Protein AF-A0A6P0WWN7-F1 (afdb_monomer_lite)

pLDDT: mean 86.45, std 11.98, range [37.53, 98.56]

Sequence (821 aa):
MISVLFDEAHQELFRLPSPSGESETAQQSALRQVLESELNWSSAEIKTHSGEPGSLTSEILIDDGDRIKYKILVLLAPTCGFTLQEIQTILEFVALGGSLLVAVNYESLRRLEQGGDNSTNELMGKFRLKFKQLYSYPPDTIEDFVPHYLTSEVNRCYFYEPIYLKVLPEKLPDKLLYPPSVVAKLPKTGDACLVAAELEEGGRVVAIADHIIFEDNYLQYGNNQQLVLNIFRWLAAQNFIDCFDAQINTEVLDGVATTFSISLSNPHGTRLEYIDCLLESDSGVEIAEPSAKVIRSLAPYREAKLEWQVKPTQLGTHKLKLIVDRLKTPNPLFFDTVAQFQCIPNVEIDLVIQNHHENVPELLEIGKPVEVKAVFRPKTDVVASSVQLSVATSSPQLVVEPIEQSETNYRWRLTAQEAGAGTIALVVKETGQRISRLIQVRPSVQAQIAEIEKTIVNPLKDEIRRRVVELQCGLEAESIQQISFRICTPEALVSQIYSGSLQEKLLELLRVARMEEQENLPLVRQLLRYIAPTFSPTNGCYLPYDPQLASHLAQEHRAYRDNLAQNLLSIEGSDQIWLEQNIAALILHEQYGHGFFFTQTTLGKQLAILHRQGMTRNANPKSMRSPYPRKLYEEYQNAIRALWDSAVIVNEGFATWLELTILPLLSGVIGQAALRRRDFLFNRDDGLYLLSQDSQYFQQFPPFGNSRYQEGCQLFQRIQEYFGSKSGIRAVVQAMIEITDIDVGITENQNQVQFSLSQETLMDSLLDPTEDDALADKRLRHIYSELGRLYNREKEKSQNRYNFVLNEDMVNLYNIHEQPE

Secondary structure (DSSP, 8-state):
---EEEE-TT--SS-PPPTT---TT-PPPHHHHHHHHHTT-TT--EEEE---TT---HHHHEETTTEES-SEEEEES--SPPPHHHHHHHHHHHHTT-EEEEE--HHHHHHHHHTT--HHHHHHHTTTEEEE---SPPPSEE-EE-SSGGGTT-S-EE-SS--EEEEP-SPPPTTBSSPPEEEEE-TTT--EEEEEEEBTTS-EEEEES-SGGGSHHHHTSTTHHHHHHHHHHHHTT--S-EEEEEE--SEEETT--EEEEEEEE--SSS-EEEEEEEEEE-TTEEEPSPSEEEEEEE-TT-EEEEEEEEEE-SSEEEEEEEEEEETT-S--EEEEEEEEEEEE-SEEEEEEEE-TTS---SEEETT--EEEEEEEEE-SSS-PPP--EEEEES-TTEEEEEEEEETTEEEEEEEE-SSEEEEEEEEETTT--EEEEEEEEE--HHHHHHHHIIIIIHHHHHHHHHHHHHTTSSTT-HHHHTS-EEEE-HHHHHHHH--HHHHHHHHHHHHHHTT--S--HHHHHHHHHHSS-EEETTTEEEEE--HHHHHHHHHH-GGGHHHHHHHTT--GGG-HHHHHHHHHHHIIIIIIIIHHHHHHSHHHHHHHHHHHTT--TT--GGGS-TTTTHHHHHHHHHHHHHHHHHHHHHHHHHHHHHHHHHGGGSTTTGGGHHHHHHHHHHHS--HHHHHHHS-HHHHHS--SSS-TTHHHHHHHHHHHHHHHHHHHHHHHHHHHHHHT-----EEEETTEEEESS-HHHHHHHHH-TT--TT-HHHHHHHHHHHHHHHHHHHHHHHHHHHHHHHHHHHHHHHTTS----

Structure (mmCIF, N/CA/C/O backbone):
data_AF-A0A6P0WWN7-F1
#
_entry.id   AF-A0A6P0WWN7-F1
#
loop_
_atom_site.group_PDB
_atom_site.id
_atom_site.type_symbol
_atom_site.label_atom_id
_atom_site.label_alt_id
_atom_site.label_comp_id
_atom_site.label_asym_id
_atom_site.label_entity_id
_atom_site.label_seq_id
_atom_site.pdbx_PDB_ins_code
_atom_site.Cartn_x
_atom_site.Cartn_y
_atom_site.Cartn_z
_atom_site.occupancy
_atom_site.B_iso_or_equiv
_atom_site.auth_seq_id
_atom_site.auth_comp_id
_atom_site.auth_asym_id
_atom_site.auth_atom_id
_atom_site.pdbx_PDB_model_num
ATOM 1 N N . MET A 1 1 ? -34.026 -21.543 19.845 1.00 68.56 1 MET A N 1
ATOM 2 C CA . MET A 1 1 ? -32.974 -22.441 19.329 1.00 68.56 1 MET A CA 1
ATOM 3 C C . MET A 1 1 ? -32.150 -21.605 18.369 1.00 68.56 1 MET A C 1
ATOM 5 O O . MET A 1 1 ? -32.758 -20.902 17.574 1.00 68.56 1 MET A O 1
ATOM 9 N N . ILE A 1 2 ? -30.829 -21.562 18.530 1.00 85.31 2 ILE A N 1
ATOM 10 C CA . ILE A 1 2 ? -29.953 -20.799 17.631 1.00 85.31 2 ILE A CA 1
ATOM 11 C C . ILE A 1 2 ? -29.559 -21.738 16.500 1.00 85.31 2 ILE A C 1
ATOM 13 O O . ILE A 1 2 ? -29.220 -22.884 16.760 1.00 85.31 2 ILE A O 1
ATOM 17 N N . SER A 1 3 ? -29.675 -21.283 15.264 1.00 91.06 3 SER A N 1
ATOM 18 C CA . SER A 1 3 ? -29.338 -22.032 14.055 1.00 91.06 3 SER A CA 1
ATOM 19 C C . SER A 1 3 ? -28.276 -21.250 13.289 1.00 91.06 3 SER A C 1
ATOM 21 O O . SER A 1 3 ? -28.343 -20.019 13.220 1.00 91.06 3 SER A O 1
ATOM 23 N N . VAL A 1 4 ? -27.275 -21.950 12.759 1.00 93.62 4 VAL A N 1
ATOM 24 C CA . VAL A 1 4 ? -26.111 -21.339 12.104 1.00 93.62 4 VAL A CA 1
ATOM 25 C C . VAL A 1 4 ? -25.914 -21.995 10.748 1.00 93.62 4 VAL A C 1
ATOM 27 O O . VAL A 1 4 ? -25.832 -23.220 10.660 1.00 93.62 4 VAL A O 1
ATOM 30 N N . LEU A 1 5 ? -25.830 -21.179 9.705 1.00 94.31 5 LEU A N 1
ATOM 31 C CA . LEU A 1 5 ? -25.534 -21.621 8.352 1.00 94.31 5 LEU A CA 1
ATOM 32 C C . LEU A 1 5 ? -24.128 -21.165 7.967 1.00 94.31 5 LEU A C 1
ATOM 34 O O . LEU A 1 5 ? -23.871 -19.965 7.889 1.00 94.31 5 LEU A O 1
ATOM 38 N N . PHE A 1 6 ? -23.239 -22.124 7.735 1.00 94.06 6 PHE A N 1
ATOM 39 C CA . PHE A 1 6 ? -21.957 -21.894 7.079 1.00 94.06 6 PHE A CA 1
ATOM 40 C C . PHE A 1 6 ? -22.164 -22.024 5.576 1.00 94.06 6 PHE A C 1
ATOM 42 O O . PHE A 1 6 ? -22.673 -23.044 5.103 1.00 94.06 6 PHE A O 1
ATOM 49 N N . ASP A 1 7 ? -21.810 -20.982 4.841 1.00 93.38 7 ASP A N 1
ATOM 50 C CA . ASP A 1 7 ? -21.835 -21.040 3.390 1.00 93.38 7 ASP A CA 1
ATOM 51 C C . ASP A 1 7 ? -20.585 -21.753 2.865 1.00 93.38 7 ASP A C 1
ATOM 53 O O . ASP A 1 7 ? -19.483 -21.556 3.377 1.00 93.38 7 ASP A O 1
ATOM 57 N N . GLU A 1 8 ? -20.783 -22.628 1.883 1.00 90.44 8 GLU A N 1
ATOM 58 C CA . GLU A 1 8 ? -19.719 -23.275 1.107 1.00 90.44 8 GLU A CA 1
ATOM 59 C C . GLU A 1 8 ? -19.952 -23.117 -0.410 1.00 90.44 8 GLU A C 1
ATOM 61 O O . GLU A 1 8 ? -19.145 -23.592 -1.221 1.00 90.44 8 GLU A O 1
ATOM 66 N N . ALA A 1 9 ? -21.059 -22.471 -0.812 1.00 89.19 9 ALA A N 1
ATOM 67 C CA . ALA A 1 9 ? -21.437 -22.292 -2.209 1.00 89.19 9 ALA A CA 1
ATOM 68 C C . ALA A 1 9 ? -20.529 -21.290 -2.935 1.00 89.19 9 ALA A C 1
ATOM 70 O O . ALA A 1 9 ? -20.397 -21.356 -4.161 1.00 89.19 9 ALA A O 1
ATOM 71 N N . HIS A 1 10 ? -19.853 -20.410 -2.187 1.00 93.12 10 HIS A N 1
ATOM 72 C CA . HIS A 1 10 ? -18.960 -19.391 -2.728 1.00 93.12 10 HIS A CA 1
ATOM 73 C C . HIS A 1 10 ? -17.475 -19.776 -2.647 1.00 93.12 10 HIS A C 1
ATOM 75 O O . HIS A 1 10 ? -16.575 -18.924 -2.690 1.00 93.12 10 HIS A O 1
ATOM 81 N N . GLN A 1 11 ? -17.213 -21.087 -2.583 1.00 91.81 11 GLN A N 1
ATOM 82 C CA . GLN A 1 11 ? -15.876 -21.674 -2.529 1.00 91.81 11 GLN A CA 1
ATOM 83 C C . GLN A 1 11 ? -15.031 -21.083 -1.396 1.00 91.81 11 GLN A C 1
ATOM 85 O O . GLN A 1 11 ? -13.862 -20.735 -1.584 1.00 91.81 11 GLN A O 1
ATOM 90 N N . GLU A 1 12 ? -15.637 -20.973 -0.225 1.00 91.12 12 GLU A N 1
ATOM 91 C CA . GLU A 1 12 ? -15.016 -20.549 1.018 1.00 91.12 12 GLU A CA 1
ATOM 92 C C . GLU A 1 12 ? -13.716 -21.325 1.255 1.00 91.12 12 GLU A C 1
ATOM 94 O O . GLU A 1 12 ? -13.661 -22.555 1.090 1.00 91.12 12 GLU A O 1
ATOM 99 N N . LEU A 1 13 ? -12.649 -20.593 1.603 1.00 90.50 13 LEU A N 1
ATOM 100 C CA . LEU A 1 13 ? -11.352 -21.199 1.928 1.00 90.50 13 LEU A CA 1
ATOM 101 C C . LEU A 1 13 ? -11.443 -22.055 3.191 1.00 90.50 13 LEU A C 1
ATOM 103 O O . LEU A 1 13 ? -10.806 -23.106 3.259 1.00 90.50 13 LEU A O 1
ATOM 107 N N . PHE A 1 14 ? -12.268 -21.637 4.152 1.00 89.69 14 PHE A N 1
ATOM 108 C CA . PHE A 1 14 ? -12.571 -22.419 5.338 1.00 89.69 14 PHE A CA 1
ATOM 109 C C . PHE A 1 14 ? -13.917 -23.117 5.186 1.00 89.69 14 PHE A C 1
ATOM 111 O O . PHE A 1 14 ? -14.944 -22.474 4.988 1.00 89.69 14 PHE A O 1
ATOM 118 N N . ARG A 1 15 ? -13.906 -24.442 5.327 1.00 86.44 15 ARG A N 1
ATOM 119 C CA . ARG A 1 15 ? -15.102 -25.286 5.255 1.00 86.44 15 ARG A CA 1
ATOM 120 C C . ARG A 1 15 ? -15.263 -26.046 6.549 1.00 86.44 15 ARG A C 1
ATOM 122 O O . ARG A 1 15 ? -14.288 -26.592 7.071 1.00 86.44 15 ARG A O 1
ATOM 129 N N . LEU A 1 16 ? -16.490 -26.103 7.053 1.00 84.12 16 LEU A N 1
ATOM 130 C CA . LEU A 1 16 ? -16.763 -26.837 8.277 1.00 84.12 16 LEU A CA 1
ATOM 131 C C . LEU A 1 16 ? -16.957 -28.317 7.910 1.00 84.12 16 LEU A C 1
ATOM 133 O O . LEU A 1 16 ? -17.865 -28.629 7.144 1.00 84.12 16 LEU A O 1
ATOM 137 N N . PRO A 1 17 ? -16.155 -29.261 8.439 1.00 79.38 17 PRO A N 1
ATOM 138 C CA . PRO A 1 17 ? -16.274 -30.667 8.067 1.00 79.38 17 PRO A CA 1
ATOM 139 C C . PRO A 1 17 ? -17.701 -31.198 8.273 1.00 79.38 17 PRO A C 1
ATOM 141 O O . PRO A 1 17 ? -18.273 -31.076 9.364 1.00 79.38 17 PRO A O 1
ATOM 144 N N . SER A 1 18 ? -18.274 -31.806 7.228 1.00 71.00 18 SER A N 1
ATOM 145 C CA . SER A 1 18 ? -19.610 -32.403 7.308 1.00 71.00 18 SER A CA 1
ATOM 146 C C . SER A 1 18 ? -19.619 -33.579 8.296 1.00 71.00 18 SER A C 1
ATOM 148 O O . SER A 1 18 ? -18.732 -34.435 8.240 1.00 71.00 18 SER A O 1
ATOM 150 N N . PRO A 1 19 ? -20.643 -33.688 9.163 1.00 65.75 19 PRO A N 1
ATOM 151 C CA . PRO A 1 19 ? -20.742 -34.773 10.136 1.00 65.75 19 PRO A CA 1
ATOM 152 C C . PRO A 1 19 ? -20.982 -36.152 9.494 1.00 65.75 19 PRO A C 1
ATOM 154 O O . PRO A 1 19 ? -20.869 -37.160 10.184 1.00 65.75 19 PRO A O 1
ATOM 157 N N . SER A 1 20 ? -21.322 -36.218 8.199 1.00 61.06 20 SER A N 1
ATOM 158 C CA . SER A 1 20 ? -21.669 -37.458 7.488 1.00 61.06 20 SER A CA 1
ATOM 159 C C . SER A 1 20 ? -20.521 -38.085 6.684 1.00 61.06 20 SER A C 1
ATOM 161 O O . SER A 1 20 ? -20.768 -39.005 5.908 1.00 61.06 20 SER A O 1
ATOM 163 N N . GLY A 1 21 ? -19.284 -37.587 6.798 1.00 56.12 21 GLY A N 1
ATOM 164 C CA . GLY A 1 21 ? -18.141 -38.159 6.079 1.00 56.12 21 GLY A CA 1
ATOM 165 C C . GLY A 1 21 ? -17.732 -39.526 6.641 1.00 56.12 21 GLY A C 1
ATOM 166 O O . GLY A 1 21 ? -17.258 -39.598 7.767 1.00 56.12 21 GLY A O 1
ATOM 167 N N . GLU A 1 22 ? -17.855 -40.597 5.848 1.00 48.31 22 GLU A N 1
ATOM 168 C CA . GLU A 1 22 ? -17.536 -42.007 6.186 1.00 48.31 22 GLU A CA 1
ATOM 169 C C . GLU A 1 22 ? -16.037 -42.306 6.447 1.00 48.31 22 GLU A C 1
ATOM 171 O O . GLU A 1 22 ? -15.592 -43.451 6.388 1.00 48.31 22 GLU A O 1
ATOM 176 N N . SER A 1 23 ? -15.223 -41.293 6.737 1.00 49.47 23 SER A N 1
ATOM 177 C CA . SER A 1 23 ? -13.811 -41.463 7.074 1.00 49.47 23 SER A CA 1
ATOM 178 C C . SER A 1 23 ? -13.655 -41.610 8.589 1.00 49.47 23 SER A C 1
ATOM 180 O O . SER A 1 23 ? -13.867 -40.652 9.329 1.00 49.47 23 SER A O 1
ATOM 182 N N . GLU A 1 24 ? -13.225 -42.789 9.057 1.00 41.97 24 GLU A N 1
ATOM 183 C CA . GLU A 1 24 ? -12.901 -43.080 10.471 1.00 41.97 24 GLU A CA 1
ATOM 184 C C . GLU A 1 24 ? -11.798 -42.168 11.065 1.00 41.97 24 GLU A C 1
ATOM 186 O O . GLU A 1 24 ? -11.500 -42.248 12.255 1.00 41.97 24 GLU A O 1
ATOM 191 N N . THR A 1 25 ? -11.212 -41.263 10.272 1.00 44.72 25 THR A N 1
ATOM 192 C CA . THR A 1 25 ? -10.236 -40.254 10.713 1.00 44.72 25 THR A CA 1
ATOM 193 C C . THR A 1 25 ? -10.739 -38.810 10.619 1.00 44.72 25 THR A C 1
ATOM 195 O O . THR A 1 25 ? -9.932 -37.892 10.760 1.00 44.72 25 THR A O 1
ATOM 198 N N . ALA A 1 26 ? -12.031 -38.566 10.371 1.00 50.28 26 ALA A N 1
ATOM 199 C CA . ALA A 1 26 ? -12.594 -37.215 10.357 1.00 50.28 26 ALA A CA 1
ATOM 200 C C . ALA A 1 26 ? -12.625 -36.630 11.783 1.00 50.28 26 ALA A C 1
ATOM 202 O O . ALA A 1 26 ? -13.614 -36.745 12.505 1.00 50.28 26 ALA A O 1
ATOM 203 N N . GLN A 1 27 ? -11.509 -36.031 12.211 1.00 58.41 27 GLN A N 1
ATOM 204 C CA . GLN A 1 27 ? -11.463 -35.201 13.412 1.00 58.41 27 GLN A CA 1
ATOM 205 C C . GLN A 1 27 ? -12.552 -34.125 13.291 1.00 58.41 27 GLN A C 1
ATOM 207 O O . GLN A 1 27 ? -12.606 -33.395 12.301 1.00 58.41 27 GLN A O 1
ATOM 212 N N . GLN A 1 28 ? -13.459 -34.071 14.270 1.00 65.62 28 GLN A N 1
ATOM 213 C CA . GLN A 1 28 ? -14.425 -32.979 14.372 1.00 65.62 28 GLN A CA 1
ATOM 214 C C . GLN A 1 28 ? -13.653 -31.662 14.483 1.00 65.62 28 GLN A C 1
ATOM 216 O O . GLN A 1 28 ? -12.717 -31.582 15.277 1.00 65.62 28 GLN A O 1
ATOM 221 N N . SER A 1 29 ? -14.043 -30.647 13.703 1.00 85.06 29 SER A N 1
ATOM 222 C CA . SER A 1 29 ? -13.402 -29.330 13.786 1.00 85.06 29 SER A CA 1
ATOM 223 C C . SER A 1 29 ? -13.492 -28.786 15.211 1.00 85.06 29 SER A C 1
ATOM 225 O O . SER A 1 29 ? -14.560 -28.820 15.836 1.00 85.06 29 SER A O 1
ATOM 227 N N . ALA A 1 30 ? -12.377 -28.251 15.704 1.00 90.06 30 ALA A N 1
ATOM 228 C CA . ALA A 1 30 ? -12.287 -27.629 17.018 1.00 90.06 30 ALA A CA 1
ATOM 229 C C . ALA A 1 30 ? -13.291 -26.475 17.156 1.00 90.06 30 ALA A C 1
ATOM 231 O O . ALA A 1 30 ? -13.909 -26.329 18.210 1.00 90.06 30 ALA A O 1
ATOM 232 N N . LEU A 1 31 ? -13.528 -25.710 16.081 1.00 91.12 31 LEU A N 1
ATOM 233 C CA . LEU A 1 31 ? -14.557 -24.668 16.057 1.00 91.12 31 LEU A CA 1
ATOM 234 C C . LEU A 1 31 ? -15.942 -25.242 16.363 1.00 91.12 31 LEU A C 1
ATOM 236 O O . LEU A 1 31 ? -16.648 -24.722 17.225 1.00 91.12 31 LEU A O 1
ATOM 240 N N . ARG A 1 32 ? -16.331 -26.332 15.691 1.00 89.81 32 ARG A N 1
ATOM 241 C CA . ARG A 1 32 ? -17.635 -26.971 15.916 1.00 89.81 32 ARG A CA 1
ATOM 242 C C . ARG A 1 32 ? -17.779 -27.438 17.360 1.00 89.81 32 ARG A C 1
ATOM 244 O O . ARG A 1 32 ? -18.803 -27.165 17.981 1.00 89.81 32 ARG A O 1
ATOM 251 N N . GLN A 1 33 ? -16.746 -28.091 17.890 1.00 89.69 33 GLN A N 1
ATOM 252 C CA . GLN A 1 33 ? -16.733 -28.561 19.271 1.00 89.69 33 GLN A CA 1
ATOM 253 C C . GLN A 1 33 ? -16.911 -27.398 20.255 1.00 89.69 33 GLN A C 1
ATOM 255 O O . GLN A 1 33 ? -17.764 -27.482 21.133 1.00 89.69 33 GLN A O 1
ATOM 260 N N . VAL A 1 34 ? -16.163 -26.305 20.069 1.00 90.81 34 VAL A N 1
ATOM 261 C CA . VAL A 1 34 ? -16.252 -25.093 20.897 1.00 90.81 34 VAL A CA 1
ATOM 262 C C . VAL A 1 34 ? -17.655 -24.484 20.843 1.00 90.81 34 VAL A C 1
ATOM 264 O O . VAL A 1 34 ? -18.214 -24.148 21.886 1.00 90.81 34 VAL A O 1
ATOM 267 N N . LEU A 1 35 ? -18.260 -24.373 19.656 1.00 90.25 35 LEU A N 1
ATOM 268 C CA . LEU A 1 35 ? -19.618 -23.842 19.523 1.00 90.25 35 LEU A CA 1
ATOM 269 C C . LEU A 1 35 ? -20.650 -24.746 20.214 1.00 90.25 35 LEU A C 1
ATOM 271 O O . LEU A 1 35 ? -21.510 -24.250 20.938 1.00 90.25 35 LEU A O 1
ATOM 275 N N . GLU A 1 36 ? -20.565 -26.066 20.042 1.00 88.62 36 GLU A N 1
ATOM 276 C CA . GLU A 1 36 ? -21.511 -27.012 20.644 1.00 88.62 36 GLU A CA 1
ATOM 277 C C . GLU A 1 36 ? -21.377 -27.081 22.178 1.00 88.62 36 GLU A C 1
ATOM 279 O O . GLU A 1 36 ? -22.400 -27.059 22.873 1.00 88.62 36 GLU A O 1
ATOM 284 N N . SER A 1 37 ? -20.148 -27.121 22.714 1.00 87.06 37 SER A N 1
ATOM 285 C CA . SER A 1 37 ? -19.891 -27.288 24.152 1.00 87.06 37 SER A CA 1
ATOM 286 C C . SER A 1 37 ? -20.036 -25.997 24.957 1.00 87.06 37 SER A C 1
ATOM 288 O O . SER A 1 37 ? -20.686 -26.004 25.999 1.00 87.06 37 SER A O 1
ATOM 290 N N . GLU A 1 38 ? -19.472 -24.881 24.488 1.00 83.88 38 GLU A N 1
ATOM 291 C CA . GLU A 1 38 ? -19.372 -23.637 25.275 1.00 83.88 38 GLU A CA 1
ATOM 292 C C . GLU A 1 38 ? -20.583 -22.711 25.112 1.00 83.88 38 GLU A C 1
ATOM 294 O O . GLU A 1 38 ? -20.821 -21.816 25.935 1.00 83.88 38 GLU A O 1
ATOM 299 N N . LEU A 1 39 ? -21.363 -22.893 24.042 1.00 83.62 39 LEU A N 1
ATOM 300 C CA . LEU A 1 39 ? -22.593 -22.129 23.815 1.00 83.62 39 LEU A CA 1
ATOM 301 C C . LEU A 1 39 ? -23.855 -22.927 24.168 1.00 83.62 39 LEU A C 1
ATOM 303 O O . LEU A 1 39 ? -24.960 -22.387 24.078 1.00 83.62 39 LEU A O 1
ATOM 307 N N . ASN A 1 40 ? -23.710 -24.184 24.618 1.00 77.56 40 ASN A N 1
ATOM 308 C CA . ASN A 1 40 ? -24.814 -25.133 24.815 1.00 77.56 40 ASN A CA 1
ATOM 309 C C . ASN A 1 40 ? -25.702 -25.242 23.567 1.00 77.56 40 ASN A C 1
ATOM 311 O O . ASN A 1 40 ? -26.930 -25.337 23.632 1.00 77.56 40 ASN A O 1
ATOM 315 N N . TRP A 1 41 ? -25.060 -25.215 22.405 1.00 78.44 41 TRP A N 1
ATOM 316 C CA . TRP A 1 41 ? -25.688 -25.332 21.095 1.00 78.44 41 TRP A CA 1
ATOM 317 C C . TRP A 1 41 ? -25.783 -26.794 20.648 1.00 78.44 41 TRP A C 1
ATOM 319 O O . TRP A 1 41 ? -25.926 -27.076 19.468 1.00 78.44 41 TRP A O 1
ATOM 329 N N . SER A 1 42 ? -25.791 -27.743 21.586 1.00 53.34 42 SER A N 1
ATOM 330 C CA . SER A 1 42 ? -26.008 -29.173 21.321 1.00 53.34 42 SER A CA 1
ATOM 331 C C . SER A 1 42 ? -27.348 -29.483 20.634 1.00 53.34 42 SER A C 1
ATOM 333 O O . SER A 1 42 ? -27.533 -30.571 20.097 1.00 53.34 42 SER A O 1
ATOM 335 N N . SER A 1 43 ? -28.278 -28.521 20.617 1.00 48.72 43 SER A N 1
ATOM 336 C CA . SER A 1 43 ? -29.521 -28.555 19.842 1.00 48.72 43 SER A CA 1
ATOM 337 C C . SER A 1 43 ? -29.561 -27.537 18.690 1.00 48.72 43 SER A C 1
ATOM 339 O O . SER A 1 43 ? -30.631 -27.309 18.135 1.00 48.72 43 SER A O 1
ATOM 341 N N . ALA A 1 44 ? -28.468 -26.829 18.402 1.00 58.56 44 ALA A N 1
ATOM 342 C CA . ALA A 1 44 ? -28.383 -25.880 17.299 1.00 58.56 44 ALA A CA 1
ATOM 343 C C . ALA A 1 44 ? -28.210 -26.628 15.982 1.00 58.56 44 ALA A C 1
ATOM 345 O O . ALA A 1 44 ? -27.388 -27.535 15.863 1.00 58.56 44 ALA A O 1
ATOM 346 N N . GLU A 1 45 ? -28.966 -26.220 14.971 1.00 70.06 45 GLU A N 1
ATOM 347 C CA . GLU A 1 45 ? -28.790 -26.741 13.625 1.00 70.06 45 GLU A CA 1
ATOM 348 C C . GLU A 1 45 ? -27.614 -25.999 12.972 1.00 70.06 45 GLU A C 1
ATOM 350 O O . GLU A 1 45 ? -27.794 -24.925 12.398 1.00 70.06 45 GLU A O 1
ATOM 355 N N . ILE A 1 46 ? -26.396 -26.525 13.152 1.00 73.19 46 ILE A N 1
ATOM 356 C CA . ILE A 1 46 ? -25.211 -26.099 12.398 1.00 73.19 46 ILE A CA 1
ATOM 357 C C . ILE A 1 46 ? -25.231 -26.844 11.064 1.00 73.19 46 ILE A C 1
ATOM 359 O O . ILE A 1 46 ? -25.050 -28.066 11.027 1.00 73.19 46 ILE A O 1
ATOM 363 N N . LYS A 1 47 ? -25.472 -26.109 9.980 1.00 81.56 47 LYS A N 1
ATOM 364 C CA . LYS A 1 47 ? -25.545 -26.640 8.616 1.00 81.56 47 LYS A CA 1
ATOM 365 C C . LYS A 1 47 ? -24.510 -25.990 7.714 1.00 81.56 47 LYS A C 1
ATOM 367 O O . LYS A 1 47 ? -24.115 -24.849 7.932 1.00 81.56 47 LYS A O 1
ATOM 372 N N . THR A 1 48 ? -24.127 -26.731 6.687 1.00 75.12 48 THR A N 1
ATOM 373 C CA . THR A 1 48 ? -23.313 -26.265 5.567 1.00 75.12 48 THR A CA 1
ATOM 374 C C . THR A 1 48 ? -24.192 -26.182 4.323 1.00 75.12 48 THR A C 1
ATOM 376 O O . THR A 1 48 ? -25.005 -27.082 4.085 1.00 75.12 48 THR A O 1
ATOM 379 N N . HIS A 1 49 ? -24.048 -25.123 3.530 1.00 79.94 49 HIS A N 1
ATOM 380 C CA . HIS A 1 49 ? -24.727 -24.977 2.240 1.00 79.94 49 HIS A CA 1
ATOM 381 C C . HIS A 1 49 ? -23.729 -25.144 1.093 1.00 79.94 49 HIS A C 1
ATOM 383 O O . HIS A 1 49 ? -22.882 -24.287 0.897 1.00 79.94 49 HIS A O 1
ATOM 389 N N . SER A 1 50 ? -23.815 -26.243 0.339 1.00 74.31 50 SER A N 1
ATOM 390 C CA . SER A 1 50 ? -22.831 -26.624 -0.691 1.00 74.31 50 SER A CA 1
ATOM 391 C C . SER A 1 50 ? -23.357 -26.520 -2.135 1.00 74.31 50 SER A C 1
ATOM 393 O O . SER A 1 50 ? -23.039 -27.355 -2.983 1.00 74.31 50 SER A O 1
ATOM 395 N N . GLY A 1 51 ? -24.199 -25.520 -2.419 1.00 73.88 51 GLY A N 1
ATOM 396 C CA . GLY A 1 51 ? -24.757 -25.277 -3.758 1.00 73.88 51 GLY A CA 1
ATOM 397 C C . GLY A 1 51 ? -23.784 -24.620 -4.751 1.00 73.88 51 GLY A C 1
ATOM 398 O O . GLY A 1 51 ? -22.630 -24.354 -4.436 1.00 73.88 51 GLY A O 1
ATOM 399 N N . GLU A 1 52 ? -24.254 -24.347 -5.973 1.00 74.50 52 GLU A N 1
ATOM 400 C CA . GLU A 1 52 ? -23.536 -23.487 -6.932 1.00 74.50 52 GLU A CA 1
ATOM 401 C C . GLU A 1 52 ? -23.725 -21.995 -6.577 1.00 74.50 52 GLU A C 1
ATOM 403 O O . GLU A 1 52 ? -24.722 -21.656 -5.930 1.00 74.50 52 GLU A O 1
ATOM 408 N N . PRO A 1 53 ? -22.836 -21.080 -7.007 1.00 68.31 53 PRO A N 1
ATOM 409 C CA . PRO A 1 53 ? -23.065 -19.639 -6.875 1.00 68.31 53 PRO A CA 1
ATOM 410 C C . PRO A 1 53 ? -24.431 -19.235 -7.453 1.00 68.31 53 PRO A C 1
ATOM 412 O O . PRO A 1 53 ? -24.816 -19.704 -8.526 1.00 68.31 53 PRO A O 1
ATOM 415 N N . GLY A 1 54 ? -25.184 -18.386 -6.754 1.00 66.50 54 GLY A N 1
ATOM 416 C CA . GLY A 1 54 ? -26.589 -18.089 -7.067 1.00 66.50 54 GLY A CA 1
ATOM 417 C C . GLY A 1 54 ? -27.600 -18.930 -6.278 1.00 66.50 54 GLY A C 1
ATOM 418 O O . GLY A 1 54 ? -28.806 -18.716 -6.411 1.00 66.50 54 GLY A O 1
ATOM 419 N N . SER A 1 55 ? -27.147 -19.891 -5.469 1.00 82.69 55 SER A N 1
ATOM 420 C CA . SER A 1 55 ? -28.028 -20.787 -4.713 1.00 82.69 55 SER A CA 1
ATOM 421 C C . SER A 1 55 ? -28.443 -20.254 -3.343 1.00 82.69 55 SER A C 1
ATOM 423 O O . SER A 1 55 ? -29.364 -20.828 -2.762 1.00 82.69 55 SER A O 1
ATOM 425 N N . LEU A 1 56 ? -27.837 -19.175 -2.826 1.00 86.94 56 LEU A N 1
ATOM 426 C CA . LEU A 1 56 ? -28.219 -18.589 -1.537 1.00 86.94 56 LEU A CA 1
ATOM 427 C C . LEU A 1 56 ? -29.517 -17.769 -1.671 1.00 86.94 56 LEU A C 1
ATOM 429 O O . LEU A 1 56 ? -29.521 -16.540 -1.725 1.00 86.94 56 LEU A O 1
ATOM 433 N N . THR A 1 57 ? -30.643 -18.472 -1.764 1.00 89.94 57 THR A N 1
ATOM 434 C CA . THR A 1 57 ? -31.967 -17.881 -1.998 1.00 89.94 57 THR A CA 1
ATOM 435 C C . THR A 1 57 ? -32.697 -17.545 -0.700 1.00 89.94 57 THR A C 1
ATOM 437 O O . THR A 1 57 ? -32.389 -18.068 0.377 1.00 89.94 57 THR A O 1
ATOM 440 N N . SER A 1 58 ? -33.725 -16.693 -0.800 1.00 88.75 58 SER A N 1
ATOM 441 C CA . SER A 1 58 ? -34.585 -16.374 0.342 1.00 88.75 58 SER A CA 1
ATOM 442 C C . SER A 1 58 ? -35.220 -17.632 0.931 1.00 88.75 58 SER A C 1
ATOM 444 O O . SER A 1 58 ? -35.312 -17.717 2.141 1.00 88.75 58 SER A O 1
ATOM 446 N N . GLU A 1 59 ? -35.527 -18.658 0.132 1.00 88.44 59 GLU A N 1
ATOM 447 C CA . GLU A 1 59 ? -36.069 -19.943 0.608 1.00 88.44 59 GLU A CA 1
ATOM 448 C C . GLU A 1 59 ? -35.104 -20.731 1.508 1.00 88.44 59 GLU A C 1
ATOM 450 O O . GLU A 1 59 ? -35.537 -21.620 2.241 1.00 88.44 59 GLU A O 1
ATOM 455 N N . ILE A 1 60 ? -33.800 -20.440 1.469 1.00 89.56 60 ILE A N 1
ATOM 456 C CA . ILE A 1 60 ? -32.810 -21.056 2.361 1.00 89.56 60 ILE A CA 1
ATOM 457 C C . ILE A 1 60 ? -32.762 -20.309 3.691 1.00 89.56 60 ILE A C 1
ATOM 459 O O . ILE A 1 60 ? -32.762 -20.935 4.749 1.00 89.56 60 ILE A O 1
ATOM 463 N N . LEU A 1 61 ? -32.732 -18.976 3.652 1.00 91.19 61 LEU A N 1
ATOM 464 C CA . LEU A 1 61 ? -32.533 -18.146 4.844 1.00 91.19 61 LEU A CA 1
ATOM 465 C C . LEU A 1 61 ? -33.840 -17.768 5.559 1.00 91.19 61 LEU A C 1
ATOM 467 O O . LEU A 1 61 ? -33.825 -17.519 6.765 1.00 91.19 61 LEU A O 1
ATOM 471 N N . ILE A 1 62 ? -34.956 -17.732 4.832 1.00 90.06 62 ILE A N 1
ATOM 472 C CA . ILE A 1 62 ? -36.255 -17.176 5.226 1.00 90.06 62 ILE A CA 1
ATOM 473 C C . ILE A 1 62 ? -37.365 -18.186 4.853 1.00 90.06 62 ILE A C 1
ATOM 475 O O . ILE A 1 62 ? -37.396 -18.741 3.758 1.00 90.06 62 ILE A O 1
ATOM 479 N N . ASP A 1 63 ? -38.257 -18.504 5.791 1.00 87.81 63 ASP A N 1
ATOM 480 C CA . ASP A 1 63 ? -39.445 -19.346 5.559 1.00 87.81 63 ASP A CA 1
ATOM 481 C C . ASP A 1 63 ? -40.598 -18.549 4.914 1.00 87.81 63 ASP A C 1
ATOM 483 O O . ASP A 1 63 ? -40.583 -17.320 4.933 1.00 87.81 63 ASP A O 1
ATOM 487 N N . ASP A 1 64 ? -41.648 -19.245 4.445 1.00 76.81 64 ASP A N 1
ATOM 488 C CA . ASP A 1 64 ? -42.865 -18.720 3.771 1.00 76.81 64 ASP A CA 1
ATOM 489 C C . ASP A 1 64 ? -43.746 -17.746 4.607 1.00 76.81 64 ASP A C 1
ATOM 491 O O . ASP A 1 64 ? -44.942 -17.579 4.372 1.00 76.81 64 ASP A O 1
ATOM 495 N N . GLY A 1 65 ? -43.185 -17.072 5.608 1.00 81.94 65 GLY A N 1
ATOM 496 C CA . GLY A 1 65 ? -43.854 -16.052 6.414 1.00 81.94 65 GLY A CA 1
ATOM 497 C C . GLY A 1 65 ? -42.889 -15.026 7.001 1.00 81.94 65 GLY A C 1
ATOM 498 O O . GLY A 1 65 ? -43.088 -14.623 8.147 1.00 81.94 65 GLY A O 1
ATOM 499 N N . ASP A 1 66 ? -41.830 -14.679 6.261 1.00 84.38 66 ASP A N 1
ATOM 500 C CA . ASP A 1 66 ? -40.786 -13.715 6.649 1.00 84.38 66 ASP A CA 1
ATOM 501 C C . ASP A 1 66 ? -40.097 -14.058 7.979 1.00 84.38 66 ASP A C 1
ATOM 503 O O . ASP A 1 66 ? -39.647 -13.195 8.734 1.00 84.38 66 ASP A O 1
ATOM 507 N N . ARG A 1 67 ? -40.028 -15.354 8.300 1.00 88.81 67 ARG A N 1
ATOM 508 C CA . ARG A 1 67 ? -39.341 -15.852 9.494 1.00 88.81 67 ARG A CA 1
ATOM 509 C C . ARG A 1 67 ? -37.954 -16.332 9.115 1.00 88.81 67 ARG A C 1
ATOM 511 O O . ARG A 1 67 ? -37.819 -17.186 8.246 1.00 88.81 67 ARG A O 1
ATOM 518 N N . ILE A 1 68 ? -36.936 -15.828 9.801 1.00 91.81 68 ILE A N 1
ATOM 519 C CA . ILE A 1 68 ? -35.559 -16.298 9.633 1.00 91.81 68 ILE A CA 1
ATOM 520 C C . ILE A 1 68 ? -35.441 -17.781 10.036 1.00 91.81 68 ILE A C 1
ATOM 522 O O . ILE A 1 68 ? -35.831 -18.159 11.143 1.00 91.81 68 ILE A O 1
ATOM 526 N N . LYS A 1 69 ? -34.904 -18.626 9.146 1.00 91.56 69 LYS A N 1
ATOM 527 C CA . LYS A 1 69 ? -34.635 -20.053 9.427 1.00 91.56 69 LYS A CA 1
ATOM 528 C C . LYS A 1 69 ? -33.364 -20.230 10.240 1.00 91.56 69 LYS A C 1
ATOM 530 O O . LYS A 1 69 ? -33.310 -21.003 11.200 1.00 91.56 69 LYS A O 1
ATOM 535 N N . TYR A 1 70 ? -32.336 -19.486 9.845 1.00 93.31 70 TYR A N 1
ATOM 536 C CA . TYR A 1 70 ? -31.035 -19.449 10.496 1.00 93.31 70 TYR A CA 1
ATOM 537 C C . TYR A 1 70 ? -30.909 -18.160 11.294 1.00 93.31 70 TYR A C 1
ATOM 539 O O . TYR A 1 70 ? -31.327 -17.107 10.835 1.00 93.31 70 TYR A O 1
ATOM 547 N N . LYS A 1 71 ? -30.352 -18.207 12.504 1.00 94.69 71 LYS A N 1
ATOM 548 C CA . LYS A 1 71 ? -30.068 -16.974 13.249 1.00 94.69 71 LYS A CA 1
ATOM 549 C C . LYS A 1 71 ? -28.793 -16.304 12.738 1.00 94.69 71 LYS A C 1
ATOM 551 O O . LYS A 1 71 ? -28.720 -15.079 12.748 1.00 94.69 71 LYS A O 1
ATOM 556 N N . ILE A 1 72 ? -27.809 -17.093 12.309 1.00 97.06 72 ILE A N 1
ATOM 557 C CA . ILE A 1 72 ? -26.499 -16.603 11.873 1.00 97.06 72 ILE A CA 1
ATOM 558 C C . ILE A 1 72 ? -26.155 -17.201 10.506 1.00 97.06 72 ILE A C 1
ATOM 560 O O . ILE A 1 72 ? -26.185 -18.420 10.353 1.00 97.06 72 ILE A O 1
ATOM 564 N N . LEU A 1 73 ? -25.801 -16.347 9.547 1.00 97.56 73 LEU A N 1
ATOM 565 C CA . LEU A 1 73 ? -25.139 -16.705 8.293 1.00 97.56 73 LEU A CA 1
ATOM 566 C C . LEU A 1 73 ? -23.644 -16.391 8.411 1.00 97.56 73 LEU A C 1
ATOM 568 O O . LEU A 1 73 ? -23.269 -15.304 8.856 1.00 97.56 73 LEU A O 1
ATOM 572 N N . VAL A 1 74 ? -22.799 -17.338 8.016 1.00 97.56 74 VAL A N 1
ATOM 573 C CA . VAL A 1 74 ? -21.344 -17.271 8.162 1.00 97.56 74 VAL A CA 1
ATOM 574 C C . VAL A 1 74 ? -20.679 -17.414 6.793 1.00 97.56 74 VAL A C 1
ATOM 576 O O . VAL A 1 74 ? -20.787 -18.464 6.166 1.00 97.56 74 VAL A O 1
ATOM 579 N N . LEU A 1 75 ? -19.983 -16.359 6.361 1.00 96.88 75 LEU A N 1
ATOM 580 C CA . LEU A 1 75 ? -19.222 -16.276 5.111 1.00 96.88 75 LEU A CA 1
ATOM 581 C C . LEU A 1 75 ? -17.723 -16.180 5.449 1.00 96.88 75 LEU A C 1
ATOM 583 O O . LEU A 1 75 ? -17.226 -15.106 5.808 1.00 96.88 75 LEU A O 1
ATOM 587 N N . LEU A 1 76 ? -17.000 -17.302 5.390 1.00 95.69 76 LEU A N 1
ATOM 588 C CA . LEU A 1 76 ? -15.587 -17.377 5.791 1.00 95.69 76 LEU A CA 1
ATOM 589 C C . LEU A 1 76 ? -14.679 -17.517 4.571 1.00 95.69 76 LEU A C 1
ATOM 591 O O . LEU A 1 76 ? -14.456 -18.602 4.047 1.00 95.69 76 LEU A O 1
ATOM 595 N N . ALA A 1 77 ? -14.110 -16.388 4.162 1.00 94.69 77 ALA A N 1
ATOM 596 C CA . ALA A 1 77 ? -13.185 -16.254 3.048 1.00 94.69 77 ALA A CA 1
ATOM 597 C C . ALA A 1 77 ? -13.768 -16.745 1.706 1.00 94.69 77 ALA A C 1
ATOM 599 O O . ALA A 1 77 ? -13.176 -17.631 1.081 1.00 94.69 77 ALA A O 1
ATOM 600 N N . PRO A 1 78 ? -14.899 -16.167 1.239 1.00 95.50 78 PRO A N 1
ATOM 601 C CA . PRO A 1 78 ? -15.463 -16.480 -0.074 1.00 95.50 78 PRO A CA 1
ATOM 602 C C . PRO A 1 78 ? -14.452 -16.162 -1.182 1.00 95.50 78 PRO A C 1
ATOM 604 O O . PRO A 1 78 ? -13.757 -15.142 -1.123 1.00 95.50 78 PRO A O 1
ATOM 607 N N . THR A 1 79 ? -14.359 -17.026 -2.194 1.00 94.12 79 THR A N 1
ATOM 608 C CA . THR A 1 79 ? -13.395 -16.865 -3.302 1.00 94.12 79 THR A CA 1
ATOM 609 C C . THR A 1 79 ? -14.040 -16.685 -4.670 1.00 94.12 79 THR A C 1
ATOM 611 O O . THR A 1 79 ? -13.352 -16.284 -5.610 1.00 94.12 79 THR A O 1
ATOM 614 N N . CYS A 1 80 ? -15.354 -16.885 -4.778 1.00 91.88 80 CYS A N 1
ATOM 615 C CA . CYS A 1 80 ? -16.161 -16.393 -5.890 1.00 91.88 80 CYS A CA 1
ATOM 616 C C . CYS A 1 80 ? -17.240 -15.428 -5.390 1.00 91.88 80 CYS A C 1
ATOM 618 O O . CYS A 1 80 ? -17.575 -15.421 -4.206 1.00 91.88 80 CYS A O 1
ATOM 620 N N . GLY A 1 81 ? -17.741 -14.567 -6.273 1.00 89.62 81 GLY A N 1
ATOM 621 C CA . GLY A 1 81 ? -18.678 -13.536 -5.858 1.00 89.62 81 GLY A CA 1
ATOM 622 C C . GLY A 1 81 ? -20.140 -13.938 -5.847 1.00 89.62 81 GLY A C 1
ATOM 623 O O . GLY A 1 81 ? -20.537 -14.975 -6.372 1.00 89.62 81 GLY A O 1
ATOM 624 N N . PHE A 1 82 ? -20.918 -13.038 -5.259 1.00 94.12 82 PHE A N 1
ATOM 625 C CA . PHE A 1 82 ? -22.356 -13.114 -5.069 1.00 94.12 82 PHE A CA 1
ATOM 626 C C . PHE A 1 82 ? -23.094 -12.456 -6.232 1.00 94.12 82 PHE A C 1
ATOM 628 O O . PHE A 1 82 ? -22.728 -11.380 -6.719 1.00 94.12 82 PHE A O 1
ATOM 635 N N . THR A 1 83 ? -24.206 -13.057 -6.630 1.00 93.88 83 THR A N 1
ATOM 636 C CA . THR A 1 83 ? -25.166 -12.418 -7.529 1.00 93.88 83 THR A CA 1
ATOM 637 C C . THR A 1 83 ? -25.885 -11.259 -6.827 1.00 93.88 83 THR A C 1
ATOM 639 O O . THR A 1 83 ? -26.011 -11.215 -5.602 1.00 93.88 83 THR A O 1
ATOM 642 N N . LEU A 1 84 ? -26.437 -10.315 -7.600 1.00 92.88 84 LEU A N 1
ATOM 643 C CA . LEU A 1 84 ? -27.242 -9.219 -7.035 1.00 92.88 84 LEU A CA 1
ATOM 644 C C . LEU A 1 84 ? -28.452 -9.726 -6.235 1.00 92.88 84 LEU A C 1
ATOM 646 O O . LEU A 1 84 ? -28.863 -9.078 -5.274 1.00 92.88 84 LEU A O 1
ATOM 650 N N . GLN A 1 85 ? -29.016 -10.869 -6.634 1.00 94.31 85 GLN A N 1
ATOM 651 C CA . GLN A 1 85 ? -30.132 -11.493 -5.934 1.00 94.31 85 GLN A CA 1
ATOM 652 C C . GLN A 1 85 ? -29.697 -12.028 -4.568 1.00 94.31 85 GLN A C 1
ATOM 654 O O . GLN A 1 85 ? -30.377 -11.758 -3.586 1.00 94.31 85 GLN A O 1
ATOM 659 N N . GLU A 1 86 ? -28.549 -12.700 -4.480 1.00 95.69 86 GLU A N 1
ATOM 660 C CA . GLU A 1 86 ? -28.006 -13.176 -3.201 1.00 95.69 86 GLU A CA 1
ATOM 661 C C . GLU A 1 86 ? -27.669 -12.019 -2.268 1.00 95.69 86 GLU A C 1
ATOM 663 O O . GLU A 1 86 ? -28.035 -12.055 -1.097 1.00 95.69 86 GLU A O 1
ATOM 668 N N . ILE A 1 87 ? -27.052 -10.949 -2.787 1.00 96.06 87 ILE A N 1
ATOM 669 C CA . ILE A 1 87 ? -26.815 -9.733 -2.000 1.00 96.06 87 ILE A CA 1
ATOM 670 C C . ILE A 1 87 ? -28.142 -9.220 -1.434 1.00 96.06 87 ILE A C 1
ATOM 672 O O . ILE A 1 87 ? -28.235 -8.962 -0.237 1.00 96.06 87 ILE A O 1
ATOM 676 N N . GLN A 1 88 ? -29.182 -9.100 -2.263 1.00 94.75 88 GLN A N 1
ATOM 677 C CA . GLN A 1 88 ? -30.494 -8.634 -1.817 1.00 94.75 88 GLN A CA 1
ATOM 678 C C . GLN A 1 88 ? -31.112 -9.565 -0.762 1.00 94.75 88 GLN A C 1
ATOM 680 O O . GLN A 1 88 ? -31.589 -9.084 0.264 1.00 94.75 88 GLN A O 1
ATOM 685 N N . THR A 1 89 ? -31.031 -10.879 -0.964 1.00 95.50 89 THR A N 1
ATOM 686 C CA . THR A 1 89 ? -31.488 -11.893 -0.009 1.00 95.50 89 THR A CA 1
ATOM 687 C C . THR A 1 89 ? -30.751 -11.792 1.331 1.00 95.50 89 THR A C 1
ATOM 689 O O . THR A 1 89 ? -31.392 -11.833 2.380 1.00 95.50 89 THR A O 1
ATOM 692 N N . ILE A 1 90 ? -29.426 -11.604 1.335 1.00 96.69 90 ILE A N 1
ATOM 693 C CA . ILE A 1 90 ? -28.642 -11.422 2.568 1.00 96.69 90 ILE A CA 1
ATOM 694 C C . ILE A 1 90 ? -29.063 -10.132 3.283 1.00 96.69 90 ILE A C 1
ATOM 696 O O . ILE A 1 90 ? -29.208 -10.117 4.505 1.00 96.69 90 ILE A O 1
ATOM 700 N N . LEU A 1 91 ? -29.289 -9.042 2.545 1.00 95.50 91 LEU A N 1
ATOM 701 C CA . LEU A 1 91 ? -29.743 -7.779 3.133 1.00 95.50 91 LEU A CA 1
ATOM 702 C C . LEU A 1 91 ? -31.134 -7.903 3.758 1.00 95.50 91 LEU A C 1
ATOM 704 O O . LEU A 1 91 ? -31.357 -7.366 4.840 1.00 95.50 91 LEU A O 1
ATOM 708 N N . GLU A 1 92 ? -32.056 -8.603 3.098 1.00 94.75 92 GLU A N 1
ATOM 709 C CA . GLU A 1 92 ? -33.390 -8.903 3.631 1.00 94.75 92 GLU A CA 1
ATOM 710 C C . GLU A 1 92 ? -33.300 -9.769 4.886 1.00 94.75 92 GLU A C 1
ATOM 712 O O . GLU A 1 92 ? -33.904 -9.439 5.904 1.00 94.75 92 GLU A O 1
ATOM 717 N N . PHE A 1 93 ? -32.474 -10.814 4.849 1.00 96.38 93 PHE A N 1
ATOM 718 C CA . PHE A 1 93 ? -32.198 -11.673 5.993 1.00 96.38 93 PHE A CA 1
ATOM 719 C C . PHE A 1 93 ? -31.717 -10.876 7.216 1.00 96.38 93 PHE A C 1
ATOM 721 O O . PHE A 1 93 ? -32.276 -11.019 8.306 1.00 96.38 93 PHE A O 1
ATOM 728 N N . VAL A 1 94 ? -30.725 -9.995 7.044 1.00 96.06 94 VAL A N 1
ATOM 729 C CA . VAL A 1 94 ? -30.217 -9.154 8.140 1.00 96.06 94 VAL A CA 1
ATOM 730 C C . VAL A 1 94 ? -31.266 -8.127 8.581 1.00 96.06 94 VAL A C 1
ATOM 732 O O . VAL A 1 94 ? -31.440 -7.899 9.777 1.00 96.06 94 VAL A O 1
ATOM 735 N N . ALA A 1 95 ? -32.020 -7.540 7.648 1.00 93.38 95 ALA A N 1
ATOM 736 C CA . ALA A 1 95 ? -33.088 -6.591 7.967 1.00 93.38 95 ALA A CA 1
ATOM 737 C C . ALA A 1 95 ? -34.252 -7.219 8.756 1.00 93.38 95 ALA A C 1
ATOM 739 O O . ALA A 1 95 ? -34.923 -6.502 9.488 1.00 93.38 95 ALA A O 1
ATOM 740 N N . LEU A 1 96 ? -34.470 -8.533 8.647 1.00 94.38 96 LEU A N 1
ATOM 741 C CA . LEU A 1 96 ? -35.448 -9.294 9.438 1.00 94.38 96 LEU A CA 1
ATOM 742 C C . LEU A 1 96 ? -34.897 -9.763 10.801 1.00 94.38 96 LEU A C 1
ATOM 744 O O . LEU A 1 96 ? -35.495 -10.613 11.464 1.00 94.38 96 LEU A O 1
ATOM 748 N N . GLY A 1 97 ? -33.742 -9.243 11.225 1.00 94.38 97 GLY A N 1
ATOM 749 C CA . GLY A 1 97 ? -33.107 -9.594 12.496 1.00 94.38 97 GLY A CA 1
ATOM 750 C C . GLY A 1 97 ? -32.163 -10.799 12.417 1.00 94.38 97 GLY A C 1
ATOM 751 O O . GLY A 1 97 ? -31.727 -11.305 13.456 1.00 94.38 97 GLY A O 1
ATOM 752 N N . GLY A 1 98 ? -31.847 -11.286 11.214 1.00 96.69 98 GLY A N 1
ATOM 753 C CA . GLY A 1 98 ? -30.757 -12.231 10.984 1.00 96.69 98 GLY A CA 1
ATOM 754 C C . GLY A 1 98 ? -29.387 -11.599 11.244 1.00 96.69 98 GLY A C 1
ATOM 755 O O . GLY A 1 98 ? -29.227 -10.377 11.207 1.00 96.69 98 GLY A O 1
ATOM 756 N N . SER A 1 99 ? -28.387 -12.432 11.514 1.00 97.81 99 SER A N 1
ATOM 757 C CA . SER A 1 99 ? -27.029 -11.970 11.802 1.00 97.81 99 SER A CA 1
ATOM 758 C C . SER A 1 99 ? -26.028 -12.504 10.785 1.00 97.81 99 SER A C 1
ATOM 760 O O . SER A 1 99 ? -26.104 -13.663 10.389 1.00 97.81 99 SER A O 1
ATOM 762 N N . LEU A 1 100 ? -25.075 -11.673 10.379 1.00 98.38 100 LEU A N 1
ATOM 763 C CA . LEU A 1 100 ? -24.089 -11.965 9.346 1.00 98.38 100 LEU A CA 1
ATOM 764 C C . LEU A 1 100 ? -22.668 -11.873 9.911 1.00 98.38 100 LEU A C 1
ATOM 766 O O . LEU A 1 100 ? -22.274 -10.852 10.473 1.00 98.38 100 LEU A O 1
ATOM 770 N N . LEU A 1 101 ? -21.880 -12.923 9.712 1.00 98.50 101 LEU A N 1
ATOM 771 C CA . LEU A 1 101 ? -20.436 -12.915 9.919 1.00 98.50 101 LEU A CA 1
ATOM 772 C C . LEU A 1 101 ? -19.742 -12.974 8.561 1.00 98.50 101 LEU A C 1
ATOM 774 O O . LEU A 1 101 ? -19.966 -13.919 7.810 1.00 98.50 101 LEU A O 1
ATOM 778 N N . VAL A 1 102 ? -18.878 -12.002 8.272 1.00 98.38 102 VAL A N 1
ATOM 779 C CA . VAL A 1 102 ? -18.019 -12.014 7.082 1.00 98.38 102 VAL A CA 1
ATOM 780 C C . VAL A 1 102 ? -16.566 -11.896 7.513 1.00 98.38 102 VAL A C 1
ATOM 782 O O . VAL A 1 102 ? -16.163 -10.872 8.061 1.00 98.38 102 VAL A O 1
ATOM 785 N N . ALA A 1 103 ? -15.764 -12.923 7.255 1.00 97.88 103 ALA A N 1
ATOM 786 C CA . ALA A 1 103 ? -14.324 -12.872 7.482 1.00 97.88 103 ALA A CA 1
ATOM 787 C C . ALA A 1 103 ? -13.597 -13.040 6.152 1.00 97.88 103 ALA A C 1
ATOM 789 O O . ALA A 1 103 ? -13.880 -13.973 5.411 1.00 97.88 103 ALA A O 1
ATOM 790 N N . VAL A 1 104 ? -12.681 -12.136 5.826 1.00 96.81 104 VAL A N 1
ATOM 791 C CA . VAL A 1 104 ? -11.922 -12.159 4.568 1.00 96.81 104 VAL A CA 1
ATOM 792 C C . VAL A 1 104 ? -10.466 -11.922 4.921 1.00 96.81 104 VAL A C 1
ATOM 794 O O . VAL A 1 104 ? -10.182 -11.049 5.728 1.00 96.81 104 VAL A O 1
ATOM 797 N N . ASN A 1 105 ? -9.555 -12.680 4.322 1.00 94.88 105 ASN A N 1
ATOM 798 C CA . ASN A 1 105 ? -8.109 -12.480 4.442 1.00 94.88 105 ASN A CA 1
ATOM 799 C C . ASN A 1 105 ? -7.506 -12.064 3.090 1.00 94.88 105 ASN A C 1
ATOM 801 O O . ASN A 1 105 ? -8.224 -11.885 2.101 1.00 94.88 105 ASN A O 1
ATOM 805 N N . TYR A 1 106 ? -6.180 -11.929 3.025 1.00 92.94 106 TYR A N 1
ATOM 806 C CA . TYR A 1 106 ? -5.506 -11.523 1.793 1.00 92.94 106 TYR A CA 1
ATOM 807 C C . TYR A 1 106 ? -5.785 -12.468 0.613 1.00 92.94 106 TYR A C 1
ATOM 809 O O . TYR A 1 106 ? -6.135 -12.000 -0.471 1.00 92.94 106 TYR A O 1
ATOM 817 N N . GLU A 1 107 ? -5.684 -13.785 0.815 1.00 93.31 107 GLU A N 1
ATOM 818 C CA . GLU A 1 107 ? -5.835 -14.763 -0.269 1.00 93.31 107 GLU A CA 1
ATOM 819 C C . GLU A 1 107 ? -7.248 -14.775 -0.869 1.00 93.31 107 GLU A C 1
ATOM 821 O O . GLU A 1 107 ? -7.397 -14.801 -2.093 1.00 93.31 107 GLU A O 1
ATOM 826 N N . SER A 1 108 ? -8.289 -14.711 -0.034 1.00 94.69 108 SER A N 1
ATOM 827 C CA . SER A 1 108 ? -9.678 -14.654 -0.518 1.00 94.69 108 SER A CA 1
ATOM 828 C C . SER A 1 108 ? -9.970 -13.361 -1.276 1.00 94.69 108 SER A C 1
ATOM 830 O O . SER A 1 108 ? -10.493 -13.411 -2.392 1.00 94.69 108 SER A O 1
ATOM 832 N N . LEU A 1 109 ? -9.542 -12.209 -0.745 1.00 94.31 109 LEU A N 1
ATOM 833 C CA . LEU A 1 109 ? -9.683 -10.929 -1.443 1.00 94.31 109 LEU A CA 1
ATOM 834 C C . LEU A 1 109 ? -8.936 -10.934 -2.787 1.00 94.31 109 LEU A C 1
ATOM 836 O O . LEU A 1 109 ? -9.485 -10.501 -3.800 1.00 94.31 109 LEU A O 1
ATOM 840 N N . ARG A 1 110 ? -7.712 -11.477 -2.821 1.00 90.62 110 ARG A N 1
ATOM 841 C CA . ARG A 1 110 ? -6.890 -11.583 -4.034 1.00 90.62 110 ARG A CA 1
ATOM 842 C C . ARG A 1 110 ? -7.579 -12.404 -5.125 1.00 90.62 110 ARG A C 1
ATOM 844 O O . ARG A 1 110 ? -7.540 -11.999 -6.286 1.00 90.62 110 ARG A O 1
ATOM 851 N N . ARG A 1 111 ? -8.202 -13.537 -4.782 1.00 91.06 111 ARG A N 1
ATOM 852 C CA . ARG A 1 111 ? -8.926 -14.385 -5.750 1.00 91.06 111 ARG A CA 1
ATOM 853 C C . ARG A 1 111 ? -10.146 -13.678 -6.334 1.00 91.06 111 ARG A C 1
ATOM 855 O O . ARG A 1 111 ? -10.316 -13.693 -7.552 1.00 91.06 111 ARG A O 1
ATOM 862 N N . LEU A 1 112 ? -10.928 -12.995 -5.494 1.00 89.19 112 LEU A N 1
ATOM 863 C CA . LEU A 1 112 ? -12.066 -12.186 -5.943 1.00 89.19 112 LEU A CA 1
ATOM 864 C C . LEU A 1 112 ? -11.614 -11.075 -6.903 1.00 89.19 112 LEU A C 1
ATOM 866 O O . LEU A 1 112 ? -12.154 -10.936 -8.001 1.00 89.19 112 LEU A O 1
ATOM 870 N N . GLU A 1 113 ? -10.557 -10.339 -6.545 1.00 86.38 113 GLU A N 1
ATOM 871 C CA . GLU A 1 113 ? -10.005 -9.273 -7.387 1.00 86.38 113 GLU A CA 1
ATOM 872 C C . GLU A 1 113 ? -9.454 -9.798 -8.723 1.00 86.38 113 GLU A C 1
ATOM 874 O O . GLU A 1 113 ? -9.651 -9.159 -9.761 1.00 86.38 113 GLU A O 1
ATOM 879 N N . GLN A 1 114 ? -8.803 -10.968 -8.731 1.00 83.19 114 GLN A N 1
ATOM 880 C CA . GLN A 1 114 ? -8.321 -11.627 -9.953 1.00 83.19 114 GLN A CA 1
ATOM 881 C C . GLN A 1 114 ? -9.465 -12.085 -10.863 1.00 83.19 114 GLN A C 1
ATOM 883 O O . GLN A 1 114 ? -9.357 -11.950 -12.082 1.00 83.19 114 GLN A O 1
ATOM 888 N N . GLY A 1 115 ? -10.577 -12.550 -10.286 1.00 81.25 115 GLY A N 1
ATOM 889 C CA . GLY A 1 115 ? -11.826 -12.809 -11.011 1.00 81.25 115 GLY A CA 1
ATOM 890 C C . GLY A 1 115 ? -12.525 -11.534 -11.501 1.00 81.25 115 GLY A C 1
ATOM 891 O O . GLY A 1 115 ? -13.491 -11.596 -12.259 1.00 81.25 115 GLY A O 1
ATOM 892 N N . GLY A 1 116 ? -12.034 -10.356 -11.098 1.00 81.00 116 GLY A N 1
ATOM 893 C CA . GLY A 1 116 ? -12.658 -9.072 -11.385 1.00 81.00 116 GLY A CA 1
ATOM 894 C C . GLY A 1 116 ? -13.988 -8.880 -10.657 1.00 81.00 116 GLY A C 1
ATOM 895 O O . GLY A 1 116 ? -14.801 -8.075 -11.122 1.00 81.00 116 GLY A O 1
ATOM 896 N N . ASP A 1 117 ? -14.201 -9.609 -9.567 1.00 86.62 117 ASP A N 1
ATOM 897 C CA . ASP A 1 117 ? -15.401 -9.594 -8.750 1.00 86.62 117 ASP A CA 1
ATOM 898 C C . ASP A 1 117 ? -15.256 -8.596 -7.593 1.00 86.62 117 ASP A C 1
ATOM 900 O O . ASP A 1 117 ? -14.197 -8.470 -6.978 1.00 86.62 117 ASP A O 1
ATOM 904 N N . ASN A 1 118 ? -16.320 -7.850 -7.308 1.00 89.56 118 ASN A N 1
ATOM 905 C CA . ASN A 1 118 ? -16.370 -6.889 -6.207 1.00 89.56 118 ASN A CA 1
ATOM 906 C C . ASN A 1 118 ? -17.645 -7.051 -5.358 1.00 89.56 118 ASN A C 1
ATOM 908 O O . ASN A 1 118 ? -17.906 -6.226 -4.487 1.00 89.56 118 ASN A O 1
ATOM 912 N N . SER A 1 119 ? -18.420 -8.112 -5.579 1.00 94.06 119 SER A N 1
ATOM 913 C CA . SER A 1 119 ? -19.709 -8.379 -4.930 1.00 94.06 119 SER A CA 1
ATOM 914 C C . SER A 1 119 ? -19.612 -8.449 -3.402 1.00 94.06 119 SER A C 1
ATOM 916 O O . SER A 1 119 ? -20.454 -7.874 -2.719 1.00 94.06 119 SER A O 1
ATOM 918 N N . THR A 1 120 ? -18.547 -9.031 -2.838 1.00 95.38 120 THR A N 1
ATOM 919 C CA . THR A 1 120 ? -18.301 -9.020 -1.382 1.00 95.38 120 THR A CA 1
ATOM 920 C C . THR A 1 120 ? -18.207 -7.591 -0.849 1.00 95.38 120 THR A C 1
ATOM 922 O O . THR A 1 120 ? -18.818 -7.246 0.158 1.00 95.38 120 THR A O 1
ATOM 925 N N . ASN A 1 121 ? -17.488 -6.712 -1.549 1.00 95.69 121 ASN A N 1
ATOM 926 C CA . ASN A 1 121 ? -17.392 -5.297 -1.190 1.00 95.69 121 ASN A CA 1
ATOM 927 C C . ASN A 1 121 ? -18.674 -4.513 -1.510 1.00 95.69 121 ASN A C 1
ATOM 929 O O . ASN A 1 121 ? -18.944 -3.512 -0.850 1.00 95.69 121 ASN A O 1
ATOM 933 N N . GLU A 1 122 ? -19.471 -4.938 -2.492 1.00 94.94 122 GLU A N 1
ATOM 934 C CA . GLU A 1 122 ? -20.803 -4.378 -2.749 1.00 94.94 122 GLU A CA 1
ATOM 935 C C . GLU A 1 122 ? -21.784 -4.719 -1.623 1.00 94.94 122 GLU A C 1
ATOM 937 O O . GLU A 1 122 ? -22.489 -3.821 -1.157 1.00 94.94 122 GLU A O 1
ATOM 942 N N . LEU A 1 123 ? -21.773 -5.965 -1.132 1.00 95.75 123 LEU A N 1
ATOM 943 C CA . LEU A 1 123 ? -22.517 -6.408 0.048 1.00 95.75 123 LEU A CA 1
ATOM 944 C C . LEU A 1 123 ? -22.077 -5.620 1.285 1.00 95.75 123 LEU A C 1
ATOM 946 O O . LEU A 1 123 ? -22.896 -4.962 1.926 1.00 95.75 123 LEU A O 1
ATOM 950 N N . MET A 1 124 ? -20.776 -5.609 1.585 1.00 96.56 124 MET A N 1
ATOM 951 C CA . MET A 1 124 ? -20.249 -4.897 2.753 1.00 96.56 124 MET A CA 1
ATOM 952 C C . MET A 1 124 ? -20.451 -3.383 2.674 1.00 96.56 124 MET A C 1
ATOM 954 O O . MET A 1 124 ? -20.660 -2.734 3.703 1.00 96.56 124 MET A O 1
ATOM 958 N N . GLY A 1 125 ? -20.482 -2.816 1.466 1.00 94.44 125 GLY A N 1
ATOM 959 C CA . GLY A 1 125 ? -20.781 -1.405 1.241 1.00 94.44 125 GLY A CA 1
ATOM 960 C C . GLY A 1 125 ? -22.155 -0.999 1.781 1.00 94.44 125 GLY A C 1
ATOM 961 O O . GLY A 1 125 ? -22.305 0.119 2.275 1.00 94.44 125 GLY A O 1
ATOM 962 N N . LYS A 1 126 ? -23.135 -1.916 1.795 1.00 93.75 126 LYS A N 1
ATOM 963 C CA . LYS A 1 126 ? -24.465 -1.689 2.396 1.00 93.75 126 LYS A CA 1
ATOM 964 C C . LYS A 1 126 ? -24.423 -1.555 3.915 1.00 93.75 126 LYS A C 1
ATOM 966 O O . LYS A 1 126 ? -25.289 -0.905 4.491 1.00 93.75 126 LYS A O 1
ATOM 971 N N . PHE A 1 127 ? -23.377 -2.089 4.538 1.00 93.69 127 PHE A N 1
ATOM 972 C CA . PHE A 1 127 ? -23.074 -1.943 5.960 1.00 93.69 127 PHE A CA 1
ATOM 973 C C . PHE A 1 127 ? -21.996 -0.879 6.225 1.00 93.69 127 PHE A C 1
ATOM 975 O O . PHE A 1 127 ? -21.473 -0.792 7.331 1.00 93.69 127 PHE A O 1
ATOM 982 N N . ARG A 1 128 ? -21.677 -0.037 5.226 1.00 93.44 128 ARG A N 1
ATOM 983 C CA . ARG A 1 128 ? -20.635 1.008 5.262 1.00 93.44 128 ARG A CA 1
ATOM 984 C C . ARG A 1 128 ? -19.216 0.477 5.469 1.00 93.44 128 ARG A C 1
ATOM 986 O O . ARG A 1 128 ? -18.361 1.195 5.987 1.00 93.44 128 ARG A O 1
ATOM 993 N N . LEU A 1 129 ? -18.949 -0.748 5.037 1.00 95.62 129 LEU A N 1
ATOM 994 C CA . LEU A 1 129 ? -17.647 -1.391 5.164 1.00 95.62 129 LEU A CA 1
ATOM 995 C C . LEU A 1 129 ? -17.073 -1.711 3.789 1.00 95.62 129 LEU A C 1
ATOM 997 O O . LEU A 1 129 ? -17.797 -1.971 2.832 1.00 95.62 129 LEU A O 1
ATOM 1001 N N . LYS A 1 130 ? -15.748 -1.682 3.684 1.00 95.94 130 LYS A N 1
ATOM 1002 C CA . LYS A 1 130 ? -15.030 -2.125 2.493 1.00 95.94 130 LYS A CA 1
ATOM 1003 C C . LYS A 1 130 ? -13.739 -2.819 2.894 1.00 95.94 130 LYS A C 1
ATOM 1005 O O . LYS A 1 130 ? -12.900 -2.209 3.553 1.00 95.94 130 LYS A O 1
ATOM 1010 N N . PHE A 1 131 ? -13.571 -4.056 2.453 1.00 96.06 131 PHE A N 1
ATOM 1011 C CA . PHE A 1 131 ? -12.327 -4.801 2.565 1.00 96.06 131 PHE A CA 1
ATOM 1012 C C . PHE A 1 131 ? -11.274 -4.220 1.619 1.00 96.06 131 PHE A C 1
ATOM 1014 O O . PHE A 1 131 ? -11.563 -3.893 0.460 1.00 96.06 131 PHE A O 1
ATOM 1021 N N . LYS A 1 132 ? -10.050 -4.069 2.121 1.00 94.00 132 LYS A N 1
ATOM 1022 C CA . LYS A 1 132 ? -8.906 -3.557 1.370 1.00 94.00 132 LYS A CA 1
ATOM 1023 C C . LYS A 1 132 ? -7.644 -4.336 1.693 1.00 94.00 132 LYS A C 1
ATOM 1025 O O . LYS A 1 132 ? -7.377 -4.626 2.852 1.00 94.00 132 LYS A O 1
ATOM 1030 N N . GLN A 1 133 ? -6.840 -4.594 0.667 1.00 92.31 133 GLN A N 1
ATOM 1031 C CA . GLN A 1 133 ? -5.535 -5.223 0.822 1.00 92.31 133 GLN A CA 1
ATOM 1032 C C . GLN A 1 133 ? -4.631 -4.411 1.762 1.00 92.31 133 GLN A C 1
ATOM 1034 O O . GLN A 1 133 ? -4.441 -3.211 1.554 1.00 92.31 133 GLN A O 1
ATOM 1039 N N . LEU A 1 134 ? -4.032 -5.089 2.742 1.00 91.19 134 LEU A N 1
ATOM 1040 C CA . LEU A 1 134 ? -2.912 -4.569 3.517 1.00 91.19 134 LEU A CA 1
ATOM 1041 C C . LEU A 1 134 ? -1.626 -4.719 2.693 1.00 91.19 134 LEU A C 1
ATOM 1043 O O . LEU A 1 134 ? -1.343 -5.796 2.171 1.00 91.19 134 LEU A O 1
ATOM 1047 N N . TYR A 1 135 ? -0.873 -3.631 2.531 1.00 89.94 135 TYR A N 1
ATOM 1048 C CA . TYR A 1 135 ? 0.379 -3.644 1.764 1.00 89.94 135 TYR A CA 1
ATOM 1049 C C . TYR A 1 135 ? 1.633 -3.685 2.636 1.00 89.94 135 TYR A C 1
ATOM 1051 O O . TYR A 1 135 ? 2.698 -4.009 2.115 1.00 89.94 135 TYR A O 1
ATOM 1059 N N . SER A 1 136 ? 1.525 -3.326 3.918 1.00 88.62 136 SER A N 1
ATOM 1060 C CA . SER A 1 136 ? 2.622 -3.430 4.882 1.00 88.62 136 SER A CA 1
ATOM 1061 C C . SER A 1 136 ? 2.828 -4.879 5.303 1.00 88.62 136 SER A C 1
ATOM 1063 O O . SER A 1 136 ? 1.951 -5.718 5.083 1.00 88.62 136 SER A O 1
ATOM 1065 N N . TYR A 1 137 ? 3.955 -5.160 5.954 1.00 87.25 137 TYR A N 1
ATOM 1066 C CA . TYR A 1 137 ? 4.181 -6.456 6.565 1.00 87.25 137 TYR A CA 1
ATOM 1067 C C . TYR A 1 137 ? 3.025 -6.772 7.535 1.00 87.25 137 TYR A C 1
ATOM 1069 O O . TYR A 1 137 ? 2.663 -5.917 8.358 1.00 87.25 137 TYR A O 1
ATOM 1077 N N . PRO A 1 138 ? 2.389 -7.948 7.407 1.00 85.94 138 PRO A N 1
ATOM 1078 C CA . PRO A 1 138 ? 1.238 -8.301 8.219 1.00 85.94 138 PRO A CA 1
ATOM 1079 C C . PRO A 1 138 ? 1.639 -8.434 9.694 1.00 85.94 138 PRO A C 1
ATOM 1081 O O . PRO A 1 138 ? 2.644 -9.070 10.000 1.00 85.94 138 PRO A O 1
ATOM 1084 N N . PRO A 1 139 ? 0.875 -7.861 10.633 1.00 87.88 139 PRO A N 1
ATOM 1085 C CA . PRO A 1 139 ? 1.147 -8.066 12.045 1.00 87.88 139 PRO A CA 1
ATOM 1086 C C . PRO A 1 139 ? 0.791 -9.491 12.468 1.00 87.88 139 PRO A C 1
ATOM 1088 O O . PRO A 1 139 ? -0.291 -9.976 12.146 1.00 87.88 139 PRO A O 1
ATOM 1091 N N . ASP A 1 140 ? 1.662 -10.119 13.257 1.00 84.94 140 ASP A N 1
ATOM 1092 C CA . ASP A 1 140 ? 1.406 -11.461 13.798 1.00 84.94 140 ASP A CA 1
ATOM 1093 C C . ASP A 1 140 ? 0.299 -11.450 14.864 1.00 84.94 140 ASP A C 1
ATOM 1095 O O . ASP A 1 140 ? -0.420 -12.435 15.044 1.00 84.94 140 ASP A O 1
ATOM 1099 N N . THR A 1 141 ? 0.165 -10.337 15.600 1.00 93.00 141 THR A N 1
ATOM 1100 C CA . THR A 1 141 ? -0.827 -10.196 16.670 1.00 93.00 141 THR A CA 1
ATOM 1101 C C . THR A 1 141 ? -1.506 -8.838 16.720 1.00 93.00 141 THR A C 1
ATOM 1103 O O . THR A 1 141 ? -0.901 -7.804 16.438 1.00 93.00 141 THR A O 1
ATOM 1106 N N . ILE A 1 142 ? -2.766 -8.859 17.151 1.00 94.44 142 ILE A N 1
ATOM 1107 C CA . ILE A 1 142 ? -3.609 -7.694 17.415 1.00 94.44 142 ILE A CA 1
ATOM 1108 C C . ILE A 1 142 ? -3.795 -7.562 18.922 1.00 94.44 142 ILE A C 1
ATOM 1110 O O . ILE A 1 142 ? -4.203 -8.524 19.571 1.00 94.44 142 ILE A O 1
ATOM 1114 N N . GLU A 1 143 ? -3.493 -6.380 19.456 1.00 94.38 143 GLU A N 1
ATOM 1115 C CA . GLU A 1 143 ? -3.602 -6.048 20.888 1.00 94.38 143 GLU A CA 1
ATOM 1116 C C . GLU A 1 143 ? -4.402 -4.749 21.129 1.00 94.38 143 GLU A C 1
ATOM 1118 O O . GLU A 1 143 ? -4.797 -4.466 22.257 1.00 94.38 143 GLU A O 1
ATOM 1123 N N . ASP A 1 144 ? -4.670 -3.962 20.076 1.00 92.56 144 ASP A N 1
ATOM 1124 C CA . ASP A 1 144 ? -5.461 -2.726 20.148 1.00 92.56 144 ASP A CA 1
ATOM 1125 C C . ASP A 1 144 ? -6.955 -3.041 19.980 1.00 92.56 144 ASP A C 1
ATOM 1127 O O . ASP A 1 144 ? -7.500 -3.046 18.869 1.00 92.56 144 ASP A O 1
ATOM 1131 N N . PHE A 1 145 ? -7.594 -3.359 21.107 1.00 94.44 145 PHE A N 1
ATOM 1132 C CA . PHE A 1 145 ? -9.022 -3.639 21.215 1.00 94.44 145 PHE A CA 1
ATOM 1133 C C . PHE A 1 145 ? -9.758 -2.484 21.892 1.00 94.44 145 PHE A C 1
ATOM 1135 O O . PHE A 1 145 ? -9.382 -2.015 22.966 1.00 94.44 145 PHE A O 1
ATOM 1142 N N . VAL A 1 146 ? -10.864 -2.063 21.286 1.00 93.31 146 VAL A N 1
ATOM 1143 C CA . VAL A 1 146 ? -11.793 -1.092 21.866 1.00 93.31 146 VAL A CA 1
ATOM 1144 C C . VAL A 1 146 ? -12.800 -1.842 22.747 1.00 93.31 146 VAL A C 1
ATOM 1146 O O . VAL A 1 146 ? -13.197 -2.961 22.399 1.00 93.31 146 VAL A O 1
ATOM 1149 N N . PRO A 1 147 ? -13.254 -1.260 23.872 1.00 93.56 147 PRO A N 1
ATOM 1150 C CA . PRO A 1 147 ? -14.290 -1.870 24.697 1.00 93.56 147 PRO A CA 1
ATOM 1151 C C . PRO A 1 147 ? -15.559 -2.139 23.893 1.00 93.56 147 PRO A C 1
ATOM 1153 O O . PRO A 1 147 ? -16.194 -1.216 23.389 1.00 93.56 147 PRO A O 1
ATOM 1156 N N . HIS A 1 148 ? -15.901 -3.418 23.783 1.00 95.56 148 HIS A N 1
ATOM 1157 C CA . HIS A 1 148 ? -17.107 -3.947 23.159 1.00 95.56 148 HIS A CA 1
ATOM 1158 C C . HIS A 1 148 ? -17.399 -5.312 23.773 1.00 95.56 148 HIS A C 1
ATOM 1160 O O . HIS A 1 148 ? -16.477 -6.003 24.187 1.00 95.56 148 HIS A O 1
ATOM 1166 N N . TYR A 1 149 ? -18.642 -5.797 23.753 1.00 96.06 149 TYR A N 1
ATOM 1167 C CA . TYR A 1 149 ? -18.918 -7.180 24.175 1.00 96.06 149 TYR A CA 1
ATOM 1168 C C . TYR A 1 149 ? -18.001 -8.221 23.490 1.00 96.06 149 TYR A C 1
ATOM 1170 O O . TYR A 1 149 ? -17.624 -9.218 24.099 1.00 96.06 149 TYR A O 1
ATOM 1178 N N . LEU A 1 150 ? -17.587 -7.956 22.242 1.00 97.25 150 LEU A N 1
ATOM 1179 C CA . LEU A 1 150 ? -16.724 -8.837 21.456 1.00 97.25 150 LEU A CA 1
ATOM 1180 C C . LEU A 1 150 ? -15.330 -9.000 22.075 1.00 97.25 150 LEU A C 1
ATOM 1182 O O . LEU A 1 150 ? -14.709 -10.045 21.906 1.00 97.25 150 LEU A O 1
ATOM 1186 N N . THR A 1 151 ? -14.853 -7.994 22.806 1.00 96.88 151 THR A N 1
ATOM 1187 C CA . THR A 1 151 ? -13.481 -7.909 23.324 1.00 96.88 151 THR A CA 1
ATOM 1188 C C . THR A 1 151 ? -13.377 -8.236 24.811 1.00 96.88 151 THR A C 1
ATOM 1190 O O . THR A 1 151 ? -12.303 -8.118 25.395 1.00 96.88 151 THR A O 1
ATOM 1193 N N . SER A 1 152 ? -14.468 -8.692 25.437 1.00 96.38 152 SER A N 1
ATOM 1194 C CA . SER A 1 152 ? -14.428 -9.180 26.817 1.00 96.38 152 SER A CA 1
ATOM 1195 C C . SER A 1 152 ? -13.484 -10.379 26.933 1.00 96.38 152 SER A C 1
ATOM 1197 O O . SER A 1 152 ? -13.661 -11.366 26.221 1.00 96.38 152 SER A O 1
ATOM 1199 N N . GLU A 1 153 ? -12.513 -10.305 27.843 1.00 96.19 153 GLU A N 1
ATOM 1200 C CA . GLU A 1 153 ? -11.455 -11.310 28.049 1.00 96.19 153 GLU A CA 1
ATOM 1201 C C . GLU A 1 153 ? -10.552 -11.535 26.817 1.00 96.19 153 GLU A C 1
ATOM 1203 O O . GLU A 1 153 ? -9.890 -12.565 26.690 1.00 96.19 153 GLU A O 1
ATOM 1208 N N . VAL A 1 154 ? -10.497 -10.558 25.906 1.00 96.88 154 VAL A N 1
ATOM 1209 C CA . VAL A 1 154 ? -9.637 -10.579 24.717 1.00 96.88 154 VAL A CA 1
ATOM 1210 C C . VAL A 1 154 ? -8.617 -9.454 24.835 1.00 96.88 154 VAL A C 1
ATOM 1212 O O . VAL A 1 154 ? -8.959 -8.281 24.712 1.00 96.88 154 VAL A O 1
ATOM 1215 N N . ASN A 1 155 ? -7.355 -9.809 25.069 1.00 93.81 155 ASN A N 1
ATOM 1216 C CA . ASN A 1 155 ? -6.248 -8.849 25.101 1.00 93.81 155 ASN A CA 1
ATOM 1217 C C . ASN A 1 155 ? -5.255 -9.055 23.950 1.00 93.81 155 ASN A C 1
ATOM 1219 O O . ASN A 1 155 ? -4.512 -8.134 23.614 1.00 93.81 155 ASN A O 1
ATOM 1223 N N . ARG A 1 156 ? -5.263 -10.237 23.322 1.00 95.81 156 ARG A N 1
ATOM 1224 C CA . ARG A 1 156 ? -4.373 -10.565 22.212 1.00 95.81 156 ARG A CA 1
ATOM 1225 C C . ARG A 1 156 ? -4.986 -11.603 21.280 1.00 95.81 156 ARG A C 1
ATOM 1227 O O . ARG A 1 156 ? -5.339 -12.693 21.722 1.00 95.81 156 ARG A O 1
ATOM 1234 N N . CYS A 1 157 ? -5.015 -11.322 19.983 1.00 96.31 157 CYS A N 1
ATOM 1235 C CA . CYS A 1 157 ? -5.406 -12.288 18.949 1.00 96.31 157 CYS A CA 1
ATOM 1236 C C . CYS A 1 157 ? -4.306 -12.470 17.910 1.00 96.31 157 CYS A C 1
ATOM 1238 O O . CYS A 1 157 ? -3.519 -11.555 17.676 1.00 96.31 157 CYS A O 1
ATOM 1240 N N . TYR A 1 158 ? -4.274 -13.642 17.283 1.00 95.19 158 TYR A N 1
ATOM 1241 C CA . TYR A 1 158 ? -3.340 -13.966 16.205 1.00 95.19 158 TYR A CA 1
ATOM 1242 C C . TYR A 1 158 ? -4.050 -13.910 14.862 1.00 95.19 158 TYR A C 1
ATOM 1244 O O . TYR A 1 158 ? -5.105 -14.523 14.707 1.00 95.19 158 TYR A O 1
ATOM 1252 N N . PHE A 1 159 ? -3.451 -13.184 13.925 1.00 92.38 159 PHE A N 1
ATOM 1253 C CA . PHE A 1 159 ? -3.907 -13.036 12.546 1.00 92.38 159 PHE A CA 1
ATOM 1254 C C . PHE A 1 159 ? -2.762 -13.489 11.626 1.00 92.38 159 PHE A C 1
ATOM 1256 O O . PHE A 1 159 ? -1.591 -13.435 12.002 1.00 92.38 159 PHE A O 1
ATOM 1263 N N . TYR A 1 160 ? -3.089 -13.951 10.428 1.00 90.50 160 TYR A N 1
ATOM 1264 C CA . TYR A 1 160 ? -2.158 -14.394 9.405 1.00 90.50 160 TYR A CA 1
ATOM 1265 C C . TYR A 1 160 ? -2.538 -13.773 8.062 1.00 90.50 160 TYR A C 1
ATOM 1267 O O . TYR A 1 160 ? -3.590 -14.055 7.492 1.00 90.50 160 TYR A O 1
ATOM 1275 N N . GLU A 1 161 ? -1.657 -12.910 7.553 1.00 88.44 161 GLU A N 1
ATOM 1276 C CA . GLU A 1 161 ? -1.901 -12.124 6.337 1.00 88.44 161 GLU A CA 1
ATOM 1277 C C . GLU A 1 161 ? -3.262 -11.385 6.348 1.00 88.44 161 GLU A C 1
ATOM 1279 O O . GLU A 1 161 ? -4.064 -11.521 5.409 1.00 88.44 161 GLU A O 1
ATOM 1284 N N . PRO A 1 162 ? -3.555 -10.593 7.403 1.00 93.38 162 PRO A N 1
ATOM 1285 C CA . PRO A 1 162 ? -4.795 -9.850 7.469 1.00 93.38 162 PRO A CA 1
ATOM 1286 C C . PRO A 1 162 ? -4.882 -8.811 6.356 1.00 93.38 162 PRO A C 1
ATOM 1288 O O . PRO A 1 162 ? -3.890 -8.253 5.883 1.00 93.38 162 PRO A O 1
ATOM 1291 N N . ILE A 1 163 ? -6.113 -8.500 5.988 1.00 94.50 163 ILE A N 1
ATOM 1292 C CA . ILE A 1 163 ? -6.449 -7.297 5.228 1.00 94.50 163 ILE A CA 1
ATOM 1293 C C . ILE A 1 163 ? -6.835 -6.181 6.208 1.00 94.50 163 ILE A C 1
ATOM 1295 O O . ILE A 1 163 ? -6.542 -6.259 7.400 1.00 94.50 163 ILE A O 1
ATOM 1299 N N . TYR A 1 164 ? -7.497 -5.126 5.743 1.00 95.25 164 TYR A N 1
ATOM 1300 C CA . TYR A 1 164 ? -8.139 -4.171 6.643 1.00 95.25 164 TYR A CA 1
ATOM 1301 C C . TYR A 1 164 ? -9.518 -3.740 6.145 1.00 95.25 164 TYR A C 1
ATOM 1303 O O . TYR A 1 164 ? -9.887 -3.912 4.980 1.00 95.25 164 TYR A O 1
ATOM 1311 N N . LEU A 1 165 ? -10.294 -3.174 7.063 1.00 96.50 165 LEU A N 1
ATOM 1312 C CA . LEU A 1 165 ? -11.651 -2.690 6.869 1.00 96.50 165 LEU A CA 1
ATOM 1313 C C . LEU A 1 165 ? -11.647 -1.162 6.826 1.00 96.50 165 LEU A C 1
ATOM 1315 O O . LEU A 1 165 ? -11.298 -0.487 7.792 1.00 96.50 165 LEU A O 1
ATOM 1319 N N . LYS A 1 166 ? -12.091 -0.593 5.706 1.00 95.44 166 LYS A N 1
ATOM 1320 C CA . LYS A 1 166 ? -12.369 0.840 5.597 1.00 95.44 166 LYS A CA 1
ATOM 1321 C C . LYS A 1 166 ? -13.835 1.109 5.925 1.00 95.44 166 LYS A C 1
ATOM 1323 O O . LYS A 1 166 ? -14.719 0.642 5.208 1.00 95.44 166 LYS A O 1
ATOM 1328 N N . VAL A 1 167 ? -14.083 1.933 6.942 1.00 94.25 167 VAL A N 1
ATOM 1329 C CA . VAL A 1 167 ? -15.421 2.470 7.236 1.00 94.25 167 VAL A CA 1
ATOM 1330 C C . VAL A 1 167 ? -15.724 3.626 6.272 1.00 94.25 167 VAL A C 1
ATOM 1332 O O . VAL A 1 167 ? -14.941 4.570 6.143 1.00 94.25 167 VAL A O 1
ATOM 1335 N N . LEU A 1 168 ? -16.835 3.541 5.538 1.00 90.81 168 LEU A N 1
ATOM 1336 C CA . LEU A 1 168 ? -17.205 4.500 4.491 1.00 90.81 168 LEU A CA 1
ATOM 1337 C C . LEU A 1 168 ? -17.899 5.745 5.086 1.00 90.81 168 LEU A C 1
ATOM 1339 O O . LEU A 1 168 ? -18.822 5.592 5.886 1.00 90.81 168 LEU A O 1
ATOM 1343 N N . PRO A 1 169 ? -17.529 6.980 4.686 1.00 78.94 169 PRO A N 1
ATOM 1344 C CA . PRO A 1 169 ? -17.984 8.226 5.325 1.00 78.94 169 PRO A CA 1
ATOM 1345 C C . PRO A 1 169 ? -19.407 8.695 4.951 1.00 78.94 169 PRO A C 1
ATOM 1347 O O . PRO A 1 169 ? -19.839 9.734 5.440 1.00 78.94 169 PRO A O 1
ATOM 1350 N N . GLU A 1 170 ? -20.131 7.978 4.088 1.00 73.06 170 GLU A N 1
ATOM 1351 C CA . GLU A 1 170 ? -21.447 8.388 3.562 1.00 73.06 170 GLU A CA 1
ATOM 1352 C C . GLU A 1 170 ? -22.530 8.553 4.651 1.00 73.06 170 GLU A C 1
ATOM 1354 O O . GLU A 1 170 ? -22.401 8.030 5.760 1.00 73.06 170 GLU A O 1
ATOM 1359 N N . LYS A 1 171 ? -23.611 9.297 4.345 1.00 70.81 171 LYS A N 1
ATOM 1360 C CA . LYS A 1 171 ? -24.766 9.439 5.253 1.00 70.81 171 LYS A CA 1
ATOM 1361 C C . LYS A 1 171 ? -25.278 8.053 5.655 1.00 70.81 171 LYS A C 1
ATOM 1363 O O . LYS A 1 171 ? -25.334 7.160 4.814 1.00 70.81 171 LYS A O 1
ATOM 1368 N N . LEU A 1 172 ? -25.645 7.898 6.930 1.00 63.59 172 LEU A N 1
ATOM 1369 C CA . LEU A 1 172 ? -26.264 6.674 7.440 1.00 63.59 172 LEU A CA 1
ATOM 1370 C C . LEU A 1 172 ? -27.434 6.287 6.515 1.00 63.59 172 LEU A C 1
ATOM 1372 O O . LEU A 1 172 ? -28.304 7.130 6.291 1.00 63.59 172 LEU A O 1
ATOM 1376 N N . PRO A 1 173 ? -27.449 5.068 5.945 1.00 63.78 173 PRO A N 1
ATOM 1377 C CA . PRO A 1 173 ? -28.658 4.507 5.363 1.00 63.78 173 PRO A CA 1
ATOM 1378 C C . PRO A 1 173 ? -29.771 4.554 6.410 1.00 63.78 173 PRO A C 1
ATOM 1380 O O . PRO A 1 173 ? -29.490 4.335 7.587 1.00 63.78 173 PRO A O 1
ATOM 1383 N N . ASP A 1 174 ? -31.018 4.749 5.982 1.00 62.31 174 ASP A N 1
ATOM 1384 C CA . ASP A 1 174 ? -32.180 4.912 6.875 1.00 62.31 174 ASP A CA 1
ATOM 1385 C C . ASP A 1 174 ? -32.401 3.749 7.872 1.00 62.31 174 ASP A C 1
ATOM 1387 O O . ASP A 1 174 ? -33.246 3.869 8.744 1.00 62.31 174 ASP A O 1
ATOM 1391 N N . LYS A 1 175 ? -31.676 2.624 7.748 1.00 68.12 175 LYS A N 1
ATOM 1392 C CA . LYS A 1 175 ? -31.871 1.382 8.522 1.00 68.12 175 LYS A CA 1
ATOM 1393 C C . LYS A 1 175 ? -30.748 1.026 9.512 1.00 68.12 175 LYS A C 1
ATOM 1395 O O . LYS A 1 175 ? -30.860 0.014 10.205 1.00 68.12 175 LYS A O 1
ATOM 1400 N N . LEU A 1 176 ? -29.639 1.774 9.547 1.00 71.31 176 LEU A N 1
ATOM 1401 C CA . LEU A 1 176 ? -28.576 1.548 10.540 1.00 71.31 176 LEU A CA 1
ATOM 1402 C C . LEU A 1 176 ? -28.883 2.356 11.806 1.00 71.31 176 LEU A C 1
ATOM 1404 O O . LEU A 1 176 ? -28.938 3.582 11.732 1.00 71.31 176 LEU A O 1
ATOM 1408 N N . LEU A 1 177 ? -29.017 1.679 12.955 1.00 65.69 177 LEU A N 1
ATOM 1409 C CA . LEU A 1 177 ? -29.233 2.334 14.257 1.00 65.69 177 LEU A CA 1
ATOM 1410 C C . LEU A 1 177 ? -28.058 3.241 14.627 1.00 65.69 177 LEU A C 1
ATOM 1412 O O . LEU A 1 177 ? -28.239 4.352 15.122 1.00 65.69 177 LEU A O 1
ATOM 1416 N N . TYR A 1 178 ? -26.847 2.742 14.372 1.00 75.94 178 TYR A N 1
ATOM 1417 C CA . TYR A 1 178 ? -25.590 3.351 14.784 1.00 75.94 178 TYR A CA 1
ATOM 1418 C C . TYR A 1 178 ? -24.548 3.261 13.659 1.00 75.94 178 TYR A C 1
ATOM 1420 O O . TYR A 1 178 ? -24.630 2.381 12.793 1.00 75.94 178 TYR A O 1
ATOM 1428 N N . PRO A 1 179 ? -23.549 4.164 13.627 1.00 84.56 179 PRO A N 1
ATOM 1429 C CA . PRO A 1 179 ? -22.369 3.954 12.796 1.00 84.56 179 PRO A CA 1
ATOM 1430 C C . PRO A 1 179 ? -21.668 2.637 13.186 1.00 84.56 179 PRO A C 1
ATOM 1432 O O . PRO A 1 179 ? -21.682 2.283 14.363 1.00 84.56 179 PRO A O 1
ATOM 1435 N N . PRO A 1 180 ? -21.034 1.920 12.237 1.00 91.81 180 PRO A N 1
ATOM 1436 C CA . PRO A 1 180 ? -20.281 0.713 12.565 1.00 91.81 180 PRO A CA 1
ATOM 1437 C C . PRO A 1 180 ? -19.203 0.981 13.624 1.00 91.81 180 PRO A C 1
ATOM 1439 O O . PRO A 1 180 ? -18.401 1.910 13.483 1.00 91.81 180 PRO A O 1
ATOM 1442 N N . SER A 1 181 ? -19.168 0.143 14.654 1.00 93.06 181 SER A N 1
ATOM 1443 C CA . SER A 1 181 ? -18.220 0.206 15.762 1.00 93.06 181 SER A CA 1
ATOM 1444 C C . SER A 1 181 ? -16.919 -0.486 15.372 1.00 93.06 181 SER A C 1
ATOM 1446 O O . SER A 1 181 ? -16.899 -1.694 15.137 1.00 93.06 181 SER A O 1
ATOM 1448 N N . VAL A 1 182 ? -15.816 0.264 15.311 1.00 95.94 182 VAL A N 1
ATOM 1449 C CA . VAL A 1 182 ? -14.474 -0.318 15.159 1.00 95.94 182 VAL A CA 1
ATOM 1450 C C . VAL A 1 182 ? -14.078 -0.962 16.482 1.00 95.94 182 VAL A C 1
ATOM 1452 O O . VAL A 1 182 ? -13.927 -0.271 17.485 1.00 95.94 182 VAL A O 1
ATOM 1455 N N . VAL A 1 183 ? -13.920 -2.282 16.472 1.00 96.75 183 VAL A N 1
ATOM 1456 C CA . VAL A 1 183 ? -13.696 -3.096 17.672 1.00 96.75 183 VAL A CA 1
ATOM 1457 C C . VAL A 1 183 ? -12.219 -3.425 17.864 1.00 96.75 183 VAL A C 1
ATOM 1459 O O . VAL A 1 183 ? -11.753 -3.477 18.996 1.00 96.75 183 VAL A O 1
ATOM 1462 N N . ALA A 1 184 ? -11.473 -3.620 16.777 1.00 96.50 184 ALA A N 1
ATOM 1463 C CA . ALA A 1 184 ? -10.028 -3.828 16.830 1.00 96.50 184 ALA A CA 1
ATOM 1464 C C . ALA A 1 184 ? -9.326 -3.153 15.650 1.00 96.50 184 ALA A C 1
ATOM 1466 O O . ALA A 1 184 ? -9.914 -3.005 14.567 1.00 96.50 184 ALA A O 1
ATOM 1467 N N . LYS A 1 185 ? -8.067 -2.759 15.860 1.00 95.75 185 LYS A N 1
ATOM 1468 C CA . LYS A 1 185 ? -7.228 -2.095 14.856 1.00 95.75 185 LYS A CA 1
ATOM 1469 C C . LYS A 1 185 ? -5.910 -2.827 14.639 1.00 95.75 185 LYS A C 1
ATOM 1471 O O . LYS A 1 185 ? -5.342 -3.409 15.559 1.00 95.75 185 LYS A O 1
ATOM 1476 N N . LEU A 1 186 ? -5.407 -2.759 13.411 1.00 92.62 186 LEU A N 1
ATOM 1477 C CA . LEU A 1 186 ? -4.068 -3.212 13.074 1.00 92.62 186 LEU A CA 1
ATOM 1478 C C . LEU A 1 186 ? -3.024 -2.323 13.770 1.00 92.62 186 LEU A C 1
ATOM 1480 O O . LEU A 1 186 ? -3.141 -1.091 13.728 1.00 92.62 186 LEU A O 1
ATOM 1484 N N . PRO A 1 187 ? -1.972 -2.912 14.365 1.00 87.38 187 PRO A N 1
ATOM 1485 C CA . PRO A 1 187 ? -0.854 -2.143 14.890 1.00 87.38 187 PRO A CA 1
ATOM 1486 C C . PRO A 1 187 ? -0.159 -1.356 13.769 1.00 87.38 187 PRO A C 1
ATOM 1488 O O . PRO A 1 187 ? -0.193 -1.731 12.598 1.00 87.38 187 PRO A O 1
ATOM 1491 N N . LYS A 1 188 ? 0.508 -0.262 14.149 1.00 82.06 188 LYS A N 1
ATOM 1492 C CA . LYS A 1 188 ? 1.207 0.704 13.278 1.00 82.06 188 LYS A CA 1
ATOM 1493 C C . LYS A 1 188 ? 0.311 1.507 12.328 1.00 82.06 188 LYS A C 1
ATOM 1495 O O . LYS A 1 188 ? 0.461 2.724 12.283 1.00 82.06 188 LYS A O 1
ATOM 1500 N N . THR A 1 189 ? -0.600 0.879 11.579 1.00 84.69 189 THR A N 1
ATOM 1501 C CA . THR A 1 189 ? -1.455 1.608 10.624 1.00 84.69 189 THR A CA 1
ATOM 1502 C C . THR A 1 189 ? -2.681 2.232 11.284 1.00 84.69 189 THR A C 1
ATOM 1504 O O . THR A 1 189 ? -3.147 3.276 10.831 1.00 84.69 189 THR A O 1
ATOM 1507 N N . GLY A 1 190 ? -3.193 1.622 12.361 1.00 89.94 190 GLY A N 1
ATOM 1508 C CA . GLY A 1 190 ? -4.428 2.050 13.020 1.00 89.94 190 GLY A CA 1
ATOM 1509 C C . GLY A 1 190 ? -5.694 1.765 12.203 1.00 89.94 190 GLY A C 1
ATOM 1510 O O . GLY A 1 190 ? -6.778 2.216 12.584 1.00 89.94 190 GLY A O 1
ATOM 1511 N N . ASP A 1 191 ? -5.574 1.033 11.091 1.00 92.88 191 ASP A N 1
ATOM 1512 C CA . ASP A 1 191 ? -6.708 0.623 10.265 1.00 92.88 191 ASP A CA 1
ATOM 1513 C C . ASP A 1 191 ? -7.547 -0.435 10.990 1.00 92.88 191 ASP A C 1
ATOM 1515 O O . ASP A 1 191 ? -7.018 -1.262 11.728 1.00 92.88 191 ASP A O 1
ATOM 1519 N N . ALA A 1 192 ? -8.863 -0.444 10.781 1.00 96.31 192 ALA A N 1
ATOM 1520 C CA . ALA A 1 192 ? -9.734 -1.409 11.448 1.00 96.31 192 ALA A CA 1
ATOM 1521 C C . ALA A 1 192 ? -9.503 -2.836 10.918 1.00 96.31 192 ALA A C 1
ATOM 1523 O O . ALA A 1 192 ? -9.439 -3.044 9.707 1.00 96.31 192 ALA A O 1
ATOM 1524 N N . CYS A 1 193 ? -9.450 -3.828 11.808 1.00 96.81 193 CYS A N 1
ATOM 1525 C CA . CYS A 1 193 ? -9.399 -5.253 11.449 1.00 96.81 193 CYS A CA 1
ATOM 1526 C C . CYS A 1 193 ? -10.600 -6.061 11.965 1.00 96.81 193 CYS A C 1
ATOM 1528 O O . CYS A 1 193 ? -10.844 -7.165 11.485 1.00 96.81 193 CYS A O 1
ATOM 1530 N N . LEU A 1 194 ? -11.385 -5.498 12.886 1.00 97.94 194 LEU A N 1
ATOM 1531 C CA . LEU A 1 194 ? -12.648 -6.061 13.360 1.00 97.94 194 LEU A CA 1
ATOM 1532 C C . LEU A 1 194 ? -13.668 -4.935 13.520 1.00 97.94 194 LEU A C 1
ATOM 1534 O O . LEU A 1 194 ? -13.401 -3.946 14.209 1.00 97.94 194 LEU A O 1
ATOM 1538 N N . VAL A 1 195 ? -14.831 -5.077 12.888 1.00 97.88 195 VAL A N 1
ATOM 1539 C CA . VAL A 1 195 ? -15.912 -4.084 12.936 1.00 97.88 195 VAL A CA 1
ATOM 1540 C C . VAL A 1 195 ? -17.246 -4.775 13.200 1.00 97.88 195 VAL A C 1
ATOM 1542 O O . VAL A 1 195 ? -17.529 -5.820 12.616 1.00 97.88 195 VAL A O 1
ATOM 1545 N N . ALA A 1 196 ? -18.068 -4.174 14.058 1.00 97.00 196 ALA A N 1
ATOM 1546 C CA . ALA A 1 196 ? -19.421 -4.623 14.370 1.00 97.00 196 ALA A CA 1
ATOM 1547 C C . ALA A 1 196 ? -20.453 -3.562 13.953 1.00 97.00 196 ALA A C 1
ATOM 1549 O O . ALA A 1 196 ? -20.203 -2.365 14.080 1.00 97.00 196 ALA A O 1
ATOM 1550 N N . ALA A 1 197 ? -21.613 -3.979 13.451 1.00 94.56 197 ALA A N 1
ATOM 1551 C CA . ALA A 1 197 ? -22.720 -3.092 13.095 1.00 94.56 197 ALA A CA 1
ATOM 1552 C C . ALA A 1 197 ? -24.071 -3.706 13.490 1.00 94.56 197 ALA A C 1
ATOM 1554 O O . ALA A 1 197 ? -24.255 -4.918 13.386 1.00 94.56 197 ALA A O 1
ATOM 1555 N N . GLU A 1 198 ? -25.019 -2.869 13.914 1.00 92.12 198 GLU A N 1
ATOM 1556 C CA . GLU A 1 198 ? -26.364 -3.280 14.338 1.00 92.12 198 GLU A CA 1
ATOM 1557 C C . GLU A 1 198 ? -27.450 -2.458 13.616 1.00 92.12 198 GLU A C 1
ATOM 1559 O O . GLU A 1 198 ? -27.297 -1.255 13.377 1.00 92.12 198 GLU A O 1
ATOM 1564 N N . LEU A 1 199 ? -28.537 -3.130 13.229 1.00 90.56 199 LEU A N 1
ATOM 1565 C CA . LEU A 1 199 ? -29.693 -2.588 12.507 1.00 90.56 199 LEU A CA 1
ATOM 1566 C C . LEU A 1 199 ? -30.922 -2.495 13.425 1.00 90.56 199 LEU A C 1
ATOM 1568 O O . LEU A 1 199 ? -31.005 -3.211 14.420 1.00 90.56 199 LEU A O 1
ATOM 1572 N N . GLU A 1 200 ? -31.902 -1.659 13.056 1.00 82.62 200 GLU A N 1
ATOM 1573 C CA . GLU A 1 200 ? -33.093 -1.336 13.877 1.00 82.62 200 GLU A CA 1
ATOM 1574 C C . GLU A 1 200 ? -33.874 -2.556 14.377 1.00 82.62 200 GLU A C 1
ATOM 1576 O O . GLU A 1 200 ? -34.279 -2.601 15.536 1.00 82.62 200 GLU A O 1
ATOM 1581 N N . GLU A 1 201 ? -34.009 -3.581 13.539 1.00 84.50 201 GLU A N 1
ATOM 1582 C CA . GLU A 1 201 ? -34.744 -4.813 13.851 1.00 84.50 201 GLU A CA 1
ATOM 1583 C C . GLU A 1 201 ? -33.876 -5.871 14.572 1.00 84.50 201 GLU A C 1
ATOM 1585 O O . GLU A 1 201 ? -34.216 -7.054 14.632 1.00 84.50 201 GLU A O 1
ATOM 1590 N N . GLY A 1 202 ? -32.717 -5.472 15.112 1.00 88.19 202 GLY A N 1
ATOM 1591 C CA . GLY A 1 202 ? -31.787 -6.352 15.830 1.00 88.19 202 GLY A CA 1
ATOM 1592 C C . GLY A 1 202 ? -30.907 -7.219 14.925 1.00 88.19 202 GLY A C 1
ATOM 1593 O O . GLY A 1 202 ? -30.295 -8.182 15.398 1.00 88.19 202 GLY A O 1
ATOM 1594 N N . GLY A 1 203 ? -30.851 -6.903 13.628 1.00 94.12 203 GLY A N 1
ATOM 1595 C CA . GLY A 1 203 ? -29.916 -7.516 12.687 1.00 94.12 203 GLY A CA 1
ATOM 1596 C C . GLY A 1 203 ? -28.486 -7.095 12.999 1.00 94.12 203 GLY A C 1
ATOM 1597 O O . GLY A 1 203 ? -28.235 -5.925 13.284 1.00 94.12 203 GLY A O 1
ATOM 1598 N N . ARG A 1 204 ? -27.539 -8.033 12.966 1.00 96.69 204 ARG A N 1
ATOM 1599 C CA . ARG A 1 204 ? -26.154 -7.787 13.402 1.00 96.69 204 ARG A CA 1
ATOM 1600 C C . ARG A 1 204 ? -25.150 -8.236 12.370 1.00 96.69 204 ARG A C 1
ATOM 1602 O O . ARG A 1 204 ? -25.305 -9.299 11.784 1.00 96.69 204 ARG A O 1
ATOM 1609 N N . VAL A 1 205 ? -24.099 -7.454 12.180 1.00 97.75 205 VAL A N 1
ATOM 1610 C CA . VAL A 1 205 ? -23.030 -7.757 11.232 1.00 97.75 205 VAL A CA 1
ATOM 1611 C C . VAL A 1 205 ? -21.689 -7.667 11.936 1.00 97.75 205 VAL A C 1
ATOM 1613 O O . VAL A 1 205 ? -21.391 -6.656 12.568 1.00 97.75 205 VAL A O 1
ATOM 1616 N N . VAL A 1 206 ? -20.872 -8.708 11.808 1.00 98.56 206 VAL A N 1
ATOM 1617 C CA . VAL A 1 206 ? -19.456 -8.681 12.186 1.00 98.56 206 VAL A CA 1
ATOM 1618 C C . VAL A 1 206 ? -18.622 -8.882 10.930 1.00 98.56 206 VAL A C 1
ATOM 1620 O O . VAL A 1 206 ? -18.828 -9.842 10.189 1.00 98.56 206 VAL A O 1
ATOM 1623 N N . ALA A 1 207 ? -17.676 -7.975 10.705 1.00 98.44 207 ALA A N 1
ATOM 1624 C CA . ALA A 1 207 ? -16.697 -8.070 9.636 1.00 98.44 207 ALA A CA 1
ATOM 1625 C C . ALA A 1 207 ? -15.293 -8.213 10.227 1.00 98.44 207 ALA A C 1
ATOM 1627 O O . ALA A 1 207 ? -14.900 -7.411 11.078 1.00 98.44 207 ALA A O 1
ATOM 1628 N N . ILE A 1 208 ? -14.542 -9.211 9.765 1.00 97.94 208 ILE A N 1
ATOM 1629 C CA . ILE A 1 208 ? -13.196 -9.527 10.257 1.00 97.94 208 ILE A CA 1
ATOM 1630 C C . ILE A 1 208 ? -12.225 -9.541 9.089 1.00 97.94 208 ILE A C 1
ATOM 1632 O O . ILE A 1 208 ? -12.511 -10.089 8.025 1.00 97.94 208 ILE A O 1
ATOM 1636 N N . ALA A 1 209 ? -11.068 -8.932 9.296 1.00 96.25 209 ALA A N 1
ATOM 1637 C CA . ALA A 1 209 ? -10.017 -8.821 8.302 1.00 96.25 209 ALA A CA 1
ATOM 1638 C C . ALA A 1 209 ? -9.120 -10.065 8.192 1.00 96.25 209 ALA A C 1
ATOM 1640 O O . ALA A 1 209 ? -8.080 -10.011 7.535 1.00 96.25 209 ALA A O 1
ATOM 1641 N N . ASP A 1 210 ? -9.515 -11.162 8.839 1.00 96.19 210 ASP A N 1
ATOM 1642 C CA . ASP A 1 210 ? -8.915 -12.474 8.669 1.00 96.19 210 ASP A CA 1
ATOM 1643 C C . ASP A 1 210 ? -9.868 -13.570 9.158 1.00 96.19 210 ASP A C 1
ATOM 1645 O O . ASP A 1 210 ? -10.543 -13.423 10.179 1.00 96.19 210 ASP A O 1
ATOM 1649 N N . HIS A 1 211 ? -9.926 -14.671 8.420 1.00 95.25 211 HIS A N 1
ATOM 1650 C CA . HIS A 1 211 ? -10.730 -15.836 8.767 1.00 95.25 211 HIS A CA 1
ATOM 1651 C C . HIS A 1 211 ? -9.930 -16.893 9.538 1.00 95.25 211 HIS A C 1
ATOM 1653 O O . HIS A 1 211 ? -10.527 -17.812 10.094 1.00 95.25 211 HIS A O 1
ATOM 1659 N N . ILE A 1 212 ? -8.601 -16.772 9.615 1.00 93.94 212 ILE A N 1
ATOM 1660 C CA . ILE A 1 212 ? -7.764 -17.820 10.201 1.00 93.94 212 ILE A CA 1
ATOM 1661 C C . ILE A 1 212 ? -8.052 -18.049 11.688 1.00 93.94 212 ILE A C 1
ATOM 1663 O O . ILE A 1 212 ? -7.848 -19.146 12.194 1.00 93.94 212 ILE A O 1
ATOM 1667 N N . ILE A 1 213 ? -8.604 -17.053 12.392 1.00 94.81 213 ILE A N 1
ATOM 1668 C CA . ILE A 1 213 ? -9.002 -17.179 13.803 1.00 94.81 213 ILE A CA 1
ATOM 1669 C C . ILE A 1 213 ? -10.034 -18.295 14.043 1.00 94.81 213 ILE A C 1
ATOM 1671 O O . ILE A 1 213 ? -10.208 -18.729 15.180 1.00 94.81 213 ILE A O 1
ATOM 1675 N N . PHE A 1 214 ? -10.723 -18.737 12.985 1.00 95.25 214 PHE A N 1
ATOM 1676 C CA . PHE A 1 214 ? -11.706 -19.819 13.004 1.00 95.25 214 PHE A CA 1
ATOM 1677 C C . PHE A 1 214 ? -11.096 -21.194 12.687 1.00 95.25 214 PHE A C 1
ATOM 1679 O O . PHE A 1 214 ? -11.759 -22.206 12.906 1.00 95.25 214 PHE A O 1
ATOM 1686 N N . GLU A 1 215 ? -9.856 -21.252 12.193 1.00 93.69 215 GLU A N 1
ATOM 1687 C CA . GLU A 1 215 ? -9.174 -22.505 11.876 1.00 93.69 215 GLU A CA 1
ATOM 1688 C C . GLU A 1 215 ? -8.675 -23.223 13.128 1.00 93.69 215 GLU A C 1
ATOM 1690 O O . GLU A 1 215 ? -8.139 -22.610 14.052 1.00 93.69 215 GLU A O 1
ATOM 1695 N N . ASP A 1 216 ? -8.752 -24.553 13.117 1.00 92.50 216 ASP A N 1
ATOM 1696 C CA . ASP A 1 216 ? -8.366 -25.397 14.251 1.00 92.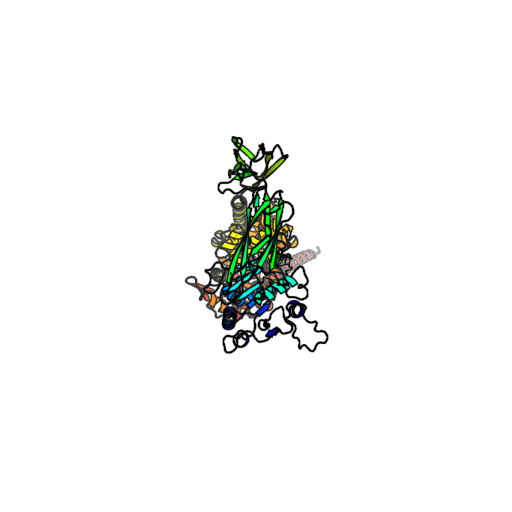50 216 ASP A CA 1
ATOM 1697 C C . ASP A 1 216 ? -6.920 -25.138 14.728 1.00 92.50 216 ASP A C 1
ATOM 1699 O O . ASP A 1 216 ? -6.655 -25.144 15.931 1.00 92.50 216 ASP A O 1
ATOM 1703 N N . ASN A 1 217 ? -5.996 -24.841 13.804 1.00 91.94 217 ASN A N 1
ATOM 1704 C CA . ASN A 1 217 ? -4.584 -24.571 14.112 1.00 91.94 217 ASN A CA 1
ATOM 1705 C C . ASN A 1 217 ? -4.350 -23.236 14.842 1.00 91.94 217 ASN A C 1
ATOM 1707 O O . ASN A 1 217 ? -3.323 -23.080 15.502 1.00 91.94 217 ASN A O 1
ATOM 1711 N N . TYR A 1 218 ? -5.276 -22.282 14.727 1.00 93.75 218 TYR A N 1
ATOM 1712 C CA . TYR A 1 218 ? -5.123 -20.914 15.237 1.00 93.75 218 TYR A CA 1
ATOM 1713 C C . TYR A 1 218 ? -6.174 -20.542 16.283 1.00 93.75 218 TYR A C 1
ATOM 1715 O O . TYR A 1 218 ? -5.992 -19.563 17.009 1.00 93.75 218 TYR A O 1
ATOM 1723 N N . LEU A 1 219 ? -7.247 -21.325 16.418 1.00 95.19 219 LEU A N 1
ATOM 1724 C CA . LEU A 1 219 ? -8.318 -21.091 17.385 1.00 95.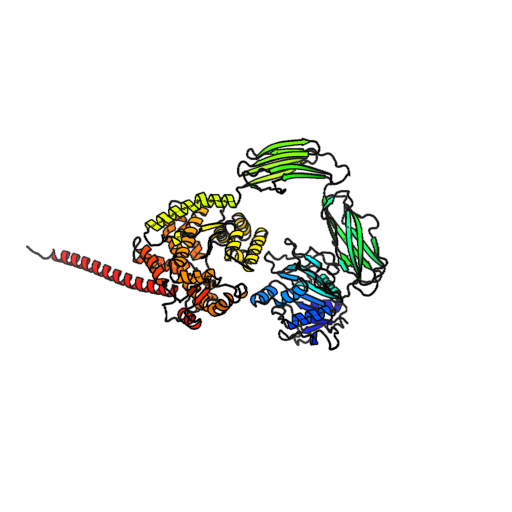19 219 LEU A CA 1
ATOM 1725 C C . LEU A 1 219 ? -7.788 -21.028 18.827 1.00 95.19 219 LEU A C 1
ATOM 1727 O O . LEU A 1 219 ? -8.248 -20.219 19.627 1.00 95.19 219 LEU A O 1
ATOM 1731 N N . GLN A 1 220 ? -6.783 -21.845 19.148 1.00 94.81 220 GLN A N 1
ATOM 1732 C CA . GLN A 1 220 ? -6.176 -21.924 20.483 1.00 94.81 220 GLN A CA 1
ATOM 1733 C C . GLN A 1 220 ? -5.069 -20.881 20.731 1.00 94.81 220 GLN A C 1
ATOM 1735 O O . GLN A 1 220 ? -4.479 -20.854 21.810 1.00 94.81 220 GLN A O 1
ATOM 1740 N N . TYR A 1 221 ? -4.731 -20.044 19.746 1.00 95.12 221 TYR A N 1
ATOM 1741 C CA . TYR A 1 221 ? -3.650 -19.066 19.886 1.00 95.12 221 TYR A CA 1
ATOM 1742 C C . TYR A 1 221 ? -4.158 -17.754 20.491 1.00 95.12 221 TYR A C 1
ATOM 1744 O O . TYR A 1 221 ? -5.166 -17.194 20.059 1.00 95.12 221 TYR A O 1
ATOM 1752 N N . GLY A 1 222 ? -3.428 -17.230 21.481 1.00 94.38 222 GLY A N 1
ATOM 1753 C CA . GLY A 1 222 ? -3.834 -16.019 22.202 1.00 94.38 222 GLY A CA 1
ATOM 1754 C C . GLY A 1 222 ? -5.230 -16.180 22.812 1.00 94.38 222 GLY A C 1
ATOM 1755 O O . GLY A 1 222 ? -5.503 -17.169 23.485 1.00 94.38 222 GLY A O 1
ATOM 1756 N N . ASN A 1 223 ? -6.116 -15.222 22.549 1.00 97.00 223 ASN A N 1
ATOM 1757 C CA . ASN A 1 223 ? -7.527 -15.248 22.930 1.00 97.00 223 ASN A CA 1
ATOM 1758 C C . ASN A 1 223 ? -8.462 -15.480 21.729 1.00 97.00 223 ASN A C 1
ATOM 1760 O O . ASN A 1 223 ? -9.632 -15.102 21.798 1.00 97.00 223 ASN A O 1
ATOM 1764 N N . ASN A 1 224 ? -7.986 -16.084 20.630 1.00 97.44 224 ASN A N 1
ATOM 1765 C CA . ASN A 1 224 ? -8.803 -16.318 19.430 1.00 97.44 224 ASN A CA 1
ATOM 1766 C C . ASN A 1 224 ? -10.106 -17.072 19.757 1.00 97.44 224 ASN A C 1
ATOM 1768 O O . ASN A 1 224 ? -11.180 -16.596 19.397 1.00 97.44 224 ASN A O 1
ATOM 1772 N N . GLN A 1 225 ? -10.044 -18.172 20.519 1.00 97.19 225 GLN A N 1
ATOM 1773 C CA . GLN A 1 225 ? -11.234 -18.915 20.957 1.00 97.19 225 GLN A CA 1
ATOM 1774 C C . GLN A 1 225 ? -12.240 -18.026 21.700 1.00 97.19 225 GLN A C 1
ATOM 1776 O O . GLN A 1 225 ? -13.439 -18.094 21.427 1.00 97.19 225 GLN A O 1
ATOM 1781 N N . GLN A 1 226 ? -11.770 -17.183 22.623 1.00 97.25 226 GLN A N 1
ATOM 1782 C CA . GLN A 1 226 ? -12.642 -16.298 23.394 1.00 97.25 226 GLN A CA 1
ATOM 1783 C C . GLN A 1 226 ? -13.291 -15.235 22.500 1.00 97.25 226 GLN A C 1
ATOM 1785 O O . GLN A 1 226 ? -14.498 -15.009 22.595 1.00 97.25 226 GLN A O 1
ATOM 1790 N N . LEU A 1 227 ? -12.525 -14.638 21.582 1.00 97.62 227 LEU A N 1
ATOM 1791 C CA . LEU A 1 227 ? -13.049 -13.691 20.599 1.00 97.62 227 LEU A CA 1
ATOM 1792 C C . LEU A 1 227 ? -14.127 -14.344 19.721 1.00 97.62 227 LEU A C 1
ATOM 1794 O O . LEU A 1 227 ? -15.210 -13.784 19.559 1.00 97.62 227 LEU A O 1
ATOM 1798 N N . VAL A 1 228 ? -13.867 -15.549 19.206 1.00 97.50 228 VAL A N 1
ATOM 1799 C CA . VAL A 1 228 ? -14.827 -16.328 18.408 1.00 97.50 228 VAL A CA 1
ATOM 1800 C C . VAL A 1 228 ? -16.110 -16.594 19.202 1.00 97.50 228 VAL A C 1
ATOM 1802 O O . VAL A 1 228 ? -17.207 -16.337 18.702 1.00 97.50 228 VAL A O 1
ATOM 1805 N N . LEU A 1 229 ? -16.004 -17.034 20.459 1.00 96.50 229 LEU A N 1
ATOM 1806 C CA . LEU A 1 229 ? -17.165 -17.245 21.329 1.00 96.50 229 LEU A CA 1
ATOM 1807 C C . LEU A 1 229 ? -17.966 -15.958 21.546 1.00 96.50 229 LEU A C 1
ATOM 1809 O O . LEU A 1 229 ? -19.198 -15.979 21.462 1.00 96.50 229 LEU A O 1
ATOM 1813 N N . ASN A 1 230 ? -17.289 -14.835 21.785 1.00 97.19 230 ASN A N 1
ATOM 1814 C CA . ASN A 1 230 ? -17.948 -13.545 21.959 1.00 97.19 230 ASN A CA 1
ATOM 1815 C C . ASN A 1 230 ? -18.662 -13.099 20.672 1.00 97.19 230 ASN A C 1
ATOM 1817 O O . ASN A 1 230 ? -19.796 -12.627 20.748 1.00 97.19 230 ASN A O 1
ATOM 1821 N N . ILE A 1 231 ? -18.050 -13.301 19.497 1.00 97.75 231 ILE A N 1
ATOM 1822 C CA . ILE A 1 231 ? -18.658 -13.024 18.183 1.00 97.75 231 ILE A CA 1
ATOM 1823 C C . ILE A 1 231 ? -19.953 -13.808 18.013 1.00 97.75 231 ILE A C 1
ATOM 1825 O O . ILE A 1 231 ? -20.996 -13.214 17.740 1.00 97.75 231 ILE A O 1
ATOM 1829 N N . PHE A 1 232 ? -19.925 -15.123 18.222 1.00 97.25 232 PHE A N 1
ATOM 1830 C CA . PHE A 1 232 ? -21.111 -15.958 18.040 1.00 97.25 232 PHE A CA 1
ATOM 1831 C C . PHE A 1 232 ? -22.214 -15.652 19.063 1.00 97.25 232 PHE A C 1
ATOM 1833 O O . PHE A 1 232 ? -23.386 -15.585 18.685 1.00 97.25 232 PHE A O 1
ATOM 1840 N N . ARG A 1 233 ? -21.871 -15.381 20.331 1.00 95.31 233 ARG A N 1
ATOM 1841 C CA . ARG A 1 233 ? -22.843 -14.929 21.349 1.00 95.31 233 ARG A CA 1
ATOM 1842 C C . ARG A 1 233 ? -23.475 -13.592 20.976 1.00 95.31 233 ARG A C 1
ATOM 1844 O O . ARG A 1 233 ? -24.688 -13.427 21.112 1.00 95.31 233 ARG A O 1
ATOM 1851 N N . TRP A 1 234 ? -22.676 -12.649 20.482 1.00 96.38 234 TRP A N 1
ATOM 1852 C CA . TRP A 1 234 ? -23.166 -11.343 20.059 1.00 96.38 234 TRP A CA 1
ATOM 1853 C C . TRP A 1 234 ? -24.057 -11.451 18.820 1.00 96.38 234 TRP A C 1
ATOM 1855 O O . TRP A 1 234 ? -25.175 -10.945 18.826 1.00 96.38 234 TRP A O 1
ATOM 1865 N N . LEU A 1 235 ? -23.651 -12.192 17.790 1.00 96.88 235 LEU A N 1
ATOM 1866 C CA . LEU A 1 235 ? -24.486 -12.437 16.608 1.00 96.88 235 LEU A CA 1
ATOM 1867 C C . LEU A 1 235 ? -25.788 -13.173 16.969 1.00 96.88 235 LEU A C 1
ATOM 1869 O O . LEU A 1 235 ? -26.839 -12.898 16.394 1.00 96.88 235 LEU A O 1
ATOM 1873 N N . ALA A 1 236 ? -25.772 -14.051 17.970 1.00 94.88 236 ALA A N 1
ATOM 1874 C CA . ALA A 1 236 ? -26.972 -14.717 18.472 1.00 94.88 236 ALA A CA 1
ATOM 1875 C C . ALA A 1 236 ? -27.869 -13.839 19.374 1.00 94.88 236 ALA A C 1
ATOM 1877 O O . ALA A 1 236 ? -28.903 -14.324 19.837 1.00 94.88 236 ALA A O 1
ATOM 1878 N N . ALA A 1 237 ? -27.498 -12.578 19.629 1.00 93.31 237 ALA A N 1
ATOM 1879 C CA . ALA A 1 237 ? -28.155 -11.679 20.582 1.00 93.31 237 ALA A CA 1
ATOM 1880 C C . ALA A 1 237 ? -28.237 -12.242 22.017 1.00 93.31 237 ALA A C 1
ATOM 1882 O O . ALA A 1 237 ? -29.227 -12.053 22.724 1.00 93.31 237 ALA A O 1
ATOM 1883 N N . GLN A 1 238 ? -27.188 -12.956 22.444 1.00 92.50 238 GLN A N 1
ATOM 1884 C CA . GLN A 1 238 ? -27.041 -13.512 23.797 1.00 92.50 238 GLN A CA 1
ATOM 1885 C C . GLN A 1 238 ? -26.201 -12.634 24.737 1.00 92.50 238 GLN A C 1
ATOM 1887 O O . GLN A 1 238 ? -26.079 -12.942 25.923 1.00 92.50 238 GLN A O 1
ATOM 1892 N N . ASN A 1 239 ? -25.598 -11.561 24.229 1.00 92.75 239 ASN A N 1
ATOM 1893 C CA . ASN A 1 239 ? -24.893 -10.583 25.046 1.00 92.75 239 ASN A CA 1
ATOM 1894 C C . ASN A 1 239 ? -25.880 -9.832 25.942 1.00 92.75 239 ASN A C 1
ATOM 1896 O O . ASN A 1 239 ? -26.865 -9.300 25.451 1.00 92.75 239 ASN A O 1
ATOM 1900 N N . PHE A 1 240 ? -25.614 -9.760 27.246 1.00 91.94 240 PHE A N 1
ATOM 1901 C CA . PHE A 1 240 ? -26.539 -9.106 28.175 1.00 91.94 240 PHE A CA 1
ATOM 1902 C C . PHE A 1 240 ? -26.422 -7.579 28.179 1.00 91.94 240 PHE A C 1
ATOM 1904 O O . PHE A 1 240 ? -27.347 -6.907 28.627 1.00 91.94 240 PHE A O 1
ATOM 1911 N N . ILE A 1 241 ? -25.285 -7.038 27.742 1.00 94.19 241 ILE A N 1
ATOM 1912 C CA . ILE A 1 241 ? -25.000 -5.607 27.669 1.00 94.19 241 ILE A CA 1
ATOM 1913 C C . ILE A 1 241 ? -23.925 -5.374 26.606 1.00 94.19 241 ILE A C 1
ATOM 1915 O O . ILE A 1 241 ? -23.058 -6.230 26.409 1.00 94.19 241 ILE A O 1
ATOM 1919 N N . ASP A 1 242 ? -23.980 -4.225 25.943 1.00 93.38 242 ASP A N 1
ATOM 1920 C CA . ASP A 1 242 ? -22.920 -3.752 25.055 1.00 93.38 242 ASP A CA 1
ATOM 1921 C C . ASP A 1 242 ? -22.194 -2.570 25.691 1.00 93.38 242 ASP A C 1
ATOM 1923 O O . ASP A 1 242 ? -22.824 -1.698 26.287 1.00 93.38 242 ASP A O 1
ATOM 1927 N N . CYS A 1 243 ? -20.871 -2.546 25.554 1.00 94.06 243 CYS A N 1
ATOM 1928 C CA . CYS A 1 243 ? -20.007 -1.450 25.983 1.00 94.06 243 CYS A CA 1
ATOM 1929 C C . CYS A 1 243 ? -19.476 -0.734 24.741 1.00 94.06 243 CYS A C 1
ATOM 1931 O O . CYS A 1 243 ? -19.132 -1.404 23.774 1.00 94.06 243 CYS A O 1
ATOM 1933 N N . PHE A 1 244 ? -19.398 0.592 24.752 1.00 92.06 244 PHE A N 1
ATOM 1934 C CA . PHE A 1 244 ? -18.774 1.374 23.678 1.00 92.06 244 PHE A CA 1
ATOM 1935 C C . PHE A 1 244 ? -18.466 2.796 24.163 1.00 92.06 244 PHE A C 1
ATOM 1937 O O . PHE A 1 244 ? -18.715 3.138 25.320 1.00 92.06 244 PHE A O 1
ATOM 1944 N N . ASP A 1 245 ? -17.890 3.621 23.286 1.00 90.19 245 ASP A N 1
ATOM 1945 C CA . ASP A 1 245 ? -17.543 5.022 23.558 1.00 90.19 245 ASP A CA 1
ATOM 1946 C C . 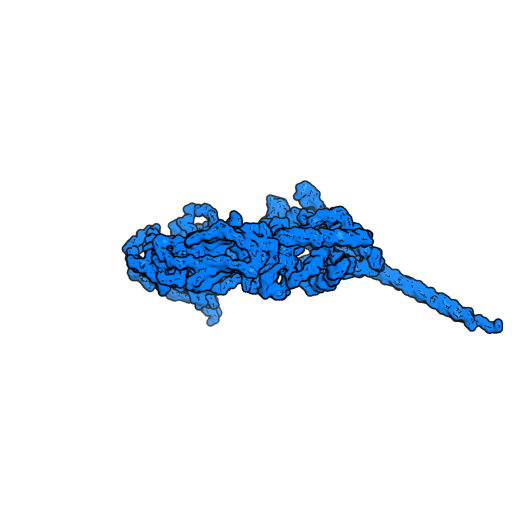ASP A 1 245 ? -16.715 5.219 24.836 1.00 90.19 245 ASP A C 1
ATOM 1948 O O . ASP A 1 245 ? -16.908 6.176 25.589 1.00 90.19 245 ASP A O 1
ATOM 1952 N N . ALA A 1 246 ? -15.768 4.311 25.088 1.00 93.50 246 ALA A N 1
ATOM 1953 C CA . ALA A 1 246 ? -14.781 4.510 26.137 1.00 93.50 246 ALA A CA 1
ATOM 1954 C C . ALA A 1 246 ? -13.897 5.716 25.787 1.00 93.50 246 ALA A C 1
ATOM 1956 O O . ALA A 1 246 ? -13.257 5.759 24.736 1.00 93.50 246 ALA A O 1
ATOM 1957 N N . GLN A 1 247 ? -13.882 6.715 26.663 1.00 93.62 247 GLN A N 1
ATOM 1958 C CA . GLN A 1 247 ? -13.201 7.985 26.450 1.00 93.62 247 GLN A CA 1
ATOM 1959 C C . GLN A 1 247 ? -12.398 8.364 27.687 1.00 93.62 247 GLN A C 1
ATOM 1961 O O . GLN A 1 247 ? -12.918 8.416 28.801 1.00 93.62 247 GLN A O 1
ATOM 1966 N N . ILE A 1 248 ? -11.129 8.673 27.464 1.00 94.56 248 ILE A N 1
ATOM 1967 C CA . ILE A 1 248 ? -10.257 9.392 28.384 1.00 94.56 248 ILE A CA 1
ATOM 1968 C C . ILE A 1 248 ? -9.297 10.226 27.540 1.00 94.56 248 ILE A C 1
ATOM 1970 O O . ILE A 1 248 ? -9.001 9.875 26.396 1.00 94.56 248 ILE A O 1
ATOM 1974 N N . ASN A 1 249 ? -8.788 11.319 28.098 1.00 91.50 249 ASN A N 1
ATOM 1975 C CA . ASN A 1 249 ? -7.682 12.024 27.467 1.00 91.50 249 ASN A CA 1
ATOM 1976 C C . ASN A 1 249 ? -6.463 11.094 27.411 1.00 91.50 249 ASN A C 1
ATOM 1978 O O . ASN A 1 249 ? -6.056 10.547 28.434 1.00 91.50 249 ASN A O 1
ATOM 1982 N N . THR A 1 250 ? -5.871 10.935 26.226 1.00 88.94 250 THR A N 1
ATOM 1983 C CA . THR A 1 250 ? -4.663 10.116 26.021 1.00 88.94 250 THR A CA 1
ATOM 1984 C C . THR A 1 250 ? -3.470 10.634 26.820 1.00 88.94 250 THR A C 1
ATOM 1986 O O . THR A 1 250 ? -2.573 9.867 27.150 1.00 88.94 250 THR A O 1
ATOM 1989 N N . GLU A 1 251 ? -3.478 11.922 27.163 1.00 89.12 251 GLU A N 1
ATOM 1990 C CA . GLU A 1 251 ? -2.531 12.563 28.067 1.00 89.12 251 GLU A CA 1
ATOM 1991 C C . GLU A 1 251 ? -3.274 13.155 29.266 1.00 89.12 251 GLU A C 1
ATOM 1993 O O . GLU A 1 251 ? -4.226 13.926 29.111 1.00 89.12 251 GLU A O 1
ATOM 1998 N N . VAL A 1 252 ? -2.824 12.816 30.471 1.00 89.06 252 VAL A N 1
ATOM 1999 C CA . VAL A 1 252 ? -3.379 13.314 31.733 1.00 89.06 252 VAL A CA 1
ATOM 2000 C C . VAL A 1 252 ? -2.258 13.948 32.538 1.00 89.06 252 VAL A C 1
ATOM 2002 O O . VAL A 1 252 ? -1.121 13.489 32.527 1.00 89.06 252 VAL A O 1
ATOM 2005 N N . LEU A 1 253 ? -2.554 15.050 33.210 1.00 87.25 253 LEU A N 1
ATOM 2006 C CA . LEU A 1 253 ? -1.540 15.793 33.943 1.00 87.25 253 LEU A CA 1
ATOM 2007 C C . LEU A 1 253 ? -1.369 15.235 35.340 1.00 87.25 253 LEU A C 1
ATOM 2009 O O . LEU A 1 253 ? -2.352 14.920 36.010 1.00 87.25 253 LEU A O 1
ATOM 2013 N N . ASP A 1 254 ? -0.119 15.179 35.782 1.00 85.50 254 ASP A N 1
ATOM 2014 C CA . ASP A 1 254 ? 0.219 14.765 37.134 1.00 85.50 254 ASP A CA 1
ATOM 2015 C C . ASP A 1 254 ? -0.557 15.583 38.173 1.00 85.50 254 ASP A C 1
ATOM 2017 O O . ASP A 1 254 ? -0.569 16.820 38.154 1.00 85.50 254 ASP A O 1
ATOM 2021 N N . GLY A 1 255 ? -1.251 14.877 39.063 1.00 84.81 255 GLY A N 1
ATOM 2022 C CA . GLY A 1 255 ? -2.065 15.473 40.113 1.00 84.81 255 GLY A CA 1
ATOM 2023 C C . GLY A 1 255 ? -3.376 16.123 39.652 1.00 84.81 255 GLY A C 1
ATOM 2024 O O . GLY A 1 255 ? -4.098 16.648 40.503 1.00 84.81 255 GLY A O 1
ATOM 2025 N N . VAL A 1 256 ? -3.732 16.077 38.364 1.00 88.50 256 VAL A N 1
ATOM 2026 C CA . VAL A 1 256 ? -4.984 16.644 37.837 1.00 88.50 256 VAL A CA 1
ATOM 2027 C C . VAL A 1 256 ? -5.986 15.526 37.565 1.00 88.50 256 VAL A C 1
ATOM 2029 O O . VAL A 1 256 ? -5.710 14.592 36.818 1.00 88.50 256 VAL A O 1
ATOM 2032 N N . ALA A 1 257 ? -7.174 15.627 38.164 1.00 92.00 257 ALA A N 1
ATOM 2033 C CA . ALA A 1 257 ? -8.258 14.690 37.888 1.00 92.00 257 ALA A CA 1
ATOM 2034 C C . ALA A 1 257 ? -8.801 14.892 36.463 1.00 92.00 257 ALA A C 1
ATOM 2036 O O . ALA A 1 257 ? -9.057 16.020 36.041 1.00 92.00 257 ALA A O 1
ATOM 2037 N N . THR A 1 258 ? -9.004 13.797 35.739 1.00 94.81 258 THR A N 1
ATOM 2038 C CA . THR A 1 258 ? -9.692 13.757 34.447 1.00 94.81 258 THR A CA 1
ATOM 2039 C C . THR A 1 258 ? -10.892 12.822 34.517 1.00 94.81 258 THR A C 1
ATOM 2041 O O . THR A 1 258 ? -11.001 11.991 35.417 1.00 94.81 258 THR A O 1
ATOM 2044 N N . THR A 1 259 ? -11.800 12.940 33.553 1.00 96.50 259 THR A N 1
ATOM 2045 C CA . THR A 1 259 ? -12.975 12.070 33.475 1.00 96.50 259 THR A CA 1
ATOM 2046 C C . THR A 1 259 ? -12.707 10.920 32.511 1.00 96.50 259 THR A C 1
ATOM 2048 O O . THR A 1 259 ? -12.471 11.151 31.328 1.00 96.50 259 THR A O 1
ATOM 2051 N N . PHE A 1 260 ? -12.772 9.688 33.010 1.00 96.75 260 PHE A N 1
ATOM 2052 C CA . PHE A 1 260 ? -12.980 8.507 32.177 1.00 96.75 260 PHE A CA 1
ATOM 2053 C C . PHE A 1 260 ? -14.484 8.298 32.007 1.00 96.75 260 PHE A C 1
ATOM 2055 O O . PHE A 1 260 ? -15.214 8.354 32.997 1.00 96.75 260 PHE A O 1
ATOM 2062 N N . SER A 1 261 ? -14.960 8.029 30.795 1.00 96.62 261 SER A N 1
ATOM 2063 C CA . SER A 1 261 ? -16.362 7.676 30.570 1.00 96.62 261 SER A CA 1
ATOM 2064 C C . SER A 1 261 ? -16.533 6.503 29.621 1.00 96.62 261 SER A C 1
ATOM 2066 O O . SER A 1 261 ? -15.692 6.302 28.757 1.00 96.62 261 SER A O 1
ATOM 2068 N N . ILE A 1 262 ? -17.625 5.758 29.774 1.00 96.75 262 ILE A N 1
ATOM 2069 C CA . ILE A 1 262 ? -18.024 4.663 28.885 1.00 96.75 262 ILE A CA 1
ATOM 2070 C C . ILE A 1 262 ? -19.551 4.611 28.789 1.00 96.75 262 ILE A C 1
ATOM 2072 O O . ILE A 1 262 ? -20.250 4.926 29.758 1.00 96.75 262 ILE A O 1
ATOM 2076 N N . SER A 1 263 ? -20.066 4.204 27.635 1.00 96.00 263 SER A N 1
ATOM 2077 C CA . SER A 1 263 ? -21.489 3.971 27.409 1.00 96.00 263 SER A CA 1
ATOM 2078 C C . SER A 1 263 ? -21.804 2.483 27.499 1.00 96.00 263 SER A C 1
ATOM 2080 O O . SER A 1 263 ? -21.062 1.638 26.997 1.00 96.00 263 SER A O 1
ATOM 2082 N N . LEU A 1 264 ? -22.924 2.169 28.146 1.00 95.94 264 LEU A N 1
ATOM 2083 C CA . LEU A 1 264 ? -23.488 0.829 28.217 1.00 95.94 264 LEU A CA 1
ATOM 2084 C C . LEU A 1 264 ? -24.872 0.829 27.576 1.00 95.94 264 LEU A C 1
ATOM 2086 O O . LEU A 1 264 ? -25.723 1.614 27.992 1.00 95.94 264 LEU A O 1
ATOM 2090 N N . SER A 1 265 ? -25.123 -0.056 26.615 1.00 94.06 265 SER A N 1
ATOM 2091 C CA . SER A 1 265 ? -26.441 -0.231 25.995 1.00 94.06 265 SER A CA 1
ATOM 2092 C C . SER A 1 265 ? -27.070 -1.552 26.400 1.00 94.06 265 SER A C 1
ATOM 2094 O O . SER A 1 265 ? -26.397 -2.579 26.495 1.00 94.06 265 SER A O 1
ATOM 2096 N N . ASN A 1 266 ? -28.381 -1.519 26.637 1.00 93.62 266 ASN A N 1
ATOM 2097 C CA . ASN A 1 266 ? -29.194 -2.714 26.785 1.00 93.62 266 ASN A CA 1
ATOM 2098 C C . ASN A 1 266 ? -29.715 -3.161 25.408 1.00 93.62 266 ASN A C 1
ATOM 2100 O O . ASN A 1 266 ? -30.674 -2.556 24.918 1.00 93.62 266 ASN A O 1
ATOM 2104 N N . PRO A 1 267 ? -29.172 -4.244 24.825 1.00 89.38 267 PRO A N 1
ATOM 2105 C CA . PRO A 1 267 ? -29.575 -4.713 23.500 1.00 89.38 267 PRO A CA 1
ATOM 2106 C C . PRO A 1 267 ? -30.943 -5.413 23.483 1.00 89.38 267 PRO A C 1
ATOM 2108 O O . PRO A 1 267 ? -31.413 -5.846 22.432 1.00 89.38 267 PRO A O 1
ATOM 2111 N N . HIS A 1 268 ? -31.585 -5.602 24.638 1.00 89.25 268 HIS A N 1
ATOM 2112 C CA . HIS A 1 268 ? -32.769 -6.442 24.755 1.00 89.25 268 HIS A CA 1
ATOM 2113 C C . HIS A 1 268 ? -34.065 -5.648 24.909 1.00 89.25 268 HIS A C 1
ATOM 2115 O O . HIS A 1 268 ? -34.112 -4.576 25.511 1.00 89.25 268 HIS A O 1
ATOM 2121 N N . GLY A 1 269 ? -35.168 -6.282 24.496 1.00 88.56 269 GLY A N 1
ATOM 2122 C CA . GLY A 1 269 ? -36.537 -5.810 24.732 1.00 88.56 269 GLY A CA 1
ATOM 2123 C C . GLY A 1 269 ? -36.976 -5.831 26.202 1.00 88.56 269 GLY A C 1
ATOM 2124 O O . GLY A 1 269 ? -38.055 -5.347 26.540 1.00 88.56 269 GLY A O 1
ATOM 2125 N N . THR A 1 270 ? -36.149 -6.374 27.097 1.00 92.62 270 THR A N 1
ATOM 2126 C CA . THR A 1 270 ? -36.408 -6.434 28.538 1.00 92.62 270 THR A CA 1
ATOM 2127 C C . THR A 1 270 ? -35.489 -5.502 29.303 1.00 92.62 270 THR A C 1
ATOM 2129 O O . THR A 1 270 ? -34.323 -5.338 28.959 1.00 92.62 270 THR A O 1
ATOM 2132 N N . ARG A 1 271 ? -35.999 -4.926 30.391 1.00 93.75 271 ARG A N 1
ATOM 2133 C CA . ARG A 1 271 ? -35.203 -4.117 31.316 1.00 93.75 271 ARG A CA 1
ATOM 2134 C C . ARG A 1 271 ? -34.117 -4.968 31.979 1.00 93.75 271 ARG A C 1
ATOM 2136 O O . ARG A 1 271 ? -34.391 -6.079 32.430 1.00 93.75 271 ARG A O 1
ATOM 2143 N N . LEU A 1 272 ? -32.919 -4.409 32.094 1.00 93.19 272 LEU A N 1
ATOM 2144 C CA . LEU A 1 272 ? -31.848 -4.946 32.926 1.00 93.19 272 LEU A CA 1
ATOM 2145 C C . LEU A 1 272 ? -31.887 -4.261 34.288 1.00 93.19 272 LEU A C 1
ATOM 2147 O O . LEU A 1 272 ? -32.134 -3.059 34.369 1.00 93.19 272 LEU A O 1
ATOM 2151 N N . GLU A 1 273 ? -31.639 -5.012 35.353 1.00 93.38 273 GLU A N 1
ATOM 2152 C CA . GLU A 1 273 ? -31.600 -4.495 36.721 1.00 93.38 273 GLU A CA 1
ATOM 2153 C C . GLU A 1 273 ? -30.272 -4.863 37.371 1.00 93.38 273 GLU A C 1
ATOM 2155 O O . GLU A 1 273 ? -29.745 -5.944 37.100 1.00 93.38 273 GLU A O 1
ATOM 2160 N N . TYR A 1 274 ? -29.784 -3.972 38.236 1.00 93.31 274 TYR A N 1
ATOM 2161 C CA . TYR A 1 274 ? -28.578 -4.151 39.050 1.00 93.31 274 TYR A CA 1
ATOM 2162 C C . TYR A 1 274 ? -27.343 -4.575 38.239 1.00 93.31 274 TYR A C 1
ATOM 2164 O O . TYR A 1 274 ? -26.836 -5.688 38.384 1.00 93.31 274 TYR A O 1
ATOM 2172 N N . ILE A 1 275 ? -26.895 -3.677 37.359 1.00 95.44 275 ILE A N 1
ATOM 2173 C CA . ILE A 1 275 ? -25.627 -3.822 36.638 1.00 95.44 275 ILE A CA 1
ATOM 2174 C C . ILE A 1 275 ? -24.543 -3.140 37.475 1.00 95.44 275 ILE A C 1
ATOM 2176 O O . ILE A 1 275 ? -24.610 -1.927 37.698 1.00 95.44 275 ILE A O 1
ATOM 2180 N N . ASP A 1 276 ? -23.567 -3.916 37.926 1.00 95.25 276 ASP A N 1
ATOM 2181 C CA . ASP A 1 276 ? -22.439 -3.470 38.732 1.00 95.25 276 ASP A CA 1
ATOM 2182 C C . ASP A 1 276 ? -21.236 -3.229 37.817 1.00 95.25 276 ASP A C 1
ATOM 2184 O O . ASP A 1 276 ? -20.867 -4.068 37.003 1.00 95.25 276 ASP A O 1
ATOM 2188 N N . CYS A 1 277 ? -20.639 -2.047 37.904 1.00 96.44 277 CYS A N 1
ATOM 2189 C CA . CYS A 1 277 ? -19.509 -1.632 37.080 1.00 96.44 277 CYS A CA 1
ATOM 2190 C C . CYS A 1 277 ? -18.362 -1.220 37.994 1.00 96.44 277 CYS A C 1
ATOM 2192 O O . CYS A 1 277 ? -18.467 -0.210 38.693 1.00 96.44 277 CYS A O 1
ATOM 2194 N N . LEU A 1 278 ? -17.275 -1.985 37.992 1.00 96.50 278 LEU A N 1
ATOM 2195 C CA . LEU A 1 278 ? -16.080 -1.713 38.783 1.00 96.50 278 LEU A CA 1
ATOM 2196 C C . LEU A 1 278 ? -14.959 -1.230 37.867 1.00 96.50 278 LEU A C 1
ATOM 2198 O O . LEU A 1 278 ? -14.525 -1.964 36.980 1.00 96.50 278 LEU A O 1
ATOM 2202 N N . LEU A 1 279 ? -14.501 0.002 38.097 1.00 97.06 279 LEU A N 1
ATOM 2203 C CA . LEU A 1 279 ? -13.308 0.543 37.455 1.00 97.06 279 LEU A CA 1
ATOM 2204 C C . LEU A 1 279 ? -12.103 0.357 38.377 1.00 97.06 279 LEU A C 1
ATOM 2206 O O . LEU A 1 279 ? -12.120 0.808 39.524 1.00 97.06 279 LEU A O 1
ATOM 2210 N N . GLU A 1 280 ? -11.051 -0.252 37.852 1.00 96.12 280 GLU A N 1
ATOM 2211 C CA . GLU A 1 280 ? -9.755 -0.379 38.513 1.00 96.12 280 GLU A CA 1
ATOM 2212 C C . GLU A 1 280 ? -8.669 0.293 37.666 1.00 96.12 280 GLU A C 1
ATOM 2214 O O . GLU A 1 280 ? -8.849 0.552 36.473 1.00 96.12 280 GLU A O 1
ATOM 2219 N N . SER A 1 281 ? -7.526 0.579 38.278 1.00 93.75 281 SER A N 1
ATOM 2220 C CA . SER A 1 281 ? -6.342 1.093 37.596 1.00 93.75 281 SER A CA 1
ATOM 2221 C C . SER A 1 281 ? -5.118 0.269 37.966 1.00 93.75 281 SER A C 1
ATOM 2223 O O . SER A 1 281 ? -5.097 -0.420 38.989 1.00 93.75 281 SER A O 1
ATOM 2225 N N . ASP A 1 282 ? -4.067 0.372 37.163 1.00 84.31 282 ASP A N 1
ATOM 2226 C CA . ASP A 1 282 ? -2.733 -0.000 37.621 1.00 84.31 282 ASP A CA 1
ATOM 2227 C C . ASP A 1 282 ? -2.208 0.962 38.714 1.00 84.31 282 ASP A C 1
ATOM 2229 O O . ASP A 1 282 ? -2.878 1.912 39.139 1.00 84.31 282 ASP A O 1
ATOM 2233 N N . SER A 1 283 ? -1.028 0.660 39.264 1.00 82.38 283 SER A N 1
ATOM 2234 C CA . SER A 1 283 ? -0.412 1.469 40.321 1.00 82.38 283 SER A CA 1
ATOM 2235 C C . SER A 1 283 ? -0.185 2.914 39.865 1.00 82.38 283 SER A C 1
ATOM 2237 O O . SER A 1 283 ? 0.296 3.139 38.757 1.00 82.38 283 SER A O 1
ATOM 2239 N N . GLY A 1 284 ? -0.437 3.885 40.748 1.00 86.69 284 GLY A N 1
ATOM 2240 C CA . GLY A 1 284 ? -0.153 5.301 40.477 1.00 86.69 284 GLY A CA 1
ATOM 2241 C C . GLY A 1 284 ? -1.329 6.104 39.915 1.00 86.69 284 GLY A C 1
ATOM 2242 O O . GLY A 1 284 ? -1.123 7.235 39.480 1.00 86.69 284 GLY A O 1
ATOM 2243 N N . VAL A 1 285 ? -2.554 5.569 39.957 1.00 93.25 285 VAL A N 1
ATOM 2244 C CA . VAL A 1 285 ? -3.787 6.308 39.643 1.00 93.25 285 VAL A CA 1
ATOM 2245 C C . VAL A 1 285 ? -4.769 6.208 40.808 1.00 93.25 285 VAL A C 1
ATOM 2247 O O . VAL A 1 285 ? -5.066 5.127 41.307 1.00 93.25 285 VAL A O 1
ATOM 2250 N N . GLU A 1 286 ? -5.274 7.353 41.254 1.00 93.62 286 GLU A N 1
ATOM 2251 C CA . GLU A 1 286 ? -6.360 7.456 42.225 1.00 93.62 286 GLU A CA 1
ATOM 2252 C C . GLU A 1 286 ? -7.696 7.545 41.476 1.00 93.62 286 GLU A C 1
ATOM 2254 O O . GLU A 1 286 ? -7.906 8.456 40.672 1.00 93.62 286 GLU A O 1
ATOM 2259 N N . ILE A 1 287 ? -8.619 6.620 41.742 1.00 94.44 287 ILE A N 1
ATOM 2260 C CA . ILE A 1 287 ? -9.998 6.682 41.239 1.00 94.44 287 ILE A CA 1
ATOM 2261 C C . ILE A 1 287 ? -10.865 7.278 42.348 1.00 94.44 287 ILE A C 1
ATOM 2263 O O . ILE A 1 287 ? -10.919 6.734 43.450 1.00 94.44 287 ILE A O 1
ATOM 2267 N N . ALA A 1 288 ? -11.535 8.398 42.076 1.00 88.75 288 ALA A N 1
ATOM 2268 C CA . ALA A 1 288 ? -12.398 9.037 43.064 1.00 88.75 288 ALA A CA 1
ATOM 2269 C C . ALA A 1 288 ? -13.556 8.110 43.462 1.00 88.75 288 ALA A C 1
ATOM 2271 O O . ALA A 1 288 ? -14.189 7.483 42.608 1.00 88.75 288 ALA A O 1
ATOM 2272 N N . GLU A 1 289 ? -13.858 8.048 44.759 1.00 82.06 289 GLU A N 1
ATOM 2273 C CA . GLU A 1 289 ? -14.916 7.176 45.259 1.00 82.06 289 GLU A CA 1
ATOM 2274 C C . GLU A 1 289 ? -16.320 7.628 44.796 1.00 82.06 289 GLU A C 1
ATOM 2276 O O . GLU A 1 289 ? -16.622 8.827 44.805 1.00 82.06 289 GLU A O 1
ATOM 2281 N N . PRO A 1 290 ? -17.216 6.683 44.447 1.00 85.56 290 PRO A N 1
ATOM 2282 C CA . PRO A 1 290 ? -16.996 5.237 44.447 1.00 85.56 290 PRO A CA 1
ATOM 2283 C C . PRO A 1 290 ? -16.406 4.726 43.114 1.00 85.56 290 PRO A C 1
ATOM 2285 O O . PRO A 1 290 ? -16.887 5.075 42.033 1.00 85.56 290 PRO A O 1
ATOM 2288 N N . SER A 1 291 ? -15.408 3.836 43.192 1.00 84.62 291 SER A N 1
ATOM 2289 C CA . SER A 1 291 ? -14.864 3.106 42.030 1.00 84.62 291 SER A CA 1
ATOM 2290 C C . SER A 1 291 ? -15.871 2.105 41.448 1.00 84.62 291 SER A C 1
ATOM 2292 O O . SER A 1 291 ? -15.898 1.881 40.237 1.00 84.62 291 SER A O 1
ATOM 2294 N N . ALA A 1 292 ? -16.754 1.568 42.293 1.00 92.88 292 ALA A N 1
ATOM 2295 C CA . ALA A 1 292 ? -17.899 0.758 41.896 1.00 92.88 292 ALA A CA 1
ATOM 2296 C C . ALA A 1 292 ? -19.146 1.627 41.667 1.00 92.88 292 ALA A C 1
ATOM 2298 O O . ALA A 1 292 ? -19.569 2.391 42.539 1.00 92.88 292 ALA A O 1
ATOM 2299 N N . LYS A 1 293 ? -19.778 1.478 40.506 1.00 94.81 293 LYS A N 1
ATOM 2300 C CA . LYS A 1 293 ? -21.048 2.121 40.156 1.00 94.81 293 LYS A CA 1
ATOM 2301 C C . LYS A 1 293 ? -22.113 1.073 39.898 1.00 94.81 293 LYS A C 1
ATOM 2303 O O . LYS A 1 293 ? -21.834 0.048 39.297 1.00 94.81 293 LYS A O 1
ATOM 2308 N N . VAL A 1 294 ? -23.340 1.362 40.322 1.00 94.44 294 VAL A N 1
ATOM 2309 C CA . VAL A 1 294 ? -24.480 0.455 40.153 1.00 94.44 294 VAL A CA 1
ATOM 2310 C C . VAL A 1 294 ? -25.550 1.132 39.310 1.00 94.44 294 VAL A C 1
ATOM 2312 O O . VAL A 1 294 ? -26.152 2.125 39.735 1.00 94.44 294 VAL A O 1
ATOM 2315 N N . ILE A 1 295 ? -25.840 0.576 38.135 1.00 94.62 295 ILE A N 1
ATOM 2316 C CA . ILE A 1 295 ? -27.018 0.947 37.352 1.00 94.62 295 ILE A CA 1
ATOM 2317 C C . ILE A 1 295 ? -28.184 0.116 37.875 1.00 94.62 295 ILE A C 1
ATOM 2319 O O . ILE A 1 295 ? -28.326 -1.070 37.580 1.00 94.62 295 ILE A O 1
ATOM 2323 N N . ARG A 1 296 ? -29.054 0.757 38.661 1.00 93.62 296 ARG A N 1
ATOM 2324 C CA . ARG A 1 296 ? -30.223 0.087 39.256 1.00 93.62 296 ARG A CA 1
ATOM 2325 C C . ARG A 1 296 ? -31.146 -0.514 38.199 1.00 93.62 296 ARG A C 1
ATOM 2327 O O . ARG A 1 296 ? -31.687 -1.590 38.413 1.00 93.62 296 ARG A O 1
ATOM 2334 N N . SER A 1 297 ? -31.342 0.194 37.089 1.00 93.88 297 SER A N 1
ATOM 2335 C CA . SER A 1 297 ? -32.218 -0.228 35.999 1.00 93.88 297 SER A CA 1
ATOM 2336 C C . SER A 1 297 ? -31.792 0.423 34.686 1.00 93.88 297 SER A C 1
ATOM 2338 O O . SER A 1 297 ? -31.726 1.650 34.617 1.00 93.88 297 SER A O 1
ATOM 2340 N N . LEU A 1 298 ? -31.626 -0.377 33.635 1.00 95.56 298 LEU A N 1
ATOM 2341 C CA . LEU A 1 298 ? -31.426 0.068 32.259 1.00 95.56 298 LEU A CA 1
ATOM 2342 C C . LEU A 1 298 ? -32.613 -0.399 31.409 1.00 95.56 298 LEU A C 1
ATOM 2344 O O . LEU A 1 298 ? -32.890 -1.594 31.294 1.00 95.56 298 LEU A O 1
ATOM 2348 N N . ALA A 1 299 ? -33.382 0.554 30.883 1.00 94.44 299 ALA A N 1
ATOM 2349 C CA . ALA A 1 299 ? -34.587 0.254 30.112 1.00 94.44 299 ALA A CA 1
ATOM 2350 C C . ALA A 1 299 ? -34.254 -0.459 28.780 1.00 94.44 299 ALA A C 1
ATOM 2352 O O . ALA A 1 299 ? -33.107 -0.405 28.341 1.00 94.44 299 ALA A O 1
ATOM 2353 N N . PRO A 1 300 ? -35.228 -1.150 28.159 1.00 91.69 300 PRO A N 1
ATOM 2354 C CA . PRO A 1 300 ? -35.039 -1.789 26.856 1.00 91.69 300 PRO A CA 1
ATOM 2355 C C . PRO A 1 300 ? -34.514 -0.816 25.805 1.00 91.69 300 PRO A C 1
ATOM 2357 O O . PRO A 1 300 ? -35.059 0.287 25.703 1.00 91.69 300 PRO A O 1
ATOM 2360 N N . TYR A 1 301 ? -33.495 -1.220 25.042 1.00 88.50 301 TYR A N 1
ATOM 2361 C CA . TYR A 1 301 ? -32.909 -0.417 23.957 1.00 88.50 301 TYR A CA 1
ATOM 2362 C C . TYR A 1 301 ? -32.492 0.994 24.403 1.00 88.50 301 TYR A C 1
ATOM 2364 O O . TYR A 1 301 ? -32.649 1.975 23.674 1.00 88.50 301 TYR A O 1
ATOM 2372 N N . ARG A 1 302 ? -32.048 1.126 25.660 1.00 93.31 302 ARG A N 1
ATOM 2373 C CA . ARG A 1 302 ? -31.543 2.381 26.223 1.00 93.31 302 ARG A CA 1
ATOM 2374 C C . ARG A 1 302 ? -30.088 2.252 26.615 1.00 93.31 302 ARG A C 1
ATOM 2376 O O . ARG A 1 302 ? -29.615 1.182 26.990 1.00 93.31 302 ARG A O 1
ATOM 2383 N N . GLU A 1 303 ? -29.447 3.408 26.608 1.00 94.00 303 GLU A N 1
ATOM 2384 C CA . GLU A 1 303 ? -28.055 3.591 26.974 1.00 94.00 303 GLU A CA 1
ATOM 2385 C C . GLU A 1 303 ? -27.935 4.269 28.340 1.00 94.00 303 GLU A C 1
ATOM 2387 O O . GLU A 1 303 ? -28.770 5.092 28.731 1.00 94.00 303 GLU A O 1
ATOM 2392 N N . ALA A 1 304 ? -26.875 3.930 29.063 1.00 96.06 304 ALA A N 1
ATOM 2393 C CA . ALA A 1 304 ? -26.429 4.620 30.259 1.00 96.06 304 ALA A CA 1
ATOM 2394 C C . ALA A 1 304 ? -24.957 4.990 30.101 1.00 96.06 304 ALA A C 1
ATOM 2396 O O . ALA A 1 304 ? -24.118 4.136 29.826 1.00 96.06 304 ALA A O 1
ATOM 2397 N N . LYS A 1 305 ? -24.646 6.266 30.330 1.00 96.56 305 LYS A N 1
ATOM 2398 C CA . LYS A 1 305 ? -23.271 6.753 30.377 1.00 96.56 305 LYS A CA 1
ATOM 2399 C C . LYS A 1 305 ? -22.751 6.689 31.809 1.00 96.56 305 LYS A C 1
ATOM 2401 O O . LYS A 1 305 ? -23.392 7.204 32.729 1.00 96.56 305 LYS A O 1
ATOM 2406 N N . LEU A 1 306 ? -21.594 6.068 31.993 1.00 96.50 306 LEU A N 1
ATOM 2407 C CA . LEU A 1 306 ? -20.869 6.024 33.257 1.00 96.50 306 LEU A CA 1
ATOM 2408 C C . LEU A 1 306 ? -19.621 6.894 33.163 1.00 96.50 306 LEU A C 1
ATOM 2410 O O . LEU A 1 306 ? -18.956 6.916 32.134 1.00 96.50 306 LEU A O 1
ATOM 2414 N N . GLU A 1 307 ? -19.308 7.608 34.243 1.00 96.81 307 GLU A N 1
ATOM 2415 C CA . GLU A 1 307 ? -18.185 8.552 34.293 1.00 96.81 307 GLU A CA 1
ATOM 2416 C C . GLU A 1 307 ? -17.438 8.435 35.622 1.00 96.81 307 GLU A C 1
ATOM 2418 O O . GLU A 1 307 ? -18.068 8.532 36.668 1.00 96.81 307 GLU A O 1
ATOM 2423 N N . TRP A 1 308 ? -16.121 8.272 35.630 1.00 97.50 308 TRP A N 1
ATOM 2424 C CA . TRP A 1 308 ? -15.290 8.261 36.838 1.00 97.50 308 TRP A CA 1
ATOM 2425 C C . TRP A 1 308 ? -14.269 9.392 36.784 1.00 97.50 308 TRP A C 1
ATOM 2427 O O . TRP A 1 308 ? -13.761 9.713 35.714 1.00 97.50 308 TRP A O 1
ATOM 2437 N N . GLN A 1 309 ? -13.948 9.978 37.940 1.00 97.06 309 GLN A N 1
ATOM 2438 C CA . GLN A 1 309 ? -12.808 10.889 38.050 1.00 97.06 309 GLN A CA 1
ATOM 2439 C C . GLN A 1 309 ? -11.559 10.066 38.361 1.00 97.06 309 GLN A C 1
ATOM 2441 O O . GLN A 1 309 ? -11.523 9.362 39.370 1.00 97.06 309 GLN A O 1
ATOM 2446 N N . VAL A 1 310 ? -10.554 10.154 37.498 1.00 95.50 310 VAL A N 1
ATOM 2447 C CA . VAL A 1 310 ? -9.273 9.458 37.632 1.00 95.50 310 VAL A CA 1
ATOM 2448 C C . VAL A 1 310 ? -8.153 10.489 37.718 1.00 95.50 310 VAL A C 1
ATOM 2450 O O . VAL A 1 310 ? -8.098 11.423 36.921 1.00 95.50 310 VAL A O 1
ATOM 2453 N N . LYS A 1 311 ? -7.276 10.361 38.710 1.00 94.81 311 LYS A N 1
ATOM 2454 C CA . LYS A 1 311 ? -6.187 11.302 38.981 1.00 94.81 311 LYS A CA 1
ATOM 2455 C C . LYS A 1 311 ? -4.869 10.534 39.056 1.00 94.81 311 LYS A C 1
ATOM 2457 O O . LYS A 1 311 ? -4.661 9.801 40.023 1.00 94.81 311 LYS A O 1
ATOM 2462 N N . PRO A 1 312 ? -3.969 10.675 38.075 1.00 92.94 312 PRO A N 1
ATOM 2463 C CA . PRO A 1 312 ? -2.658 10.063 38.178 1.00 92.94 312 PRO A CA 1
ATOM 2464 C C . PRO A 1 312 ? -1.818 10.782 39.240 1.00 92.94 312 PRO A C 1
ATOM 2466 O O . PRO A 1 312 ? -1.908 11.999 39.416 1.00 92.94 312 PRO A O 1
ATOM 2469 N N . THR A 1 313 ? -1.015 10.008 39.959 1.00 89.75 313 THR A N 1
ATOM 2470 C CA . THR A 1 313 ? -0.097 10.471 41.013 1.00 89.75 313 THR A CA 1
ATOM 2471 C C . THR A 1 313 ? 1.360 10.130 40.714 1.00 89.75 313 THR A C 1
ATOM 2473 O O . THR A 1 313 ? 2.250 10.429 41.513 1.00 89.75 313 THR A O 1
ATOM 2476 N N . GLN A 1 314 ? 1.612 9.466 39.586 1.00 87.06 314 GLN A N 1
ATOM 2477 C CA . GLN A 1 314 ? 2.936 9.099 39.105 1.00 87.06 314 GLN A CA 1
ATOM 2478 C C . GLN A 1 314 ? 3.030 9.410 37.614 1.00 87.06 314 GLN A C 1
ATOM 2480 O O . GLN A 1 314 ? 2.056 9.259 36.887 1.00 87.06 314 GLN A O 1
ATOM 2485 N N . LEU A 1 315 ? 4.200 9.853 37.156 1.00 83.44 315 LEU A N 1
ATOM 2486 C CA . LEU A 1 315 ? 4.486 10.046 35.732 1.00 83.44 315 LEU A CA 1
ATOM 2487 C C . LEU A 1 315 ? 4.693 8.681 35.057 1.00 83.44 315 LEU A C 1
ATOM 2489 O O . LEU A 1 315 ? 5.414 7.845 35.601 1.00 83.44 315 LEU A O 1
ATOM 2493 N N . GLY A 1 316 ? 4.128 8.459 33.867 1.00 87.00 316 GLY A N 1
ATOM 2494 C CA . GLY A 1 316 ? 4.215 7.162 33.179 1.00 87.00 316 GLY A CA 1
ATOM 2495 C C . GLY A 1 316 ? 2.953 6.777 32.406 1.00 87.00 316 GLY A C 1
ATOM 2496 O O . GLY A 1 316 ? 2.000 7.544 32.338 1.00 87.00 316 GLY A O 1
ATOM 2497 N N . THR A 1 317 ? 2.957 5.602 31.777 1.00 91.19 317 THR A N 1
ATOM 2498 C CA . THR A 1 317 ? 1.772 5.039 31.109 1.00 91.19 317 THR A CA 1
ATOM 2499 C C . THR A 1 317 ? 0.908 4.302 32.126 1.00 91.19 317 THR A C 1
ATOM 2501 O O . THR A 1 317 ? 1.433 3.487 32.881 1.00 91.19 317 THR A O 1
ATOM 2504 N N . HIS A 1 318 ? -0.400 4.546 32.095 1.00 93.94 318 HIS A N 1
ATOM 2505 C CA . HIS A 1 318 ? -1.383 3.937 32.984 1.00 93.94 318 HIS A CA 1
ATOM 2506 C C . HIS A 1 318 ? -2.509 3.270 32.202 1.00 93.94 318 HIS A C 1
ATOM 2508 O O . HIS A 1 318 ? -2.923 3.752 31.141 1.00 93.94 318 HIS A O 1
ATOM 2514 N N . LYS A 1 319 ? -3.030 2.175 32.749 1.00 94.62 319 LYS A N 1
ATOM 2515 C CA . LYS A 1 319 ? -4.141 1.395 32.202 1.00 94.62 319 LYS A CA 1
ATOM 2516 C C . LYS A 1 319 ? -5.303 1.351 33.182 1.00 94.62 319 LYS A C 1
ATOM 2518 O O . LYS A 1 319 ? -5.123 1.155 34.384 1.00 94.62 319 LYS A O 1
ATOM 2523 N N . LEU A 1 320 ? -6.508 1.486 32.641 1.00 95.75 320 LEU A N 1
ATOM 2524 C CA . LEU A 1 320 ? -7.756 1.269 33.361 1.00 95.75 320 LEU A CA 1
ATOM 2525 C C . LEU A 1 320 ? -8.329 -0.100 32.999 1.00 95.75 320 LEU A C 1
ATOM 2527 O O . LEU A 1 320 ? -8.269 -0.515 31.840 1.00 95.75 320 LEU A O 1
ATOM 2531 N N . LYS A 1 321 ? -8.927 -0.771 33.981 1.00 96.19 321 LYS A N 1
ATOM 2532 C CA . LYS A 1 321 ? -9.631 -2.049 33.837 1.00 96.19 321 LYS A CA 1
ATOM 2533 C C . LYS A 1 321 ? -11.094 -1.864 34.185 1.00 96.19 321 LYS A C 1
ATOM 2535 O O . LYS A 1 321 ? -11.403 -1.158 35.142 1.00 96.19 321 LYS A O 1
ATOM 2540 N N . LEU A 1 322 ? -11.987 -2.501 33.436 1.00 96.75 322 LEU A N 1
ATOM 2541 C CA . LEU A 1 322 ? -13.423 -2.443 33.704 1.00 96.75 322 LEU A CA 1
ATOM 2542 C C . LEU A 1 322 ? -13.992 -3.849 33.858 1.00 96.75 322 LEU A C 1
ATOM 2544 O O . LEU A 1 322 ? -13.806 -4.698 32.988 1.00 96.75 322 LEU A O 1
ATOM 2548 N N . ILE A 1 323 ? -14.738 -4.050 34.938 1.00 96.50 323 ILE A N 1
ATOM 2549 C CA . ILE A 1 323 ? -15.541 -5.248 35.173 1.00 96.50 323 ILE A CA 1
ATOM 2550 C C . ILE A 1 323 ? -17.007 -4.831 35.153 1.00 96.50 323 ILE A C 1
ATOM 2552 O O . ILE A 1 323 ? -17.404 -3.954 35.922 1.00 96.50 323 ILE A O 1
ATOM 2556 N N . VAL A 1 324 ? -17.803 -5.435 34.273 1.00 96.06 324 VAL A N 1
ATOM 2557 C CA . VAL A 1 324 ? -19.255 -5.226 34.210 1.00 96.06 324 VAL A CA 1
ATOM 2558 C C . VAL A 1 324 ? -19.937 -6.529 34.582 1.00 96.06 324 VAL A C 1
ATOM 2560 O O . VAL A 1 324 ? -19.921 -7.490 33.817 1.00 96.06 324 VAL A O 1
ATOM 2563 N N . ASP A 1 325 ? -20.541 -6.556 35.758 1.00 94.19 325 ASP A N 1
ATOM 2564 C CA . ASP A 1 325 ? -21.261 -7.708 36.276 1.00 94.19 325 ASP A CA 1
ATOM 2565 C C . ASP A 1 325 ? -22.758 -7.400 36.383 1.00 94.19 325 ASP A C 1
ATOM 2567 O O . ASP A 1 325 ? -23.200 -6.251 36.449 1.00 94.19 325 ASP A O 1
ATOM 2571 N N . ARG A 1 326 ? -23.569 -8.449 36.388 1.00 88.62 326 ARG A N 1
ATOM 2572 C CA . ARG A 1 326 ? -24.995 -8.364 36.658 1.00 88.62 326 ARG A CA 1
ATOM 2573 C C . ARG A 1 326 ? -25.355 -9.456 37.645 1.00 88.62 326 ARG A C 1
ATOM 2575 O O . ARG A 1 326 ? -25.137 -10.645 37.411 1.00 88.62 326 ARG A O 1
ATOM 2582 N N . LEU A 1 327 ? -26.019 -9.048 38.724 1.00 76.25 327 LEU A N 1
ATOM 2583 C CA . LEU A 1 327 ? -26.554 -9.962 39.726 1.00 76.25 327 LEU A CA 1
ATOM 2584 C C . LEU A 1 327 ? -27.367 -11.080 39.044 1.00 76.25 327 LEU A C 1
ATOM 2586 O O . LEU A 1 327 ? -28.459 -10.831 38.526 1.00 76.25 327 LEU A O 1
ATOM 2590 N N . LYS A 1 328 ? -26.848 -12.318 39.116 1.00 71.12 328 LYS A N 1
ATOM 2591 C CA . LYS A 1 328 ? -27.417 -13.587 38.599 1.00 71.12 328 LYS A CA 1
ATOM 2592 C C . LYS A 1 328 ? -27.073 -13.984 37.153 1.00 71.12 328 LYS A C 1
ATOM 2594 O O . LYS A 1 328 ? -27.663 -14.951 36.671 1.00 71.12 328 LYS A O 1
ATOM 2599 N N . THR A 1 329 ? -26.143 -13.324 36.464 1.00 72.31 329 THR A N 1
ATOM 2600 C CA . THR A 1 329 ? -25.574 -13.865 35.212 1.00 72.31 329 THR A CA 1
ATOM 2601 C C . THR A 1 329 ? -24.241 -14.568 35.473 1.00 72.31 329 THR A C 1
ATOM 2603 O O . THR A 1 329 ? -23.459 -14.072 36.272 1.00 72.31 329 THR A O 1
ATOM 2606 N N . PRO A 1 330 ? -23.964 -15.716 34.828 1.00 73.00 330 PRO A N 1
ATOM 2607 C CA . PRO A 1 330 ? -22.751 -16.488 35.104 1.00 73.00 330 PRO A CA 1
ATOM 2608 C C . PRO A 1 330 ? -21.463 -15.850 34.558 1.00 73.00 330 PRO A C 1
ATOM 2610 O O . PRO A 1 330 ? -20.390 -16.208 35.026 1.00 73.00 330 PRO A O 1
ATOM 2613 N N . ASN A 1 331 ? -21.562 -14.921 33.599 1.00 84.56 331 ASN A N 1
ATOM 2614 C CA . ASN A 1 331 ? -20.413 -14.420 32.843 1.00 84.56 331 ASN A CA 1
ATOM 2615 C C . ASN A 1 331 ? -20.341 -12.884 32.934 1.00 84.56 331 ASN A C 1
ATOM 2617 O O . ASN A 1 331 ? -21.051 -12.221 32.170 1.00 84.56 331 ASN A O 1
ATOM 2621 N N . PRO A 1 332 ? -19.544 -12.310 33.853 1.00 92.12 332 PRO A N 1
ATOM 2622 C CA . PRO A 1 332 ? -19.241 -10.882 33.834 1.00 92.12 332 PRO A CA 1
ATOM 2623 C C . PRO A 1 332 ? -18.450 -10.521 32.568 1.00 92.12 332 PRO A C 1
ATOM 2625 O O . PRO A 1 332 ? -17.781 -11.371 31.983 1.00 92.12 332 PRO A O 1
ATOM 2628 N N . LEU A 1 333 ? -18.517 -9.259 32.142 1.00 95.19 333 LEU A N 1
ATOM 2629 C CA . LEU A 1 333 ? -17.610 -8.741 31.119 1.00 95.19 333 LEU A CA 1
ATOM 2630 C C . LEU A 1 333 ? -16.347 -8.219 31.783 1.00 95.19 333 LEU A C 1
ATOM 2632 O O . LEU A 1 333 ? -16.422 -7.443 32.739 1.00 95.19 333 LEU A O 1
ATOM 2636 N N . PHE A 1 334 ? -15.201 -8.608 31.243 1.00 95.62 334 PHE A N 1
ATOM 2637 C CA . PHE A 1 334 ? -13.904 -8.238 31.778 1.00 95.62 334 PHE A CA 1
ATOM 2638 C C . PHE A 1 334 ? -13.043 -7.590 30.698 1.00 95.62 334 PHE A C 1
ATOM 2640 O O . PHE A 1 334 ? -12.727 -8.199 29.678 1.00 95.62 334 PHE A O 1
ATOM 2647 N N . PHE A 1 335 ? -12.650 -6.343 30.938 1.00 95.88 335 PHE A N 1
ATOM 2648 C CA . PHE A 1 335 ? -11.791 -5.567 30.054 1.00 95.88 335 PHE A CA 1
ATOM 2649 C C . PHE A 1 335 ? -10.468 -5.289 30.762 1.00 95.88 335 PHE A C 1
ATOM 2651 O O . PHE A 1 335 ? -10.364 -4.354 31.559 1.00 95.88 335 PHE A O 1
ATOM 2658 N N . ASP A 1 336 ? -9.448 -6.089 30.442 1.00 91.69 336 ASP A N 1
ATOM 2659 C CA . ASP A 1 336 ? -8.076 -5.948 30.959 1.00 91.69 336 ASP A CA 1
ATOM 2660 C C . ASP A 1 336 ? -7.444 -4.587 30.636 1.00 91.69 336 ASP A C 1
ATOM 2662 O O . ASP A 1 336 ? -6.500 -4.142 31.292 1.00 91.69 336 ASP A O 1
ATOM 2666 N N . THR A 1 337 ? -7.915 -3.933 29.579 1.00 92.50 337 THR A N 1
ATOM 2667 C CA . THR A 1 337 ? -7.562 -2.560 29.227 1.00 92.50 337 THR A CA 1
ATOM 2668 C C . THR A 1 337 ? -8.792 -1.919 28.599 1.00 92.50 337 THR A C 1
ATOM 2670 O O . THR A 1 337 ? -9.082 -2.129 27.429 1.00 92.50 337 THR A O 1
ATOM 2673 N N . VAL A 1 338 ? -9.550 -1.163 29.397 1.00 94.50 338 VAL A N 1
ATOM 2674 C CA . VAL A 1 338 ? -10.705 -0.391 28.907 1.00 94.50 338 VAL A CA 1
ATOM 2675 C C . VAL A 1 338 ? -10.275 0.965 28.341 1.00 94.50 338 VAL A C 1
ATOM 2677 O O . VAL A 1 338 ? -10.930 1.525 27.467 1.00 94.50 338 VAL A O 1
ATOM 2680 N N . ALA A 1 339 ? -9.167 1.499 28.855 1.00 93.62 339 ALA A N 1
ATOM 2681 C CA . ALA A 1 339 ? -8.528 2.713 28.378 1.00 93.62 339 ALA A CA 1
ATOM 2682 C C . ALA A 1 339 ? -7.062 2.751 28.829 1.00 93.62 339 ALA A C 1
ATOM 2684 O O . ALA A 1 339 ? -6.705 2.184 29.864 1.00 93.62 339 ALA A O 1
ATOM 2685 N N . GLN A 1 340 ? -6.229 3.459 28.072 1.00 92.94 340 GLN A N 1
ATOM 2686 C CA . GLN A 1 340 ? -4.822 3.696 28.384 1.00 92.94 340 GLN A CA 1
ATOM 2687 C C . GLN A 1 340 ? -4.502 5.179 28.185 1.00 92.94 340 GLN A C 1
ATOM 2689 O O . GLN A 1 340 ? -4.968 5.792 27.223 1.00 92.94 340 GLN A O 1
ATOM 2694 N N . PHE A 1 341 ? -3.712 5.756 29.088 1.00 92.81 341 PHE A N 1
ATOM 2695 C CA . PHE A 1 341 ? -3.296 7.156 29.014 1.00 92.81 341 PHE A CA 1
ATOM 2696 C C . PHE A 1 341 ? -1.882 7.359 29.569 1.00 92.81 341 PHE A C 1
ATOM 2698 O O . PHE A 1 341 ? -1.376 6.552 30.347 1.00 92.81 341 PHE A O 1
ATOM 2705 N N . GLN A 1 342 ? -1.233 8.448 29.168 1.00 91.19 342 GLN A N 1
ATOM 2706 C CA . GLN A 1 342 ? 0.088 8.855 29.635 1.00 91.19 342 GLN A CA 1
ATOM 2707 C C . GLN A 1 342 ? -0.041 9.978 30.672 1.00 91.19 342 GLN A C 1
ATOM 2709 O O . GLN A 1 342 ? -0.573 11.045 30.371 1.00 91.19 342 GLN A O 1
ATOM 2714 N N . CYS A 1 343 ? 0.486 9.768 31.876 1.00 87.56 343 CYS A N 1
ATOM 2715 C CA . CYS A 1 343 ? 0.689 10.821 32.861 1.00 87.56 343 CYS A CA 1
ATOM 2716 C C . CYS A 1 343 ? 1.956 11.630 32.541 1.00 87.56 343 CYS A C 1
ATOM 2718 O O . CYS A 1 343 ? 3.048 11.064 32.392 1.00 87.56 343 CYS A O 1
ATOM 2720 N N . ILE A 1 344 ? 1.812 12.951 32.439 1.00 83.69 344 ILE A N 1
ATOM 2721 C CA . ILE A 1 344 ? 2.880 13.899 32.091 1.00 83.69 344 ILE A CA 1
ATOM 2722 C C . ILE A 1 344 ? 3.005 15.008 33.143 1.00 83.69 344 ILE A C 1
ATOM 2724 O O . ILE A 1 344 ? 2.020 15.314 33.823 1.00 83.69 344 ILE A O 1
ATOM 2728 N N . PRO A 1 345 ? 4.190 15.640 33.285 1.00 74.19 345 PRO A N 1
ATOM 2729 C CA . PRO A 1 345 ? 4.369 16.718 34.245 1.00 74.19 345 PRO A CA 1
ATOM 2730 C C . PRO A 1 345 ? 3.323 17.810 34.044 1.00 74.19 345 PRO A C 1
ATOM 2732 O O . PRO A 1 345 ? 2.992 18.180 32.915 1.00 74.19 345 PRO A O 1
ATOM 2735 N N . ASN A 1 346 ? 2.870 18.401 35.147 1.00 72.56 346 ASN A N 1
ATOM 2736 C CA . ASN A 1 346 ? 1.964 19.553 35.141 1.00 72.56 346 ASN A CA 1
ATOM 2737 C C . ASN A 1 346 ? 2.670 20.869 34.729 1.00 72.56 346 ASN A C 1
ATOM 2739 O O . ASN A 1 346 ? 2.264 21.976 35.077 1.00 72.56 346 ASN A O 1
ATOM 2743 N N . VAL A 1 347 ? 3.764 20.725 33.984 1.00 62.88 347 VAL A N 1
ATOM 2744 C CA . VAL A 1 347 ? 4.517 21.764 33.301 1.00 62.88 347 VAL A CA 1
ATOM 2745 C C . VAL A 1 347 ? 5.005 21.205 31.980 1.00 62.88 347 VAL A C 1
ATOM 2747 O O . VAL A 1 347 ? 5.703 20.197 31.923 1.00 62.88 347 VAL A O 1
ATOM 2750 N N . GLU A 1 348 ? 4.661 21.873 30.897 1.00 61.22 348 GLU A N 1
ATOM 2751 C CA . GLU A 1 348 ? 5.307 21.627 29.620 1.00 61.22 348 GLU A CA 1
ATOM 2752 C C . GLU A 1 348 ? 6.583 22.457 29.564 1.00 61.22 348 GLU A C 1
ATOM 2754 O O . GLU A 1 348 ? 6.513 23.669 29.771 1.00 61.22 348 GLU A O 1
ATOM 2759 N N . ILE A 1 349 ? 7.724 21.816 29.305 1.00 64.94 349 ILE A N 1
ATOM 2760 C CA . ILE A 1 349 ? 8.977 22.496 28.974 1.00 64.94 349 ILE A CA 1
ATOM 2761 C C . ILE A 1 349 ? 9.467 21.904 27.673 1.00 64.94 349 ILE A C 1
ATOM 2763 O O . ILE A 1 349 ? 9.895 20.751 27.632 1.00 64.94 349 ILE A O 1
ATOM 2767 N N . ASP A 1 350 ? 9.418 22.698 26.619 1.00 66.69 350 ASP A N 1
ATOM 2768 C CA . ASP A 1 350 ? 9.918 22.269 25.325 1.00 66.69 350 ASP A CA 1
ATOM 2769 C C . ASP A 1 350 ? 10.832 23.317 24.721 1.00 66.69 350 ASP A C 1
ATOM 2771 O O . ASP A 1 350 ? 10.711 24.511 24.995 1.00 66.69 350 ASP A O 1
ATOM 2775 N N . LEU A 1 351 ? 11.744 22.836 23.886 1.00 70.31 351 LEU A N 1
ATOM 2776 C CA . LEU A 1 351 ? 12.496 23.638 22.948 1.00 70.31 351 LEU A CA 1
ATOM 2777 C C . LEU A 1 351 ? 11.839 23.475 21.581 1.00 70.31 351 LEU A C 1
ATOM 2779 O O . LEU A 1 351 ? 12.192 22.584 20.805 1.00 70.31 351 LEU A O 1
ATOM 2783 N N . VAL A 1 352 ? 10.880 24.343 21.291 1.00 71.31 352 VAL A N 1
ATOM 2784 C CA . VAL A 1 352 ? 10.134 24.281 20.040 1.00 71.31 352 VAL A CA 1
ATOM 2785 C C . VAL A 1 352 ? 10.900 25.054 18.988 1.00 71.31 352 VAL A C 1
ATOM 2787 O O . VAL A 1 352 ? 11.073 26.261 19.122 1.00 71.31 352 VAL A O 1
ATOM 2790 N N . ILE A 1 353 ? 11.329 24.371 17.932 1.00 70.62 353 ILE A N 1
ATOM 2791 C CA . ILE A 1 353 ? 11.810 25.006 16.707 1.00 70.62 353 ILE A CA 1
ATOM 2792 C C . ILE A 1 353 ? 10.581 25.209 15.810 1.00 70.62 353 ILE A C 1
ATOM 2794 O O . ILE A 1 353 ? 10.083 24.254 15.243 1.00 70.62 353 ILE A O 1
ATOM 2798 N N . GLN A 1 354 ? 10.032 26.412 15.720 1.00 67.25 354 GLN A N 1
ATOM 2799 C CA . GLN A 1 354 ? 8.843 26.742 14.938 1.00 67.25 354 GLN A CA 1
ATOM 2800 C C . GLN A 1 354 ? 9.220 27.269 13.549 1.00 67.25 354 GLN A C 1
ATOM 2802 O O . GLN A 1 354 ? 9.968 28.235 13.415 1.00 67.25 354 GLN A O 1
ATOM 2807 N N . ASN A 1 355 ? 8.652 26.686 12.495 1.00 57.00 355 ASN A N 1
ATOM 2808 C CA . ASN A 1 355 ? 8.585 27.329 11.179 1.00 57.00 355 ASN A CA 1
ATOM 2809 C C . ASN A 1 355 ? 7.286 28.164 11.049 1.00 57.00 355 ASN A C 1
ATOM 2811 O O . ASN A 1 355 ? 6.481 28.224 11.976 1.00 57.00 355 ASN A O 1
ATOM 2815 N N . HIS A 1 356 ? 7.035 28.785 9.889 1.00 49.28 356 HIS A N 1
ATOM 2816 C CA . HIS A 1 356 ? 5.794 29.539 9.611 1.00 49.28 356 HIS A CA 1
ATOM 2817 C C . HIS A 1 356 ? 4.488 28.706 9.687 1.00 49.28 356 HIS A C 1
ATOM 2819 O O . HIS A 1 356 ? 3.405 29.268 9.541 1.00 49.28 356 HIS A O 1
ATOM 2825 N N . HIS A 1 357 ? 4.587 27.389 9.904 1.00 46.22 357 HIS A N 1
ATOM 2826 C CA . HIS A 1 357 ? 3.491 26.419 9.980 1.00 46.22 357 HIS A CA 1
ATOM 2827 C C . HIS A 1 357 ? 3.497 25.591 11.288 1.00 46.22 357 HIS A C 1
ATOM 2829 O O . HIS A 1 357 ? 2.908 24.518 11.318 1.00 46.22 357 HIS A O 1
ATOM 2835 N N . GLU A 1 358 ? 4.159 26.060 12.355 1.00 45.97 358 GLU A N 1
ATOM 2836 C CA . GLU A 1 358 ? 4.126 25.489 13.723 1.00 45.97 358 GLU A CA 1
ATOM 2837 C C . GLU A 1 358 ? 4.693 24.060 13.929 1.00 45.97 358 GLU A C 1
ATOM 2839 O O . GLU A 1 358 ? 4.638 23.548 15.045 1.00 45.97 358 GLU A O 1
ATOM 2844 N N . ASN A 1 359 ? 5.330 23.439 12.927 1.00 48.31 359 ASN A N 1
ATOM 2845 C CA . ASN A 1 359 ? 5.982 22.122 13.074 1.00 48.31 359 ASN A CA 1
ATOM 2846 C C . ASN A 1 359 ? 7.448 22.223 13.532 1.00 48.31 359 ASN A C 1
ATOM 2848 O O . ASN A 1 359 ? 8.136 23.160 13.127 1.00 48.31 359 ASN A O 1
ATOM 2852 N N . VAL A 1 360 ? 7.917 21.212 14.289 1.00 54.25 360 VAL A N 1
ATOM 2853 C CA . VAL A 1 360 ? 9.288 21.058 14.831 1.00 54.25 360 VAL A CA 1
ATOM 2854 C C . VAL A 1 360 ? 10.189 20.280 13.863 1.00 54.25 360 VAL A C 1
ATOM 2856 O O . VAL A 1 360 ? 10.104 19.053 13.825 1.00 54.25 360 VAL A O 1
ATOM 2859 N N . PRO A 1 361 ? 11.068 20.921 13.071 1.00 56.22 361 PRO A N 1
ATOM 2860 C CA . PRO A 1 361 ? 11.935 20.196 12.159 1.00 56.22 361 PRO A CA 1
ATOM 2861 C C . PRO A 1 361 ? 13.266 19.880 12.859 1.00 56.22 361 PRO A C 1
ATOM 2863 O O . PRO A 1 361 ? 14.071 20.775 13.108 1.00 56.22 361 PRO A O 1
ATOM 2866 N N . GLU A 1 362 ? 13.547 18.600 13.123 1.00 60.84 362 GLU A N 1
ATOM 2867 C CA . GLU A 1 362 ? 14.931 18.132 13.363 1.00 60.84 362 GLU A CA 1
ATOM 2868 C C . GLU A 1 362 ? 15.765 18.182 12.072 1.00 60.84 362 GLU A C 1
ATOM 2870 O O . GLU A 1 362 ? 16.997 18.186 12.092 1.00 60.84 362 GLU A O 1
ATOM 2875 N N . LEU A 1 363 ? 15.068 18.278 10.937 1.00 65.19 363 LEU A N 1
ATOM 2876 C CA . LEU A 1 363 ? 15.625 18.511 9.624 1.00 65.19 363 LEU A CA 1
ATOM 2877 C C . LEU A 1 363 ? 15.314 19.930 9.150 1.00 65.19 363 LEU A C 1
ATOM 2879 O O . LEU A 1 363 ? 14.183 20.225 8.768 1.00 65.19 363 LEU A O 1
ATOM 2883 N N . LEU A 1 364 ? 16.311 20.807 9.147 1.00 71.94 364 LEU A N 1
ATOM 2884 C CA . LEU A 1 364 ? 16.159 22.139 8.576 1.00 71.94 364 LEU A CA 1
ATOM 2885 C C . LEU A 1 364 ? 16.531 22.132 7.102 1.00 71.94 364 LEU A C 1
ATOM 2887 O O . LEU A 1 364 ? 17.452 21.442 6.668 1.00 71.94 364 LEU A O 1
ATOM 2891 N N . GLU A 1 365 ? 15.833 22.952 6.332 1.00 72.31 365 GLU A N 1
ATOM 2892 C CA . GLU A 1 365 ? 16.272 23.297 4.990 1.00 72.31 365 GLU A CA 1
ATOM 2893 C C . GLU A 1 365 ? 17.068 24.598 5.042 1.00 72.31 365 GLU A C 1
ATOM 2895 O O . GLU A 1 365 ? 16.695 25.534 5.755 1.00 72.31 365 GLU A O 1
ATOM 2900 N N . ILE A 1 366 ? 18.167 24.660 4.289 1.00 77.38 366 ILE A N 1
ATOM 2901 C CA . ILE A 1 366 ? 19.002 25.865 4.197 1.00 77.38 366 ILE A CA 1
ATOM 2902 C C . ILE A 1 366 ? 18.136 27.094 3.883 1.00 77.38 366 ILE A C 1
ATOM 2904 O O . ILE A 1 366 ? 17.263 27.053 3.013 1.00 77.38 366 ILE A O 1
ATOM 2908 N N . GLY A 1 367 ? 18.408 28.207 4.572 1.00 66.19 367 GLY A N 1
ATOM 2909 C CA . GLY A 1 367 ? 17.819 29.512 4.262 1.00 66.19 367 GLY A CA 1
ATOM 2910 C C . GLY A 1 367 ? 16.361 29.698 4.690 1.00 66.19 367 GLY A C 1
ATOM 2911 O O . GLY A 1 367 ? 15.840 30.804 4.552 1.00 66.19 367 GLY A O 1
ATOM 2912 N N . LYS A 1 368 ? 15.703 28.674 5.249 1.00 75.31 368 LYS A N 1
ATOM 2913 C CA . LYS A 1 368 ? 14.388 28.822 5.885 1.00 75.31 368 LYS A CA 1
ATOM 2914 C C . LYS A 1 368 ? 14.581 29.157 7.373 1.00 75.31 368 LYS A C 1
ATOM 2916 O O . LYS A 1 368 ? 14.990 28.272 8.126 1.00 75.31 368 LYS A O 1
ATOM 2921 N N . PRO A 1 369 ? 14.338 30.412 7.812 1.00 76.94 369 PRO A N 1
ATOM 2922 C CA . PRO A 1 369 ? 14.474 30.773 9.215 1.00 76.94 369 PRO A CA 1
ATOM 2923 C C . PRO A 1 369 ? 13.397 30.072 10.033 1.00 76.94 369 PRO A C 1
ATOM 2925 O O . PRO A 1 369 ? 12.240 29.966 9.616 1.00 76.94 369 PRO A O 1
ATOM 2928 N N . VAL A 1 370 ? 13.788 29.633 11.218 1.00 76.88 370 VAL A N 1
ATOM 2929 C CA . VAL A 1 370 ? 12.885 29.024 12.184 1.00 76.88 370 VAL A CA 1
ATOM 2930 C C . VAL A 1 370 ? 13.060 29.725 13.522 1.00 76.88 370 VAL A C 1
ATOM 2932 O O . VAL A 1 370 ? 14.157 30.098 13.939 1.00 76.88 370 VAL A O 1
ATOM 2935 N N . GLU A 1 371 ? 11.953 29.996 14.183 1.00 81.94 371 GLU A N 1
ATOM 2936 C CA . GLU A 1 371 ? 11.963 30.496 15.543 1.00 81.94 371 GLU A CA 1
ATOM 2937 C C . GLU A 1 371 ? 12.274 29.345 16.493 1.00 81.94 371 GLU A C 1
ATOM 2939 O O . GLU A 1 371 ? 11.887 28.217 16.245 1.00 81.94 371 GLU A O 1
ATOM 2944 N N . VAL A 1 372 ? 12.975 29.605 17.586 1.00 81.94 372 VAL A N 1
ATOM 2945 C CA . VAL A 1 372 ? 13.177 28.631 18.651 1.00 81.94 372 VAL A CA 1
ATOM 2946 C C . VAL A 1 372 ? 12.647 29.224 19.937 1.00 81.94 372 VAL A C 1
ATOM 2948 O O . VAL A 1 372 ? 13.063 30.307 20.335 1.00 81.94 372 VAL A O 1
ATOM 2951 N N . LYS A 1 373 ? 11.735 28.536 20.606 1.00 81.75 373 LYS A N 1
ATOM 2952 C CA . LYS A 1 373 ? 11.092 29.026 21.818 1.00 81.75 373 LYS A CA 1
ATOM 2953 C C . LYS A 1 373 ? 11.199 27.984 22.914 1.00 81.75 373 LYS A C 1
ATOM 2955 O O . LYS A 1 373 ? 10.814 26.837 22.702 1.00 81.75 373 LYS A O 1
ATOM 2960 N N . ALA A 1 374 ? 11.695 28.393 24.082 1.00 74.25 374 ALA A N 1
ATOM 2961 C CA . ALA A 1 374 ? 11.464 27.617 25.284 1.00 74.25 374 ALA A CA 1
ATOM 2962 C C . ALA A 1 374 ? 10.052 27.925 25.741 1.00 74.25 374 ALA A C 1
ATOM 2964 O O . ALA A 1 374 ? 9.719 29.063 26.091 1.00 74.25 374 ALA A O 1
ATOM 2965 N N . VAL A 1 375 ? 9.209 26.916 25.662 1.00 70.25 375 VAL A N 1
ATOM 2966 C CA . VAL A 1 375 ? 7.818 27.071 26.009 1.00 70.25 375 VAL A CA 1
ATOM 2967 C C . VAL A 1 375 ? 7.602 26.444 27.368 1.00 70.25 375 VAL A C 1
ATOM 2969 O O . VAL A 1 375 ? 7.805 25.248 27.529 1.00 70.25 375 VAL A O 1
ATOM 2972 N N . PHE A 1 376 ? 7.191 27.289 28.311 1.00 63.22 376 PHE A N 1
ATOM 2973 C CA . PHE A 1 376 ? 6.726 26.897 29.628 1.00 63.22 376 PHE A CA 1
ATOM 2974 C C . PHE A 1 376 ? 5.223 27.005 29.619 1.00 63.22 376 PHE A C 1
ATOM 2976 O O . PHE A 1 376 ? 4.676 28.093 29.423 1.00 63.22 376 PHE A O 1
ATOM 2983 N N . ARG A 1 377 ? 4.543 25.891 29.810 1.00 61.22 377 ARG A N 1
ATOM 2984 C CA . ARG A 1 377 ? 3.093 25.928 29.949 1.00 61.22 377 ARG A CA 1
ATOM 2985 C C . ARG A 1 377 ? 2.739 25.215 31.238 1.00 61.22 377 ARG A C 1
ATOM 2987 O O . ARG A 1 377 ? 2.763 23.985 31.255 1.00 61.22 377 ARG A O 1
ATOM 2994 N N . PRO A 1 378 ? 2.455 25.949 32.327 1.00 55.25 378 PRO A N 1
ATOM 2995 C CA . PRO A 1 378 ? 1.738 25.350 33.438 1.00 55.25 378 PRO A CA 1
ATOM 2996 C C . PRO A 1 378 ? 0.385 24.927 32.885 1.00 55.25 378 PRO A C 1
ATOM 2998 O O . PRO A 1 378 ? -0.311 25.725 32.253 1.00 55.25 378 PRO A O 1
ATOM 3001 N N . LYS A 1 379 ? 0.039 23.653 33.032 1.00 59.84 379 LYS A N 1
ATOM 3002 C CA . LYS A 1 379 ? -1.185 23.160 32.403 1.00 59.84 379 LYS A CA 1
ATOM 3003 C C . LYS A 1 379 ? -2.420 23.364 33.291 1.00 59.84 379 LYS A C 1
ATOM 3005 O O . LYS A 1 379 ? -3.537 23.231 32.802 1.00 59.84 379 LYS A O 1
ATOM 3010 N N . THR A 1 380 ? -2.235 23.740 34.563 1.00 64.56 380 THR A N 1
ATOM 3011 C CA . THR A 1 380 ? -3.299 24.081 35.529 1.00 64.56 380 THR A CA 1
ATOM 3012 C C . THR A 1 380 ? -2.826 25.115 36.571 1.00 64.56 380 THR A C 1
ATOM 3014 O O . THR A 1 380 ? -1.629 25.365 36.682 1.00 64.56 380 THR A O 1
ATOM 3017 N N . ASP A 1 381 ? -3.751 25.684 37.366 1.00 53.91 381 ASP A N 1
ATOM 3018 C CA . ASP A 1 381 ? -3.477 26.625 38.485 1.00 53.91 381 ASP A CA 1
ATOM 3019 C C . ASP A 1 381 ? -2.721 25.993 39.678 1.00 53.91 381 ASP A C 1
ATOM 3021 O O . ASP A 1 381 ? -2.454 26.639 40.695 1.00 53.91 381 ASP A O 1
ATOM 3025 N N . VAL A 1 382 ? -2.387 24.707 39.584 1.00 55.25 382 VAL A N 1
ATOM 3026 C CA . VAL A 1 382 ? -1.605 23.988 40.587 1.00 55.25 382 VAL A CA 1
ATOM 3027 C C . VAL A 1 382 ? -0.142 24.415 40.447 1.00 55.25 382 VAL A C 1
ATOM 3029 O O . VAL A 1 382 ? 0.434 24.329 39.366 1.00 55.25 382 VAL A O 1
ATOM 3032 N N . VAL A 1 383 ? 0.459 24.908 41.536 1.00 52.81 383 VAL A N 1
ATOM 3033 C CA . VAL A 1 383 ? 1.797 25.521 41.510 1.00 52.81 383 VAL A CA 1
ATOM 3034 C C . VAL A 1 383 ? 2.845 24.536 40.993 1.00 52.81 383 VAL A C 1
ATOM 3036 O O . VAL A 1 383 ? 3.189 23.554 41.649 1.00 52.81 383 VAL A O 1
ATOM 3039 N N . ALA A 1 384 ? 3.379 24.861 39.822 1.00 54.66 384 ALA A N 1
ATOM 3040 C CA . ALA A 1 384 ? 4.571 24.265 39.258 1.00 54.66 384 ALA A CA 1
ATOM 3041 C C . ALA A 1 384 ? 5.821 24.615 40.081 1.00 54.66 384 ALA A C 1
ATOM 3043 O O . ALA A 1 384 ? 6.039 25.771 40.443 1.00 54.66 384 ALA A O 1
ATOM 3044 N N . SER A 1 385 ? 6.693 23.639 40.319 1.00 54.72 385 SER A N 1
ATOM 3045 C CA . SER A 1 385 ? 8.049 23.873 40.833 1.00 54.72 385 SER A CA 1
ATOM 3046 C C . SER A 1 385 ? 8.856 24.749 39.846 1.00 54.72 385 SER A C 1
ATOM 3048 O O . SER A 1 385 ? 8.766 24.535 38.640 1.00 54.72 385 SER A O 1
ATOM 3050 N N . SER A 1 386 ? 9.642 25.735 40.313 1.00 58.12 386 SER A N 1
ATOM 3051 C CA . SER A 1 386 ? 10.412 26.668 39.454 1.00 58.12 386 SER A CA 1
ATOM 3052 C C . SER A 1 386 ? 11.554 25.985 38.679 1.00 58.12 386 SER A C 1
ATOM 3054 O O . SER A 1 386 ? 12.273 25.187 39.280 1.00 58.12 386 SER A O 1
ATOM 3056 N N . VAL A 1 387 ? 11.774 26.351 37.403 1.00 62.44 387 VAL A N 1
ATOM 3057 C CA . VAL A 1 387 ? 12.757 25.709 36.495 1.00 62.44 387 VAL A CA 1
ATOM 3058 C C . VAL A 1 387 ? 13.632 26.737 35.741 1.00 62.44 387 VAL A C 1
ATOM 3060 O O . VAL A 1 387 ? 13.090 27.663 35.144 1.00 62.44 387 VAL A O 1
ATOM 3063 N N . GLN A 1 388 ? 14.970 26.595 35.716 1.00 70.12 388 GLN A N 1
ATOM 3064 C CA . GLN A 1 388 ? 15.904 27.503 35.008 1.00 70.12 388 GLN A CA 1
ATOM 3065 C C . GLN A 1 388 ? 16.439 26.926 33.679 1.00 70.12 388 GLN A C 1
ATOM 3067 O O . GLN A 1 388 ? 16.910 25.789 33.655 1.00 70.12 388 GLN A O 1
ATOM 3072 N N . LEU A 1 389 ? 16.483 27.738 32.599 1.00 75.12 389 LEU A N 1
ATOM 3073 C CA . LEU A 1 389 ? 16.890 27.311 31.241 1.00 75.12 389 LEU A CA 1
ATOM 3074 C C . LEU A 1 389 ? 18.037 28.123 30.603 1.00 75.12 389 LEU A C 1
ATOM 3076 O O . LEU A 1 389 ? 18.155 29.331 30.804 1.00 75.12 389 LEU A O 1
ATOM 3080 N N . SER A 1 390 ? 18.843 27.481 29.748 1.00 79.06 390 SER A N 1
ATOM 3081 C CA . SER A 1 390 ? 19.761 28.151 28.804 1.00 79.06 390 SER A CA 1
ATOM 3082 C C . SER A 1 390 ? 19.859 27.408 27.469 1.00 79.06 390 SER A C 1
ATOM 3084 O O . SER A 1 390 ? 19.828 26.178 27.474 1.00 79.06 390 SER A O 1
ATOM 3086 N N . VAL A 1 391 ? 20.041 28.138 26.357 1.00 80.56 391 VAL A N 1
ATOM 3087 C CA . VAL A 1 391 ? 20.262 27.565 25.015 1.00 80.56 391 VAL A CA 1
ATOM 3088 C C . VAL A 1 391 ? 21.721 27.702 24.602 1.00 80.56 391 VAL A C 1
ATOM 3090 O O . VAL A 1 391 ? 22.283 28.794 24.652 1.00 80.56 391 VAL A O 1
ATOM 3093 N N . ALA A 1 392 ? 22.319 26.600 24.164 1.00 80.62 392 ALA A N 1
ATOM 3094 C CA . ALA A 1 392 ? 23.667 26.568 23.610 1.00 80.62 392 ALA A CA 1
ATOM 3095 C C . ALA A 1 392 ? 23.668 25.891 22.237 1.00 80.62 392 ALA A C 1
ATOM 3097 O O . ALA A 1 392 ? 22.960 24.900 22.034 1.00 80.62 392 ALA A O 1
ATOM 3098 N N . THR A 1 393 ? 24.498 26.398 21.320 1.00 81.38 393 THR A N 1
ATOM 3099 C CA . THR A 1 393 ? 24.859 25.679 20.094 1.00 81.38 393 THR A CA 1
ATOM 3100 C C . THR A 1 393 ? 26.292 25.189 20.191 1.00 81.38 393 THR A C 1
ATOM 3102 O O . THR A 1 393 ? 27.151 25.822 20.805 1.00 81.38 393 THR A O 1
ATOM 3105 N N . SER A 1 394 ? 26.557 24.043 19.581 1.00 77.00 394 SER A N 1
ATOM 3106 C CA . SER A 1 394 ? 27.913 23.519 19.421 1.00 77.00 394 SER A CA 1
ATOM 3107 C C . SER A 1 394 ? 28.492 23.803 18.031 1.00 77.00 394 SER A C 1
ATOM 3109 O O . SER A 1 394 ? 29.515 23.226 17.676 1.00 77.00 394 SER A O 1
ATOM 3111 N N . SER A 1 395 ? 27.813 24.616 17.210 1.00 78.00 395 SER A N 1
ATOM 3112 C CA . SER A 1 395 ? 28.039 24.671 15.764 1.00 78.00 395 SER A CA 1
ATOM 3113 C C . SER A 1 395 ? 28.015 26.112 15.231 1.00 78.00 395 SER A C 1
ATOM 3115 O O . SER A 1 395 ? 26.993 26.777 15.392 1.00 78.00 395 SER A O 1
ATOM 3117 N N . PRO A 1 396 ? 29.090 26.602 14.576 1.00 74.88 396 PRO A N 1
ATOM 3118 C CA . PRO A 1 396 ? 29.171 27.980 14.069 1.00 74.88 396 PRO A CA 1
ATOM 3119 C C . PRO A 1 396 ? 28.253 28.256 12.862 1.00 74.88 396 PRO A C 1
ATOM 3121 O O . PRO A 1 396 ? 27.939 29.404 12.577 1.00 74.88 396 PRO A O 1
ATOM 3124 N N . GLN A 1 397 ? 27.798 27.202 12.183 1.00 78.31 397 GLN A N 1
ATOM 3125 C CA . GLN A 1 397 ? 26.858 27.210 11.047 1.00 78.31 397 GLN A CA 1
ATOM 3126 C C . GLN A 1 397 ? 25.385 27.393 11.463 1.00 78.31 397 GLN A C 1
ATOM 3128 O O . GLN A 1 397 ? 24.520 27.660 10.625 1.00 78.31 397 GLN A O 1
ATOM 3133 N N . LEU A 1 398 ? 25.101 27.260 12.765 1.00 81.81 398 LEU A N 1
ATOM 3134 C CA . LEU A 1 398 ? 23.814 27.588 13.366 1.00 81.81 398 LEU A CA 1
ATOM 3135 C C . LEU A 1 398 ? 23.946 28.925 14.090 1.00 81.81 398 LEU A C 1
ATOM 3137 O O . LEU A 1 398 ? 24.524 29.003 15.176 1.00 81.81 398 LEU A O 1
ATOM 3141 N N . VAL A 1 399 ? 23.384 29.974 13.501 1.00 85.50 399 VAL A N 1
ATOM 3142 C CA . VAL A 1 399 ? 23.340 31.288 14.143 1.00 85.50 399 VAL A CA 1
ATOM 3143 C C . VAL A 1 399 ? 22.086 31.351 15.008 1.00 85.50 399 VAL A C 1
ATOM 3145 O O . VAL A 1 399 ? 20.973 31.196 14.502 1.00 85.50 399 VAL A O 1
ATOM 3148 N N . VAL A 1 400 ? 22.287 31.540 16.316 1.00 85.19 400 VAL A N 1
ATOM 3149 C CA . VAL A 1 400 ? 21.219 31.694 17.310 1.00 85.19 400 VAL A CA 1
ATOM 3150 C C . VAL A 1 400 ? 21.291 33.092 17.898 1.00 85.19 400 VAL A C 1
ATOM 3152 O O . VAL A 1 400 ? 22.228 33.427 18.619 1.00 85.19 400 VAL A O 1
ATOM 3155 N N . GLU A 1 401 ? 20.285 33.904 17.604 1.00 85.69 401 GLU A N 1
ATOM 3156 C CA . GLU A 1 401 ? 20.175 35.272 18.110 1.00 85.69 401 GLU A CA 1
ATOM 3157 C C . GLU A 1 401 ? 19.061 35.333 19.164 1.00 85.69 401 GLU A C 1
ATOM 3159 O O . GLU A 1 401 ? 17.948 34.866 18.889 1.00 85.69 401 GLU A O 1
ATOM 3164 N N . PRO A 1 402 ? 19.316 35.861 20.379 1.00 83.38 402 PRO A N 1
ATOM 3165 C CA . PRO A 1 402 ? 18.270 36.017 21.379 1.00 83.38 402 PRO A CA 1
ATOM 3166 C C . PRO A 1 402 ? 17.247 37.043 20.900 1.00 83.38 402 PRO A C 1
ATOM 3168 O O . PRO A 1 402 ? 17.600 38.125 20.435 1.00 83.38 402 PRO A O 1
ATOM 3171 N N . ILE A 1 403 ? 15.973 36.696 21.046 1.00 79.75 403 ILE A N 1
ATOM 3172 C CA . ILE A 1 403 ? 14.853 37.591 20.758 1.00 79.75 403 ILE A CA 1
ATOM 3173 C C . ILE A 1 403 ? 14.274 38.120 22.081 1.00 79.75 403 ILE A C 1
ATOM 3175 O O . ILE A 1 403 ? 14.023 39.317 22.190 1.00 79.75 403 ILE A O 1
ATOM 3179 N N . GLU A 1 404 ? 14.084 37.252 23.091 1.00 75.31 404 GLU A N 1
ATOM 3180 C CA . GLU A 1 404 ? 13.408 37.583 24.365 1.00 75.31 404 GLU A CA 1
ATOM 3181 C C . GLU A 1 404 ? 13.783 36.595 25.501 1.00 75.31 404 GLU A C 1
ATOM 3183 O O . GLU A 1 404 ? 13.891 35.397 25.234 1.00 75.31 404 GLU A O 1
ATOM 3188 N N . GLN A 1 405 ? 13.987 37.052 26.754 1.00 71.81 405 GLN A N 1
ATOM 3189 C CA . GLN A 1 405 ? 14.327 36.200 27.924 1.00 71.81 405 GLN A CA 1
ATOM 3190 C C . GLN A 1 405 ? 13.697 36.721 29.240 1.00 71.81 405 GLN A C 1
ATOM 3192 O O . GLN A 1 405 ? 14.054 37.801 29.707 1.00 71.81 405 GLN A O 1
ATOM 3197 N N . SER A 1 406 ? 12.783 35.955 29.852 1.00 69.44 406 SER A N 1
ATOM 3198 C CA . SER A 1 406 ? 12.050 36.278 31.102 1.00 69.44 406 SER A CA 1
ATOM 3199 C C . SER A 1 406 ? 11.635 35.002 31.862 1.00 69.44 406 SER A C 1
ATOM 3201 O O . SER A 1 406 ? 11.769 33.927 31.300 1.00 69.44 406 SER A O 1
ATOM 3203 N N . GLU A 1 407 ? 11.085 35.082 33.084 1.00 60.78 407 GLU A N 1
ATOM 3204 C CA . GLU A 1 407 ? 10.712 33.906 33.916 1.00 60.78 407 GLU A CA 1
ATOM 3205 C C . GLU A 1 407 ? 9.739 32.899 33.259 1.00 60.78 407 GLU A C 1
ATOM 3207 O O . GLU A 1 407 ? 9.683 31.748 33.681 1.00 60.78 407 GLU A O 1
ATOM 3212 N N . THR A 1 408 ? 8.980 33.291 32.228 1.00 60.50 408 THR A N 1
ATOM 3213 C CA . THR A 1 408 ? 7.966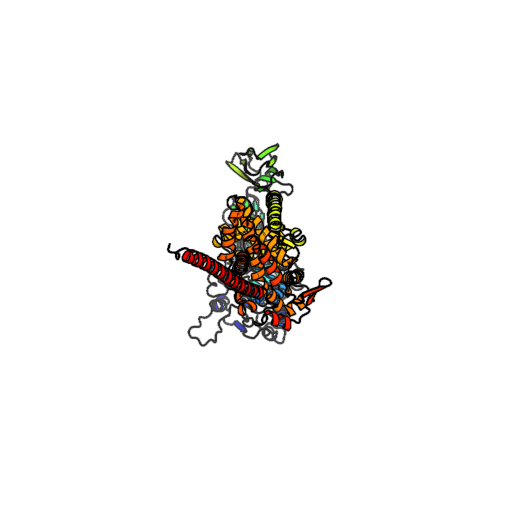 32.437 31.567 1.00 60.50 408 THR A CA 1
ATOM 3214 C C . THR A 1 408 ? 8.071 32.401 30.039 1.00 60.50 408 THR A C 1
ATOM 3216 O O . THR A 1 408 ? 7.315 31.685 29.383 1.00 60.50 408 THR A O 1
ATOM 3219 N N . ASN A 1 409 ? 8.999 33.153 29.439 1.00 70.44 409 ASN A N 1
ATOM 3220 C CA . ASN A 1 409 ? 9.092 33.280 27.985 1.00 70.44 409 ASN A CA 1
ATOM 3221 C C . ASN A 1 409 ? 10.545 33.463 27.540 1.00 70.44 409 ASN A C 1
ATOM 3223 O O . ASN A 1 409 ? 11.182 34.466 27.877 1.00 70.44 409 ASN A O 1
ATOM 3227 N N . TYR A 1 410 ? 11.048 32.500 26.763 1.00 81.69 410 TYR A N 1
ATOM 3228 C CA . TYR A 1 410 ? 12.390 32.546 26.194 1.00 81.69 410 TYR A CA 1
ATOM 3229 C C . TYR A 1 410 ? 12.332 32.225 24.700 1.00 81.69 410 TYR A C 1
ATOM 3231 O O . TYR A 1 410 ? 11.818 31.177 24.310 1.00 81.69 410 TYR A O 1
ATOM 3239 N N . ARG A 1 411 ? 12.847 33.123 23.857 1.00 84.44 411 ARG A N 1
ATOM 3240 C CA . ARG A 1 411 ? 12.777 33.024 22.391 1.00 84.44 411 ARG A CA 1
ATOM 3241 C C . ARG A 1 411 ? 14.104 33.372 21.735 1.00 84.44 411 ARG A C 1
ATOM 3243 O O . ARG A 1 411 ? 14.802 34.300 22.150 1.00 84.44 411 ARG A O 1
ATOM 3250 N N . TRP A 1 412 ? 14.389 32.670 20.648 1.00 89.12 412 TRP A N 1
ATOM 3251 C CA . TRP A 1 412 ? 15.581 32.791 19.825 1.00 89.12 412 TRP A CA 1
ATOM 3252 C C . TRP A 1 412 ? 15.223 32.659 18.341 1.00 89.12 412 TRP A C 1
ATOM 3254 O O . TRP A 1 412 ? 14.241 32.015 17.984 1.00 89.12 412 TRP A O 1
ATOM 3264 N N . ARG A 1 413 ? 16.018 33.257 17.454 1.00 86.38 413 ARG A N 1
ATOM 3265 C CA . ARG A 1 413 ? 15.942 33.006 16.007 1.00 86.38 413 ARG A CA 1
ATOM 3266 C C . ARG A 1 413 ? 17.040 32.028 15.630 1.00 86.38 413 ARG A C 1
ATOM 3268 O O . ARG A 1 413 ? 18.190 32.278 15.979 1.00 86.38 413 ARG A O 1
ATOM 3275 N N . LEU A 1 414 ? 16.693 30.963 14.912 1.00 85.69 414 LEU A N 1
ATOM 3276 C CA . LEU A 1 414 ? 17.632 29.975 14.396 1.00 85.69 414 LEU A CA 1
ATOM 3277 C C . LEU A 1 414 ? 17.600 29.990 12.866 1.00 85.69 414 LEU A C 1
ATOM 3279 O O . LEU A 1 414 ? 16.587 29.685 12.238 1.00 85.69 414 LEU A O 1
ATOM 3283 N N . THR A 1 415 ? 18.739 30.320 12.268 1.00 82.75 415 THR A N 1
ATOM 3284 C CA . THR A 1 415 ? 18.918 30.254 10.817 1.00 82.75 415 THR A CA 1
ATOM 3285 C C . THR A 1 415 ? 20.096 29.351 10.512 1.00 82.75 415 THR A C 1
ATOM 3287 O O . THR A 1 415 ? 21.215 29.596 10.969 1.00 82.75 415 THR A O 1
ATOM 3290 N N . ALA A 1 416 ? 19.837 28.314 9.719 1.00 83.75 416 ALA A N 1
ATOM 3291 C CA . ALA A 1 416 ? 20.889 27.492 9.154 1.00 83.75 416 ALA A CA 1
ATOM 3292 C C . ALA A 1 416 ? 21.453 28.171 7.901 1.00 83.75 416 ALA A C 1
ATOM 3294 O O . ALA A 1 416 ? 20.723 28.391 6.928 1.00 83.75 416 ALA A O 1
ATOM 3295 N N . GLN A 1 417 ? 22.737 28.527 7.945 1.00 79.19 417 GLN A N 1
ATOM 3296 C CA . GLN A 1 417 ? 23.412 29.182 6.820 1.00 79.19 417 GLN A CA 1
ATOM 3297 C C . GLN A 1 417 ? 23.983 28.174 5.817 1.00 79.19 417 GLN A C 1
ATOM 3299 O O . GLN A 1 417 ? 24.075 28.479 4.632 1.00 79.19 417 GLN A O 1
ATOM 3304 N N . GLU A 1 418 ? 24.304 26.964 6.273 1.00 74.69 418 GLU A N 1
ATOM 3305 C CA . GLU A 1 418 ? 24.946 25.920 5.474 1.00 74.69 418 GLU A CA 1
ATOM 3306 C C . GLU A 1 418 ? 24.356 24.541 5.809 1.00 74.69 418 GLU A C 1
ATOM 3308 O O . GLU A 1 418 ? 23.808 24.336 6.896 1.00 74.69 418 GLU A O 1
ATOM 3313 N N . ALA A 1 419 ? 24.443 23.598 4.861 1.00 73.69 419 ALA A N 1
ATOM 3314 C CA . ALA A 1 419 ? 24.130 22.194 5.130 1.00 73.69 419 ALA A CA 1
ATOM 3315 C C . ALA A 1 419 ? 25.131 21.618 6.137 1.00 73.69 419 ALA A C 1
ATOM 3317 O O . ALA A 1 419 ? 26.327 21.881 6.050 1.00 73.69 419 ALA A O 1
ATOM 3318 N N . GLY A 1 420 ? 24.653 20.779 7.052 1.00 78.19 420 GLY A N 1
ATOM 3319 C CA . GLY A 1 420 ? 25.497 20.189 8.083 1.00 78.19 420 GLY A CA 1
ATOM 3320 C C . GLY A 1 420 ? 24.732 19.821 9.347 1.00 78.19 420 GLY A C 1
ATOM 3321 O O . GLY A 1 420 ? 23.541 20.096 9.489 1.00 78.19 420 GLY A O 1
ATOM 3322 N N . ALA A 1 421 ? 25.437 19.184 10.279 1.00 77.50 421 ALA A N 1
ATOM 3323 C CA . ALA A 1 421 ? 24.895 18.822 11.579 1.00 77.50 421 ALA A CA 1
ATOM 3324 C C . ALA A 1 421 ? 25.276 19.863 12.634 1.00 77.50 421 ALA A C 1
ATOM 3326 O O . ALA A 1 421 ? 26.446 20.222 12.793 1.00 77.50 421 ALA A O 1
ATOM 3327 N N . GLY A 1 422 ? 24.303 20.297 13.421 1.00 78.44 422 GLY A N 1
ATOM 3328 C CA . GLY A 1 422 ? 24.544 21.123 14.593 1.00 78.44 422 GLY A CA 1
ATOM 3329 C C . GLY A 1 422 ? 23.635 20.696 15.730 1.00 78.44 422 GLY A C 1
ATOM 3330 O O . GLY A 1 422 ? 22.546 20.193 15.506 1.00 78.44 422 GLY A O 1
ATOM 3331 N N . THR A 1 423 ? 24.077 20.845 16.973 1.00 83.00 423 THR A N 1
ATOM 3332 C CA . THR A 1 423 ? 23.202 20.606 18.126 1.00 83.00 423 THR A CA 1
ATOM 3333 C C . THR A 1 423 ? 22.765 21.941 18.689 1.00 83.00 423 THR A C 1
ATOM 3335 O O . THR A 1 423 ? 23.604 22.815 18.915 1.00 83.00 423 THR A O 1
ATOM 3338 N N . ILE A 1 424 ? 21.469 22.063 18.954 1.00 84.44 424 ILE A N 1
ATOM 3339 C CA . ILE A 1 424 ? 20.927 23.069 19.855 1.00 84.44 424 ILE A CA 1
ATOM 3340 C C . ILE A 1 424 ? 20.509 22.358 21.136 1.00 84.44 424 ILE A C 1
ATOM 3342 O O . ILE A 1 424 ? 19.888 21.301 21.096 1.00 84.44 424 ILE A O 1
ATOM 3346 N N . ALA A 1 425 ? 20.901 22.872 22.291 1.00 83.50 425 ALA A N 1
ATOM 3347 C CA . ALA A 1 425 ? 20.542 22.259 23.559 1.00 83.50 425 ALA A CA 1
ATOM 3348 C C . ALA A 1 425 ? 19.920 23.286 24.481 1.00 83.50 425 ALA A C 1
ATOM 3350 O O . ALA A 1 425 ? 20.551 24.293 24.794 1.00 83.50 425 ALA A O 1
ATOM 3351 N N . LEU A 1 426 ? 18.706 22.980 24.925 1.00 81.69 426 LEU A N 1
ATOM 3352 C CA . LEU A 1 426 ? 18.053 23.614 26.050 1.00 81.69 426 LEU A CA 1
ATOM 3353 C C . LEU A 1 426 ? 18.415 22.826 27.306 1.00 81.69 426 LEU A C 1
ATOM 3355 O O . LEU A 1 426 ? 18.198 21.619 27.386 1.00 81.69 426 LEU A O 1
ATOM 3359 N N . VAL A 1 427 ? 19.020 23.492 28.276 1.00 78.56 427 VAL A N 1
ATOM 3360 C CA . VAL A 1 427 ? 19.499 22.844 29.499 1.00 78.56 427 VAL A CA 1
ATOM 3361 C C . VAL A 1 427 ? 18.632 23.292 30.665 1.00 78.56 427 VAL A C 1
ATOM 3363 O O . VAL A 1 427 ? 18.680 24.471 31.016 1.00 78.56 427 VAL A O 1
ATOM 3366 N N . VAL A 1 428 ? 17.872 22.350 31.245 1.00 77.06 428 VAL A N 1
ATOM 3367 C CA . VAL A 1 428 ? 17.181 22.516 32.533 1.00 77.06 428 VAL A CA 1
ATOM 3368 C C . VAL A 1 428 ? 18.200 22.340 33.654 1.00 77.06 428 VAL A C 1
ATOM 3370 O O . VAL A 1 428 ? 18.793 21.267 33.791 1.00 77.06 428 VAL A O 1
ATOM 3373 N N . LYS A 1 429 ? 18.443 23.381 34.451 1.00 68.69 429 LYS A N 1
ATOM 3374 C CA . LYS A 1 429 ? 19.543 23.364 35.428 1.00 68.69 429 LYS A CA 1
ATOM 3375 C C . LYS A 1 429 ? 19.293 22.442 36.632 1.00 68.69 429 LYS A C 1
ATOM 3377 O O . LYS A 1 429 ? 20.268 21.964 37.202 1.00 68.69 429 LYS A O 1
ATOM 3382 N N . GLU A 1 430 ? 18.038 22.173 37.009 1.00 59.31 430 GLU A N 1
ATOM 3383 C CA . GLU A 1 430 ? 17.671 21.454 38.244 1.00 59.31 430 GLU A CA 1
ATOM 3384 C C . GLU A 1 430 ? 17.625 19.923 38.102 1.00 59.31 430 GLU A C 1
ATOM 3386 O O . GLU A 1 430 ? 18.149 19.207 38.950 1.00 59.31 430 GLU A O 1
ATOM 3391 N N . THR A 1 431 ? 17.016 19.403 37.034 1.00 57.28 431 THR A N 1
ATOM 3392 C CA . THR A 1 431 ? 16.921 17.955 36.755 1.00 57.28 431 THR A CA 1
ATOM 3393 C C . THR A 1 431 ? 18.130 17.428 35.976 1.00 57.28 431 THR A C 1
ATOM 3395 O O . THR A 1 431 ? 18.220 16.232 35.703 1.00 57.28 431 THR A O 1
ATOM 3398 N N . GLY A 1 432 ? 19.035 18.320 35.546 1.00 56.00 432 GLY A N 1
ATOM 3399 C CA . GLY A 1 432 ? 20.068 18.015 34.550 1.00 56.00 432 GLY A CA 1
ATOM 3400 C C . GLY A 1 432 ? 19.479 17.604 33.197 1.00 56.00 432 GLY A C 1
ATOM 3401 O O . GLY A 1 432 ? 20.206 17.132 32.319 1.00 56.00 432 GLY A O 1
ATOM 3402 N N . GLN A 1 433 ? 18.160 17.761 33.034 1.00 62.62 433 GLN A N 1
ATOM 3403 C CA . GLN A 1 433 ? 17.428 17.359 31.853 1.00 62.62 433 GLN A CA 1
ATOM 3404 C C . GLN A 1 433 ? 17.877 18.246 30.706 1.00 62.62 433 GLN A C 1
ATOM 3406 O O . GLN A 1 433 ? 17.561 19.433 30.593 1.00 62.62 433 GLN A O 1
ATOM 3411 N N . ARG A 1 434 ? 18.694 17.640 29.858 1.00 70.25 434 ARG A N 1
ATOM 3412 C CA . ARG A 1 434 ? 19.189 18.257 28.650 1.00 70.25 434 ARG A CA 1
ATOM 3413 C C . ARG A 1 434 ? 18.212 17.937 27.537 1.00 70.25 434 ARG A C 1
ATOM 3415 O O . ARG A 1 434 ? 18.152 16.813 27.049 1.00 70.25 434 ARG A O 1
ATOM 3422 N N . ILE A 1 435 ? 17.484 18.953 27.114 1.00 75.00 435 ILE A N 1
ATOM 3423 C CA . ILE A 1 435 ? 16.614 18.892 25.952 1.00 75.00 435 ILE A CA 1
ATOM 3424 C C . ILE A 1 435 ? 17.469 19.335 24.764 1.00 75.00 435 ILE A C 1
ATOM 3426 O O . ILE A 1 435 ? 17.490 20.495 24.356 1.00 75.00 435 ILE A O 1
ATOM 3430 N N . SER A 1 436 ? 18.277 18.400 24.268 1.00 76.19 436 SER A N 1
ATOM 3431 C CA . SER A 1 436 ? 19.017 18.591 23.022 1.00 76.19 436 SER A CA 1
ATOM 3432 C C . SER A 1 436 ? 18.116 18.298 21.836 1.00 76.19 436 SER A C 1
ATOM 3434 O O . SER A 1 436 ? 17.399 17.299 21.823 1.00 76.19 436 SER A O 1
ATOM 3436 N N . ARG A 1 437 ? 18.229 19.126 20.807 1.00 77.94 437 ARG A N 1
ATOM 3437 C CA . ARG A 1 437 ? 17.781 18.819 19.459 1.00 77.94 437 ARG A CA 1
ATOM 3438 C C . ARG A 1 437 ? 19.014 18.789 18.572 1.00 77.94 437 ARG A C 1
ATOM 3440 O O . ARG A 1 437 ? 19.751 19.773 18.455 1.00 77.94 437 ARG A O 1
ATOM 3447 N N . LEU A 1 438 ? 19.277 17.622 18.000 1.00 75.81 438 LEU A N 1
ATOM 3448 C CA . LEU A 1 438 ? 20.185 17.544 16.874 1.00 75.81 438 LEU A CA 1
ATOM 3449 C C . LEU A 1 438 ? 19.443 18.129 15.680 1.00 75.81 438 LEU A C 1
ATOM 3451 O O . LEU A 1 438 ? 18.310 17.759 15.399 1.00 75.81 438 LEU A O 1
ATOM 3455 N N . ILE A 1 439 ? 20.091 19.057 15.005 1.00 77.75 439 ILE A N 1
ATOM 3456 C CA . ILE A 1 439 ? 19.580 19.683 13.806 1.00 77.75 439 ILE A CA 1
ATOM 3457 C C . ILE A 1 439 ? 20.445 19.212 12.654 1.00 77.75 439 ILE A C 1
ATOM 3459 O O . ILE A 1 439 ? 21.664 19.395 12.647 1.00 77.75 439 ILE A O 1
ATOM 3463 N N . GLN A 1 440 ? 19.796 18.612 11.672 1.00 75.31 440 GLN A N 1
ATOM 3464 C CA . GLN A 1 440 ? 20.398 18.238 10.408 1.00 75.31 440 GLN A CA 1
ATOM 3465 C C . GLN A 1 440 ? 19.905 19.204 9.346 1.00 75.31 440 GLN A C 1
ATOM 3467 O O . GLN A 1 440 ? 18.715 19.275 9.063 1.00 75.31 440 GLN A O 1
ATOM 3472 N N . VAL A 1 441 ? 20.815 19.961 8.754 1.00 73.00 441 VAL A N 1
ATOM 3473 C CA . VAL A 1 441 ? 20.471 20.914 7.706 1.00 73.00 441 VAL A CA 1
ATOM 3474 C C . VAL A 1 441 ? 20.745 20.270 6.353 1.00 73.00 441 VAL A C 1
ATOM 3476 O O . VAL A 1 441 ? 21.881 19.882 6.076 1.00 73.00 441 VAL A O 1
ATOM 3479 N N . ARG A 1 442 ? 19.720 20.158 5.502 1.00 74.06 442 ARG A N 1
ATOM 3480 C CA . ARG A 1 442 ? 19.827 19.604 4.143 1.00 74.06 442 ARG A CA 1
ATOM 3481 C C . ARG A 1 442 ? 19.318 20.603 3.096 1.00 74.06 442 ARG A C 1
ATOM 3483 O O . ARG A 1 442 ? 18.511 21.474 3.408 1.00 74.06 442 ARG A O 1
ATOM 3490 N N . PRO A 1 443 ? 19.729 20.481 1.829 1.00 72.25 443 PRO A N 1
ATOM 3491 C CA . PRO A 1 443 ? 18.983 21.076 0.723 1.00 72.25 443 PRO A CA 1
ATOM 3492 C C . PRO A 1 443 ? 17.636 20.341 0.547 1.00 72.25 443 PRO A C 1
ATOM 3494 O O . PRO A 1 443 ? 17.587 19.126 0.757 1.00 72.25 443 PRO A O 1
ATOM 3497 N N . SER A 1 444 ? 16.559 21.027 0.141 1.00 74.50 444 SER A N 1
ATOM 3498 C CA . SER A 1 444 ? 15.260 20.379 -0.144 1.00 74.50 444 SER A CA 1
ATOM 3499 C C . SER A 1 444 ? 15.364 19.390 -1.313 1.00 74.50 444 SER A C 1
ATOM 3501 O O . SER A 1 444 ? 16.214 19.570 -2.183 1.00 74.50 444 SER A O 1
ATOM 3503 N N . VAL A 1 445 ? 14.503 18.364 -1.387 1.00 81.31 445 VAL A N 1
ATOM 3504 C CA . VAL A 1 445 ? 14.536 17.388 -2.503 1.00 81.31 445 VAL A CA 1
ATOM 3505 C C . VAL A 1 445 ? 14.345 18.092 -3.848 1.00 81.31 445 VAL A C 1
ATOM 3507 O O . VAL A 1 445 ? 15.072 17.815 -4.793 1.00 81.31 445 VAL A O 1
ATOM 3510 N N . GLN A 1 446 ? 13.440 19.067 -3.931 1.00 83.44 446 GLN A N 1
ATOM 3511 C CA . GLN A 1 446 ? 13.240 19.866 -5.140 1.00 83.44 446 GLN A CA 1
ATOM 3512 C C . GLN A 1 446 ? 14.458 20.739 -5.471 1.00 83.44 446 GLN A C 1
ATOM 3514 O O . GLN A 1 446 ? 14.782 20.883 -6.645 1.00 83.44 446 GLN A O 1
ATOM 3519 N N . ALA A 1 447 ? 15.155 21.294 -4.471 1.00 83.00 447 ALA A N 1
ATOM 3520 C CA . ALA A 1 447 ? 16.397 22.031 -4.705 1.00 83.00 447 ALA A CA 1
ATOM 3521 C C . ALA A 1 447 ? 17.527 21.102 -5.171 1.00 83.00 447 ALA A C 1
ATOM 3523 O O . ALA A 1 447 ? 18.280 21.478 -6.061 1.00 83.00 447 ALA A O 1
ATOM 3524 N N . GLN A 1 448 ? 17.614 19.884 -4.625 1.00 86.50 448 GLN A N 1
ATOM 3525 C CA . GLN A 1 448 ? 18.555 18.863 -5.094 1.00 86.50 448 GLN A CA 1
ATOM 3526 C C . GLN A 1 448 ? 18.254 18.464 -6.537 1.00 86.50 448 GLN A C 1
ATOM 3528 O O . GLN A 1 448 ? 19.161 18.459 -7.356 1.00 86.50 448 GLN A O 1
ATOM 3533 N N . ILE A 1 449 ? 16.987 18.195 -6.869 1.00 90.81 449 ILE A N 1
ATOM 3534 C CA . ILE A 1 449 ? 16.556 17.893 -8.240 1.00 90.81 449 ILE A CA 1
ATOM 3535 C C . ILE A 1 449 ? 16.921 19.045 -9.177 1.00 90.81 449 ILE A C 1
ATOM 3537 O O . ILE A 1 449 ? 17.561 18.809 -10.196 1.00 90.81 449 ILE A O 1
ATOM 3541 N N . ALA A 1 450 ? 16.579 20.286 -8.822 1.00 89.88 450 ALA A N 1
ATOM 3542 C CA . ALA A 1 450 ? 16.890 21.456 -9.640 1.00 89.88 450 ALA A CA 1
ATOM 3543 C C . ALA A 1 450 ? 18.404 21.638 -9.838 1.00 89.88 450 ALA A C 1
ATOM 3545 O O . ALA A 1 450 ? 18.850 21.988 -10.932 1.00 89.88 450 ALA A O 1
ATOM 3546 N N . GLU A 1 451 ? 19.202 21.375 -8.801 1.00 90.31 451 GLU A N 1
ATOM 3547 C CA . GLU A 1 451 ? 20.658 21.427 -8.890 1.00 90.31 451 GLU A CA 1
ATOM 3548 C C . GLU A 1 451 ? 21.210 20.300 -9.768 1.00 90.31 451 GLU A C 1
ATOM 3550 O O . GLU A 1 451 ? 22.049 20.572 -10.621 1.00 90.31 451 GLU A O 1
ATOM 3555 N N . ILE A 1 452 ? 20.709 19.067 -9.647 1.00 92.38 452 ILE A N 1
ATOM 3556 C CA . ILE A 1 452 ? 21.083 17.938 -10.516 1.00 92.38 452 ILE A CA 1
ATOM 3557 C C . ILE A 1 452 ? 20.712 18.247 -11.970 1.00 92.38 452 ILE A C 1
ATOM 3559 O O . ILE A 1 452 ? 21.520 18.053 -12.877 1.00 92.38 452 ILE A O 1
ATOM 3563 N N . GLU A 1 453 ? 19.512 18.771 -12.220 1.00 93.81 453 GLU A N 1
ATOM 3564 C CA . GLU A 1 453 ? 19.081 19.138 -13.568 1.00 93.81 453 GLU A CA 1
ATOM 3565 C C . GLU A 1 453 ? 20.000 20.201 -14.180 1.00 93.81 453 GLU A C 1
ATOM 3567 O O . GLU A 1 453 ? 20.435 20.087 -15.329 1.00 93.81 453 GLU A O 1
ATOM 3572 N N . LYS A 1 454 ? 20.358 21.212 -13.386 1.00 93.56 454 LYS A N 1
ATOM 3573 C CA . LYS A 1 454 ? 21.227 22.309 -13.806 1.00 93.56 454 LYS A CA 1
ATOM 3574 C C . LYS A 1 454 ? 22.680 21.880 -14.017 1.00 93.56 454 LYS A C 1
ATOM 3576 O O . LYS A 1 454 ? 23.277 22.279 -15.014 1.00 93.56 454 LYS A O 1
ATOM 3581 N N . THR A 1 455 ? 23.255 21.137 -13.075 1.00 93.25 455 THR A N 1
ATOM 3582 C CA . THR A 1 455 ? 24.699 20.846 -13.016 1.00 93.25 455 THR A CA 1
ATOM 3583 C C . THR A 1 455 ? 25.095 19.542 -13.690 1.00 93.25 455 THR A C 1
ATOM 3585 O O . THR A 1 455 ? 26.235 19.426 -14.126 1.00 93.25 455 THR A O 1
ATOM 3588 N N . ILE A 1 456 ? 24.170 18.588 -13.818 1.00 93.38 456 ILE A N 1
ATOM 3589 C CA . ILE A 1 456 ? 24.441 17.257 -14.368 1.00 93.38 456 ILE A CA 1
ATOM 3590 C C . ILE A 1 456 ? 23.628 17.025 -15.643 1.00 93.38 456 ILE A C 1
ATOM 3592 O O . ILE A 1 456 ? 24.208 16.800 -16.704 1.00 93.38 456 ILE A O 1
ATOM 3596 N N . VAL A 1 457 ? 22.294 17.115 -15.582 1.00 94.75 457 VAL A N 1
ATOM 3597 C CA . VAL A 1 457 ? 21.431 16.734 -16.719 1.00 94.75 457 VAL A CA 1
ATOM 3598 C C . VAL A 1 457 ? 21.678 17.621 -17.937 1.00 94.75 457 VAL A C 1
ATOM 3600 O O . VAL A 1 457 ? 21.875 17.097 -19.030 1.00 94.75 457 VAL A O 1
ATOM 3603 N N . ASN A 1 458 ? 21.670 18.948 -17.778 1.00 94.75 458 ASN A N 1
ATOM 3604 C CA . ASN A 1 458 ? 21.828 19.863 -18.912 1.00 94.75 458 ASN A CA 1
ATOM 3605 C C . ASN A 1 458 ? 23.206 19.725 -19.592 1.00 94.75 458 ASN A C 1
ATOM 3607 O O . ASN A 1 458 ? 23.228 19.511 -20.806 1.00 94.75 458 ASN A O 1
ATOM 3611 N N . PRO A 1 459 ? 24.343 19.732 -18.863 1.00 94.94 459 PRO A N 1
ATOM 3612 C CA . PRO A 1 459 ? 25.648 19.482 -19.477 1.00 94.94 459 PRO A CA 1
ATOM 3613 C C . PRO A 1 459 ? 25.751 18.117 -20.166 1.00 94.94 459 PRO A C 1
ATOM 3615 O O . PRO A 1 459 ? 26.318 18.020 -21.256 1.00 94.94 459 PRO A O 1
ATOM 3618 N N . LEU A 1 460 ? 25.177 17.063 -19.571 1.00 94.69 460 LEU A N 1
ATOM 3619 C CA . LEU A 1 460 ? 25.168 15.732 -20.179 1.00 94.69 460 LEU A CA 1
ATOM 3620 C C . LEU A 1 460 ? 24.332 15.678 -21.453 1.00 94.69 460 LEU A C 1
ATOM 3622 O O . LEU A 1 460 ? 24.770 15.073 -22.428 1.00 94.69 460 LEU A O 1
ATOM 3626 N N . LYS A 1 461 ? 23.163 16.326 -21.482 1.00 94.31 461 LYS A N 1
ATOM 3627 C CA . LYS A 1 461 ? 22.345 16.429 -22.698 1.00 94.31 461 LYS A CA 1
ATOM 3628 C C . LYS A 1 461 ? 23.111 17.109 -23.827 1.00 94.31 461 LYS A C 1
ATOM 3630 O O . LYS A 1 461 ? 23.065 16.620 -24.954 1.00 94.31 461 LYS A O 1
ATOM 3635 N N . ASP A 1 462 ? 23.835 18.185 -23.528 1.00 92.94 462 ASP A N 1
ATOM 3636 C CA . ASP A 1 462 ? 24.639 18.900 -24.520 1.00 92.94 462 ASP A CA 1
ATOM 3637 C C . ASP A 1 462 ? 25.811 18.049 -25.034 1.00 92.94 462 ASP A C 1
ATOM 3639 O O . ASP A 1 462 ? 26.048 17.992 -26.243 1.00 92.94 462 ASP A O 1
ATOM 3643 N N . GLU A 1 463 ? 26.529 17.346 -24.151 1.00 94.25 463 GLU A N 1
ATOM 3644 C CA . GLU A 1 463 ? 27.605 16.432 -24.559 1.00 94.25 463 GLU A CA 1
ATOM 3645 C C . GLU A 1 463 ? 27.075 15.260 -25.389 1.00 94.25 463 GLU A C 1
ATOM 3647 O O . GLU A 1 463 ? 27.587 14.999 -26.479 1.00 94.25 463 GLU A O 1
ATOM 3652 N N . ILE A 1 464 ? 26.023 14.584 -24.921 1.00 93.69 464 ILE A N 1
ATOM 3653 C CA . ILE A 1 464 ? 25.399 13.465 -25.635 1.00 93.69 464 ILE A CA 1
ATOM 3654 C C . ILE A 1 464 ? 24.914 13.926 -27.006 1.00 93.69 464 ILE A C 1
ATOM 3656 O O . ILE A 1 464 ? 25.202 13.268 -28.003 1.00 93.69 464 ILE A O 1
ATOM 3660 N N . ARG A 1 465 ? 24.255 15.087 -27.090 1.00 91.50 465 ARG A N 1
ATOM 3661 C CA . ARG A 1 465 ? 23.823 15.665 -28.366 1.00 91.50 465 ARG A CA 1
ATOM 3662 C C . ARG A 1 465 ? 25.000 15.862 -29.316 1.00 91.50 465 ARG A C 1
ATOM 3664 O O . ARG A 1 465 ? 24.898 15.483 -30.479 1.00 91.50 465 ARG A O 1
ATOM 3671 N N . ARG A 1 466 ? 26.119 16.423 -28.844 1.00 90.75 466 ARG A N 1
ATOM 3672 C CA . ARG A 1 466 ? 27.323 16.587 -29.676 1.00 90.75 466 ARG A CA 1
ATOM 3673 C C . ARG A 1 466 ? 27.830 15.247 -30.200 1.00 90.75 466 ARG A C 1
ATOM 3675 O O . ARG A 1 466 ? 28.087 15.140 -31.395 1.00 90.75 466 ARG A O 1
ATOM 3682 N N . ARG A 1 467 ? 27.902 14.217 -29.351 1.00 90.12 467 ARG A N 1
ATOM 3683 C CA . ARG A 1 467 ? 28.325 12.870 -29.770 1.00 90.12 467 ARG A CA 1
ATOM 3684 C C . ARG A 1 467 ? 27.378 12.241 -30.775 1.00 90.12 467 ARG A C 1
ATOM 3686 O O . ARG A 1 467 ? 27.835 11.696 -31.771 1.00 90.12 467 ARG A O 1
ATOM 3693 N N . VAL A 1 468 ? 26.074 12.360 -30.559 1.00 88.06 468 VAL A N 1
ATOM 3694 C CA . VAL A 1 468 ? 25.063 11.858 -31.494 1.00 88.06 468 VAL A CA 1
ATOM 3695 C C . VAL A 1 468 ? 25.209 12.524 -32.871 1.00 88.06 468 VAL A C 1
ATOM 3697 O O . VAL A 1 468 ? 25.191 11.828 -33.887 1.00 88.06 468 VAL A O 1
ATOM 3700 N N . VAL A 1 469 ? 25.441 13.842 -32.911 1.00 87.00 469 VAL A N 1
ATOM 3701 C CA . VAL A 1 469 ? 25.658 14.598 -34.160 1.00 87.00 469 VAL A CA 1
ATOM 3702 C C . VAL A 1 469 ? 26.959 14.195 -34.860 1.00 87.00 469 VAL A C 1
ATOM 3704 O O . VAL A 1 469 ? 26.987 14.030 -36.080 1.00 87.00 469 VAL A O 1
ATOM 3707 N N . GLU A 1 470 ? 28.046 13.980 -34.112 1.00 85.19 470 GLU A N 1
ATOM 3708 C CA . GLU A 1 470 ? 29.327 13.507 -34.663 1.00 85.19 470 GLU A CA 1
ATOM 3709 C C . GLU A 1 470 ? 29.194 12.153 -35.380 1.00 85.19 470 GLU A C 1
ATOM 3711 O O . GLU A 1 470 ? 29.895 11.898 -36.362 1.00 85.19 470 GLU A O 1
ATOM 3716 N N . LEU A 1 471 ? 28.264 11.303 -34.933 1.00 81.06 471 LEU A N 1
ATOM 3717 C CA . LEU A 1 471 ? 27.982 10.009 -35.554 1.00 81.06 471 LEU A CA 1
ATOM 3718 C C . LEU A 1 471 ? 27.183 10.121 -36.866 1.00 81.06 471 LEU A C 1
ATOM 3720 O O . LEU A 1 471 ? 27.150 9.154 -37.630 1.00 81.06 471 LEU A O 1
ATOM 3724 N N . GLN A 1 472 ? 26.580 11.283 -37.162 1.00 68.75 472 GLN A N 1
ATOM 3725 C CA . GLN A 1 472 ? 25.849 11.586 -38.404 1.00 68.75 472 GLN A CA 1
ATOM 3726 C C . GLN A 1 472 ? 24.900 10.451 -38.833 1.00 68.75 472 GLN A C 1
ATOM 3728 O O . GLN A 1 472 ? 25.050 9.880 -39.920 1.00 68.75 472 GLN A O 1
ATOM 3733 N N . CYS A 1 473 ? 23.974 10.064 -37.956 1.00 68.44 473 CYS A N 1
ATOM 3734 C CA . CYS A 1 473 ? 23.176 8.845 -38.120 1.00 68.44 473 CYS A CA 1
ATOM 3735 C C . CYS A 1 473 ? 21.657 9.044 -37.977 1.00 68.44 473 CYS A C 1
ATOM 3737 O O . CYS A 1 473 ? 20.948 8.073 -37.772 1.00 68.44 473 CYS A O 1
ATOM 3739 N N . GLY A 1 474 ? 21.134 10.272 -38.098 1.00 75.19 474 GLY A N 1
ATOM 3740 C CA . GLY A 1 474 ? 19.681 10.540 -38.088 1.00 75.19 474 GLY A CA 1
ATOM 3741 C C . GLY A 1 474 ? 19.015 10.534 -36.703 1.00 75.19 474 GLY A C 1
ATOM 3742 O O . GLY A 1 474 ? 17.855 10.911 -36.572 1.00 75.19 474 GLY A O 1
ATOM 3743 N N . LEU A 1 475 ? 19.761 10.193 -35.651 1.00 83.00 475 LEU A N 1
ATOM 3744 C CA . LEU A 1 475 ? 19.327 10.238 -34.247 1.00 83.00 475 LEU A CA 1
ATOM 3745 C C . LEU A 1 475 ? 19.112 11.664 -33.696 1.00 83.00 475 LEU A C 1
ATOM 3747 O O . LEU A 1 475 ? 18.627 11.840 -32.583 1.00 83.00 475 LEU A O 1
ATOM 3751 N N . GLU A 1 476 ? 19.480 12.691 -34.462 1.00 83.06 476 GLU A N 1
ATOM 3752 C CA . GLU A 1 476 ? 19.390 14.106 -34.087 1.00 83.06 476 GLU A CA 1
ATOM 3753 C C . GLU A 1 476 ? 18.057 14.768 -34.470 1.00 83.06 476 GLU A C 1
ATOM 3755 O O . GLU A 1 476 ? 17.963 15.994 -34.446 1.00 83.06 476 GLU A O 1
ATOM 3760 N N . ALA A 1 477 ? 17.030 13.988 -34.823 1.00 87.62 477 ALA A N 1
ATOM 3761 C CA . ALA A 1 477 ? 15.720 14.516 -35.195 1.00 87.62 477 ALA A CA 1
ATOM 3762 C C . ALA A 1 477 ? 15.171 15.489 -34.133 1.00 87.62 477 ALA A C 1
ATOM 3764 O O . ALA A 1 477 ? 15.231 15.224 -32.929 1.00 87.62 477 ALA A O 1
ATOM 3765 N N . GLU A 1 478 ? 14.600 16.615 -34.576 1.00 89.38 478 GLU A N 1
ATOM 3766 C CA . GLU A 1 478 ? 14.092 17.665 -33.681 1.00 89.38 478 GLU A CA 1
ATOM 3767 C C . GLU A 1 478 ? 13.051 17.119 -32.692 1.00 89.38 478 GLU A C 1
ATOM 3769 O O . GLU A 1 478 ? 13.083 17.447 -31.507 1.00 89.38 478 GLU A O 1
ATOM 3774 N N . SER A 1 479 ? 12.196 16.199 -33.143 1.00 91.62 479 SER A N 1
ATOM 3775 C CA . SER A 1 479 ? 11.191 15.548 -32.301 1.00 91.62 479 SER A CA 1
ATOM 3776 C C . SER A 1 479 ? 11.786 14.732 -31.152 1.00 91.62 479 SER A C 1
ATOM 3778 O O . SER A 1 479 ? 11.124 14.604 -30.132 1.00 91.62 479 SER A O 1
ATOM 3780 N N . ILE A 1 480 ? 13.010 14.201 -31.283 1.00 92.06 480 ILE A N 1
ATOM 3781 C CA . ILE A 1 480 ? 13.717 13.490 -30.198 1.00 92.06 480 ILE A CA 1
ATOM 3782 C C . ILE A 1 480 ? 14.323 14.500 -29.216 1.00 92.06 480 ILE A C 1
ATOM 3784 O O . ILE A 1 480 ? 14.240 14.335 -27.998 1.00 92.06 480 ILE A O 1
ATOM 3788 N N . GLN A 1 481 ? 14.897 15.589 -29.734 1.00 88.81 481 GLN A N 1
ATOM 3789 C CA . GLN A 1 481 ? 15.483 16.650 -28.907 1.00 88.81 481 GLN A CA 1
ATOM 3790 C C . GLN A 1 481 ? 14.429 17.365 -28.048 1.00 88.81 481 GLN A C 1
ATOM 3792 O O . GLN A 1 481 ? 14.734 17.807 -26.942 1.00 88.81 481 GLN A O 1
ATOM 3797 N N . GLN A 1 482 ? 13.193 17.457 -28.543 1.00 92.50 482 GLN A N 1
ATOM 3798 C CA . GLN A 1 482 ? 12.062 18.070 -27.844 1.00 92.50 482 GLN A CA 1
ATOM 3799 C C . GLN A 1 482 ? 11.425 17.168 -26.771 1.00 92.50 482 GLN A C 1
ATOM 3801 O O . GLN A 1 482 ? 10.591 17.647 -26.000 1.00 92.50 482 GLN A O 1
ATOM 3806 N N . ILE A 1 483 ? 11.805 15.886 -26.680 1.00 94.81 483 ILE A N 1
ATOM 3807 C CA . ILE A 1 483 ? 11.307 14.982 -25.635 1.00 94.81 483 ILE A CA 1
ATOM 3808 C C . ILE A 1 483 ? 11.727 15.525 -24.268 1.00 94.81 483 ILE A C 1
ATOM 3810 O O . ILE A 1 483 ? 12.911 15.720 -23.983 1.00 94.81 483 ILE A O 1
ATOM 3814 N N . SER A 1 484 ? 10.741 15.770 -23.403 1.00 94.94 484 SER A N 1
ATOM 3815 C CA . SER A 1 484 ? 11.010 16.209 -22.037 1.00 94.94 484 SER A CA 1
ATOM 3816 C C . SER A 1 484 ? 11.732 15.099 -21.279 1.00 94.94 484 SER A C 1
ATOM 3818 O O . SER A 1 484 ? 11.318 13.950 -21.337 1.00 94.94 484 SER A O 1
ATOM 3820 N N . PHE A 1 485 ? 12.788 15.444 -20.551 1.00 96.38 485 PHE A N 1
ATOM 3821 C CA . PHE A 1 485 ? 13.479 14.530 -19.645 1.00 96.38 485 PHE A CA 1
ATOM 3822 C C . PHE A 1 485 ? 13.573 15.224 -18.298 1.00 96.38 485 PHE A C 1
ATOM 3824 O O . PHE A 1 485 ? 14.223 16.274 -18.213 1.00 96.38 485 PHE A O 1
ATOM 3831 N N . ARG A 1 486 ? 12.868 14.671 -17.308 1.00 95.62 486 ARG A N 1
ATOM 3832 C CA . ARG A 1 486 ? 12.625 15.284 -16.001 1.00 95.62 486 ARG A CA 1
ATOM 3833 C C . ARG A 1 486 ? 12.998 14.335 -14.878 1.00 95.62 486 ARG A C 1
ATOM 3835 O O . ARG A 1 486 ? 12.620 13.162 -14.897 1.00 95.62 486 ARG A O 1
ATOM 3842 N N . ILE A 1 487 ? 13.668 14.877 -13.870 1.00 96.12 487 ILE A N 1
ATOM 3843 C CA . ILE A 1 487 ? 13.853 14.191 -12.594 1.00 96.12 487 ILE A CA 1
ATOM 3844 C C . ILE A 1 487 ? 12.736 14.661 -11.658 1.00 96.12 487 ILE A C 1
ATOM 3846 O O . ILE A 1 487 ? 12.420 15.847 -11.588 1.00 96.12 487 ILE A O 1
ATOM 3850 N N . CYS A 1 488 ? 12.074 13.736 -10.971 1.00 95.31 488 CYS A N 1
ATOM 3851 C CA . CYS A 1 488 ? 10.922 14.055 -10.127 1.00 95.31 488 CYS A CA 1
ATOM 3852 C C . CYS A 1 488 ? 10.830 13.118 -8.921 1.00 95.31 488 CYS A C 1
ATOM 3854 O O . CYS A 1 488 ? 11.517 12.104 -8.866 1.00 95.31 488 CYS A O 1
ATOM 3856 N N . THR A 1 489 ? 9.985 13.440 -7.941 1.00 94.94 489 THR A N 1
ATOM 3857 C CA . THR A 1 489 ? 9.719 12.501 -6.842 1.00 94.94 489 THR A CA 1
ATOM 3858 C C . THR A 1 489 ? 8.885 11.311 -7.341 1.00 94.94 489 THR A C 1
ATOM 3860 O O . THR A 1 489 ? 8.137 11.461 -8.315 1.00 94.94 489 THR A O 1
ATOM 3863 N N . PRO A 1 490 ? 8.946 10.139 -6.683 1.00 96.00 490 PRO A N 1
ATOM 3864 C CA . PRO A 1 490 ? 8.108 8.989 -7.028 1.00 96.00 490 PRO A CA 1
ATOM 3865 C C . PRO A 1 490 ? 6.610 9.316 -7.102 1.00 96.00 490 PRO A C 1
ATOM 3867 O O . PRO A 1 490 ? 5.927 8.882 -8.026 1.00 96.00 490 PRO A O 1
ATOM 3870 N N . GLU A 1 491 ? 6.094 10.141 -6.189 1.00 95.94 491 GLU A N 1
ATOM 3871 C CA . GLU A 1 491 ? 4.688 10.561 -6.175 1.00 95.94 491 GLU A CA 1
ATOM 3872 C C . GLU A 1 491 ? 4.328 11.431 -7.387 1.00 95.94 491 GLU A C 1
ATOM 3874 O O . GLU A 1 491 ? 3.233 11.305 -7.947 1.00 95.94 491 GLU A O 1
ATOM 3879 N N . ALA A 1 492 ? 5.249 12.303 -7.814 1.00 94.94 492 ALA A N 1
ATOM 3880 C CA . ALA A 1 492 ? 5.075 13.128 -9.003 1.00 94.94 492 ALA A CA 1
ATOM 3881 C C . ALA A 1 492 ? 5.105 12.273 -10.278 1.00 94.94 492 ALA A C 1
ATOM 3883 O O . ALA A 1 492 ? 4.270 12.482 -11.159 1.00 94.94 492 ALA A O 1
ATOM 3884 N N . LEU A 1 493 ? 5.993 11.272 -10.349 1.00 95.44 493 LEU A N 1
ATOM 3885 C CA . LEU A 1 493 ? 5.987 10.283 -11.428 1.00 95.44 493 LEU A CA 1
ATOM 3886 C C . LEU A 1 493 ? 4.644 9.555 -11.482 1.00 95.44 493 LEU A C 1
ATOM 3888 O O . LEU A 1 493 ? 4.012 9.506 -12.539 1.00 95.44 493 LEU A O 1
ATOM 3892 N N . VAL A 1 494 ? 4.182 9.030 -10.341 1.00 95.38 494 VAL A N 1
ATOM 3893 C CA . VAL A 1 494 ? 2.937 8.260 -10.279 1.00 95.38 494 VAL A CA 1
ATOM 3894 C C . VAL A 1 494 ? 1.751 9.091 -10.748 1.00 95.38 494 VAL A C 1
ATOM 3896 O O . VAL A 1 494 ? 0.939 8.609 -11.536 1.00 95.38 494 VAL A O 1
ATOM 3899 N N . SER A 1 495 ? 1.692 10.349 -10.315 1.00 93.56 495 SER A N 1
ATOM 3900 C CA . SER A 1 495 ? 0.601 11.262 -10.657 1.00 93.56 495 SER A CA 1
ATOM 3901 C C . SER A 1 495 ? 0.595 11.706 -12.116 1.00 93.56 495 SER A C 1
ATOM 3903 O O . SER A 1 495 ? -0.448 12.110 -12.623 1.00 93.56 495 SER A O 1
ATOM 3905 N N . GLN A 1 496 ? 1.744 11.643 -12.789 1.00 92.12 496 GLN A N 1
ATOM 3906 C CA . GLN A 1 496 ? 1.877 12.049 -14.182 1.00 92.12 496 GLN A CA 1
ATOM 3907 C C . GLN A 1 496 ? 1.690 10.884 -15.164 1.00 92.12 496 GLN A C 1
ATOM 3909 O O . GLN A 1 496 ? 1.204 11.095 -16.277 1.00 92.12 496 GLN A O 1
ATOM 3914 N N . ILE A 1 497 ? 2.109 9.672 -14.785 1.00 89.88 497 ILE A N 1
ATOM 3915 C CA . ILE A 1 497 ? 2.122 8.500 -15.673 1.00 89.88 497 ILE A CA 1
ATOM 3916 C C . ILE A 1 497 ? 0.874 7.633 -15.504 1.00 89.88 497 ILE A C 1
ATOM 3918 O O . ILE A 1 497 ? 0.320 7.163 -16.498 1.00 89.88 497 ILE A O 1
ATOM 3922 N N . TYR A 1 498 ? 0.422 7.414 -14.270 1.00 88.44 498 TYR A N 1
ATOM 3923 C CA . TYR A 1 498 ? -0.673 6.493 -13.976 1.00 88.44 498 TYR A CA 1
ATOM 3924 C C . TYR A 1 498 ? -1.960 7.249 -13.639 1.00 88.44 498 TYR A C 1
ATOM 3926 O O . TYR A 1 498 ? -1.941 8.403 -13.223 1.00 88.44 498 TYR A O 1
ATOM 3934 N N . SER A 1 499 ? -3.106 6.589 -13.816 1.00 83.00 499 SER A N 1
ATOM 3935 C CA . SER A 1 499 ? -4.421 7.167 -13.519 1.00 83.00 499 SER A CA 1
ATOM 3936 C C . SER A 1 499 ? -5.367 6.145 -12.881 1.00 83.00 499 SER A C 1
ATOM 3938 O O . SER A 1 499 ? -5.141 4.933 -12.950 1.00 83.00 499 SER A O 1
ATOM 3940 N N . GLY A 1 500 ? -6.432 6.639 -12.243 1.00 82.94 500 GLY A N 1
ATOM 3941 C CA . GLY A 1 500 ? -7.495 5.816 -11.662 1.00 82.94 500 GLY A CA 1
ATOM 3942 C C . GLY A 1 500 ? -7.033 4.972 -10.470 1.00 82.94 500 GLY A C 1
ATOM 3943 O O . GLY A 1 500 ? -6.193 5.394 -9.679 1.00 82.94 500 GLY A O 1
ATOM 3944 N N . SER A 1 501 ? -7.568 3.754 -10.348 1.00 79.44 501 SER A N 1
ATOM 3945 C CA . SER A 1 501 ? -7.293 2.862 -9.211 1.00 79.44 501 SER A CA 1
ATOM 3946 C C . SER A 1 501 ? -5.825 2.441 -9.093 1.00 79.44 501 SER A C 1
ATOM 3948 O O . SER A 1 501 ? -5.342 2.213 -7.986 1.00 79.44 501 SER A O 1
ATOM 3950 N N . LEU A 1 502 ? -5.095 2.365 -10.214 1.00 84.44 502 LEU A N 1
ATOM 3951 C CA . LEU A 1 502 ? -3.665 2.063 -10.194 1.00 84.44 502 LEU A CA 1
ATOM 3952 C C . LEU A 1 502 ? -2.863 3.214 -9.577 1.00 84.44 502 LEU A C 1
ATOM 3954 O O . LEU A 1 502 ? -1.974 2.957 -8.775 1.00 84.44 502 LEU A O 1
ATOM 3958 N N . GLN A 1 503 ? -3.195 4.468 -9.898 1.00 90.25 503 GLN A N 1
ATOM 3959 C CA . GLN A 1 503 ? -2.542 5.635 -9.296 1.00 90.25 503 GLN A CA 1
ATOM 3960 C C . GLN A 1 503 ? -2.736 5.645 -7.775 1.00 90.25 503 GLN A C 1
ATOM 3962 O O . GLN A 1 503 ? -1.761 5.756 -7.038 1.00 90.25 503 GLN A O 1
ATOM 3967 N N . GLU A 1 504 ? -3.974 5.464 -7.304 1.00 88.75 504 GLU A N 1
ATOM 3968 C CA . GLU A 1 504 ? -4.283 5.393 -5.868 1.00 88.75 504 GLU A CA 1
ATOM 3969 C C . GLU A 1 504 ? -3.511 4.262 -5.178 1.00 88.75 504 GLU A C 1
ATOM 3971 O O . GLU A 1 504 ? -2.923 4.469 -4.118 1.00 88.75 504 GLU A O 1
ATOM 3976 N N . LYS A 1 505 ? -3.458 3.080 -5.808 1.00 89.94 505 LYS A N 1
ATOM 3977 C CA . LYS A 1 505 ? -2.693 1.934 -5.308 1.00 89.94 505 LYS A CA 1
ATOM 3978 C C . LYS A 1 505 ? -1.198 2.240 -5.204 1.00 89.94 505 LYS A C 1
ATOM 3980 O O . LYS A 1 505 ? -0.594 1.931 -4.185 1.00 89.94 505 LYS A O 1
ATOM 3985 N N . LEU A 1 506 ? -0.595 2.827 -6.235 1.00 93.38 506 LEU A N 1
ATOM 3986 C CA . LEU A 1 506 ? 0.840 3.129 -6.251 1.00 93.38 506 LEU A CA 1
ATOM 3987 C C . LEU A 1 506 ? 1.219 4.218 -5.242 1.00 93.38 506 LEU A C 1
ATOM 3989 O O . LEU A 1 506 ? 2.262 4.109 -4.602 1.00 93.38 506 LEU A O 1
ATOM 3993 N N . LEU A 1 507 ? 0.371 5.235 -5.061 1.00 94.50 507 LEU A N 1
ATOM 3994 C CA . LEU A 1 507 ? 0.572 6.250 -4.022 1.00 94.50 507 LEU A CA 1
ATOM 3995 C C . LEU A 1 507 ? 0.487 5.640 -2.618 1.00 94.50 507 LEU A C 1
ATOM 3997 O O . LEU A 1 507 ? 1.298 5.972 -1.756 1.00 94.50 507 LEU A O 1
ATOM 4001 N N . GLU A 1 508 ? -0.445 4.713 -2.402 1.00 90.25 508 GLU A N 1
ATOM 4002 C CA . GLU A 1 508 ? -0.550 3.991 -1.136 1.00 90.25 508 GLU A CA 1
ATOM 4003 C C . GLU A 1 508 ? 0.661 3.079 -0.891 1.00 90.25 508 GLU A C 1
ATOM 4005 O O . GLU A 1 508 ? 1.212 3.079 0.208 1.00 90.25 508 GLU A O 1
ATOM 4010 N N . LEU A 1 509 ? 1.141 2.365 -1.915 1.00 93.56 509 LEU A N 1
ATOM 4011 C CA . LEU A 1 509 ? 2.366 1.562 -1.825 1.00 93.56 509 LEU A CA 1
ATOM 4012 C C . LEU A 1 509 ? 3.581 2.421 -1.461 1.00 93.56 509 LEU A C 1
ATOM 4014 O O . LEU A 1 509 ? 4.362 2.020 -0.606 1.00 93.56 509 LEU A O 1
ATOM 4018 N N . LEU A 1 510 ? 3.733 3.607 -2.062 1.00 94.75 510 LEU A N 1
ATOM 4019 C CA . LEU A 1 510 ? 4.804 4.547 -1.712 1.00 94.75 510 LEU A CA 1
ATOM 4020 C C . LEU A 1 510 ? 4.690 5.027 -0.262 1.00 94.75 510 LEU A C 1
ATOM 4022 O O . LEU A 1 510 ? 5.695 5.077 0.444 1.00 94.75 510 LEU A O 1
ATOM 4026 N N . ARG A 1 511 ? 3.475 5.344 0.205 1.00 91.81 511 ARG A N 1
ATOM 4027 C CA . ARG A 1 511 ? 3.228 5.727 1.603 1.00 91.81 511 ARG A CA 1
ATOM 4028 C C . ARG A 1 511 ? 3.637 4.611 2.563 1.00 91.81 511 ARG A C 1
ATOM 4030 O O . ARG A 1 511 ? 4.332 4.878 3.536 1.00 91.81 511 ARG A O 1
ATOM 4037 N N . VAL A 1 512 ? 3.228 3.377 2.275 1.00 90.25 512 VAL A N 1
ATOM 4038 C CA . VAL A 1 512 ? 3.560 2.193 3.078 1.00 90.25 512 VAL A CA 1
ATOM 4039 C C . VAL A 1 512 ? 5.063 1.920 3.066 1.00 90.25 512 VAL A C 1
ATOM 4041 O O . VAL A 1 512 ? 5.647 1.729 4.125 1.00 90.25 512 VAL A O 1
ATOM 4044 N N . ALA A 1 513 ? 5.710 2.002 1.904 1.00 91.88 513 ALA A N 1
ATOM 4045 C CA . ALA A 1 513 ? 7.146 1.778 1.749 1.00 91.88 513 ALA A CA 1
ATOM 4046 C C . ALA A 1 513 ? 8.026 2.737 2.555 1.00 91.88 513 ALA A C 1
ATOM 4048 O O . ALA A 1 513 ? 9.164 2.405 2.858 1.00 91.88 513 ALA A O 1
ATOM 4049 N N . ARG A 1 514 ? 7.519 3.927 2.895 1.00 89.06 514 ARG A N 1
ATOM 4050 C CA . ARG A 1 514 ? 8.220 4.896 3.752 1.00 89.06 514 ARG A CA 1
ATOM 4051 C C . ARG A 1 514 ? 8.164 4.548 5.242 1.00 89.06 514 ARG A C 1
ATOM 4053 O O . ARG A 1 514 ? 8.908 5.143 6.012 1.00 89.06 514 ARG A O 1
ATOM 4060 N N . MET A 1 515 ? 7.245 3.671 5.640 1.00 85.75 515 MET A N 1
ATOM 4061 C CA . MET A 1 515 ? 7.009 3.270 7.031 1.00 85.75 515 MET A CA 1
ATOM 4062 C C . MET A 1 515 ? 7.376 1.801 7.282 1.00 85.75 515 MET A C 1
ATOM 4064 O O . MET A 1 515 ? 7.196 1.315 8.396 1.00 85.75 515 MET A O 1
ATOM 4068 N N . GLU A 1 516 ? 7.790 1.074 6.244 1.00 87.75 516 GLU A N 1
ATOM 4069 C CA . GLU A 1 516 ? 8.034 -0.360 6.321 1.00 87.75 516 GLU A CA 1
ATOM 4070 C C . GLU A 1 516 ? 9.366 -0.626 7.023 1.00 87.75 516 GLU A C 1
ATOM 4072 O O . GLU A 1 516 ? 10.422 -0.199 6.578 1.00 87.75 516 GLU A O 1
ATOM 4077 N N . GLU A 1 517 ? 9.317 -1.357 8.129 1.00 86.56 517 GLU A N 1
ATOM 4078 C CA . GLU A 1 517 ? 10.499 -1.658 8.949 1.00 86.56 517 GLU A CA 1
ATOM 4079 C C . GLU A 1 517 ? 10.890 -3.136 8.864 1.00 86.56 517 GLU A C 1
ATOM 4081 O O . GLU A 1 517 ? 11.795 -3.572 9.570 1.00 86.56 517 GLU A O 1
ATOM 4086 N N . GLN A 1 518 ? 10.169 -3.925 8.066 1.00 87.56 518 GLN A N 1
ATOM 4087 C CA . GLN A 1 518 ? 10.365 -5.365 7.946 1.00 87.56 518 GLN A CA 1
ATOM 4088 C C . GLN A 1 518 ? 10.547 -5.789 6.489 1.00 87.56 518 GLN A C 1
ATOM 4090 O O . GLN A 1 518 ? 10.158 -5.087 5.554 1.00 87.56 518 GLN A O 1
ATOM 4095 N N . GLU A 1 519 ? 11.118 -6.976 6.282 1.00 89.12 519 GLU A N 1
ATOM 4096 C CA . GLU A 1 519 ? 11.326 -7.527 4.946 1.00 89.12 519 GLU A CA 1
ATOM 4097 C C . GLU A 1 519 ? 9.986 -7.914 4.285 1.00 89.12 519 GLU A C 1
ATOM 4099 O O . GLU A 1 519 ? 9.479 -9.025 4.419 1.00 89.12 519 GLU A O 1
ATOM 4104 N N . ASN A 1 520 ? 9.422 -6.993 3.504 1.00 89.81 520 ASN A N 1
ATOM 4105 C CA . ASN A 1 520 ? 8.218 -7.177 2.695 1.00 89.81 520 ASN A CA 1
ATOM 4106 C C . ASN A 1 520 ? 8.526 -7.303 1.181 1.00 89.81 520 ASN A C 1
ATOM 4108 O O . ASN A 1 520 ? 8.471 -6.344 0.405 1.00 89.81 520 ASN A O 1
ATOM 4112 N N . LEU A 1 521 ? 8.891 -8.513 0.735 1.00 90.06 521 LEU A N 1
ATOM 4113 C CA . LEU A 1 521 ? 9.256 -8.782 -0.669 1.00 90.06 521 LEU A CA 1
ATOM 4114 C C . LEU A 1 521 ? 8.161 -8.411 -1.694 1.00 90.06 521 LEU A C 1
ATOM 4116 O O . LEU A 1 521 ? 8.509 -7.852 -2.743 1.00 90.06 521 LEU A O 1
ATOM 4120 N N . PRO A 1 522 ? 6.862 -8.697 -1.459 1.00 89.06 522 PRO A N 1
ATOM 4121 C CA . PRO A 1 522 ? 5.795 -8.287 -2.372 1.00 89.06 522 PRO A CA 1
ATOM 4122 C C . PRO A 1 522 ? 5.729 -6.772 -2.598 1.00 89.06 522 PRO A C 1
ATOM 4124 O O . PRO A 1 522 ? 5.566 -6.344 -3.745 1.00 89.06 522 PRO A O 1
ATOM 4127 N N . LEU A 1 523 ? 5.888 -5.970 -1.539 1.00 91.31 523 LEU A N 1
ATOM 4128 C CA . LEU A 1 523 ? 5.902 -4.508 -1.618 1.00 91.31 523 LEU A CA 1
ATOM 4129 C C . LEU A 1 523 ? 7.042 -4.017 -2.513 1.00 91.31 523 LEU A C 1
ATOM 4131 O O . LEU A 1 523 ? 6.798 -3.304 -3.489 1.00 91.31 523 LEU A O 1
ATOM 4135 N N . VAL A 1 524 ? 8.275 -4.460 -2.249 1.00 92.44 524 VAL A N 1
ATOM 4136 C CA . VAL A 1 524 ? 9.447 -4.035 -3.030 1.00 92.44 524 VAL A CA 1
ATOM 4137 C C . VAL A 1 524 ? 9.342 -4.454 -4.490 1.00 92.44 524 VAL A C 1
ATOM 4139 O O . VAL A 1 524 ? 9.628 -3.649 -5.373 1.00 92.44 524 VAL A O 1
ATOM 4142 N N . ARG A 1 525 ? 8.862 -5.667 -4.783 1.00 90.44 525 ARG A N 1
ATOM 4143 C CA . ARG A 1 525 ? 8.645 -6.105 -6.172 1.00 90.44 525 ARG A CA 1
ATOM 4144 C C . ARG A 1 525 ? 7.629 -5.229 -6.905 1.00 90.44 525 ARG A C 1
ATOM 4146 O O . ARG A 1 525 ? 7.834 -4.925 -8.079 1.00 90.44 525 ARG A O 1
ATOM 4153 N N . GLN A 1 526 ? 6.554 -4.797 -6.239 1.00 90.81 526 GLN A N 1
ATOM 4154 C CA . GLN A 1 526 ? 5.592 -3.870 -6.845 1.00 90.81 526 GLN A CA 1
ATOM 4155 C C . GLN A 1 526 ? 6.201 -2.484 -7.075 1.00 90.81 526 GLN A C 1
ATOM 4157 O O . GLN A 1 526 ? 6.010 -1.920 -8.153 1.00 90.81 526 GLN A O 1
ATOM 4162 N N . LEU A 1 527 ? 6.975 -1.957 -6.123 1.00 93.69 527 LEU A N 1
ATOM 4163 C CA . LEU A 1 527 ? 7.678 -0.684 -6.304 1.00 93.69 527 LEU A CA 1
ATOM 4164 C C . LEU A 1 527 ? 8.665 -0.756 -7.468 1.00 93.69 527 LEU A C 1
ATOM 4166 O O . LEU A 1 527 ? 8.616 0.093 -8.346 1.00 93.69 527 LEU A O 1
ATOM 4170 N N . LEU A 1 528 ? 9.498 -1.795 -7.540 1.00 91.31 528 LEU A N 1
ATOM 4171 C CA . LEU A 1 528 ? 10.470 -1.952 -8.624 1.00 91.31 528 LEU A CA 1
ATOM 4172 C C . LEU A 1 528 ? 9.816 -2.091 -10.002 1.00 91.31 528 LEU A C 1
ATOM 4174 O O . LEU A 1 528 ? 10.395 -1.671 -11.002 1.00 91.31 528 LEU A O 1
ATOM 4178 N N . ARG A 1 529 ? 8.607 -2.659 -10.056 1.00 88.75 529 ARG A N 1
ATOM 4179 C CA . ARG A 1 529 ? 7.839 -2.817 -11.293 1.00 88.75 529 ARG A CA 1
ATOM 4180 C C . ARG A 1 529 ? 7.260 -1.501 -11.818 1.00 88.75 529 ARG A C 1
ATOM 4182 O O . ARG A 1 529 ? 7.183 -1.340 -13.031 1.00 88.75 529 ARG A O 1
ATOM 4189 N N . TYR A 1 530 ? 6.797 -0.612 -10.938 1.00 91.88 530 TYR A N 1
ATOM 4190 C CA . TYR A 1 530 ? 6.020 0.574 -11.338 1.00 91.88 530 TYR A CA 1
ATOM 4191 C C . TYR A 1 530 ? 6.720 1.912 -11.080 1.00 91.88 530 TYR A C 1
ATOM 4193 O O . TYR A 1 530 ? 6.389 2.910 -11.722 1.00 91.88 530 TYR A O 1
ATOM 4201 N N . ILE A 1 531 ? 7.666 1.944 -10.146 1.00 95.62 531 ILE A N 1
ATOM 4202 C CA . ILE A 1 531 ? 8.456 3.114 -9.769 1.00 95.62 531 ILE A CA 1
ATOM 4203 C C . ILE A 1 531 ? 9.862 2.906 -10.328 1.00 95.62 531 ILE A C 1
ATOM 4205 O O . ILE A 1 531 ? 10.751 2.399 -9.648 1.00 95.62 531 ILE A O 1
ATOM 4209 N N . ALA A 1 532 ? 10.029 3.247 -11.601 1.00 93.31 532 ALA A N 1
ATOM 4210 C CA . ALA A 1 532 ? 11.269 3.110 -12.356 1.00 93.31 532 ALA A CA 1
ATOM 4211 C C . ALA A 1 532 ? 11.386 4.258 -13.377 1.00 93.31 532 ALA A C 1
ATOM 4213 O O . ALA A 1 532 ? 10.364 4.872 -13.713 1.00 93.31 532 ALA A O 1
ATOM 4214 N N . PRO A 1 533 ? 12.593 4.550 -13.898 1.00 94.75 533 PRO A N 1
ATOM 4215 C CA . PRO A 1 533 ? 12.755 5.367 -15.094 1.00 94.75 533 PRO A CA 1
ATOM 4216 C C . PRO A 1 533 ? 11.808 4.892 -16.194 1.00 94.75 533 PRO A C 1
ATOM 4218 O O . PRO A 1 533 ? 11.720 3.697 -16.461 1.00 94.75 533 PRO A O 1
ATOM 4221 N N . THR A 1 534 ? 11.031 5.816 -16.753 1.00 93.44 534 THR A N 1
ATOM 4222 C CA . THR A 1 534 ? 9.976 5.473 -17.709 1.00 93.44 534 THR A CA 1
ATOM 4223 C C . THR A 1 534 ? 9.911 6.498 -18.831 1.00 93.44 534 THR A C 1
ATOM 4225 O O . THR A 1 534 ? 9.732 7.696 -18.581 1.00 93.44 534 THR A O 1
ATOM 4228 N N . PHE A 1 535 ? 9.967 6.022 -20.072 1.00 94.94 535 PHE A N 1
ATOM 4229 C CA . PHE A 1 535 ? 9.536 6.762 -21.250 1.00 94.94 535 PHE A CA 1
ATOM 4230 C C . PHE A 1 535 ? 8.017 6.649 -21.455 1.00 94.94 535 PHE A C 1
ATOM 4232 O O . PHE A 1 535 ? 7.461 5.561 -21.592 1.00 94.94 535 PHE A O 1
ATOM 4239 N N . SER A 1 536 ? 7.339 7.793 -21.537 1.00 93.31 536 SER A N 1
ATOM 4240 C CA . SER A 1 536 ? 5.940 7.900 -21.954 1.00 93.31 536 SER A CA 1
ATOM 4241 C C . SER A 1 536 ? 5.859 8.667 -23.275 1.00 93.31 536 SER A C 1
ATOM 4243 O O . SER A 1 536 ? 6.260 9.832 -23.305 1.00 93.31 536 SER A O 1
ATOM 4245 N N . PRO A 1 537 ? 5.265 8.105 -24.346 1.00 91.56 537 PRO A N 1
ATOM 4246 C CA . PRO A 1 537 ? 5.057 8.828 -25.603 1.00 91.56 537 PRO A CA 1
ATOM 4247 C C . PRO A 1 537 ? 4.295 10.154 -25.449 1.00 91.56 537 PRO A C 1
ATOM 4249 O O . PRO A 1 537 ? 4.430 11.044 -26.283 1.00 91.56 537 PRO A O 1
ATOM 4252 N N . THR A 1 538 ? 3.480 10.287 -24.397 1.00 89.69 538 THR A N 1
ATOM 4253 C CA . THR A 1 538 ? 2.688 11.495 -24.124 1.00 89.69 538 THR A CA 1
ATOM 4254 C C . THR A 1 538 ? 3.458 12.524 -23.300 1.00 89.69 538 THR A C 1
ATOM 4256 O O . THR A 1 538 ? 3.325 13.721 -23.536 1.00 89.69 538 THR A O 1
ATOM 4259 N N . ASN A 1 539 ? 4.232 12.071 -22.310 1.00 91.62 539 ASN A N 1
ATOM 4260 C CA . ASN A 1 539 ? 4.794 12.954 -21.286 1.00 91.62 539 ASN A CA 1
ATOM 4261 C C . ASN A 1 539 ? 6.325 13.132 -21.398 1.00 91.62 539 ASN A C 1
ATOM 4263 O O . ASN A 1 539 ? 6.874 14.068 -20.819 1.00 91.62 539 ASN A O 1
ATOM 4267 N N . GLY A 1 540 ? 7.021 12.262 -22.133 1.00 95.12 540 GLY A N 1
ATOM 4268 C CA . GLY A 1 540 ? 8.483 12.181 -22.181 1.00 95.12 540 GLY A CA 1
ATOM 4269 C C . GLY A 1 540 ? 9.068 11.231 -21.130 1.00 95.12 540 GLY A C 1
ATOM 4270 O O . GLY A 1 540 ? 8.398 10.304 -20.677 1.00 95.12 540 GLY A O 1
ATOM 4271 N N . CYS A 1 541 ? 10.328 11.450 -20.758 1.00 96.50 541 CYS A N 1
ATOM 4272 C CA . CYS A 1 541 ? 11.082 10.645 -19.799 1.00 96.50 541 CYS A CA 1
ATOM 4273 C C . CYS A 1 541 ? 10.921 11.186 -18.372 1.00 96.50 541 CYS A C 1
ATOM 4275 O O . CYS A 1 541 ? 11.203 12.362 -18.112 1.00 96.50 541 CYS A O 1
ATOM 4277 N N . TYR A 1 542 ? 10.547 10.308 -17.444 1.00 96.38 542 TYR A N 1
ATOM 4278 C CA . TYR A 1 542 ? 10.467 10.607 -16.014 1.00 96.38 542 TYR A CA 1
ATOM 4279 C C . TYR A 1 542 ? 11.369 9.669 -15.238 1.00 96.38 542 TYR A C 1
ATOM 4281 O O . TYR A 1 542 ? 11.277 8.450 -15.375 1.00 96.38 542 TYR A O 1
ATOM 4289 N N . LEU A 1 543 ? 12.231 10.252 -14.412 1.00 95.94 543 LEU A N 1
ATOM 4290 C CA . LEU A 1 543 ? 13.144 9.518 -13.552 1.00 95.94 543 LEU A CA 1
ATOM 4291 C C . LEU A 1 543 ? 12.768 9.799 -12.091 1.00 95.94 543 LEU A C 1
ATOM 4293 O O . LEU A 1 543 ? 12.809 10.968 -11.684 1.00 95.94 543 LEU A O 1
ATOM 4297 N N . PRO A 1 544 ? 12.391 8.777 -11.300 1.00 95.88 544 PRO A N 1
ATOM 4298 C CA . PRO A 1 544 ? 12.174 8.970 -9.876 1.00 95.88 544 PRO A CA 1
ATOM 4299 C C . PRO A 1 544 ? 13.502 9.255 -9.165 1.00 95.88 544 PRO A C 1
ATOM 4301 O O . PRO A 1 544 ? 14.488 8.550 -9.359 1.00 95.88 544 PRO A O 1
ATOM 4304 N N . TYR A 1 545 ? 13.506 10.263 -8.299 1.00 93.81 545 TYR A N 1
ATOM 4305 C CA . TYR A 1 545 ? 14.602 10.589 -7.394 1.00 93.81 545 TYR A CA 1
ATOM 4306 C C . TYR A 1 545 ? 14.090 10.575 -5.958 1.00 93.81 545 TYR A C 1
ATOM 4308 O O . TYR A 1 545 ? 13.345 11.464 -5.536 1.00 93.81 545 TYR A O 1
ATOM 4316 N N . ASP A 1 546 ? 14.485 9.542 -5.220 1.00 92.25 546 ASP A N 1
ATOM 4317 C CA . ASP A 1 546 ? 14.277 9.441 -3.779 1.00 92.25 546 ASP A CA 1
ATOM 4318 C C . ASP A 1 546 ? 15.373 8.573 -3.135 1.00 92.25 546 ASP A C 1
ATOM 4320 O O . ASP A 1 546 ? 15.156 7.397 -2.817 1.00 92.25 546 ASP A O 1
ATOM 4324 N N . PRO A 1 547 ? 16.577 9.139 -2.929 1.00 87.94 547 PRO A N 1
ATOM 4325 C CA . PRO A 1 547 ? 17.684 8.407 -2.319 1.00 87.94 547 PRO A CA 1
ATOM 4326 C C . PRO A 1 547 ? 17.377 7.954 -0.883 1.00 87.94 547 PRO A C 1
ATOM 4328 O O . PRO A 1 547 ? 17.951 6.973 -0.413 1.00 87.94 547 PRO A O 1
ATOM 4331 N N . GLN A 1 548 ? 16.471 8.640 -0.174 1.00 87.12 548 GLN A N 1
ATOM 4332 C CA . GLN A 1 548 ? 16.114 8.287 1.202 1.00 87.12 548 GLN A CA 1
ATOM 4333 C C . GLN A 1 548 ? 15.255 7.027 1.231 1.00 87.12 548 GLN A C 1
ATOM 4335 O O . GLN A 1 548 ? 15.587 6.090 1.954 1.00 87.12 548 GLN A O 1
ATOM 4340 N N . LEU A 1 549 ? 14.209 6.973 0.402 1.00 90.88 549 LEU A N 1
ATOM 4341 C CA . LEU A 1 549 ? 13.373 5.782 0.265 1.00 90.88 549 LEU A CA 1
ATOM 4342 C C . LEU A 1 549 ? 14.195 4.583 -0.217 1.00 90.88 549 LEU A C 1
ATOM 4344 O O . LEU A 1 549 ? 14.075 3.490 0.328 1.00 90.88 549 LEU A O 1
ATOM 4348 N N . ALA A 1 550 ? 15.077 4.792 -1.195 1.00 91.38 550 ALA A N 1
ATOM 4349 C CA . ALA A 1 550 ? 15.955 3.740 -1.690 1.00 91.38 550 ALA A CA 1
ATOM 4350 C C . ALA A 1 550 ? 16.887 3.197 -0.603 1.00 91.38 550 ALA A C 1
ATOM 4352 O O . ALA A 1 550 ? 17.025 1.985 -0.466 1.00 91.38 550 ALA A O 1
ATOM 4353 N N . SER A 1 551 ? 17.516 4.086 0.174 1.00 87.62 551 SER A N 1
ATOM 4354 C CA . SER A 1 551 ? 18.408 3.690 1.263 1.00 87.62 551 SER A CA 1
ATOM 4355 C C . SER A 1 551 ? 17.658 2.962 2.373 1.00 87.62 551 SER A C 1
ATOM 4357 O O . SER A 1 551 ? 18.180 1.974 2.878 1.00 87.62 551 SER A O 1
ATOM 4359 N N . HIS A 1 552 ? 16.464 3.430 2.735 1.00 89.19 552 HIS A N 1
ATOM 4360 C CA . HIS A 1 552 ? 15.605 2.793 3.728 1.00 89.19 552 HIS A CA 1
ATOM 4361 C C . HIS A 1 552 ? 15.231 1.369 3.301 1.00 89.19 552 HIS A C 1
ATOM 4363 O O . HIS A 1 552 ? 15.541 0.415 4.008 1.00 89.19 552 HIS A O 1
ATOM 4369 N N . LEU A 1 553 ? 14.690 1.202 2.091 1.00 91.06 553 LEU A N 1
ATOM 4370 C CA . LEU A 1 553 ? 14.314 -0.116 1.580 1.00 91.06 553 LEU A CA 1
ATOM 4371 C C . LEU A 1 553 ? 15.526 -1.036 1.390 1.00 91.06 553 LEU A C 1
ATOM 4373 O O . LEU A 1 553 ? 15.427 -2.232 1.631 1.00 91.06 553 LEU A O 1
ATOM 4377 N N . ALA A 1 554 ? 16.687 -0.511 0.987 1.00 90.06 554 ALA A N 1
ATOM 4378 C CA . ALA A 1 554 ? 17.890 -1.319 0.787 1.00 90.06 554 ALA A CA 1
ATOM 4379 C C . ALA A 1 554 ? 18.485 -1.892 2.089 1.00 90.06 554 ALA A C 1
ATOM 4381 O O . ALA A 1 554 ? 19.236 -2.870 2.018 1.00 90.06 554 ALA A O 1
ATOM 4382 N N . GLN A 1 555 ? 18.176 -1.305 3.255 1.00 89.31 555 GLN A N 1
ATOM 4383 C CA . GLN A 1 555 ? 18.601 -1.835 4.558 1.00 89.31 555 GLN A CA 1
ATOM 4384 C C . GLN A 1 555 ? 17.945 -3.190 4.837 1.00 89.31 555 GLN A C 1
ATOM 4386 O O . GLN A 1 555 ? 18.656 -4.152 5.149 1.00 89.31 555 GLN A O 1
ATOM 4391 N N . GLU A 1 556 ? 16.633 -3.269 4.608 1.00 87.19 556 GLU A N 1
ATOM 4392 C CA . GLU A 1 556 ? 15.824 -4.476 4.805 1.00 87.19 556 GLU A CA 1
ATOM 4393 C C . GLU A 1 556 ? 15.881 -5.423 3.591 1.00 87.19 556 GLU A C 1
ATOM 4395 O O . GLU A 1 556 ? 15.893 -6.642 3.733 1.00 87.19 556 GLU A O 1
ATOM 4400 N N . HIS A 1 557 ? 16.024 -4.886 2.374 1.00 89.31 557 HIS A N 1
ATOM 4401 C CA . HIS A 1 557 ? 15.957 -5.638 1.114 1.00 89.31 557 HIS A CA 1
ATOM 4402 C C . HIS A 1 557 ? 17.283 -5.685 0.360 1.00 89.31 557 HIS A C 1
ATOM 4404 O O . HIS A 1 557 ? 17.386 -5.283 -0.805 1.00 89.31 557 HIS A O 1
ATOM 4410 N N . ARG A 1 558 ? 18.319 -6.231 1.001 1.00 87.44 558 ARG A N 1
ATOM 4411 C CA . ARG A 1 558 ? 19.697 -6.226 0.469 1.00 87.44 558 ARG A CA 1
ATOM 4412 C C . ARG A 1 558 ? 19.833 -6.822 -0.936 1.00 87.44 558 ARG A C 1
ATOM 4414 O O . ARG A 1 558 ? 20.636 -6.325 -1.720 1.00 87.44 558 ARG A O 1
ATOM 4421 N N . ALA A 1 559 ? 19.041 -7.843 -1.272 1.00 87.88 559 ALA A N 1
ATOM 4422 C CA . ALA A 1 559 ? 19.052 -8.473 -2.597 1.00 87.88 559 ALA A CA 1
ATOM 4423 C C . ALA A 1 559 ? 18.595 -7.532 -3.732 1.00 87.88 559 ALA A C 1
ATOM 4425 O O . ALA A 1 559 ? 18.976 -7.734 -4.880 1.00 87.88 559 ALA A O 1
ATOM 4426 N N . TYR A 1 560 ? 17.815 -6.494 -3.414 1.00 88.81 560 TYR A N 1
ATOM 4427 C CA . TYR A 1 560 ? 17.258 -5.539 -4.379 1.00 88.81 560 TYR A CA 1
ATOM 4428 C C . TYR A 1 560 ? 17.945 -4.171 -4.342 1.00 88.81 560 TYR A C 1
ATOM 4430 O O . TYR A 1 560 ? 17.507 -3.248 -5.027 1.00 88.81 560 TYR A O 1
ATOM 4438 N N . ARG A 1 561 ? 19.025 -4.028 -3.564 1.00 87.69 561 ARG A N 1
ATOM 4439 C CA . ARG A 1 561 ? 19.764 -2.773 -3.366 1.00 87.69 561 ARG A CA 1
ATOM 4440 C C . ARG A 1 561 ? 20.122 -2.075 -4.679 1.00 87.69 561 ARG A C 1
ATOM 4442 O O . ARG A 1 561 ? 19.846 -0.889 -4.831 1.00 87.69 561 ARG A O 1
ATOM 4449 N N . ASP A 1 562 ? 20.669 -2.813 -5.642 1.00 84.88 562 ASP A N 1
ATOM 4450 C CA . ASP A 1 562 ? 21.092 -2.241 -6.924 1.00 84.88 562 ASP A CA 1
ATOM 4451 C C . ASP A 1 562 ? 19.899 -1.812 -7.792 1.00 84.88 562 ASP A C 1
ATOM 4453 O O . ASP A 1 562 ? 19.957 -0.770 -8.444 1.00 84.88 562 ASP A O 1
ATOM 4457 N N . ASN A 1 563 ? 18.795 -2.566 -7.766 1.00 88.50 563 ASN A N 1
ATOM 4458 C CA . ASN A 1 563 ? 17.563 -2.210 -8.473 1.00 88.50 563 ASN A CA 1
ATOM 4459 C C . ASN A 1 563 ? 16.918 -0.964 -7.855 1.00 88.50 563 ASN A C 1
ATOM 4461 O O . ASN A 1 563 ? 16.539 -0.051 -8.580 1.00 88.50 563 ASN A O 1
ATOM 4465 N N . LEU A 1 564 ? 16.844 -0.892 -6.523 1.00 90.62 564 LEU A N 1
ATOM 4466 C CA . LEU A 1 564 ? 16.330 0.273 -5.797 1.00 90.62 564 LEU A CA 1
ATOM 4467 C C . LEU A 1 564 ? 17.173 1.516 -6.081 1.00 90.62 564 LEU A C 1
ATOM 4469 O O . LEU A 1 564 ? 16.625 2.586 -6.340 1.00 90.62 564 LEU A O 1
ATOM 4473 N N . ALA A 1 565 ? 18.501 1.371 -6.085 1.00 87.25 565 ALA A N 1
ATOM 4474 C CA . ALA A 1 565 ? 19.397 2.471 -6.391 1.00 87.25 565 ALA A CA 1
ATOM 4475 C C . ALA A 1 565 ? 19.182 2.994 -7.814 1.00 87.25 565 ALA A C 1
ATOM 4477 O O . ALA A 1 565 ? 19.120 4.206 -8.014 1.00 87.25 565 ALA A O 1
ATOM 4478 N N . GLN A 1 566 ? 19.038 2.106 -8.799 1.00 86.19 566 GLN A N 1
ATOM 4479 C CA . GLN A 1 566 ? 18.789 2.514 -10.181 1.00 86.19 566 GLN A CA 1
ATOM 4480 C C . GLN A 1 566 ? 17.410 3.138 -10.374 1.00 86.19 566 GLN A C 1
ATOM 4482 O O . GLN A 1 566 ? 17.301 4.171 -11.032 1.00 86.19 566 GLN A O 1
ATOM 4487 N N . ASN A 1 567 ? 16.378 2.545 -9.777 1.00 91.25 567 ASN A N 1
ATOM 4488 C CA . ASN A 1 567 ? 15.013 3.013 -9.942 1.00 91.25 567 ASN A CA 1
ATOM 4489 C C . ASN A 1 567 ? 14.785 4.382 -9.298 1.00 91.25 567 ASN A C 1
ATOM 4491 O O . ASN A 1 567 ? 14.091 5.207 -9.874 1.00 91.25 567 ASN A O 1
ATOM 4495 N N . LEU A 1 568 ? 15.367 4.631 -8.124 1.00 92.12 568 LEU A N 1
ATOM 4496 C CA . LEU A 1 568 ? 15.137 5.847 -7.335 1.00 92.12 568 LEU A CA 1
ATOM 4497 C C . LEU A 1 568 ? 16.316 6.832 -7.375 1.00 92.12 568 LEU A C 1
ATOM 4499 O O . LEU A 1 568 ? 16.372 7.745 -6.549 1.00 92.12 568 LEU A O 1
ATOM 4503 N N . LEU A 1 569 ? 17.266 6.630 -8.298 1.00 88.31 569 LEU A N 1
ATOM 4504 C CA . LEU A 1 569 ? 18.488 7.431 -8.443 1.00 88.31 569 LEU A CA 1
ATOM 4505 C C . LEU A 1 569 ? 19.222 7.647 -7.103 1.00 88.31 569 LEU A C 1
ATOM 4507 O O . LEU A 1 569 ? 19.599 8.765 -6.748 1.00 88.31 569 LEU A O 1
ATOM 4511 N N . SER A 1 570 ? 19.409 6.565 -6.344 1.00 79.94 570 SER A N 1
ATOM 4512 C CA . SER A 1 570 ? 20.047 6.619 -5.026 1.00 79.94 570 SER A CA 1
ATOM 4513 C C . SER A 1 570 ? 21.562 6.696 -5.112 1.00 79.94 570 SER A C 1
ATOM 4515 O O . SER A 1 570 ? 22.188 5.886 -5.789 1.00 79.94 570 SER A O 1
ATOM 4517 N N . ILE A 1 571 ? 22.160 7.617 -4.361 1.00 63.25 571 ILE A N 1
ATOM 4518 C CA . ILE A 1 571 ? 23.610 7.759 -4.253 1.00 63.25 571 ILE A CA 1
ATOM 4519 C C . ILE A 1 571 ? 24.057 7.047 -2.980 1.00 63.25 571 ILE A C 1
ATOM 4521 O O . ILE A 1 571 ? 23.944 7.593 -1.882 1.00 63.25 571 ILE A O 1
ATOM 4525 N N . GLU A 1 572 ? 24.598 5.840 -3.090 1.00 50.59 572 GLU A N 1
ATOM 4526 C CA . GLU A 1 572 ? 25.322 5.284 -1.952 1.00 50.59 572 GLU A CA 1
ATOM 4527 C C . GLU A 1 572 ? 26.680 5.964 -1.807 1.00 50.59 572 GLU A C 1
ATOM 4529 O O . GLU A 1 572 ? 27.454 6.045 -2.756 1.00 50.59 572 GLU A O 1
ATOM 4534 N N . GLY A 1 573 ? 26.976 6.468 -0.608 1.00 48.19 573 GLY A N 1
ATOM 4535 C CA . GLY A 1 573 ? 28.320 6.945 -0.277 1.00 48.19 573 GLY A CA 1
ATOM 4536 C C . GLY A 1 573 ? 28.776 8.208 -1.012 1.00 48.19 573 GLY A C 1
ATOM 4537 O O . GLY A 1 573 ? 29.979 8.430 -1.116 1.00 48.19 573 GLY A O 1
ATOM 4538 N N . SER A 1 574 ? 27.853 9.066 -1.470 1.00 50.91 574 SER A N 1
ATOM 4539 C CA . SER A 1 574 ? 28.155 10.367 -2.103 1.00 50.91 574 SER A CA 1
ATOM 4540 C C . SER A 1 574 ? 28.990 10.301 -3.394 1.00 50.91 574 SER A C 1
ATOM 4542 O O . SER A 1 574 ? 29.730 11.235 -3.697 1.00 50.91 574 SER A O 1
ATOM 4544 N N . ASP A 1 575 ? 28.864 9.234 -4.190 1.00 70.56 575 ASP A N 1
ATOM 4545 C CA . ASP A 1 575 ? 29.544 9.171 -5.485 1.00 70.56 575 ASP A CA 1
ATOM 4546 C C . ASP A 1 575 ? 28.749 9.907 -6.580 1.00 70.56 575 ASP A C 1
ATOM 4548 O O . ASP A 1 575 ? 27.931 9.325 -7.297 1.00 70.56 575 ASP A O 1
ATOM 4552 N N . GLN A 1 576 ? 28.984 11.217 -6.704 1.00 81.06 576 GLN A N 1
ATOM 4553 C CA . GLN A 1 576 ? 28.442 12.055 -7.782 1.00 81.06 576 GLN A CA 1
ATOM 4554 C C . GLN A 1 576 ? 28.688 11.434 -9.170 1.00 81.06 576 GLN A C 1
ATOM 4556 O O . GLN A 1 576 ? 27.835 11.544 -10.051 1.00 81.06 576 GLN A O 1
ATOM 4561 N N . ILE A 1 577 ? 29.802 10.713 -9.349 1.00 85.75 577 ILE A N 1
ATOM 4562 C CA . ILE A 1 577 ? 30.142 10.043 -10.609 1.00 85.75 577 ILE A CA 1
ATOM 4563 C C . ILE A 1 577 ? 29.090 8.988 -10.950 1.00 85.75 577 ILE A C 1
ATOM 4565 O O . ILE A 1 577 ? 28.681 8.875 -12.103 1.00 85.75 577 ILE A O 1
ATOM 4569 N N . TRP A 1 578 ? 28.617 8.227 -9.965 1.00 85.38 578 TRP A N 1
ATOM 4570 C CA . TRP A 1 578 ? 27.612 7.191 -10.190 1.00 85.38 578 TRP A CA 1
ATOM 4571 C C . TRP A 1 578 ? 26.275 7.780 -10.656 1.00 85.38 578 TRP A C 1
ATOM 4573 O O . TRP A 1 578 ? 25.636 7.239 -11.565 1.00 85.38 578 TRP A O 1
ATOM 4583 N N . LEU A 1 579 ? 25.876 8.918 -10.078 1.00 88.56 579 LEU A N 1
ATOM 4584 C CA . LEU A 1 579 ? 24.679 9.647 -10.493 1.00 88.56 579 LEU A CA 1
ATOM 4585 C C . LEU A 1 579 ? 24.817 10.162 -11.933 1.00 88.56 579 LEU A C 1
ATOM 4587 O O . LEU A 1 579 ? 23.929 9.923 -12.750 1.00 88.56 579 LEU A O 1
ATOM 4591 N N . GLU A 1 580 ? 25.940 10.809 -12.261 1.00 91.31 580 GLU A N 1
ATOM 4592 C CA . GLU A 1 580 ? 26.237 11.291 -13.618 1.00 91.31 580 GLU A CA 1
ATOM 4593 C C . GLU A 1 580 ? 26.216 10.148 -14.641 1.00 91.31 580 GLU A C 1
ATOM 4595 O O . GLU A 1 580 ? 25.585 10.258 -15.692 1.00 91.31 580 GLU A O 1
ATOM 4600 N N . GLN A 1 581 ? 26.846 9.020 -14.307 1.00 91.19 581 GLN A N 1
ATOM 4601 C CA . GLN A 1 581 ? 26.866 7.814 -15.130 1.00 91.19 581 GLN A CA 1
ATOM 4602 C C . GLN A 1 581 ? 25.461 7.274 -15.420 1.00 91.19 581 GLN A C 1
ATOM 4604 O O . GLN A 1 581 ? 25.158 6.930 -16.563 1.00 91.19 581 GLN A O 1
ATOM 4609 N N . ASN A 1 582 ? 24.600 7.186 -14.403 1.00 90.94 582 ASN A N 1
ATOM 4610 C CA . ASN A 1 582 ? 23.236 6.697 -14.587 1.00 90.94 582 ASN A CA 1
ATOM 4611 C C . ASN A 1 582 ? 22.369 7.678 -15.367 1.00 90.94 582 ASN A C 1
ATOM 4613 O O . ASN A 1 582 ? 21.614 7.250 -16.234 1.00 90.94 582 ASN A O 1
ATOM 4617 N N . ILE A 1 583 ? 22.482 8.980 -15.099 1.00 94.25 583 ILE A N 1
ATOM 4618 C CA . ILE A 1 583 ? 21.744 9.996 -15.854 1.00 94.25 583 ILE A CA 1
ATOM 4619 C C . ILE A 1 583 ? 22.164 9.962 -17.326 1.00 94.25 583 ILE A C 1
ATOM 4621 O O . ILE A 1 583 ? 21.297 9.974 -18.195 1.00 94.25 583 ILE A O 1
ATOM 4625 N N . ALA A 1 584 ? 23.463 9.852 -17.625 1.00 95.38 584 ALA A N 1
ATOM 4626 C CA . ALA A 1 584 ? 23.951 9.732 -18.998 1.00 95.38 584 ALA A CA 1
ATOM 4627 C C . ALA A 1 584 ? 23.381 8.490 -19.703 1.00 95.38 584 ALA A C 1
ATOM 4629 O O . ALA A 1 584 ? 22.884 8.591 -20.825 1.00 95.38 584 ALA A O 1
ATOM 4630 N N . ALA A 1 585 ? 23.405 7.338 -19.025 1.00 95.12 585 ALA A N 1
ATOM 4631 C CA . ALA A 1 585 ? 22.820 6.101 -19.531 1.00 95.12 585 ALA A CA 1
ATOM 4632 C C . ALA A 1 585 ? 21.313 6.247 -19.809 1.00 95.12 585 ALA A C 1
ATOM 4634 O O . ALA A 1 585 ? 20.852 5.900 -20.891 1.00 95.12 585 ALA A O 1
ATOM 4635 N N . LEU A 1 586 ? 20.554 6.834 -18.880 1.00 95.81 586 LEU A N 1
ATOM 4636 C CA . LEU A 1 586 ? 19.106 7.010 -19.017 1.00 95.81 586 LEU A CA 1
ATOM 4637 C C . LEU A 1 586 ? 18.725 8.059 -20.071 1.00 95.81 586 LEU A C 1
ATOM 4639 O O . LEU A 1 586 ? 17.704 7.899 -20.729 1.00 95.81 586 LEU A O 1
ATOM 4643 N N . ILE A 1 587 ? 19.531 9.104 -20.294 1.00 96.56 587 ILE A N 1
ATOM 4644 C CA . ILE A 1 587 ? 19.329 10.010 -21.440 1.00 96.56 587 ILE A CA 1
ATOM 4645 C C . ILE A 1 587 ? 19.466 9.220 -22.749 1.00 96.56 587 ILE A C 1
ATOM 4647 O O . ILE A 1 587 ? 18.630 9.354 -23.642 1.00 96.56 587 ILE A O 1
ATOM 4651 N N . LEU A 1 588 ? 20.494 8.378 -22.874 1.00 96.25 588 LEU A N 1
ATOM 4652 C CA . LEU A 1 588 ? 20.700 7.571 -24.078 1.00 96.25 588 LEU A CA 1
ATOM 4653 C C . LEU A 1 588 ? 19.590 6.530 -24.275 1.00 96.25 588 LEU A C 1
ATOM 4655 O O . LEU A 1 588 ? 19.058 6.429 -25.377 1.00 96.25 588 LEU A O 1
ATOM 4659 N N . HIS A 1 589 ? 19.221 5.793 -23.226 1.00 96.81 589 HIS A N 1
ATOM 4660 C CA . HIS A 1 589 ? 18.235 4.711 -23.297 1.00 96.81 589 HIS A CA 1
ATOM 4661 C C . HIS A 1 589 ? 16.801 5.241 -23.443 1.00 96.81 589 HIS A C 1
ATOM 4663 O O . HIS A 1 589 ? 16.114 4.911 -24.409 1.00 96.81 589 HIS A O 1
ATOM 4669 N N . GLU A 1 590 ? 16.360 6.126 -22.543 1.00 96.31 590 GLU A N 1
ATOM 4670 C CA . GLU A 1 590 ? 14.974 6.614 -22.509 1.00 96.31 590 GLU A CA 1
ATOM 4671 C C . GLU A 1 590 ? 14.718 7.700 -23.559 1.00 96.31 590 GLU A C 1
ATOM 4673 O O . GLU A 1 590 ? 13.772 7.606 -24.343 1.00 96.31 590 GLU A O 1
ATOM 4678 N N . GLN A 1 591 ? 15.542 8.756 -23.586 1.00 95.56 591 GLN A N 1
ATOM 4679 C CA . GLN A 1 591 ? 15.275 9.909 -24.452 1.00 95.56 591 GLN A CA 1
ATOM 4680 C C . GLN A 1 591 ? 15.630 9.607 -25.905 1.00 95.56 591 GLN A C 1
ATOM 4682 O O . GLN A 1 591 ? 14.823 9.878 -26.789 1.00 95.56 591 GLN A O 1
ATOM 4687 N N . TYR A 1 592 ? 16.821 9.066 -26.169 1.00 95.81 592 TYR A N 1
ATOM 4688 C CA . TYR A 1 592 ? 17.237 8.790 -27.544 1.00 95.81 592 TYR A CA 1
ATOM 4689 C C . TYR A 1 592 ? 16.802 7.406 -28.031 1.00 95.81 592 TYR A C 1
ATOM 4691 O O . TYR A 1 592 ? 16.312 7.313 -29.149 1.00 95.81 592 TYR A O 1
ATOM 4699 N N . GLY A 1 593 ? 16.928 6.349 -27.229 1.00 96.19 593 GLY A N 1
ATOM 4700 C CA . GLY A 1 593 ? 16.562 4.984 -27.617 1.00 96.19 593 GLY A CA 1
ATOM 4701 C C . GLY A 1 593 ? 15.061 4.825 -27.853 1.00 96.19 593 GLY A C 1
ATOM 4702 O O . GLY A 1 593 ? 14.612 4.717 -28.998 1.00 96.19 593 GLY A O 1
ATOM 4703 N N . HIS A 1 594 ? 14.270 4.873 -26.778 1.00 96.94 594 HIS A N 1
ATOM 4704 C CA . HIS A 1 594 ? 12.809 4.788 -26.883 1.00 96.94 594 HIS A CA 1
ATOM 4705 C C . HIS A 1 594 ? 12.217 5.977 -27.640 1.00 96.94 594 HIS A C 1
ATOM 4707 O O . HIS A 1 594 ? 11.334 5.796 -28.481 1.00 96.94 594 HIS A O 1
ATOM 4713 N N . GLY A 1 595 ? 12.734 7.188 -27.419 1.00 96.00 595 GLY A N 1
ATOM 4714 C CA . GLY A 1 595 ? 12.300 8.358 -28.177 1.00 96.00 595 GLY A CA 1
ATOM 4715 C C . GLY A 1 595 ? 12.475 8.203 -29.687 1.00 96.00 595 GLY A C 1
ATOM 4716 O O . GLY A 1 595 ? 11.563 8.562 -30.435 1.00 96.00 595 GLY A O 1
ATOM 4717 N N . PHE A 1 596 ? 13.579 7.614 -30.161 1.00 96.50 596 PHE A N 1
ATOM 4718 C CA . PHE A 1 596 ? 13.751 7.303 -31.582 1.00 96.50 596 PHE A CA 1
ATOM 4719 C C . PHE A 1 596 ? 12.699 6.304 -32.062 1.00 96.50 596 PHE A C 1
ATOM 4721 O O . PHE A 1 596 ? 12.029 6.571 -33.058 1.00 96.50 596 PHE A O 1
ATOM 4728 N N . PHE A 1 597 ? 12.489 5.202 -31.334 1.00 97.06 597 PHE A N 1
ATOM 4729 C CA . PHE A 1 597 ? 11.479 4.208 -31.696 1.00 97.06 597 PHE A CA 1
ATOM 4730 C C . PHE A 1 597 ? 10.090 4.844 -31.845 1.00 97.06 597 PHE A C 1
ATOM 4732 O O . PHE A 1 597 ? 9.505 4.799 -32.927 1.00 97.06 597 PHE A O 1
ATOM 4739 N N . PHE A 1 598 ? 9.586 5.523 -30.814 1.00 96.56 598 PHE A N 1
ATOM 4740 C CA . PHE A 1 598 ? 8.220 6.059 -30.814 1.00 96.56 598 PHE A CA 1
ATOM 4741 C C . PHE A 1 598 ? 8.008 7.270 -31.736 1.00 96.56 598 PHE A C 1
ATOM 4743 O O . PHE A 1 598 ? 6.867 7.542 -32.112 1.00 96.56 598 PHE A O 1
ATOM 4750 N N . THR A 1 599 ? 9.064 8.004 -32.107 1.00 94.69 599 THR A N 1
ATOM 4751 C CA . THR A 1 599 ? 8.927 9.218 -32.939 1.00 94.69 599 THR A CA 1
ATOM 4752 C C . THR A 1 599 ? 9.384 9.051 -34.383 1.00 94.69 599 THR A C 1
ATOM 4754 O O . THR A 1 599 ? 8.859 9.748 -35.250 1.00 94.69 599 THR A O 1
ATOM 4757 N N . GLN A 1 600 ? 10.328 8.151 -34.673 1.00 94.88 600 GLN A N 1
ATOM 4758 C CA . GLN A 1 600 ? 10.898 7.997 -36.017 1.00 94.88 600 GLN A CA 1
ATOM 4759 C C . GLN A 1 600 ? 10.346 6.788 -36.767 1.00 94.88 600 GLN A C 1
ATOM 4761 O O . GLN A 1 600 ? 10.227 6.856 -37.987 1.00 94.88 600 GLN A O 1
ATOM 4766 N N . THR A 1 601 ? 9.940 5.726 -36.069 1.00 95.81 601 THR A N 1
ATOM 4767 C CA . THR A 1 601 ? 9.531 4.469 -36.716 1.00 95.81 601 THR A CA 1
ATOM 4768 C C . THR A 1 601 ? 8.028 4.382 -36.975 1.00 95.81 601 THR A C 1
ATOM 4770 O O . THR A 1 601 ? 7.231 4.983 -36.248 1.00 95.81 601 THR A O 1
ATOM 4773 N N . THR A 1 602 ? 7.626 3.635 -38.006 1.00 96.69 602 THR A N 1
ATOM 4774 C CA . THR A 1 602 ? 6.212 3.430 -38.367 1.00 96.69 602 THR A CA 1
ATOM 4775 C C . THR A 1 602 ? 5.476 2.647 -37.275 1.00 96.69 602 THR A C 1
ATOM 4777 O O . THR A 1 602 ? 4.432 3.092 -36.788 1.00 96.69 602 THR A O 1
ATOM 4780 N N . LEU A 1 603 ? 6.056 1.541 -36.798 1.00 96.44 603 LEU A N 1
ATOM 4781 C CA . LEU A 1 603 ? 5.493 0.747 -35.701 1.00 96.44 603 LEU A CA 1
ATOM 4782 C C . LEU A 1 603 ? 5.408 1.538 -34.385 1.00 96.44 603 LEU A C 1
ATOM 4784 O O . LEU A 1 603 ? 4.366 1.554 -33.728 1.00 96.44 603 LEU A O 1
ATOM 4788 N N . GLY A 1 604 ? 6.476 2.245 -34.006 1.00 96.94 604 GLY A N 1
ATOM 4789 C CA . GLY A 1 604 ? 6.504 3.019 -32.766 1.00 96.94 604 GLY A CA 1
ATOM 4790 C C . GLY A 1 604 ? 5.454 4.133 -32.734 1.00 96.94 604 GLY A C 1
ATOM 4791 O O . GLY A 1 604 ? 4.800 4.326 -31.710 1.00 96.94 604 GLY A O 1
ATOM 4792 N N . LYS A 1 605 ? 5.203 4.818 -33.858 1.00 96.81 605 LYS A N 1
ATOM 4793 C CA . LYS A 1 605 ? 4.134 5.832 -33.956 1.00 96.81 605 LYS A CA 1
ATOM 4794 C C . LYS A 1 605 ? 2.742 5.237 -33.726 1.00 96.81 605 LYS A C 1
ATOM 4796 O O . LYS A 1 605 ? 1.926 5.854 -33.042 1.00 96.81 605 LYS A O 1
ATOM 4801 N N . GLN A 1 606 ? 2.483 4.037 -34.243 1.00 96.44 606 GLN A N 1
ATOM 4802 C CA . GLN A 1 606 ? 1.223 3.318 -34.026 1.00 96.44 606 GLN A CA 1
ATOM 4803 C C . GLN A 1 606 ? 1.056 2.893 -32.561 1.00 96.44 606 GLN A C 1
ATOM 4805 O O . GLN A 1 606 ? 0.002 3.115 -31.963 1.00 96.44 606 GLN A O 1
ATOM 4810 N N . LEU A 1 607 ? 2.116 2.384 -31.927 1.00 96.56 607 LEU A N 1
ATOM 4811 C CA . LEU A 1 607 ? 2.100 2.068 -30.494 1.00 96.56 607 LEU A CA 1
ATOM 4812 C C . LEU A 1 607 ? 1.927 3.322 -29.620 1.00 96.56 607 LEU A C 1
ATOM 4814 O O . LEU A 1 607 ? 1.243 3.268 -28.596 1.00 96.56 607 LEU A O 1
ATOM 4818 N N . ALA A 1 608 ? 2.477 4.471 -30.029 1.00 95.56 608 ALA A N 1
ATOM 4819 C CA . ALA A 1 608 ? 2.257 5.748 -29.350 1.00 95.56 608 ALA A CA 1
ATOM 4820 C C . ALA A 1 608 ? 0.782 6.189 -29.397 1.00 95.56 608 ALA A C 1
ATOM 4822 O O . ALA A 1 608 ? 0.282 6.720 -28.403 1.00 95.56 608 ALA A O 1
ATOM 4823 N N . ILE A 1 609 ? 0.077 5.948 -30.512 1.00 95.50 609 ILE A N 1
ATOM 4824 C CA . ILE A 1 609 ? -1.372 6.198 -30.632 1.00 95.50 609 ILE A CA 1
ATOM 4825 C C . ILE A 1 609 ? -2.139 5.362 -29.600 1.00 95.50 609 ILE A C 1
ATOM 4827 O O . ILE A 1 609 ? -2.920 5.912 -28.822 1.00 95.50 609 ILE A O 1
ATOM 4831 N N . LEU A 1 610 ? -1.871 4.053 -29.535 1.00 94.38 610 LEU A N 1
ATOM 4832 C CA . LEU A 1 610 ? -2.504 3.159 -28.558 1.00 94.38 610 LEU A CA 1
ATOM 4833 C C . LEU A 1 610 ? -2.217 3.602 -27.116 1.00 94.38 610 LEU A C 1
ATOM 4835 O O . LEU A 1 610 ? -3.127 3.687 -26.286 1.00 94.38 610 LEU A O 1
ATOM 4839 N N . HIS A 1 611 ? -0.962 3.952 -26.824 1.00 91.75 611 HIS A N 1
ATOM 4840 C CA . HIS A 1 611 ? -0.543 4.405 -25.502 1.00 91.75 611 HIS A CA 1
ATOM 4841 C C . HIS A 1 611 ? -1.289 5.671 -25.052 1.00 91.75 611 HIS A C 1
ATOM 4843 O O . HIS A 1 611 ? -1.756 5.731 -23.913 1.00 91.75 611 HIS A O 1
ATOM 4849 N N . ARG A 1 612 ? -1.459 6.674 -25.932 1.00 89.50 612 ARG A N 1
ATOM 4850 C CA . ARG A 1 612 ? -2.203 7.916 -25.623 1.00 89.50 612 ARG A CA 1
ATOM 4851 C C . ARG A 1 612 ? -3.640 7.658 -25.168 1.00 89.50 612 ARG A C 1
ATOM 4853 O O . ARG A 1 612 ? -4.186 8.439 -24.394 1.00 89.50 612 ARG A O 1
ATOM 4860 N N . GLN A 1 613 ? -4.229 6.556 -25.621 1.00 88.94 613 GLN A N 1
ATOM 4861 C CA . GLN A 1 613 ? -5.610 6.169 -25.340 1.00 88.94 613 GLN A CA 1
ATOM 4862 C C . GLN A 1 613 ? -5.709 5.158 -24.182 1.00 88.94 613 GLN A C 1
ATOM 4864 O O . GLN A 1 613 ? -6.787 4.640 -23.893 1.00 88.94 613 GLN A O 1
ATOM 4869 N N . GLY A 1 614 ? -4.590 4.879 -23.500 1.00 87.31 614 GLY A N 1
ATOM 4870 C CA . GLY A 1 614 ? -4.505 3.928 -22.391 1.00 87.31 614 GLY A CA 1
ATOM 4871 C C . GLY A 1 614 ? -4.500 2.459 -22.820 1.00 87.31 614 GLY A C 1
ATOM 4872 O O . GLY A 1 614 ? -4.519 1.586 -21.956 1.00 87.31 614 GLY A O 1
ATOM 4873 N N . MET A 1 615 ? -4.448 2.167 -24.125 1.00 91.44 615 MET A N 1
ATOM 4874 C CA . MET A 1 615 ? -4.461 0.816 -24.698 1.00 91.44 615 MET A CA 1
ATOM 4875 C C . MET A 1 615 ? -3.066 0.178 -24.662 1.00 91.44 615 MET A C 1
ATOM 4877 O O . MET A 1 615 ? -2.456 -0.124 -25.687 1.00 91.44 615 MET A O 1
ATOM 4881 N N . THR A 1 616 ? -2.524 0.003 -23.461 1.00 88.19 616 THR A N 1
ATOM 4882 C CA . THR A 1 616 ? -1.224 -0.645 -23.255 1.00 88.19 616 THR A CA 1
ATOM 4883 C C . THR A 1 616 ? -1.374 -2.163 -23.125 1.00 88.19 616 THR A C 1
ATOM 4885 O O . THR A 1 616 ? -2.468 -2.695 -22.914 1.00 88.19 616 THR A O 1
ATOM 4888 N N . ARG A 1 617 ? -0.254 -2.886 -23.225 1.00 84.69 617 ARG A N 1
ATOM 4889 C CA . ARG A 1 617 ? -0.188 -4.352 -23.116 1.00 84.69 617 ARG A CA 1
ATOM 4890 C C . ARG A 1 617 ? -0.965 -4.930 -21.918 1.00 84.69 617 ARG A C 1
ATOM 4892 O O . ARG A 1 617 ? -1.696 -5.909 -22.057 1.00 84.69 617 ARG A O 1
ATOM 4899 N N . ASN A 1 618 ? -0.812 -4.308 -20.748 1.00 80.31 618 ASN A N 1
ATOM 4900 C CA . ASN A 1 618 ? -1.365 -4.779 -19.473 1.00 80.31 618 ASN A CA 1
ATOM 4901 C C . ASN A 1 618 ? -2.513 -3.893 -18.966 1.00 80.31 618 ASN A C 1
ATOM 4903 O O . ASN A 1 618 ? -2.770 -3.841 -17.763 1.00 80.31 618 ASN A O 1
ATOM 4907 N N . ALA A 1 619 ? -3.168 -3.148 -19.858 1.00 82.56 619 ALA A N 1
ATOM 4908 C CA . ALA A 1 619 ? -4.250 -2.269 -19.458 1.00 82.56 619 ALA A CA 1
ATOM 4909 C C . ALA A 1 619 ? -5.460 -3.068 -18.949 1.00 82.56 619 ALA A C 1
ATOM 4911 O O . ALA A 1 619 ? -5.800 -4.132 -19.469 1.00 82.56 619 ALA A O 1
ATOM 4912 N N . ASN A 1 620 ? -6.125 -2.532 -17.925 1.00 79.88 620 ASN A N 1
ATOM 4913 C CA . ASN A 1 620 ? -7.379 -3.076 -17.421 1.00 79.88 620 ASN A CA 1
ATOM 4914 C C . ASN A 1 620 ? -8.547 -2.417 -18.181 1.00 79.88 620 ASN A C 1
ATOM 4916 O O . ASN A 1 620 ? -8.757 -1.213 -18.018 1.00 79.88 620 ASN A O 1
ATOM 4920 N N . PRO A 1 621 ? -9.351 -3.158 -18.967 1.00 82.44 621 PRO A N 1
ATOM 4921 C CA . PRO A 1 621 ? -10.490 -2.580 -19.685 1.00 82.44 621 PRO A CA 1
ATOM 4922 C C . PRO A 1 621 ? -11.463 -1.839 -18.754 1.00 82.44 621 PRO A C 1
ATOM 4924 O O . PRO A 1 621 ? -12.001 -0.783 -19.103 1.00 82.44 621 PRO A O 1
ATOM 4927 N N . LYS A 1 622 ? -11.638 -2.331 -17.517 1.00 78.31 622 LYS A N 1
ATOM 4928 C CA . LYS A 1 622 ? -12.554 -1.744 -16.527 1.00 78.31 622 LYS A CA 1
ATOM 4929 C C . LYS A 1 622 ? -12.123 -0.350 -16.061 1.00 78.31 622 LYS A C 1
ATOM 4931 O O . LYS A 1 622 ? -12.984 0.426 -15.650 1.00 78.31 622 LYS A O 1
ATOM 4936 N N . SER A 1 623 ? -10.836 -0.001 -16.150 1.00 72.75 623 SER A N 1
ATOM 4937 C CA . SER A 1 623 ? -10.348 1.346 -15.812 1.00 72.75 623 SER A CA 1
ATOM 4938 C C 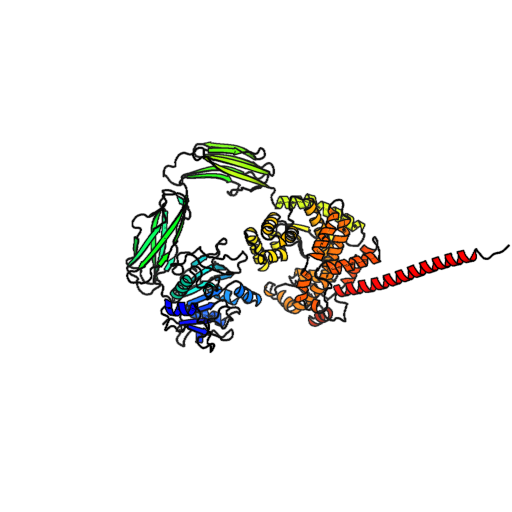. SER A 1 623 ? -10.401 2.326 -16.991 1.00 72.75 623 SER A C 1
ATOM 4940 O O . SER A 1 623 ? -10.227 3.527 -16.793 1.00 72.75 623 SER A O 1
ATOM 4942 N N . MET A 1 624 ? -10.681 1.852 -18.210 1.00 81.44 624 MET A N 1
ATOM 4943 C CA . MET A 1 624 ? -10.829 2.704 -19.392 1.00 81.44 624 MET A CA 1
ATOM 4944 C C . MET A 1 624 ? -12.189 3.408 -19.427 1.00 81.44 624 MET A C 1
ATOM 4946 O O . MET A 1 624 ? -13.187 2.888 -18.917 1.00 81.44 624 MET A O 1
ATOM 4950 N N . ARG A 1 625 ? -12.250 4.583 -20.073 1.00 81.31 625 ARG A N 1
ATOM 4951 C CA . ARG A 1 625 ? -13.510 5.316 -20.294 1.00 81.31 625 ARG A CA 1
ATOM 4952 C C . ARG A 1 625 ? -14.463 4.494 -21.180 1.00 81.31 625 ARG A C 1
ATOM 4954 O O . ARG A 1 625 ? -14.032 3.804 -22.102 1.00 81.31 625 ARG A O 1
ATOM 4961 N N . SER A 1 626 ? -15.758 4.555 -20.870 1.00 77.81 626 SER A N 1
ATOM 4962 C CA . SER A 1 626 ? -16.833 3.856 -21.590 1.00 77.81 626 SER A CA 1
ATOM 4963 C C . SER A 1 626 ? -17.642 4.847 -22.446 1.00 77.81 626 SER A C 1
ATOM 4965 O O . SER A 1 626 ? -17.841 5.977 -21.994 1.00 77.81 626 SER A O 1
ATOM 4967 N N . PRO A 1 627 ? -18.132 4.464 -23.646 1.00 74.06 627 PRO A N 1
ATOM 4968 C CA . PRO A 1 627 ? -17.942 3.162 -24.304 1.00 74.06 627 PRO A CA 1
ATOM 4969 C C . PRO A 1 627 ? -16.582 3.029 -25.010 1.00 74.06 627 PRO A C 1
ATOM 4971 O O . PRO A 1 627 ? -16.061 1.925 -25.144 1.00 74.06 627 PRO A O 1
ATOM 4974 N N . TYR A 1 628 ? -15.985 4.151 -25.415 1.00 81.12 628 TYR A N 1
ATOM 4975 C CA . TYR A 1 628 ? -14.639 4.248 -25.984 1.00 81.12 628 TYR A CA 1
ATOM 4976 C C . TYR A 1 628 ? -13.701 4.902 -24.951 1.00 81.12 628 TYR A C 1
ATOM 4978 O O . TYR A 1 628 ? -14.116 5.887 -24.326 1.00 81.12 628 TYR A O 1
ATOM 4986 N N . PRO A 1 629 ? -12.458 4.413 -24.752 1.00 86.12 629 PRO A N 1
ATOM 4987 C CA . PRO A 1 629 ? -11.739 3.376 -25.508 1.00 86.12 629 PRO A CA 1
ATOM 4988 C C . PRO A 1 629 ? -12.009 1.914 -25.098 1.00 86.12 629 PRO A C 1
ATOM 4990 O O . PRO A 1 629 ? -11.509 1.010 -25.765 1.00 86.12 629 PRO A O 1
ATOM 4993 N N . ARG A 1 630 ? -12.811 1.657 -24.053 1.00 88.75 630 ARG A N 1
ATOM 4994 C CA . ARG A 1 630 ? -12.998 0.308 -23.480 1.00 88.75 630 ARG A CA 1
ATOM 4995 C C . ARG A 1 630 ? -13.398 -0.765 -24.498 1.00 88.75 630 ARG A C 1
ATOM 4997 O O . ARG A 1 630 ? -12.703 -1.768 -24.605 1.00 88.75 630 ARG A O 1
ATOM 5004 N N . LYS A 1 631 ? -14.481 -0.545 -25.251 1.00 90.25 631 LYS A N 1
ATOM 5005 C CA . LYS A 1 631 ? -15.024 -1.541 -26.190 1.00 90.25 631 LYS A CA 1
ATOM 5006 C C . LYS A 1 631 ? -14.001 -1.945 -27.255 1.00 90.25 631 LYS A C 1
ATOM 5008 O O . LYS A 1 631 ? -13.884 -3.115 -27.587 1.00 90.25 631 LYS A O 1
ATOM 5013 N N . LEU A 1 632 ? -13.255 -0.967 -27.772 1.00 90.50 632 LEU A N 1
ATOM 5014 C CA . LEU A 1 632 ? -12.257 -1.214 -28.809 1.00 90.50 632 LEU A CA 1
ATOM 5015 C C . LEU A 1 632 ? -11.062 -1.995 -28.253 1.00 90.50 632 LEU A C 1
ATOM 5017 O O . LEU A 1 632 ? -10.539 -2.875 -28.923 1.00 90.50 632 LEU A O 1
ATOM 5021 N N . TYR A 1 633 ? -10.651 -1.714 -27.014 1.00 91.19 633 TYR A N 1
ATOM 5022 C CA . TYR A 1 633 ? -9.604 -2.498 -26.371 1.00 91.19 633 TYR A CA 1
ATOM 5023 C C . TYR A 1 633 ? -10.053 -3.934 -26.086 1.00 91.19 633 TYR A C 1
ATOM 5025 O O . TYR A 1 633 ? -9.277 -4.844 -26.327 1.00 91.19 633 TYR A O 1
ATOM 5033 N N . GLU A 1 634 ? -11.288 -4.155 -25.621 1.00 91.38 634 GLU A N 1
ATOM 5034 C CA . GLU A 1 634 ? -11.843 -5.506 -25.420 1.00 91.38 634 GLU A CA 1
ATOM 5035 C C . GLU A 1 634 ? -11.862 -6.321 -26.721 1.00 91.38 634 GLU A C 1
ATOM 5037 O O . GLU A 1 634 ? -11.557 -7.509 -26.700 1.00 91.38 634 GLU A O 1
ATOM 5042 N N . GLU A 1 635 ? -12.155 -5.673 -27.851 1.00 93.56 635 GLU A N 1
ATOM 5043 C CA . GLU A 1 635 ? -12.101 -6.288 -29.179 1.00 93.56 635 GLU A CA 1
ATOM 5044 C C . GLU A 1 635 ? -10.652 -6.595 -29.605 1.00 93.56 635 GLU A C 1
ATOM 5046 O O . GLU A 1 635 ? -10.340 -7.720 -29.967 1.00 93.56 635 GLU A O 1
ATOM 5051 N N . TYR A 1 636 ? -9.717 -5.646 -29.492 1.00 94.62 636 TYR A N 1
ATOM 5052 C CA . TYR A 1 636 ? -8.356 -5.794 -30.039 1.00 94.62 636 TYR A CA 1
ATOM 5053 C C . TYR A 1 636 ? -7.284 -6.234 -29.023 1.00 94.62 636 TYR A C 1
ATOM 5055 O O . TYR A 1 636 ? -6.099 -6.249 -29.360 1.00 94.62 636 TYR A O 1
ATOM 5063 N N . GLN A 1 637 ? -7.643 -6.605 -27.788 1.00 92.88 637 GLN A N 1
ATOM 5064 C CA . GLN A 1 637 ? -6.685 -6.801 -26.685 1.00 92.88 637 GLN A CA 1
ATOM 5065 C C . GLN A 1 637 ? -5.539 -7.761 -27.031 1.00 92.88 637 GLN A C 1
ATOM 5067 O O . GLN A 1 637 ? -4.376 -7.461 -26.752 1.00 92.88 637 GLN A O 1
ATOM 5072 N N . ASN A 1 638 ? -5.856 -8.909 -27.633 1.00 92.12 638 ASN A N 1
ATOM 5073 C CA . ASN A 1 638 ? -4.857 -9.926 -27.971 1.00 92.12 638 ASN A CA 1
ATOM 5074 C C . ASN A 1 638 ? -3.905 -9.440 -29.069 1.00 92.12 638 ASN A C 1
ATOM 5076 O O . ASN A 1 638 ? -2.695 -9.614 -28.942 1.00 92.12 638 ASN A O 1
ATOM 5080 N N . ALA A 1 639 ? -4.437 -8.749 -30.081 1.00 93.44 639 ALA A N 1
ATOM 5081 C CA . ALA A 1 639 ? -3.645 -8.200 -31.177 1.00 93.44 639 ALA A CA 1
ATOM 5082 C C . ALA A 1 639 ? -2.718 -7.086 -30.689 1.00 93.44 639 ALA A C 1
ATOM 5084 O O . ALA A 1 639 ? -1.534 -7.065 -31.012 1.00 93.44 639 ALA A O 1
ATOM 5085 N N . ILE A 1 640 ? -3.225 -6.207 -29.822 1.00 94.25 640 ILE A N 1
ATOM 5086 C CA . ILE A 1 640 ? -2.427 -5.160 -29.180 1.00 94.25 640 ILE A CA 1
ATOM 5087 C C . ILE A 1 640 ? -1.292 -5.782 -28.358 1.00 94.25 640 ILE A C 1
ATOM 5089 O O . ILE A 1 640 ? -0.156 -5.320 -28.444 1.00 94.25 640 ILE A O 1
ATOM 5093 N N . ARG A 1 641 ? -1.564 -6.836 -27.575 1.00 93.19 641 ARG A N 1
ATOM 5094 C CA . ARG A 1 641 ? -0.528 -7.547 -26.807 1.00 93.19 641 ARG A CA 1
ATOM 5095 C C . ARG A 1 641 ? 0.537 -8.163 -27.713 1.00 93.19 641 ARG A C 1
ATOM 5097 O O . ARG A 1 641 ? 1.712 -7.915 -27.475 1.00 93.19 641 ARG A O 1
ATOM 5104 N N . ALA A 1 642 ? 0.142 -8.900 -28.751 1.00 92.88 642 ALA A N 1
ATOM 5105 C CA . ALA A 1 642 ? 1.079 -9.500 -29.703 1.00 92.88 642 ALA A CA 1
ATOM 5106 C C . ALA A 1 642 ? 1.935 -8.438 -30.416 1.00 92.88 642 ALA A C 1
ATOM 5108 O O . ALA A 1 642 ? 3.146 -8.603 -30.545 1.00 92.88 642 ALA A O 1
ATOM 5109 N N . LEU A 1 643 ? 1.340 -7.298 -30.781 1.00 94.06 643 LEU A N 1
ATOM 5110 C CA . LEU A 1 643 ? 2.054 -6.183 -31.399 1.00 94.06 643 LEU A CA 1
ATOM 5111 C C . LEU A 1 643 ? 3.123 -5.595 -30.460 1.00 94.06 643 LEU A C 1
ATOM 5113 O O . LEU A 1 643 ? 4.267 -5.409 -30.873 1.00 94.06 643 LEU A O 1
ATOM 5117 N N . TRP A 1 644 ? 2.783 -5.351 -29.187 1.00 94.56 644 TRP A N 1
ATOM 5118 C CA . TRP A 1 644 ? 3.754 -4.919 -28.170 1.00 94.56 644 TRP A CA 1
ATOM 5119 C C . TRP A 1 644 ? 4.864 -5.955 -27.945 1.00 94.56 644 TRP A C 1
ATOM 5121 O O . TRP A 1 644 ? 6.023 -5.579 -27.763 1.00 94.56 644 TRP A O 1
ATOM 5131 N N . ASP A 1 645 ? 4.525 -7.243 -27.972 1.00 93.69 645 ASP A N 1
ATOM 5132 C CA . ASP A 1 645 ? 5.470 -8.339 -27.746 1.00 93.69 645 ASP A CA 1
ATOM 5133 C C . ASP A 1 645 ? 6.461 -8.475 -28.905 1.00 93.69 645 ASP A C 1
ATOM 5135 O O . ASP A 1 645 ? 7.662 -8.577 -28.657 1.00 93.69 645 ASP A O 1
ATOM 5139 N N . SER A 1 646 ? 5.998 -8.338 -30.152 1.00 93.44 646 SER A N 1
ATOM 5140 C CA . SER A 1 646 ? 6.871 -8.307 -31.336 1.00 93.44 646 SER A CA 1
ATOM 5141 C C . SER A 1 646 ? 7.888 -7.156 -31.292 1.00 93.44 646 SER A C 1
ATOM 5143 O O . SER A 1 646 ? 9.014 -7.277 -31.774 1.00 93.44 646 SER A O 1
ATOM 5145 N N . ALA A 1 647 ? 7.519 -6.032 -30.668 1.00 95.75 647 ALA A N 1
ATOM 5146 C CA . ALA A 1 647 ? 8.344 -4.833 -30.613 1.00 95.75 647 ALA A CA 1
ATOM 5147 C C . ALA A 1 647 ? 9.380 -4.844 -29.478 1.00 95.75 647 ALA A C 1
ATOM 5149 O O . ALA A 1 647 ? 10.380 -4.132 -29.576 1.00 95.75 647 ALA A O 1
ATOM 5150 N N . VAL A 1 648 ? 9.166 -5.606 -28.395 1.00 95.00 648 VAL A N 1
ATOM 5151 C CA . VAL A 1 648 ? 9.952 -5.450 -27.154 1.00 95.00 648 VAL A CA 1
ATOM 5152 C C . VAL A 1 648 ? 11.442 -5.741 -27.359 1.00 95.00 648 VAL A C 1
ATOM 5154 O O . VAL A 1 648 ? 12.272 -4.950 -26.922 1.00 95.00 648 VAL A O 1
ATOM 5157 N N . ILE A 1 649 ? 11.790 -6.813 -28.086 1.00 95.06 649 ILE A N 1
ATOM 5158 C CA . ILE A 1 649 ? 13.188 -7.207 -28.346 1.00 95.06 649 ILE A CA 1
ATOM 5159 C C . ILE A 1 649 ? 13.903 -6.132 -29.170 1.00 95.06 649 ILE A C 1
ATOM 5161 O O . ILE A 1 649 ? 15.066 -5.814 -28.919 1.00 95.06 649 ILE A O 1
ATOM 5165 N N . VAL A 1 650 ? 13.203 -5.562 -30.152 1.00 96.56 650 VAL A N 1
ATOM 5166 C CA . VAL A 1 650 ? 13.756 -4.555 -31.061 1.00 96.56 650 VAL A CA 1
ATOM 5167 C C . VAL A 1 650 ? 13.911 -3.211 -30.352 1.00 96.56 650 VAL A C 1
ATOM 5169 O O . VAL A 1 650 ? 14.988 -2.624 -30.402 1.00 96.56 650 VAL A O 1
ATOM 5172 N N . ASN A 1 651 ? 12.873 -2.739 -29.658 1.00 97.12 651 ASN A N 1
ATOM 5173 C CA . ASN A 1 651 ? 12.880 -1.449 -28.969 1.00 97.12 651 ASN A CA 1
ATOM 5174 C C . ASN A 1 651 ? 13.891 -1.423 -27.808 1.00 97.12 651 ASN A C 1
ATOM 5176 O O . ASN A 1 651 ? 14.766 -0.558 -27.781 1.00 97.12 651 ASN A O 1
ATOM 5180 N N . GLU A 1 652 ? 13.824 -2.391 -26.887 1.00 96.75 652 GLU A N 1
ATOM 5181 C CA . GLU A 1 652 ? 14.760 -2.468 -25.754 1.00 96.75 652 GLU A CA 1
ATOM 5182 C C . GLU A 1 652 ? 16.188 -2.755 -26.230 1.00 96.75 652 GLU A C 1
ATOM 5184 O O . GLU A 1 652 ? 17.148 -2.142 -25.758 1.00 96.75 652 GLU A O 1
ATOM 5189 N N . GLY A 1 653 ? 16.335 -3.633 -27.226 1.00 97.31 653 GLY A N 1
ATOM 5190 C CA . GLY A 1 653 ? 17.624 -3.948 -27.827 1.00 97.31 653 GLY A CA 1
ATOM 5191 C C . GLY A 1 653 ? 18.280 -2.750 -28.513 1.00 97.31 653 GLY A C 1
ATOM 5192 O O . GLY A 1 653 ? 19.485 -2.554 -28.356 1.00 97.31 653 GLY A O 1
ATOM 5193 N N . PHE A 1 654 ? 17.514 -1.928 -29.237 1.00 97.81 654 PHE A N 1
ATOM 5194 C CA . PHE A 1 654 ? 18.021 -0.712 -29.875 1.00 97.81 654 PHE A CA 1
ATOM 5195 C C . PHE A 1 654 ? 18.405 0.352 -28.844 1.00 97.81 654 PHE A C 1
ATOM 5197 O O . PHE A 1 654 ? 19.493 0.921 -28.935 1.00 97.81 654 PHE A O 1
ATOM 5204 N N . ALA A 1 655 ? 17.556 0.587 -27.838 1.00 97.56 655 ALA A N 1
ATOM 5205 C CA . ALA A 1 655 ? 17.842 1.535 -26.764 1.00 97.56 655 ALA A CA 1
ATOM 5206 C C . ALA A 1 655 ? 19.119 1.151 -25.997 1.00 97.56 655 ALA A C 1
ATOM 5208 O O . ALA A 1 655 ? 20.009 1.983 -25.810 1.00 97.56 655 ALA A O 1
ATOM 5209 N N . THR A 1 656 ? 19.282 -0.136 -25.672 1.00 97.69 656 THR A N 1
ATOM 5210 C CA . THR A 1 656 ? 20.501 -0.647 -25.033 1.00 97.69 656 THR A CA 1
ATOM 5211 C C . THR A 1 656 ? 21.713 -0.629 -25.955 1.00 97.69 656 THR A C 1
ATOM 5213 O O . THR A 1 656 ? 22.814 -0.312 -25.504 1.00 97.69 656 THR A O 1
ATOM 5216 N N . TRP A 1 657 ? 21.558 -0.946 -27.243 1.00 97.19 657 TRP A N 1
ATOM 5217 C CA . TRP A 1 657 ? 22.652 -0.808 -28.206 1.00 97.19 657 TRP A CA 1
ATOM 5218 C C . TRP A 1 657 ? 23.141 0.638 -28.262 1.00 97.19 657 TRP A C 1
ATOM 5220 O O . TRP A 1 657 ? 24.349 0.874 -28.208 1.00 97.19 657 TRP A O 1
ATOM 5230 N N . LEU A 1 658 ? 22.219 1.600 -28.314 1.00 95.50 658 LEU A N 1
ATOM 5231 C CA . LEU A 1 658 ? 22.546 3.015 -28.366 1.00 95.50 658 LEU A CA 1
ATOM 5232 C C . LEU A 1 658 ? 23.262 3.472 -27.091 1.00 95.50 658 LEU A C 1
ATOM 5234 O O . LEU A 1 658 ? 24.316 4.109 -27.175 1.00 95.50 658 LEU A O 1
ATOM 5238 N N . GLU A 1 659 ? 22.731 3.086 -25.927 1.00 95.75 659 GLU A N 1
ATOM 5239 C CA . GLU A 1 659 ? 23.354 3.324 -24.625 1.00 95.75 659 GLU A CA 1
ATOM 5240 C C . GLU A 1 659 ? 24.795 2.796 -24.610 1.00 95.75 659 GLU A C 1
ATOM 5242 O O . GLU A 1 659 ? 25.739 3.560 -24.413 1.00 95.75 659 GLU A O 1
ATOM 5247 N N . LEU A 1 660 ? 24.995 1.509 -24.898 1.00 95.88 660 LEU A N 1
ATOM 5248 C CA . LEU A 1 660 ? 26.307 0.861 -24.806 1.00 95.88 660 LEU A CA 1
ATOM 5249 C C . LEU A 1 660 ? 27.284 1.271 -25.920 1.00 95.88 660 LEU A C 1
ATOM 5251 O O . LEU A 1 660 ? 28.488 1.057 -25.770 1.00 95.88 660 LEU A O 1
ATOM 5255 N N . THR A 1 661 ? 26.796 1.863 -27.012 1.00 93.12 661 THR A N 1
ATOM 5256 C CA . THR A 1 661 ? 27.630 2.366 -28.116 1.00 93.12 661 THR A CA 1
ATOM 5257 C C . THR A 1 661 ? 28.130 3.779 -27.848 1.00 93.12 661 THR A C 1
ATOM 5259 O O . THR A 1 661 ? 29.298 4.070 -28.108 1.00 93.12 661 THR A O 1
ATOM 5262 N N . ILE A 1 662 ? 27.273 4.662 -27.323 1.00 92.69 662 ILE A N 1
ATOM 5263 C CA . ILE A 1 662 ? 27.623 6.074 -27.119 1.00 92.69 662 ILE A CA 1
ATOM 5264 C C . ILE A 1 662 ? 28.255 6.315 -25.752 1.00 92.69 662 ILE A C 1
ATOM 5266 O O . ILE A 1 662 ? 29.168 7.132 -25.654 1.00 92.69 662 ILE A O 1
ATOM 5270 N N . LEU A 1 663 ? 27.836 5.600 -24.705 1.00 93.94 663 LEU A N 1
ATOM 5271 C CA . LEU A 1 663 ? 28.349 5.812 -23.351 1.00 93.94 663 LEU A CA 1
ATOM 5272 C C . LEU A 1 663 ? 29.892 5.739 -23.281 1.00 93.94 663 LEU A C 1
ATOM 5274 O O . LEU A 1 663 ? 30.475 6.671 -22.729 1.00 93.94 663 LEU A O 1
ATOM 5278 N N . PRO A 1 664 ? 30.593 4.769 -23.916 1.00 93.50 664 PRO A N 1
ATOM 5279 C CA . PRO A 1 664 ? 32.063 4.736 -23.950 1.00 93.50 664 PRO A CA 1
ATOM 5280 C C . PRO A 1 664 ? 32.731 5.929 -24.652 1.00 93.50 664 PRO A C 1
ATOM 5282 O O . PRO A 1 664 ? 33.930 6.138 -24.477 1.00 93.50 664 PRO A O 1
ATOM 5285 N N . LEU A 1 665 ? 31.987 6.681 -25.470 1.00 91.31 665 LEU A N 1
ATOM 5286 C CA . LEU A 1 665 ? 32.475 7.862 -26.190 1.00 91.31 665 LEU A CA 1
ATOM 5287 C C . LEU A 1 665 ? 32.376 9.145 -25.350 1.00 91.31 665 LEU A C 1
ATOM 5289 O O . LEU A 1 665 ? 32.940 10.170 -25.737 1.00 91.31 665 LEU A O 1
ATOM 5293 N N . LEU A 1 666 ? 31.668 9.107 -24.216 1.00 91.62 666 LEU A N 1
ATOM 5294 C CA . LEU A 1 666 ? 31.577 10.233 -23.289 1.00 91.62 666 LEU A CA 1
ATOM 5295 C C . LEU A 1 666 ? 32.880 10.395 -22.495 1.00 91.62 666 LEU A C 1
ATOM 5297 O O . LEU A 1 666 ? 33.574 9.431 -22.172 1.00 91.62 666 LEU A O 1
ATOM 5301 N N . SER A 1 667 ? 33.222 11.641 -22.169 1.00 81.69 667 SER A N 1
ATOM 5302 C CA . SER A 1 667 ? 34.494 11.978 -21.530 1.00 81.69 667 SER A CA 1
ATOM 5303 C C . SER A 1 667 ? 34.640 11.432 -20.104 1.00 81.69 667 SER A C 1
ATOM 5305 O O . SER A 1 667 ? 33.694 11.432 -19.317 1.00 81.69 667 SER A O 1
ATOM 5307 N N . GLY A 1 668 ? 35.877 11.089 -19.732 1.00 82.88 668 GLY A N 1
ATOM 5308 C CA . GLY A 1 668 ? 36.274 10.840 -18.345 1.00 82.88 668 GLY A CA 1
ATOM 5309 C C . GLY A 1 668 ? 35.738 9.530 -17.764 1.00 82.88 668 GLY A C 1
ATOM 5310 O O . GLY A 1 668 ? 35.730 8.490 -18.417 1.00 82.88 668 GLY A O 1
ATOM 5311 N N . VAL A 1 669 ? 35.323 9.582 -16.500 1.00 83.75 669 VAL A N 1
ATOM 5312 C CA . VAL A 1 669 ? 34.819 8.432 -15.728 1.00 83.75 669 VAL A CA 1
ATOM 5313 C C . VAL A 1 669 ? 33.417 7.983 -16.152 1.00 83.75 669 VAL A C 1
ATOM 5315 O O . VAL A 1 669 ? 32.988 6.889 -15.793 1.00 83.75 669 VAL A O 1
ATOM 5318 N N . ILE A 1 670 ? 32.707 8.787 -16.946 1.00 86.75 670 ILE A N 1
ATOM 5319 C CA . ILE A 1 670 ? 31.327 8.510 -17.363 1.00 86.75 670 ILE A CA 1
ATOM 5320 C C . ILE A 1 670 ? 31.276 7.299 -18.298 1.00 86.75 670 ILE A C 1
ATOM 5322 O O . ILE A 1 670 ? 30.472 6.391 -18.090 1.00 86.75 670 ILE A O 1
ATOM 5326 N N . GLY A 1 671 ? 32.196 7.217 -19.265 1.00 86.75 671 GLY A N 1
ATOM 5327 C CA . GLY A 1 671 ? 32.227 6.107 -20.220 1.00 86.75 671 GLY A CA 1
ATOM 5328 C C . GLY A 1 671 ? 32.537 4.739 -19.610 1.00 86.75 671 GLY A C 1
ATOM 5329 O O . GLY A 1 671 ? 32.204 3.710 -20.198 1.00 86.75 671 GLY A O 1
ATOM 5330 N N . GLN A 1 672 ? 33.089 4.696 -18.392 1.00 87.12 672 GLN A N 1
ATOM 5331 C CA . GLN A 1 672 ? 33.338 3.444 -17.666 1.00 87.12 672 GLN A CA 1
ATOM 5332 C C . GLN A 1 672 ? 32.041 2.756 -17.209 1.00 87.12 672 GLN A C 1
ATOM 5334 O O . GLN A 1 672 ? 32.043 1.551 -16.946 1.00 87.12 672 GLN A O 1
ATOM 5339 N N . ALA A 1 673 ? 30.915 3.479 -17.174 1.00 89.31 673 ALA A N 1
ATOM 5340 C CA . ALA A 1 673 ? 29.619 2.921 -16.801 1.00 89.31 673 ALA A CA 1
ATOM 5341 C C . ALA A 1 673 ? 29.109 1.841 -17.759 1.00 89.31 673 ALA A C 1
ATOM 5343 O O . ALA A 1 673 ? 28.321 1.000 -17.331 1.00 89.31 673 ALA A O 1
ATOM 5344 N N . ALA A 1 674 ? 29.573 1.811 -19.013 1.00 90.88 674 ALA A N 1
ATOM 5345 C CA . ALA A 1 674 ? 29.089 0.869 -20.023 1.00 90.88 674 ALA A CA 1
ATOM 5346 C C . ALA A 1 674 ? 29.226 -0.600 -19.598 1.00 90.88 674 ALA A C 1
ATOM 5348 O O . ALA A 1 674 ? 28.317 -1.393 -19.831 1.00 90.88 674 ALA A O 1
ATOM 5349 N N . LEU A 1 675 ? 30.316 -0.968 -18.916 1.00 88.38 675 LEU A N 1
ATOM 5350 C CA . LEU A 1 675 ? 30.505 -2.337 -18.421 1.00 88.38 675 LEU A CA 1
ATOM 5351 C C . LEU A 1 675 ? 29.487 -2.696 -17.330 1.00 88.38 675 LEU A C 1
ATOM 5353 O O . LEU A 1 675 ? 28.855 -3.748 -17.401 1.00 88.38 675 LEU A O 1
ATOM 5357 N N . ARG A 1 676 ? 29.291 -1.802 -16.353 1.00 88.94 676 ARG A N 1
ATOM 5358 C CA . ARG A 1 676 ? 28.317 -1.980 -15.264 1.00 88.94 676 ARG A CA 1
ATOM 5359 C C . ARG A 1 676 ? 26.888 -2.036 -15.798 1.00 88.94 676 ARG A C 1
ATOM 5361 O O . ARG A 1 676 ? 26.114 -2.901 -15.399 1.00 88.94 676 ARG A O 1
ATOM 5368 N N . ARG A 1 677 ? 26.539 -1.115 -16.696 1.00 90.94 677 ARG A N 1
ATOM 5369 C CA . ARG A 1 677 ? 25.216 -1.058 -17.324 1.00 90.94 677 ARG A CA 1
ATOM 5370 C C . ARG A 1 677 ? 24.940 -2.312 -18.143 1.00 90.94 677 ARG A C 1
ATOM 5372 O O . ARG A 1 677 ? 23.866 -2.883 -18.007 1.00 90.94 677 ARG A O 1
ATOM 5379 N N . ARG A 1 678 ? 25.927 -2.810 -18.893 1.00 93.69 678 ARG A N 1
ATOM 5380 C CA . ARG A 1 678 ? 25.812 -4.085 -19.611 1.00 93.69 678 ARG A CA 1
ATOM 5381 C C . ARG A 1 678 ? 25.531 -5.261 -18.674 1.00 93.69 678 ARG A C 1
ATOM 5383 O O . ARG A 1 678 ? 24.662 -6.061 -18.997 1.00 93.69 678 ARG A O 1
ATOM 5390 N N . ASP A 1 679 ? 26.236 -5.374 -17.545 1.00 90.62 679 ASP A N 1
ATOM 5391 C CA . ASP A 1 679 ? 25.962 -6.432 -16.557 1.00 90.62 679 ASP A CA 1
ATOM 5392 C C . ASP A 1 679 ? 24.523 -6.353 -16.035 1.00 90.62 679 ASP A C 1
ATOM 5394 O O . ASP A 1 679 ? 23.802 -7.347 -16.059 1.00 90.62 679 ASP A O 1
ATOM 5398 N N . PHE A 1 680 ? 24.078 -5.156 -15.641 1.00 87.81 680 PHE A N 1
ATOM 5399 C CA . PHE A 1 680 ? 22.713 -4.948 -15.165 1.00 87.81 680 PHE A CA 1
ATOM 5400 C C . PHE A 1 680 ? 21.664 -5.325 -16.220 1.00 87.81 680 PHE A C 1
ATOM 5402 O O . PHE A 1 680 ? 20.767 -6.113 -15.937 1.00 87.81 680 PHE A O 1
ATOM 5409 N N . LEU A 1 681 ? 21.800 -4.807 -17.442 1.00 91.56 681 LEU A N 1
ATOM 5410 C CA . LEU A 1 681 ? 20.823 -5.013 -18.510 1.00 91.56 681 LEU A CA 1
ATOM 5411 C C . LEU A 1 681 ? 20.794 -6.472 -18.986 1.00 91.56 681 LEU A C 1
ATOM 5413 O O . LEU A 1 681 ? 19.725 -6.996 -19.271 1.00 91.56 681 LEU A O 1
ATOM 5417 N N . PHE A 1 682 ? 21.940 -7.153 -19.086 1.00 93.19 682 PHE A N 1
ATOM 5418 C CA . PHE A 1 682 ? 21.991 -8.498 -19.679 1.00 93.19 682 PHE A CA 1
ATOM 5419 C C . PHE A 1 682 ? 21.836 -9.623 -18.661 1.00 93.19 682 PHE A C 1
ATOM 5421 O O . PHE A 1 682 ? 21.204 -10.626 -18.975 1.00 93.19 682 PHE A O 1
ATOM 5428 N N . ASN A 1 683 ? 22.426 -9.481 -17.473 1.00 88.62 683 ASN A N 1
ATOM 5429 C CA . ASN A 1 683 ? 22.540 -10.588 -16.523 1.00 88.62 683 ASN A CA 1
ATOM 5430 C C . ASN A 1 683 ? 21.547 -10.488 -15.361 1.00 88.62 683 ASN A C 1
ATOM 5432 O O . ASN A 1 683 ? 21.349 -11.481 -14.664 1.00 88.62 683 ASN A O 1
ATOM 5436 N N . ARG A 1 684 ? 20.950 -9.311 -15.123 1.00 84.56 684 ARG A N 1
ATOM 5437 C CA . ARG A 1 684 ? 20.056 -9.075 -13.975 1.00 84.56 684 ARG A CA 1
ATOM 5438 C C . ARG A 1 684 ? 18.593 -8.831 -14.346 1.00 84.56 684 ARG A C 1
ATOM 5440 O O . ARG A 1 684 ? 17.758 -8.836 -13.450 1.00 84.56 684 ARG A O 1
ATOM 5447 N N . ASP A 1 685 ? 18.282 -8.634 -15.628 1.00 85.38 685 ASP A N 1
ATOM 5448 C CA . ASP A 1 685 ? 16.902 -8.613 -16.127 1.00 85.38 685 ASP A CA 1
ATOM 5449 C C . ASP A 1 685 ? 16.444 -10.042 -16.451 1.00 85.38 685 ASP A C 1
ATOM 5451 O O . ASP A 1 685 ? 17.029 -10.721 -17.294 1.00 85.38 685 ASP A O 1
ATOM 5455 N N . ASP A 1 686 ? 15.378 -10.483 -15.788 1.00 83.44 686 ASP A N 1
ATOM 5456 C CA . ASP A 1 686 ? 14.616 -11.702 -16.083 1.00 83.44 686 ASP A CA 1
ATOM 5457 C C . ASP A 1 686 ? 13.236 -11.379 -16.687 1.00 83.44 686 ASP A C 1
ATOM 5459 O O . ASP A 1 686 ? 12.381 -12.255 -16.853 1.00 83.44 686 ASP A O 1
ATOM 5463 N N . GLY A 1 687 ? 13.015 -10.107 -17.038 1.00 83.56 687 GLY A N 1
ATOM 5464 C CA . GLY A 1 687 ? 11.724 -9.598 -17.464 1.00 83.56 687 GLY A CA 1
ATOM 5465 C C . GLY A 1 687 ? 11.186 -10.296 -18.708 1.00 83.56 687 GLY A C 1
ATOM 5466 O O . GLY A 1 687 ? 9.983 -10.530 -18.760 1.00 83.56 687 GLY A O 1
ATOM 5467 N N . LEU A 1 688 ? 12.039 -10.667 -19.676 1.00 88.12 688 LEU A N 1
ATOM 5468 C CA . LEU A 1 688 ? 11.609 -11.355 -20.906 1.00 88.12 688 LEU A CA 1
ATOM 5469 C C . LEU A 1 688 ? 11.227 -12.810 -20.634 1.00 88.12 688 LEU A C 1
ATOM 5471 O O . LEU A 1 688 ? 10.270 -13.307 -21.221 1.00 88.12 688 LEU A O 1
ATOM 5475 N N . TYR A 1 689 ? 11.936 -13.475 -19.718 1.00 87.69 689 TYR A N 1
ATOM 5476 C CA . TYR A 1 689 ? 11.601 -14.835 -19.302 1.00 87.69 689 TYR A CA 1
ATOM 5477 C C . TYR A 1 689 ? 10.189 -14.886 -18.710 1.00 87.69 689 TYR A C 1
ATOM 5479 O O . TYR A 1 689 ? 9.354 -15.649 -19.195 1.00 87.69 689 TYR A O 1
ATOM 5487 N N . LEU A 1 690 ? 9.888 -14.010 -17.746 1.00 85.44 690 LEU A N 1
ATOM 5488 C CA . LEU A 1 690 ? 8.546 -13.896 -17.162 1.00 85.44 690 LEU A CA 1
ATOM 5489 C C . LEU A 1 690 ? 7.494 -13.552 -18.226 1.00 85.44 690 LEU A C 1
ATOM 5491 O O . LEU A 1 690 ? 6.410 -14.126 -18.245 1.00 85.44 690 LEU A O 1
ATOM 5495 N N . LEU A 1 691 ? 7.840 -12.660 -19.155 1.00 86.06 691 LEU A N 1
ATOM 5496 C CA . LEU A 1 691 ? 6.992 -12.273 -20.282 1.00 86.06 691 LEU A CA 1
ATOM 5497 C C . LEU A 1 691 ? 6.601 -13.441 -21.181 1.00 86.06 691 LEU A C 1
ATOM 5499 O O . LEU A 1 691 ? 5.477 -13.496 -21.676 1.00 86.06 691 LEU A O 1
ATOM 5503 N N . SER A 1 692 ? 7.565 -14.322 -21.437 1.00 88.38 692 SER A N 1
ATOM 5504 C CA . SER A 1 692 ? 7.437 -15.399 -22.411 1.00 88.38 692 SER A CA 1
ATOM 5505 C C . SER A 1 692 ? 6.515 -16.523 -21.943 1.00 88.38 692 SER A C 1
ATOM 5507 O O . SER A 1 692 ? 5.934 -17.209 -22.777 1.00 88.38 692 SER A O 1
ATOM 5509 N N . GLN A 1 693 ? 6.334 -16.679 -20.627 1.00 85.94 693 GLN A N 1
ATOM 5510 C CA . GLN A 1 693 ? 5.476 -17.718 -20.051 1.00 85.94 693 GLN A CA 1
ATOM 5511 C C . GLN A 1 693 ? 3.996 -17.492 -20.386 1.00 85.94 693 GLN A C 1
ATOM 5513 O O . GLN A 1 693 ? 3.296 -18.434 -20.759 1.00 85.94 693 GLN A O 1
ATOM 5518 N N . ASP A 1 694 ? 3.552 -16.234 -20.336 1.00 84.44 694 ASP A N 1
ATOM 5519 C CA . ASP A 1 694 ? 2.140 -15.855 -20.479 1.00 84.44 694 ASP A CA 1
ATOM 5520 C C . ASP A 1 694 ? 1.796 -15.283 -21.868 1.00 84.44 694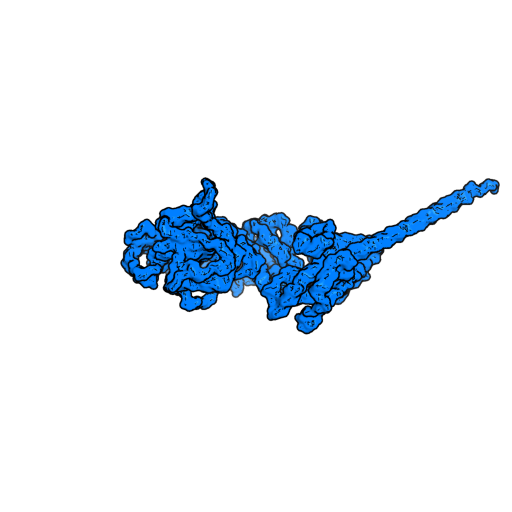 ASP A C 1
ATOM 5522 O O . ASP A 1 694 ? 0.667 -14.852 -22.114 1.00 84.44 694 ASP A O 1
ATOM 5526 N N . SER A 1 695 ? 2.764 -15.231 -22.786 1.00 89.56 695 SER A N 1
ATOM 5527 C CA . SER A 1 695 ? 2.591 -14.629 -24.109 1.00 89.56 695 SER A CA 1
ATOM 5528 C C . SER A 1 695 ? 2.399 -15.683 -25.194 1.00 89.56 695 SER A C 1
ATOM 5530 O O . SER A 1 695 ? 3.321 -16.428 -25.522 1.00 89.56 695 SER A O 1
ATOM 5532 N N . GLN A 1 696 ? 1.224 -15.676 -25.830 1.00 90.81 696 GLN A N 1
ATOM 5533 C CA . GLN A 1 696 ? 0.959 -16.479 -27.030 1.00 90.81 696 GLN A CA 1
ATOM 5534 C C . GLN A 1 696 ? 1.976 -16.185 -28.148 1.00 90.81 696 GLN A C 1
ATOM 5536 O O . GLN A 1 696 ? 2.380 -17.093 -28.870 1.00 90.81 696 GLN A O 1
ATOM 5541 N N . TYR A 1 697 ? 2.433 -14.932 -28.252 1.00 92.56 697 TYR A N 1
ATOM 5542 C CA . TYR A 1 697 ? 3.443 -14.528 -29.226 1.00 92.56 697 TYR A CA 1
ATOM 5543 C C . TYR A 1 697 ? 4.778 -15.242 -28.987 1.00 92.56 697 TYR A C 1
ATOM 5545 O O . TYR A 1 697 ? 5.304 -15.895 -29.883 1.00 92.56 697 TYR A O 1
ATOM 5553 N N . PHE A 1 698 ? 5.310 -15.188 -27.762 1.00 92.69 698 PHE A N 1
ATOM 5554 C CA . PHE A 1 698 ? 6.598 -15.819 -27.446 1.00 92.69 698 PHE A CA 1
ATOM 5555 C C . PHE A 1 698 ? 6.535 -17.347 -27.370 1.00 92.69 698 PHE A C 1
ATOM 5557 O O . PHE A 1 698 ? 7.562 -17.998 -27.548 1.00 92.69 698 PHE A O 1
ATOM 5564 N N . GLN A 1 699 ? 5.355 -17.936 -27.163 1.00 90.56 699 GLN A N 1
ATOM 5565 C CA . GLN A 1 699 ? 5.169 -19.381 -27.331 1.00 90.56 699 GLN A CA 1
ATOM 5566 C C . GLN A 1 699 ? 5.405 -19.809 -28.786 1.00 90.56 699 GLN A C 1
ATOM 5568 O O . GLN A 1 699 ? 6.021 -20.846 -29.029 1.00 90.56 699 GLN A O 1
ATOM 5573 N N . GLN A 1 700 ? 4.966 -18.991 -29.746 1.00 90.06 700 GLN A N 1
ATOM 5574 C CA . GLN A 1 700 ? 5.189 -19.224 -31.172 1.00 90.06 700 GLN A CA 1
ATOM 5575 C C . GLN A 1 700 ? 6.608 -18.822 -31.610 1.00 90.06 700 GLN A C 1
ATOM 5577 O O . GLN A 1 700 ? 7.246 -19.504 -32.418 1.00 90.06 700 GLN A O 1
ATOM 5582 N N . PHE A 1 701 ? 7.123 -17.721 -31.062 1.00 90.69 701 PHE A N 1
ATOM 5583 C CA . PHE A 1 701 ? 8.398 -17.116 -31.437 1.00 90.69 701 PHE A CA 1
ATOM 5584 C C . PHE A 1 701 ? 9.297 -16.917 -30.210 1.00 90.69 701 PHE A C 1
ATOM 5586 O O . PHE A 1 701 ? 9.465 -15.793 -29.735 1.00 90.69 701 PHE A O 1
ATOM 5593 N N . PRO A 1 702 ? 9.904 -17.991 -29.682 1.00 89.81 702 PRO A N 1
ATOM 5594 C CA . PRO A 1 702 ? 10.657 -17.905 -28.441 1.00 89.81 702 PRO A CA 1
ATOM 5595 C C . PRO A 1 702 ? 11.884 -16.980 -28.565 1.00 89.81 702 PRO A C 1
ATOM 5597 O O . PRO A 1 702 ? 12.562 -16.967 -29.607 1.00 89.81 702 PRO A O 1
ATOM 5600 N N . PRO A 1 703 ? 12.192 -16.197 -27.515 1.00 90.31 703 PRO A N 1
ATOM 5601 C CA . PRO A 1 703 ? 13.426 -15.424 -27.433 1.00 90.31 703 PRO A CA 1
ATOM 5602 C C . PRO A 1 703 ? 14.638 -16.334 -27.186 1.00 90.31 703 PRO A C 1
ATOM 5604 O O . PRO A 1 703 ? 14.505 -17.454 -26.691 1.00 90.31 703 PRO A O 1
ATOM 5607 N N . PHE A 1 704 ? 15.842 -15.850 -27.499 1.00 86.62 704 PHE A N 1
ATOM 5608 C CA . PHE A 1 704 ? 17.085 -16.609 -27.285 1.00 86.62 704 PHE A CA 1
ATOM 5609 C C . PHE A 1 704 ? 17.669 -16.466 -25.871 1.00 86.62 704 PHE A C 1
ATOM 5611 O O . PHE A 1 704 ? 18.607 -17.185 -25.523 1.00 86.62 704 PHE A O 1
ATOM 5618 N N . GLY A 1 705 ? 17.147 -15.544 -25.059 1.00 84.50 705 GLY A N 1
ATOM 5619 C CA . GLY A 1 705 ? 17.637 -15.262 -23.711 1.00 84.50 705 GLY A CA 1
ATOM 5620 C C . GLY A 1 705 ? 16.562 -14.699 -22.781 1.00 84.50 705 GLY A C 1
ATOM 5621 O O . GLY A 1 705 ? 15.432 -14.450 -23.192 1.00 84.50 705 GLY A O 1
ATOM 5622 N N . ASN A 1 706 ? 16.935 -14.496 -21.514 1.00 88.75 706 ASN A N 1
ATOM 5623 C CA . ASN A 1 706 ? 16.011 -14.080 -20.448 1.00 88.75 706 ASN A CA 1
ATOM 5624 C C . ASN A 1 706 ? 15.856 -12.557 -20.315 1.00 88.75 706 ASN A C 1
ATOM 5626 O O . ASN A 1 706 ? 14.881 -12.096 -19.722 1.00 88.75 706 ASN A O 1
ATOM 5630 N N . SER A 1 707 ? 16.813 -11.793 -20.849 1.00 91.88 707 SER A N 1
ATOM 5631 C CA . SER A 1 707 ? 16.842 -10.333 -20.769 1.00 91.88 707 SER A CA 1
ATOM 5632 C C . SER A 1 707 ? 16.178 -9.704 -21.989 1.00 91.88 707 SER A C 1
ATOM 5634 O O . SER A 1 707 ? 16.503 -10.045 -23.131 1.00 91.88 707 SER A O 1
ATOM 5636 N N . ARG A 1 708 ? 15.307 -8.715 -21.751 1.00 93.31 708 ARG A N 1
ATOM 5637 C CA . ARG A 1 708 ? 14.652 -7.922 -22.812 1.00 93.31 708 ARG A CA 1
ATOM 5638 C C . ARG A 1 708 ? 15.649 -7.119 -23.646 1.00 93.31 708 ARG A C 1
ATOM 5640 O O . ARG A 1 708 ? 15.390 -6.821 -24.806 1.00 93.31 708 ARG A O 1
ATOM 5647 N N . TYR A 1 709 ? 16.800 -6.811 -23.064 1.00 95.25 709 TYR A N 1
ATOM 5648 C CA . TYR A 1 709 ? 17.817 -5.933 -23.631 1.00 95.25 709 TYR A CA 1
ATOM 5649 C C . TYR A 1 709 ? 18.862 -6.678 -24.469 1.00 95.25 709 TYR A C 1
ATOM 5651 O O . TYR A 1 709 ? 19.552 -6.080 -25.294 1.00 95.25 709 TYR A O 1
ATOM 5659 N N . GLN A 1 710 ? 19.033 -7.979 -24.227 1.00 95.06 710 GLN A N 1
ATOM 5660 C CA . GLN A 1 710 ? 20.205 -8.719 -24.686 1.00 95.06 710 GLN A CA 1
ATOM 5661 C C . GLN A 1 710 ? 20.149 -9.073 -26.173 1.00 95.06 710 GLN A C 1
ATOM 5663 O O . GLN A 1 710 ? 21.089 -8.763 -26.906 1.00 95.06 710 GLN A O 1
ATOM 5668 N N . GLU A 1 711 ? 19.079 -9.736 -26.615 1.00 94.81 711 GLU A N 1
ATOM 5669 C CA . GLU A 1 711 ? 19.006 -10.309 -27.962 1.00 94.81 711 GLU A CA 1
ATOM 5670 C C . GLU A 1 711 ? 19.097 -9.225 -29.042 1.00 94.81 711 GLU A C 1
ATOM 5672 O O . GLU A 1 711 ? 20.015 -9.247 -29.865 1.00 94.81 711 GLU A O 1
ATOM 5677 N N . GLY A 1 712 ? 18.201 -8.233 -29.003 1.00 96.25 712 GLY A N 1
ATOM 5678 C CA . GLY A 1 712 ? 18.186 -7.163 -29.998 1.00 96.25 712 GLY A CA 1
ATOM 5679 C C . GLY A 1 712 ? 19.490 -6.363 -30.012 1.00 96.25 712 GLY A C 1
ATOM 5680 O O . GLY A 1 712 ? 20.041 -6.103 -31.081 1.00 96.25 712 GLY A O 1
ATOM 5681 N N . CYS A 1 713 ? 20.055 -6.057 -28.836 1.00 97.44 713 CYS A N 1
ATOM 5682 C CA . CYS A 1 713 ? 21.330 -5.346 -28.740 1.00 97.44 713 CYS A CA 1
ATOM 5683 C C . CYS A 1 713 ? 22.474 -6.130 -29.395 1.00 97.44 713 CYS A C 1
ATOM 5685 O O . CYS A 1 713 ? 23.252 -5.560 -30.160 1.00 97.44 713 CYS A O 1
ATOM 5687 N N . GLN A 1 714 ? 22.571 -7.440 -29.150 1.00 96.19 714 GLN A N 1
ATOM 5688 C CA . GLN A 1 714 ? 23.601 -8.275 -29.769 1.00 96.19 714 GLN A CA 1
ATOM 5689 C C . GLN A 1 714 ? 23.456 -8.328 -31.292 1.00 96.19 714 GLN A C 1
ATOM 5691 O O . GLN A 1 714 ? 24.459 -8.229 -31.997 1.00 96.19 714 GLN A O 1
ATOM 5696 N N . LEU A 1 715 ? 22.230 -8.437 -31.810 1.00 96.44 715 LEU A N 1
ATOM 5697 C CA . LEU A 1 715 ? 21.986 -8.431 -33.254 1.00 96.44 715 LEU A CA 1
ATOM 5698 C C . LEU A 1 715 ? 22.399 -7.092 -33.882 1.00 96.44 715 LEU A C 1
ATOM 5700 O O . LEU A 1 715 ? 23.129 -7.087 -34.875 1.00 96.44 715 LEU A O 1
ATOM 5704 N N . PHE A 1 716 ? 22.049 -5.962 -33.265 1.00 97.12 716 PHE A N 1
ATOM 5705 C CA . PHE A 1 716 ? 22.500 -4.645 -33.723 1.00 97.12 716 PHE A CA 1
ATOM 5706 C C . PHE A 1 716 ? 24.022 -4.468 -33.633 1.00 97.12 716 PHE A C 1
ATOM 5708 O O . PHE A 1 716 ? 24.630 -3.954 -34.571 1.00 97.12 716 PHE A O 1
ATOM 5715 N N . GLN A 1 717 ? 24.671 -4.965 -32.574 1.00 95.94 717 GLN A N 1
ATOM 5716 C CA . GLN A 1 717 ? 26.137 -4.976 -32.472 1.00 95.94 717 GLN A CA 1
ATOM 5717 C C . GLN A 1 717 ? 26.774 -5.744 -33.636 1.00 95.94 717 GLN A C 1
ATOM 5719 O O . GLN A 1 717 ? 27.721 -5.254 -34.249 1.00 95.94 717 GLN A O 1
ATOM 5724 N N . ARG A 1 718 ? 26.232 -6.912 -34.003 1.00 95.50 718 ARG A N 1
ATOM 5725 C CA . ARG A 1 718 ? 26.734 -7.677 -35.155 1.00 95.50 718 ARG A CA 1
ATOM 5726 C C . ARG A 1 718 ? 26.508 -6.963 -36.483 1.00 95.50 718 ARG A C 1
ATOM 5728 O O . ARG A 1 718 ? 27.403 -6.965 -37.324 1.00 95.50 718 ARG A O 1
ATOM 5735 N N . ILE A 1 719 ? 25.347 -6.332 -36.669 1.00 94.69 719 ILE A N 1
ATOM 5736 C CA . ILE A 1 719 ? 25.082 -5.507 -37.855 1.00 94.69 719 ILE A CA 1
ATOM 5737 C C . ILE A 1 719 ? 26.127 -4.393 -37.946 1.00 94.69 719 ILE A C 1
ATOM 5739 O O . ILE A 1 719 ? 26.744 -4.225 -38.993 1.00 94.69 719 ILE A O 1
ATOM 5743 N N . GLN A 1 720 ? 26.405 -3.686 -36.849 1.00 94.56 720 GLN A N 1
ATOM 5744 C CA . GLN A 1 720 ? 27.456 -2.670 -36.813 1.00 94.56 720 GLN A CA 1
ATOM 5745 C C . GLN A 1 720 ? 28.835 -3.245 -37.183 1.00 94.56 720 GLN A C 1
ATOM 5747 O O . GLN A 1 720 ? 29.559 -2.631 -37.970 1.00 94.56 720 GLN A O 1
ATOM 5752 N N . GLU A 1 721 ? 29.198 -4.419 -36.657 1.00 93.50 721 GLU A N 1
ATOM 5753 C CA . GLU A 1 721 ? 30.468 -5.096 -36.958 1.00 93.50 721 GLU A CA 1
ATOM 5754 C C . GLU A 1 721 ? 30.646 -5.378 -38.460 1.00 93.50 721 GLU A C 1
ATOM 5756 O O . GLU A 1 721 ? 31.747 -5.188 -38.982 1.00 93.50 721 GLU A O 1
ATOM 5761 N N . TYR A 1 722 ? 29.581 -5.758 -39.178 1.00 92.19 722 TYR A N 1
ATOM 5762 C CA . TYR A 1 722 ? 29.653 -6.056 -40.616 1.00 92.19 722 TYR A CA 1
ATOM 5763 C C . TYR A 1 722 ? 30.084 -4.863 -41.477 1.00 92.19 722 TYR A C 1
ATOM 5765 O O . TYR A 1 722 ? 30.722 -5.057 -42.512 1.00 92.19 722 TYR A O 1
ATOM 5773 N N . PHE A 1 723 ? 29.786 -3.636 -41.047 1.00 89.25 723 PHE A N 1
ATOM 5774 C CA . PHE A 1 723 ? 30.080 -2.410 -41.800 1.00 89.25 723 PHE A CA 1
ATOM 5775 C C . PHE A 1 723 ? 31.194 -1.552 -41.166 1.00 89.25 723 PHE A C 1
ATOM 5777 O O . PHE A 1 723 ? 31.548 -0.498 -41.702 1.00 89.25 723 PHE A O 1
ATOM 5784 N N . GLY A 1 724 ? 31.774 -1.991 -40.044 1.00 86.81 724 GLY A N 1
ATOM 5785 C CA . GLY A 1 724 ? 32.860 -1.300 -39.342 1.00 86.81 724 GLY A CA 1
ATOM 5786 C C . GLY A 1 724 ? 32.421 -0.068 -38.536 1.00 86.81 724 GLY A C 1
ATOM 5787 O O . GLY A 1 724 ? 31.265 0.342 -38.543 1.00 86.81 724 GLY A O 1
ATOM 5788 N N . SER A 1 725 ? 33.361 0.565 -37.827 1.00 77.69 725 SER A N 1
ATOM 5789 C CA . SER A 1 725 ? 33.050 1.579 -36.801 1.00 77.69 725 SER A CA 1
ATOM 5790 C C . SER A 1 725 ? 32.386 2.863 -37.316 1.00 77.69 725 SER A C 1
ATOM 5792 O O . SER A 1 725 ? 31.575 3.442 -36.603 1.00 77.69 725 SER A O 1
ATOM 5794 N N . LYS A 1 726 ? 32.702 3.313 -38.539 1.00 76.06 726 LYS A N 1
ATOM 5795 C CA . LYS A 1 726 ? 32.129 4.549 -39.110 1.00 76.06 726 LYS A CA 1
ATOM 5796 C C . LYS A 1 726 ? 30.787 4.319 -39.808 1.00 76.06 726 LYS A C 1
ATOM 5798 O O . LYS A 1 726 ? 29.848 5.073 -39.586 1.00 76.06 726 LYS A O 1
ATOM 5803 N N . SER A 1 727 ? 30.692 3.292 -40.651 1.00 85.81 727 SER A N 1
ATOM 5804 C CA . SER A 1 727 ? 29.479 3.019 -41.438 1.00 85.81 727 SER A CA 1
ATOM 5805 C C . SER A 1 727 ? 28.473 2.131 -40.702 1.00 85.81 727 SER A C 1
ATOM 5807 O O . SER A 1 727 ? 27.284 2.189 -41.000 1.00 85.81 727 SER A O 1
ATOM 5809 N N . GLY A 1 728 ? 28.920 1.343 -39.720 1.00 90.19 728 GLY A N 1
ATOM 5810 C CA . GLY A 1 728 ? 28.077 0.409 -38.975 1.00 90.19 728 GLY A CA 1
ATOM 5811 C C . GLY A 1 728 ? 27.012 1.063 -38.115 1.00 90.19 728 GLY A C 1
ATOM 5812 O O . GLY A 1 728 ? 25.901 0.554 -38.059 1.00 90.19 728 GLY A O 1
ATOM 5813 N N . ILE A 1 729 ? 27.289 2.224 -37.522 1.00 90.44 729 ILE A N 1
ATOM 5814 C CA . ILE A 1 729 ? 26.288 2.949 -36.723 1.00 90.44 729 ILE A CA 1
ATOM 5815 C C . ILE A 1 729 ? 25.120 3.396 -37.612 1.00 90.44 729 ILE A C 1
ATOM 5817 O O . ILE A 1 729 ? 23.960 3.188 -37.268 1.00 90.44 729 ILE A O 1
ATOM 5821 N N . ARG A 1 730 ? 25.415 3.929 -38.805 1.00 89.50 730 ARG A N 1
ATOM 5822 C CA . ARG A 1 730 ? 24.382 4.275 -39.795 1.00 89.50 730 ARG A CA 1
ATOM 5823 C C . ARG A 1 730 ? 23.613 3.049 -40.271 1.00 89.50 730 ARG A C 1
ATOM 5825 O O . ARG A 1 730 ? 22.399 3.124 -40.415 1.00 89.50 730 ARG A O 1
ATOM 5832 N N . ALA A 1 731 ? 24.309 1.934 -40.497 1.00 91.75 731 ALA A N 1
ATOM 5833 C CA . ALA A 1 731 ? 23.676 0.683 -40.899 1.00 91.75 731 ALA A CA 1
ATOM 5834 C C . ALA A 1 731 ? 22.695 0.172 -39.834 1.00 91.75 731 ALA A C 1
ATOM 5836 O O . ALA A 1 731 ? 21.612 -0.275 -40.191 1.00 91.75 731 ALA A O 1
ATOM 5837 N N . VAL A 1 732 ? 23.027 0.293 -38.544 1.00 94.81 732 VAL A N 1
ATOM 5838 C CA . VAL A 1 732 ? 22.114 -0.069 -37.450 1.00 94.81 732 VAL A CA 1
ATOM 5839 C C . VAL A 1 732 ? 20.886 0.833 -37.411 1.00 94.81 732 VAL A C 1
ATOM 5841 O O . VAL A 1 732 ? 19.778 0.317 -37.316 1.00 94.81 732 VAL A O 1
ATOM 5844 N N . VAL A 1 733 ? 21.045 2.157 -37.525 1.00 93.38 733 VAL A N 1
ATOM 5845 C CA . VAL A 1 733 ? 19.881 3.062 -37.537 1.00 93.38 733 VAL A CA 1
ATOM 5846 C C . VAL A 1 733 ? 18.983 2.790 -38.746 1.00 93.38 733 VAL A C 1
ATOM 5848 O O . VAL A 1 733 ? 17.765 2.727 -38.599 1.00 93.38 733 VAL A O 1
ATOM 5851 N N . GLN A 1 734 ? 19.565 2.557 -39.925 1.00 92.50 734 GLN A N 1
ATOM 5852 C CA . GLN A 1 734 ? 18.787 2.197 -41.110 1.00 92.50 734 GLN A CA 1
ATOM 5853 C C . GLN A 1 734 ? 18.096 0.839 -40.949 1.00 92.50 734 GLN A C 1
ATOM 5855 O O . GLN A 1 734 ? 16.933 0.710 -41.316 1.00 92.50 734 GLN A O 1
ATOM 5860 N N . ALA A 1 735 ? 18.782 -0.154 -40.375 1.00 94.19 735 ALA A N 1
ATOM 5861 C CA . ALA A 1 735 ? 18.178 -1.443 -40.068 1.00 94.19 735 ALA A CA 1
ATOM 5862 C C . ALA A 1 735 ? 17.004 -1.266 -39.103 1.00 94.19 735 ALA A C 1
ATOM 5864 O O . ALA A 1 735 ? 15.940 -1.804 -39.360 1.00 94.19 735 ALA A O 1
ATOM 5865 N N . MET A 1 736 ? 17.158 -0.468 -38.042 1.00 95.62 736 MET A N 1
ATOM 5866 C CA . MET A 1 736 ? 16.079 -0.175 -37.100 1.00 95.62 736 MET A CA 1
ATOM 5867 C C . MET A 1 736 ? 14.851 0.406 -37.809 1.00 95.62 736 MET A C 1
ATOM 5869 O O . MET A 1 736 ? 13.746 -0.075 -37.574 1.00 95.62 736 MET A O 1
ATOM 5873 N N . ILE A 1 737 ? 15.037 1.390 -38.698 1.00 94.44 737 ILE A N 1
ATOM 5874 C CA . ILE A 1 737 ? 13.947 1.974 -39.498 1.00 94.44 737 ILE A CA 1
ATOM 5875 C C . ILE A 1 737 ? 13.274 0.901 -40.359 1.00 94.44 737 ILE A C 1
ATOM 5877 O O . ILE A 1 737 ? 12.060 0.773 -40.298 1.00 94.44 737 ILE A O 1
ATOM 5881 N N . GLU A 1 738 ? 14.048 0.104 -41.095 1.00 94.06 738 GLU A N 1
ATOM 5882 C CA . GLU A 1 738 ? 13.522 -0.927 -42.001 1.00 94.06 738 GLU A CA 1
ATOM 5883 C C . GLU A 1 738 ? 12.756 -2.032 -41.255 1.00 94.06 738 GLU A C 1
ATOM 5885 O O . GLU A 1 738 ? 11.651 -2.416 -41.626 1.00 94.06 738 GLU A O 1
ATOM 5890 N N . ILE A 1 739 ? 13.320 -2.518 -40.147 1.00 95.19 739 ILE A N 1
ATOM 5891 C CA . ILE A 1 739 ? 12.724 -3.559 -39.297 1.00 95.19 739 ILE A CA 1
ATOM 5892 C C . ILE A 1 739 ? 11.357 -3.121 -38.777 1.00 95.19 739 ILE A C 1
ATOM 5894 O O . ILE A 1 739 ? 10.442 -3.932 -38.650 1.00 95.19 739 ILE A O 1
ATOM 5898 N N . THR A 1 740 ? 11.240 -1.837 -38.451 1.00 95.56 740 THR A N 1
ATOM 5899 C CA . THR A 1 740 ? 10.056 -1.247 -37.826 1.00 95.56 740 THR A CA 1
ATOM 5900 C C . THR A 1 740 ? 9.186 -0.474 -38.812 1.00 95.56 740 THR A C 1
ATOM 5902 O O . THR A 1 740 ? 8.222 0.176 -38.386 1.00 95.56 740 THR A O 1
ATOM 5905 N N . ASP A 1 741 ? 9.467 -0.579 -40.116 1.00 95.19 741 ASP A N 1
ATOM 5906 C CA . ASP A 1 741 ? 8.587 -0.107 -41.184 1.00 95.19 741 ASP A CA 1
ATOM 5907 C C . ASP A 1 741 ? 7.433 -1.096 -41.392 1.00 95.19 741 ASP A C 1
ATOM 5909 O O . ASP A 1 741 ? 7.304 -1.795 -42.397 1.00 95.19 741 ASP A O 1
ATOM 5913 N N . ILE A 1 742 ? 6.642 -1.224 -40.331 1.00 93.75 742 ILE A N 1
ATOM 5914 C CA . ILE A 1 742 ? 5.487 -2.101 -40.219 1.00 93.75 742 ILE A CA 1
ATOM 5915 C C . ILE A 1 742 ? 4.281 -1.189 -40.033 1.00 93.75 742 ILE A C 1
ATOM 5917 O O . ILE A 1 742 ? 4.150 -0.544 -38.992 1.00 93.75 742 ILE A O 1
ATOM 5921 N N . ASP A 1 743 ? 3.410 -1.131 -41.036 1.00 92.94 743 ASP A N 1
ATOM 5922 C CA . ASP A 1 743 ? 2.120 -0.446 -40.968 1.00 92.94 743 ASP A CA 1
ATOM 5923 C C . ASP A 1 743 ? 1.009 -1.487 -40.811 1.00 92.94 743 ASP A C 1
ATOM 5925 O O . ASP A 1 743 ? 0.687 -2.216 -41.747 1.00 92.94 743 ASP A O 1
ATOM 5929 N N . VAL A 1 744 ? 0.438 -1.568 -39.608 1.00 91.81 744 VAL A N 1
ATOM 5930 C CA . VAL A 1 744 ? -0.700 -2.448 -39.298 1.00 91.81 744 VAL A CA 1
ATOM 5931 C C . VAL A 1 744 ? -2.025 -1.685 -39.355 1.00 91.81 744 VAL A C 1
ATOM 5933 O O . VAL A 1 744 ? -3.061 -2.175 -38.903 1.00 91.81 744 VAL A O 1
ATOM 5936 N N . GLY A 1 745 ? -2.008 -0.467 -39.903 1.00 92.88 745 GLY A N 1
ATOM 5937 C CA . GLY A 1 745 ? -3.206 0.311 -40.153 1.00 92.88 745 GLY A CA 1
ATOM 5938 C C . GLY A 1 745 ? -3.815 0.960 -38.918 1.00 92.88 745 GLY A C 1
ATOM 5939 O O . GLY A 1 745 ? -5.015 1.246 -38.905 1.00 92.88 745 GLY A O 1
ATOM 5940 N N . ILE A 1 746 ? -3.016 1.178 -37.873 1.00 95.62 746 ILE A N 1
ATOM 5941 C CA . ILE A 1 746 ? -3.457 1.859 -36.657 1.00 95.62 746 ILE A CA 1
ATOM 5942 C C . ILE A 1 746 ? -3.272 3.364 -36.845 1.00 95.62 746 ILE A C 1
ATOM 5944 O O . ILE A 1 746 ? -2.158 3.875 -36.919 1.00 95.62 746 ILE A O 1
ATOM 5948 N N . THR A 1 747 ? -4.374 4.105 -36.889 1.00 95.56 747 THR A N 1
ATOM 5949 C CA . THR A 1 747 ? -4.351 5.563 -37.082 1.00 95.56 747 THR A CA 1
ATOM 5950 C C . THR A 1 747 ? -5.131 6.284 -35.988 1.00 95.56 747 THR A C 1
ATOM 5952 O O . THR A 1 747 ? -5.892 5.676 -35.235 1.00 95.56 747 THR A O 1
ATOM 5955 N N . GLU A 1 748 ? -4.913 7.593 -35.856 1.00 92.81 748 GLU A N 1
ATOM 5956 C CA . GLU A 1 748 ? -5.637 8.443 -34.910 1.00 92.81 748 GLU A CA 1
ATOM 5957 C C . GLU A 1 748 ? -6.388 9.534 -35.672 1.00 92.81 748 GLU A C 1
ATOM 5959 O O . GLU A 1 748 ? -5.787 10.313 -36.412 1.00 92.81 748 GLU A O 1
ATOM 5964 N N . ASN A 1 749 ? -7.703 9.611 -35.471 1.00 91.31 749 ASN A N 1
ATOM 5965 C CA . ASN A 1 749 ? -8.551 10.648 -36.048 1.00 91.31 749 ASN A CA 1
ATOM 5966 C C . ASN A 1 749 ? -9.447 11.237 -34.956 1.00 91.31 749 ASN A C 1
ATOM 5968 O O . ASN A 1 749 ? -10.130 10.497 -34.256 1.00 91.31 749 ASN A O 1
ATOM 5972 N N . GLN A 1 750 ? -9.432 12.562 -34.778 1.00 87.56 750 GLN A N 1
ATOM 5973 C CA . GLN A 1 750 ? -10.204 13.260 -33.734 1.00 87.56 750 GLN A CA 1
ATOM 5974 C C . GLN A 1 750 ? -10.033 12.652 -32.319 1.00 87.56 750 GLN A C 1
ATOM 5976 O O . GLN A 1 750 ? -10.996 12.544 -31.562 1.00 87.56 750 GLN A O 1
ATOM 5981 N N . ASN A 1 751 ? -8.803 12.262 -31.953 1.00 84.69 751 ASN A N 1
ATOM 5982 C CA . ASN A 1 751 ? -8.463 11.568 -30.696 1.00 84.69 751 ASN A CA 1
ATOM 5983 C C . ASN A 1 751 ? -9.142 10.195 -30.518 1.00 84.69 751 ASN A C 1
ATOM 5985 O O . ASN A 1 751 ? -9.336 9.744 -29.386 1.00 84.69 751 ASN A O 1
ATOM 5989 N N . GLN A 1 752 ? -9.511 9.530 -31.613 1.00 88.94 752 GLN A N 1
ATOM 5990 C CA . GLN A 1 752 ? -9.993 8.153 -31.618 1.00 88.94 752 GLN A CA 1
ATOM 5991 C C . GLN A 1 752 ? -9.041 7.254 -32.410 1.00 88.94 752 GLN A C 1
ATOM 5993 O O . GLN A 1 752 ? -8.635 7.611 -33.517 1.00 88.94 752 GLN A O 1
ATOM 5998 N N . VAL A 1 753 ? -8.700 6.091 -31.849 1.00 92.69 753 VAL A N 1
ATOM 5999 C CA . VAL A 1 753 ? -7.952 5.042 -32.554 1.00 92.69 753 VAL A CA 1
ATOM 6000 C C . VAL A 1 753 ? -8.850 4.426 -33.619 1.00 92.69 753 VAL A C 1
ATOM 6002 O O . VAL A 1 753 ? -10.003 4.088 -33.346 1.00 92.69 753 VAL A O 1
ATOM 6005 N N . GLN A 1 754 ? -8.301 4.247 -34.814 1.00 93.56 754 GLN A N 1
ATOM 6006 C CA . GLN A 1 754 ? -8.915 3.512 -35.910 1.00 93.56 754 GLN A CA 1
ATOM 6007 C C . GLN A 1 754 ? -7.990 2.367 -36.317 1.00 93.56 754 GLN A C 1
ATOM 6009 O O . GLN A 1 754 ? -6.800 2.589 -36.528 1.00 93.56 754 GLN A O 1
ATOM 6014 N N . PHE A 1 755 ? -8.548 1.163 -36.435 1.00 94.44 755 PHE A N 1
ATOM 6015 C CA . PHE A 1 755 ? -7.881 0.001 -37.018 1.00 94.44 755 PHE A CA 1
ATOM 6016 C C . PHE A 1 755 ? -8.405 -0.173 -38.444 1.00 94.44 755 PHE A C 1
ATOM 6018 O O . PHE A 1 755 ? -9.620 -0.211 -38.647 1.00 94.44 755 PHE A O 1
ATOM 6025 N N . SER A 1 756 ? -7.516 -0.243 -39.436 1.00 93.25 756 SER A N 1
ATOM 6026 C CA . SER A 1 756 ? -7.916 -0.552 -40.818 1.00 93.25 756 SER A CA 1
ATOM 6027 C C . SER A 1 756 ? -8.074 -2.057 -41.067 1.00 93.25 756 SER A C 1
ATOM 6029 O O . SER A 1 756 ? -8.773 -2.450 -42.001 1.00 93.25 756 SER A O 1
ATOM 6031 N N . LEU A 1 757 ? -7.453 -2.885 -40.223 1.00 92.50 757 LEU A N 1
ATOM 6032 C CA . LEU A 1 757 ? -7.533 -4.342 -40.247 1.00 92.50 757 LEU A CA 1
ATOM 6033 C C . LEU A 1 757 ? -8.521 -4.843 -39.194 1.00 92.50 757 LEU A C 1
ATOM 6035 O O . LEU A 1 757 ? -8.645 -4.259 -38.118 1.00 92.50 757 LEU A O 1
ATOM 6039 N N . SER A 1 758 ? -9.195 -5.953 -39.498 1.00 93.06 758 SER A N 1
ATOM 6040 C CA . SER A 1 758 ? -9.989 -6.671 -38.497 1.00 93.06 758 SER A CA 1
ATOM 6041 C C . SER A 1 758 ? -9.079 -7.307 -37.439 1.00 93.06 758 SER A C 1
ATOM 6043 O O . SER A 1 758 ? -7.905 -7.570 -37.710 1.00 93.06 758 SER A O 1
ATOM 6045 N N . GLN A 1 759 ? -9.615 -7.595 -36.249 1.00 93.25 759 GLN A N 1
ATOM 6046 C CA . GLN A 1 759 ? -8.866 -8.287 -35.195 1.00 93.25 759 GLN A CA 1
ATOM 6047 C C . GLN A 1 759 ? -8.278 -9.621 -35.686 1.00 93.25 759 GLN A C 1
ATOM 6049 O O . GLN A 1 759 ? -7.124 -9.908 -35.387 1.00 93.25 759 GLN A O 1
ATOM 6054 N N . GLU A 1 760 ? -9.051 -10.419 -36.428 1.00 92.31 760 GLU A N 1
ATOM 6055 C CA . GLU A 1 760 ? -8.625 -11.725 -36.953 1.00 92.31 760 GLU A CA 1
ATOM 6056 C C . GLU A 1 760 ? -7.452 -11.562 -37.923 1.00 92.31 760 GLU A C 1
ATOM 6058 O O . GLU A 1 760 ? -6.391 -12.129 -37.699 1.00 92.31 760 GLU A O 1
ATOM 6063 N N . THR A 1 761 ? -7.583 -10.664 -38.904 1.00 91.88 761 THR A N 1
ATOM 6064 C CA . THR A 1 761 ? -6.510 -10.372 -39.869 1.00 91.88 761 THR A CA 1
ATOM 6065 C C . THR A 1 761 ? -5.239 -9.866 -39.188 1.00 91.88 761 THR A C 1
ATOM 6067 O O . THR A 1 761 ? -4.139 -10.263 -39.556 1.00 91.88 761 THR A O 1
ATOM 6070 N N . LEU A 1 762 ? -5.375 -8.994 -38.184 1.00 90.88 762 LEU A N 1
ATOM 6071 C CA . LEU A 1 762 ? -4.227 -8.470 -37.448 1.00 90.88 762 LEU A CA 1
ATOM 6072 C C . LEU A 1 762 ? -3.547 -9.559 -36.604 1.00 90.88 762 LEU A C 1
ATOM 6074 O O . LEU A 1 762 ? -2.325 -9.582 -36.509 1.00 90.88 762 LEU A O 1
ATOM 6078 N N . MET A 1 763 ? -4.326 -10.451 -35.988 1.00 91.88 763 MET A N 1
ATOM 6079 C CA . MET A 1 763 ? -3.798 -11.587 -35.230 1.00 91.88 763 MET A CA 1
ATOM 6080 C C . MET A 1 763 ? -3.088 -12.597 -36.129 1.00 91.88 763 MET A C 1
ATOM 6082 O O . MET A 1 763 ? -2.009 -13.052 -35.757 1.00 91.88 763 MET A O 1
ATOM 6086 N N . ASP A 1 764 ? -3.667 -12.920 -37.286 1.00 89.06 764 ASP A N 1
ATOM 6087 C CA . ASP A 1 764 ? -3.087 -13.865 -38.240 1.00 89.06 764 ASP A CA 1
ATOM 6088 C C . ASP A 1 764 ? -1.717 -13.371 -38.707 1.00 89.06 764 ASP A C 1
ATOM 6090 O O . ASP A 1 764 ? -0.731 -14.082 -38.540 1.00 89.06 764 ASP A O 1
ATOM 6094 N N . SER A 1 765 ? -1.602 -12.109 -39.133 1.00 87.88 765 SER A N 1
ATOM 6095 C CA . SER A 1 765 ? -0.302 -11.543 -39.520 1.00 87.88 765 SER A CA 1
ATOM 6096 C C . SER A 1 765 ? 0.708 -11.469 -38.365 1.00 87.88 765 SER A C 1
ATOM 6098 O O . SER A 1 765 ? 1.913 -11.483 -38.601 1.00 87.88 765 SER A O 1
ATOM 6100 N N . LEU A 1 766 ? 0.254 -11.397 -37.107 1.00 89.12 766 LEU A N 1
ATOM 6101 C CA . LEU A 1 766 ? 1.132 -11.349 -35.930 1.00 89.12 766 LEU A CA 1
ATOM 6102 C C . LEU A 1 766 ? 1.514 -12.730 -35.370 1.00 89.12 766 LEU A C 1
ATOM 6104 O O . LEU A 1 766 ? 2.370 -12.804 -34.486 1.00 89.12 766 LEU A O 1
ATOM 6108 N N . LEU A 1 767 ? 0.886 -13.816 -35.821 1.00 88.00 767 LEU A N 1
ATOM 6109 C CA . LEU A 1 767 ? 1.140 -15.171 -35.315 1.00 88.00 767 LEU A CA 1
ATOM 6110 C C . LEU A 1 767 ? 1.480 -16.187 -36.410 1.00 88.00 767 LEU A C 1
ATOM 6112 O O . LEU A 1 767 ? 1.962 -17.275 -36.079 1.00 88.00 767 LEU A O 1
ATOM 6116 N N . ASP A 1 768 ? 1.266 -15.864 -37.686 1.00 84.31 768 ASP A N 1
ATOM 6117 C CA . ASP A 1 768 ? 1.624 -16.738 -38.797 1.00 84.31 768 ASP A CA 1
ATOM 6118 C C . ASP A 1 768 ? 3.158 -16.845 -38.909 1.00 84.31 768 ASP A C 1
ATOM 6120 O O . ASP A 1 768 ? 3.844 -15.859 -39.176 1.00 84.31 768 ASP A O 1
ATOM 6124 N N . PRO A 1 769 ? 3.745 -18.043 -38.721 1.00 72.38 769 PRO A N 1
ATOM 6125 C CA . PRO A 1 769 ? 5.189 -18.229 -38.829 1.00 72.38 769 PRO A CA 1
ATOM 6126 C C . PRO A 1 769 ? 5.731 -18.087 -40.257 1.00 72.38 769 PRO A C 1
ATOM 6128 O O . PRO A 1 769 ? 6.950 -18.134 -40.433 1.00 72.38 769 PRO A O 1
ATOM 6131 N N . THR A 1 770 ? 4.859 -17.998 -41.263 1.00 75.31 770 THR A N 1
ATOM 6132 C CA . THR A 1 770 ? 5.216 -17.838 -42.675 1.00 75.31 770 THR A CA 1
ATOM 6133 C C . THR A 1 770 ? 5.217 -16.379 -43.133 1.00 75.31 770 THR A C 1
ATOM 6135 O O . THR A 1 770 ? 5.837 -16.083 -44.157 1.00 75.31 770 THR A O 1
ATOM 6138 N N . GLU A 1 771 ? 4.611 -15.471 -42.362 1.00 73.06 771 GLU A N 1
ATOM 6139 C CA . GLU A 1 771 ? 4.611 -14.031 -42.624 1.00 73.06 771 GLU A CA 1
ATOM 6140 C C . GLU A 1 771 ? 5.622 -13.318 -41.711 1.00 73.06 771 GLU A C 1
ATOM 6142 O O . GLU A 1 771 ? 5.374 -13.071 -40.535 1.00 73.06 771 GLU A O 1
ATOM 6147 N N . ASP A 1 772 ? 6.780 -12.932 -42.257 1.00 73.38 772 ASP A N 1
ATOM 6148 C CA . ASP A 1 772 ? 7.753 -12.105 -41.522 1.00 73.38 772 ASP A CA 1
ATOM 6149 C C . ASP A 1 772 ? 7.369 -10.605 -41.545 1.00 73.38 772 ASP A C 1
ATOM 6151 O O . ASP A 1 772 ? 7.976 -9.789 -40.852 1.00 73.38 772 ASP A O 1
ATOM 6155 N N . ASP A 1 773 ? 6.371 -10.202 -42.340 1.00 70.06 773 ASP A N 1
ATOM 6156 C CA . ASP A 1 773 ? 6.144 -8.795 -42.690 1.00 70.06 773 ASP A CA 1
ATOM 6157 C C . ASP A 1 773 ? 5.522 -7.929 -41.586 1.00 70.06 773 ASP A C 1
ATOM 6159 O O . ASP A 1 773 ? 5.740 -6.719 -41.565 1.00 70.06 773 ASP A O 1
ATOM 6163 N N . ALA A 1 774 ? 4.809 -8.514 -40.626 1.00 74.19 774 ALA A N 1
ATOM 6164 C CA . ALA A 1 774 ? 4.230 -7.761 -39.510 1.00 74.19 774 ALA A CA 1
ATOM 6165 C C . ALA A 1 774 ? 5.042 -7.871 -38.203 1.00 74.19 774 ALA A C 1
ATOM 6167 O O . ALA A 1 774 ? 4.657 -7.288 -37.189 1.00 74.19 774 ALA A O 1
ATOM 6168 N N . LEU A 1 775 ? 6.166 -8.601 -38.211 1.00 87.19 775 LEU A N 1
ATOM 6169 C CA . LEU A 1 775 ? 6.869 -9.056 -37.007 1.00 87.19 775 LEU A CA 1
ATOM 6170 C C . LEU A 1 775 ? 8.242 -8.394 -36.840 1.00 87.19 775 LEU A C 1
ATOM 6172 O O . LEU A 1 775 ? 9.218 -8.774 -37.490 1.00 87.19 775 LEU A O 1
ATOM 6176 N N . ALA A 1 776 ? 8.355 -7.423 -35.929 1.00 90.81 776 ALA A N 1
ATOM 6177 C CA . ALA A 1 776 ? 9.580 -6.630 -35.796 1.00 90.81 776 ALA A CA 1
ATOM 6178 C C . ALA A 1 776 ? 10.816 -7.468 -35.394 1.00 90.81 776 ALA A C 1
ATOM 6180 O O . ALA A 1 776 ? 11.862 -7.372 -36.036 1.00 90.81 776 ALA A O 1
ATOM 6181 N N . ASP A 1 777 ? 10.745 -8.324 -34.371 1.00 91.81 777 ASP A N 1
ATOM 6182 C CA . ASP A 1 777 ? 11.900 -9.145 -33.967 1.00 91.81 777 ASP A CA 1
ATOM 6183 C C . ASP A 1 777 ? 12.291 -10.186 -35.033 1.00 91.81 777 ASP A C 1
ATOM 6185 O O . ASP A 1 777 ? 13.480 -10.442 -35.251 1.00 91.81 777 ASP A O 1
ATOM 6189 N N . LYS A 1 778 ? 11.318 -10.735 -35.768 1.00 90.81 778 LYS A N 1
ATOM 6190 C CA . LYS A 1 778 ? 11.573 -11.638 -36.900 1.00 90.81 778 LYS A CA 1
ATOM 6191 C C . LYS A 1 778 ? 12.260 -10.928 -38.053 1.00 90.81 778 LYS A C 1
ATOM 6193 O O . LYS A 1 778 ? 13.274 -11.435 -38.533 1.00 90.81 778 LYS A O 1
ATOM 6198 N N . ARG A 1 779 ? 11.803 -9.729 -38.428 1.00 93.12 779 ARG A N 1
ATOM 6199 C CA . ARG A 1 779 ? 12.489 -8.884 -39.417 1.00 93.12 779 ARG A CA 1
ATOM 6200 C C . ARG A 1 779 ? 13.924 -8.582 -39.004 1.00 93.12 779 ARG A C 1
ATOM 6202 O O . ARG A 1 779 ? 14.825 -8.690 -39.834 1.00 93.12 779 ARG A O 1
ATOM 6209 N N . LEU A 1 780 ? 14.172 -8.289 -37.723 1.00 94.31 780 LEU A N 1
ATOM 6210 C CA . LEU A 1 780 ? 15.533 -8.109 -37.207 1.00 94.31 780 LEU A CA 1
ATOM 6211 C C . LEU A 1 780 ? 16.385 -9.372 -37.406 1.00 94.31 780 LEU A C 1
ATOM 6213 O O . LEU A 1 780 ? 17.492 -9.289 -37.943 1.00 94.31 780 LEU A O 1
ATOM 6217 N N . ARG A 1 781 ? 15.871 -10.547 -37.021 1.00 93.12 781 ARG A N 1
ATOM 6218 C CA . ARG A 1 781 ? 16.557 -11.841 -37.199 1.00 93.12 781 ARG A CA 1
ATOM 6219 C C . ARG A 1 781 ? 16.813 -12.156 -38.680 1.00 93.12 781 ARG A C 1
ATOM 6221 O O . ARG A 1 781 ? 17.895 -12.647 -39.020 1.00 93.12 781 ARG A O 1
ATOM 6228 N N . HIS A 1 782 ? 15.859 -11.847 -39.556 1.00 91.88 782 HIS A N 1
ATOM 6229 C CA . HIS A 1 782 ? 15.963 -12.033 -41.002 1.00 91.88 782 HIS A CA 1
ATOM 6230 C C . HIS A 1 782 ? 17.047 -11.134 -41.608 1.00 91.88 782 HIS A C 1
ATOM 6232 O O . HIS A 1 782 ? 17.986 -11.632 -42.233 1.00 91.88 782 HIS A O 1
ATOM 6238 N N . ILE A 1 783 ? 16.972 -9.822 -41.361 1.00 90.69 783 ILE A N 1
ATOM 6239 C CA . ILE A 1 783 ? 17.947 -8.841 -41.857 1.00 90.69 783 ILE A CA 1
ATOM 6240 C C . ILE A 1 783 ? 19.350 -9.180 -41.356 1.00 90.69 783 ILE A C 1
ATOM 6242 O O . ILE A 1 783 ? 20.299 -9.187 -42.140 1.00 90.69 783 ILE A O 1
ATOM 6246 N N . TYR A 1 784 ? 19.491 -9.534 -40.077 1.00 92.94 784 TYR A N 1
ATOM 6247 C CA . TYR A 1 784 ? 20.759 -10.009 -39.529 1.00 92.94 784 TYR A CA 1
ATOM 6248 C C . TYR A 1 784 ? 21.310 -11.220 -40.302 1.00 92.94 784 TYR A C 1
ATOM 6250 O O . TYR A 1 784 ? 22.481 -11.223 -40.695 1.00 92.94 784 TYR A O 1
ATOM 6258 N N . SER A 1 785 ? 20.471 -12.228 -40.553 1.00 91.81 785 SER A N 1
ATOM 6259 C CA . SER A 1 785 ? 20.868 -13.463 -41.239 1.00 91.81 785 SER A CA 1
ATOM 6260 C C . SER A 1 785 ? 21.303 -13.208 -42.686 1.00 91.81 785 SER A C 1
ATOM 6262 O O . SER A 1 785 ? 22.342 -13.716 -43.123 1.00 91.81 785 SER A O 1
ATOM 6264 N N . GLU A 1 786 ? 20.560 -12.381 -43.425 1.00 91.81 786 GLU A N 1
ATOM 6265 C CA . GLU A 1 786 ? 20.907 -12.021 -44.803 1.00 91.81 786 GLU A CA 1
ATOM 6266 C C . GLU A 1 786 ? 22.185 -11.182 -44.878 1.00 91.81 786 GLU A C 1
ATOM 6268 O O . GLU A 1 786 ? 23.070 -11.477 -45.689 1.00 91.81 786 GLU A O 1
ATOM 6273 N N . LEU A 1 787 ? 22.350 -10.198 -43.988 1.00 90.38 787 LEU A N 1
ATOM 6274 C CA . LEU A 1 787 ? 23.584 -9.418 -43.897 1.00 90.38 787 LEU A CA 1
ATOM 6275 C C . LEU A 1 787 ? 24.790 -10.299 -43.556 1.00 90.38 787 LEU A C 1
ATOM 6277 O O . LEU A 1 787 ? 25.838 -10.164 -44.189 1.00 90.38 787 LEU A O 1
ATOM 6281 N N . GLY A 1 788 ? 24.641 -11.252 -42.633 1.00 90.19 788 GLY A N 1
ATOM 6282 C CA . GLY A 1 788 ? 25.689 -12.218 -42.304 1.00 90.19 788 GLY A CA 1
ATOM 6283 C C . GLY A 1 788 ? 26.074 -13.097 -43.498 1.00 90.19 788 GLY A C 1
ATOM 6284 O O . GLY A 1 788 ? 27.261 -13.317 -43.760 1.00 90.19 788 GLY A O 1
ATOM 6285 N N . ARG A 1 789 ? 25.087 -13.548 -44.284 1.00 91.81 789 ARG A N 1
ATOM 6286 C CA . ARG A 1 789 ? 25.321 -14.321 -45.514 1.00 91.81 789 ARG A CA 1
ATOM 6287 C C . ARG A 1 789 ? 26.080 -13.506 -46.562 1.00 91.81 789 ARG A C 1
ATOM 6289 O O . ARG A 1 789 ? 27.011 -14.024 -47.180 1.00 91.81 789 ARG A O 1
ATOM 6296 N N . LEU A 1 790 ? 25.704 -12.243 -46.762 1.00 88.88 790 LEU A N 1
ATOM 6297 C CA . LEU A 1 790 ? 26.384 -11.333 -47.688 1.00 88.88 790 LEU A CA 1
ATOM 6298 C C . LEU A 1 790 ? 27.812 -11.020 -47.228 1.00 88.88 790 LEU A C 1
ATOM 6300 O O . LEU A 1 790 ? 28.743 -11.116 -48.028 1.00 88.88 790 LEU A O 1
ATOM 6304 N N . TYR A 1 791 ? 27.995 -10.727 -45.941 1.00 88.25 791 TYR A N 1
ATOM 6305 C CA . TYR A 1 791 ? 29.301 -10.459 -45.348 1.00 88.25 791 TYR A CA 1
ATOM 6306 C C . TYR A 1 791 ? 30.263 -11.639 -45.530 1.00 88.25 791 TYR A C 1
ATOM 6308 O O . TYR A 1 791 ? 31.389 -11.455 -45.994 1.00 88.25 791 TYR A O 1
ATOM 6316 N N . ASN A 1 792 ? 29.814 -12.867 -45.244 1.00 87.19 792 ASN A N 1
ATOM 6317 C CA . ASN A 1 792 ? 30.635 -14.067 -45.418 1.00 87.19 792 ASN A CA 1
ATOM 6318 C C . ASN A 1 792 ? 31.023 -14.295 -46.886 1.00 87.19 792 ASN A C 1
ATOM 6320 O O . ASN A 1 792 ? 32.192 -14.557 -47.167 1.00 87.19 792 ASN A O 1
ATOM 6324 N N . ARG A 1 793 ? 30.091 -14.103 -47.831 1.00 88.88 793 ARG A N 1
ATOM 6325 C CA . ARG A 1 793 ? 30.388 -14.186 -49.274 1.00 88.88 793 ARG A CA 1
ATOM 6326 C C . ARG A 1 793 ? 31.440 -13.165 -49.709 1.00 88.88 793 ARG A C 1
ATOM 6328 O O . ARG A 1 793 ? 32.332 -13.500 -50.486 1.00 88.88 793 ARG A O 1
ATOM 6335 N N . GLU A 1 794 ? 31.356 -11.923 -49.238 1.00 84.75 794 GLU A N 1
ATOM 6336 C CA . GLU A 1 794 ? 32.339 -10.883 -49.577 1.00 84.75 794 GLU A CA 1
ATOM 6337 C C . GLU A 1 794 ? 33.697 -11.120 -48.905 1.00 84.75 794 GLU A C 1
ATOM 6339 O O . GLU A 1 794 ? 34.744 -10.887 -49.519 1.00 84.75 794 GLU A O 1
ATOM 6344 N N . LYS A 1 795 ? 33.706 -11.662 -47.683 1.00 83.06 795 LYS A N 1
ATOM 6345 C CA . LYS A 1 795 ? 34.931 -12.086 -46.998 1.00 83.06 795 LYS A CA 1
ATOM 6346 C C . LYS A 1 795 ? 35.627 -13.222 -47.750 1.00 83.06 795 LYS A C 1
ATOM 6348 O O . LYS A 1 795 ? 36.827 -13.128 -47.997 1.00 83.06 795 LYS A O 1
ATOM 6353 N N . GLU A 1 796 ? 34.886 -14.240 -48.186 1.00 85.56 796 GLU A N 1
ATOM 6354 C CA . GLU A 1 796 ? 35.405 -15.339 -49.013 1.00 85.56 796 GLU A CA 1
ATOM 6355 C C . GLU A 1 796 ? 35.951 -14.835 -50.354 1.00 85.56 796 GLU A C 1
ATOM 6357 O O . GLU A 1 796 ? 37.057 -15.203 -50.745 1.00 85.56 796 GLU A O 1
ATOM 6362 N N . LYS A 1 797 ? 35.236 -13.934 -51.043 1.00 82.56 797 LYS A N 1
ATOM 6363 C CA . LYS A 1 797 ? 35.734 -13.299 -52.277 1.00 82.56 797 LYS A CA 1
ATOM 6364 C C . LYS A 1 797 ? 37.018 -12.508 -52.043 1.00 82.56 797 LYS A C 1
ATOM 6366 O O . LYS A 1 797 ? 37.936 -12.594 -52.855 1.00 82.56 797 LYS A O 1
ATOM 6371 N N . SER A 1 798 ? 37.092 -11.748 -50.954 1.00 78.12 798 SER A N 1
ATOM 6372 C CA . SER A 1 798 ? 38.271 -10.949 -50.604 1.00 78.12 798 SER A CA 1
ATOM 6373 C C . SER A 1 798 ? 39.466 -11.836 -50.259 1.00 78.12 798 SER A C 1
ATOM 6375 O O . SER A 1 798 ? 40.580 -11.568 -50.703 1.00 78.12 798 SER A O 1
ATOM 6377 N N . GLN A 1 799 ? 39.231 -12.941 -49.550 1.00 73.12 799 GLN A N 1
ATOM 6378 C CA . GLN A 1 799 ? 40.260 -13.919 -49.211 1.00 73.12 799 GLN A CA 1
ATOM 6379 C C . GLN A 1 799 ? 40.726 -14.715 -50.439 1.00 73.12 799 GLN A C 1
ATOM 6381 O O . GLN A 1 799 ? 41.923 -14.930 -50.610 1.00 73.12 799 GLN A O 1
ATOM 6386 N N . ASN A 1 800 ? 39.818 -15.052 -51.358 1.00 71.38 800 ASN A N 1
ATOM 6387 C CA . ASN A 1 800 ? 40.159 -15.664 -52.643 1.00 71.38 800 ASN A CA 1
ATOM 6388 C C . ASN A 1 800 ? 40.938 -14.707 -53.556 1.00 71.38 800 ASN A C 1
ATOM 6390 O O . ASN A 1 800 ? 41.884 -15.141 -54.204 1.00 71.38 800 ASN A O 1
ATOM 6394 N N . ARG A 1 801 ? 40.610 -13.405 -53.574 1.00 68.88 801 ARG A N 1
ATOM 6395 C CA . ARG A 1 801 ? 41.411 -12.389 -54.283 1.00 68.88 801 ARG A CA 1
ATOM 6396 C C . ARG A 1 801 ? 42.803 -12.232 -53.675 1.00 68.88 801 ARG A C 1
ATOM 6398 O O . ARG A 1 801 ? 43.770 -12.170 -54.419 1.00 68.88 801 ARG A O 1
ATOM 6405 N N . TYR A 1 802 ? 42.916 -12.214 -52.349 1.00 60.81 802 TYR A N 1
ATOM 6406 C CA . TYR A 1 802 ? 44.208 -12.124 -51.663 1.00 60.81 802 TYR A CA 1
ATOM 6407 C C . TYR A 1 802 ? 45.086 -13.360 -51.927 1.00 60.81 802 TYR A C 1
ATOM 6409 O O . TYR A 1 802 ? 46.269 -13.227 -52.227 1.00 60.81 802 TYR A O 1
ATOM 6417 N N . ASN A 1 803 ? 44.494 -14.559 -51.920 1.00 62.00 803 ASN A N 1
ATOM 6418 C CA . ASN A 1 803 ? 45.180 -15.803 -52.285 1.00 62.00 803 ASN A CA 1
ATOM 6419 C C . ASN A 1 803 ? 45.559 -15.860 -53.777 1.00 62.00 803 ASN A C 1
ATOM 6421 O O . ASN A 1 803 ? 46.576 -16.455 -54.121 1.00 62.00 803 ASN A O 1
ATOM 6425 N N . PHE A 1 804 ? 44.769 -15.244 -54.664 1.00 56.94 804 PHE A N 1
ATOM 6426 C CA . PHE A 1 804 ? 45.087 -15.135 -56.090 1.00 56.94 804 PHE A CA 1
ATOM 6427 C C . PHE A 1 804 ? 46.279 -14.198 -56.334 1.00 56.94 804 PHE A C 1
ATOM 6429 O O . PHE A 1 804 ? 47.199 -14.579 -57.047 1.00 56.94 804 PHE A O 1
ATOM 6436 N N . VAL A 1 805 ? 46.320 -13.036 -55.669 1.00 58.09 805 VAL A N 1
ATOM 6437 C CA . VAL A 1 805 ? 47.453 -12.091 -55.743 1.00 58.09 805 VAL A CA 1
ATOM 6438 C C . VAL A 1 805 ? 48.731 -12.704 -55.154 1.00 58.09 805 VAL A C 1
ATOM 6440 O O . VAL A 1 805 ? 49.783 -12.632 -55.777 1.00 58.09 805 VAL A O 1
ATOM 6443 N N . LEU A 1 806 ? 48.646 -13.406 -54.016 1.00 53.78 806 LEU A N 1
ATOM 6444 C CA . LEU A 1 806 ? 49.793 -14.131 -53.448 1.00 53.78 806 LEU A CA 1
ATOM 6445 C C . LEU A 1 806 ? 50.297 -15.267 -54.353 1.00 53.78 806 LEU A C 1
ATOM 6447 O O . LEU A 1 806 ? 51.498 -15.530 -54.386 1.00 53.78 806 LEU A O 1
ATOM 6451 N N . ASN A 1 807 ? 49.406 -15.935 -55.092 1.00 55.66 807 ASN A N 1
ATOM 6452 C CA . ASN A 1 807 ? 49.796 -16.944 -56.078 1.00 55.66 807 ASN A CA 1
ATOM 6453 C C . ASN A 1 807 ? 50.406 -16.319 -57.343 1.00 55.66 807 ASN A C 1
ATOM 6455 O O . ASN A 1 807 ? 51.358 -16.886 -57.869 1.00 55.66 807 ASN A O 1
ATOM 6459 N N . GLU A 1 808 ? 49.929 -15.164 -57.817 1.00 54.22 808 GLU A N 1
ATOM 6460 C CA . GLU A 1 808 ? 50.565 -14.437 -58.930 1.00 54.22 808 GLU A CA 1
ATOM 6461 C C . GLU A 1 808 ? 51.959 -13.914 -58.552 1.00 54.22 808 GLU A C 1
ATOM 6463 O O . GLU A 1 808 ? 52.898 -14.062 -59.335 1.00 54.22 808 GLU A O 1
ATOM 6468 N N . ASP A 1 809 ? 52.139 -13.400 -57.334 1.00 53.31 809 ASP A N 1
ATOM 6469 C CA . ASP A 1 809 ? 53.450 -12.968 -56.833 1.00 53.31 809 ASP A CA 1
ATOM 6470 C C . ASP A 1 809 ? 54.410 -14.157 -56.615 1.00 53.31 809 ASP A C 1
ATOM 6472 O O . ASP A 1 809 ? 55.602 -14.058 -56.911 1.00 53.31 809 ASP A O 1
ATOM 6476 N N . MET A 1 810 ? 53.904 -15.321 -56.186 1.00 50.38 810 MET A N 1
ATOM 6477 C CA . MET A 1 810 ? 54.685 -16.567 -56.087 1.00 50.38 810 MET A CA 1
ATOM 6478 C C . MET A 1 810 ? 55.052 -17.160 -57.458 1.00 50.38 810 MET A C 1
ATOM 6480 O O . MET A 1 810 ? 56.158 -17.675 -57.620 1.00 50.38 810 MET A O 1
ATOM 6484 N N . VAL A 1 811 ? 54.171 -17.069 -58.460 1.00 54.28 811 VAL A N 1
ATOM 6485 C CA . VAL A 1 811 ? 54.458 -17.493 -59.845 1.00 54.28 811 VAL A CA 1
ATOM 6486 C C . VAL A 1 811 ? 55.459 -16.542 -60.516 1.00 54.28 811 VAL A C 1
ATOM 6488 O O . VAL A 1 811 ? 56.349 -16.998 -61.234 1.00 54.28 811 VAL A O 1
ATOM 6491 N N . ASN A 1 812 ? 55.406 -15.241 -60.218 1.00 53.06 812 ASN A N 1
ATOM 6492 C CA . ASN A 1 812 ? 56.415 -14.278 -60.670 1.00 53.06 812 ASN A CA 1
ATOM 6493 C C . ASN A 1 812 ? 57.779 -14.478 -59.984 1.00 53.06 812 ASN A C 1
ATOM 6495 O O . ASN A 1 812 ? 58.807 -14.285 -60.629 1.00 53.06 812 ASN A O 1
ATOM 6499 N N . LEU A 1 813 ? 57.818 -14.931 -58.725 1.00 50.19 813 LEU A N 1
ATOM 6500 C CA . LEU A 1 813 ? 59.062 -15.315 -58.040 1.00 50.19 813 LEU A CA 1
ATOM 6501 C C . LEU A 1 813 ? 59.676 -16.619 -58.584 1.00 50.19 813 LEU A C 1
ATOM 6503 O O . LEU A 1 813 ? 60.900 -16.725 -58.645 1.00 50.19 813 LEU A O 1
ATOM 6507 N N . TYR A 1 814 ? 58.866 -17.584 -59.037 1.00 48.38 814 TYR A N 1
ATOM 6508 C CA . TYR A 1 814 ? 59.370 -18.810 -59.677 1.00 48.38 814 TYR A CA 1
ATOM 6509 C C . TYR A 1 814 ? 59.883 -18.586 -61.113 1.00 48.38 814 TYR A C 1
ATOM 6511 O O . TYR A 1 814 ? 60.837 -19.242 -61.522 1.00 48.38 814 TYR A O 1
ATOM 6519 N N . ASN A 1 815 ? 59.343 -17.609 -61.851 1.00 51.50 815 ASN A N 1
ATOM 6520 C CA . ASN A 1 815 ? 59.803 -17.269 -63.208 1.00 51.50 815 ASN A CA 1
ATOM 6521 C C . ASN A 1 815 ? 61.113 -16.452 -63.259 1.00 51.50 815 ASN A C 1
ATOM 6523 O O . ASN A 1 815 ? 61.619 -16.184 -64.347 1.00 51.50 815 ASN A O 1
ATOM 6527 N N . ILE A 1 816 ? 61.692 -16.073 -62.113 1.00 51.44 816 ILE A N 1
ATOM 6528 C CA . ILE A 1 816 ? 62.985 -15.360 -62.038 1.00 51.44 816 ILE A CA 1
ATOM 6529 C C . ILE A 1 816 ? 64.177 -16.332 -61.864 1.00 51.44 816 ILE A C 1
ATOM 6531 O O . ILE A 1 816 ? 65.329 -15.909 -61.938 1.00 51.44 816 ILE A O 1
ATOM 6535 N N . HIS A 1 817 ? 63.945 -17.645 -61.721 1.00 48.72 817 HIS A N 1
ATOM 6536 C CA . HIS A 1 817 ? 65.016 -18.641 -61.543 1.00 48.72 817 HIS A CA 1
ATOM 6537 C C . HIS A 1 817 ? 65.252 -19.625 -62.705 1.00 48.72 817 HIS A C 1
ATOM 6539 O O . HIS A 1 817 ? 66.077 -20.525 -62.563 1.00 48.72 817 HIS A O 1
ATOM 6545 N N . GLU A 1 818 ? 64.656 -19.415 -63.881 1.00 47.25 818 GLU A N 1
ATOM 6546 C CA . GLU A 1 818 ? 65.004 -20.167 -65.099 1.00 47.25 818 GLU A CA 1
ATOM 6547 C C . GLU A 1 818 ? 65.508 -19.249 -66.225 1.00 47.25 818 GLU A C 1
ATOM 6549 O O . GLU A 1 818 ? 64.846 -19.039 -67.237 1.00 47.25 818 GLU A O 1
ATOM 6554 N N . GLN A 1 819 ? 66.727 -18.729 -66.071 1.00 40.75 819 GLN A N 1
ATOM 6555 C CA . GLN A 1 819 ? 67.621 -18.481 -67.208 1.00 40.75 819 GLN A CA 1
ATOM 6556 C C . GLN A 1 819 ? 69.045 -18.919 -66.836 1.00 40.75 819 GLN A C 1
ATOM 6558 O O . GLN A 1 819 ? 69.628 -18.347 -65.914 1.00 40.75 819 GLN A O 1
ATOM 6563 N N . PRO A 1 820 ? 69.610 -19.941 -67.505 1.00 46.44 820 PRO A N 1
ATOM 6564 C CA . PRO A 1 820 ? 71.045 -20.149 -67.545 1.00 46.44 820 PRO A CA 1
ATOM 6565 C C . PRO A 1 820 ? 71.681 -19.341 -68.688 1.00 46.44 820 PRO A C 1
ATOM 6567 O O . PRO A 1 820 ? 71.095 -19.220 -69.764 1.00 46.44 820 PRO A O 1
ATOM 6570 N N . GLU A 1 821 ? 72.917 -18.914 -68.411 1.00 37.53 821 GLU A N 1
ATOM 6571 C CA . GLU A 1 821 ? 73.887 -18.125 -69.204 1.00 37.53 821 GLU A CA 1
ATOM 6572 C C . GLU A 1 821 ? 73.842 -16.597 -69.073 1.00 37.53 821 GLU A C 1
ATOM 6574 O O . GLU A 1 821 ? 73.006 -15.922 -69.713 1.00 37.53 821 GLU A O 1
#

Foldseek 3Di:
DAEEEEEPQLVAPDDQDDPPDPDPPPDHFPLVVLCCPVVVCVVYHYYYDHHHAVPQALVVQAPPPRDGPHQEYEAHLGLEAHDPRNLVSVVSSLLQQHEYEAEHADVSVVNCVVVVHCRVQVSVVLLQKGWAADQFDADQKWQAFAAWLLCFVARIAGADRFTFIDRHPDDDDPWWPDRKDQGTAGPPVRTGQWIKTATPNNRIYIYGRHNCLSGRVRVPPGCSVVSSVSVVCSSSVVDQKIKHDFDDPQEDEAQDKTKTKIKIWGQDQAKAAWKKKAKDKPPFKDKPPPNIDTDGIDHHGGMDMDMIIIHGNDFAKMFMKMWIDGPPDPDIGTGPGNDIHGYDYLKDWAFAFAFPPRDRDLEAEAPRKTKTKGAIDRNDPPDDDFWDKDKDKPDPQWDWAWDDDDRGITIIITHRNDFDWMKIWIATPPVRDINIRIHGYDHDPVRVQVCCCVPFQVVLLVLLLVLVVVLVAPLNDPQLVPFDAGEDALLVVLVVQHDDPVSVVSVVLLVSLVVHPAQSPVSVVVCLVRQAFDQALVRGTYAAADQPSLVRNCVRVVVCNVSSCRSRVHDDPPPPLVSSLSSSLSCLQRRRQLSCQLPPAQLNVLLNLCRLQQLALPGDLVRHDPPPPSVVCVQQNLLRNLSCLLCLLQSLQRSLLRSLLCQLVDDDSNSVCSVVVCCCQAVVAQPVVVVLVPRPLCVLVPDPGRGSHPRNNVLLVLQLVLVDDSCSSNSSSVLSRVLRNACQQWDADPSHTDGPDGSVRSVCLSRPPVRSRRGSVSSSVVVSVVSVVVSVVVVVVVVVVVVVVVVVVVVVVVVVPPDDD

Radius of gyration: 36.11 Å; chains: 1; bounding box: 118×81×114 Å